Protein AF-0000000084947165 (afdb_homodimer)

Foldseek 3Di:
DAEQDLADALVSLCCCLPVVDAYHYDPVLLVLQQLLQVLCVVLVVPDQAAQQQFADQVRRVGGHDPVCRQVRLVCQLVVLLPADADWDDLSLQLLLLLLLLNLSSNNFLNFHCLSNVVSSVCSNQSWGFGFHLDDAQQFLARQNRLSSVLQLLQQAHWTQHPNDIDTSVVVCVVVVHHRDRGDTRCSQSSRGAHSSLLSLLSVLLVLLVLLLLLLLLLLLLLCLLLQEALVLLDLVNQVVDPQVLLSVSSVSSCVQQVQFQRHDHCCVPPVDDDPPDPDDPRDPHDDCLRSVCSVLCSLLVVLSVVSSVLSSVRSSHNQHPFTRDSPVSDTHGDRSRARLSLLVSLLSNLVSLLSSLVSLLVSQCCLQPCVRSVRAPHLLAPADPPQADHLPVVSVLSVVLSVVSVVLSPRPQPDADQDPVNSPVGHRSSSVSSVSSVSSSLSSLLSSLSSLLSSLSSCVRNVCLPRGGPSNVVVSVVLCVQPPRDNHDDDCVVSSVVSSVVSSD/DAEQDQADALVSLCCCLPVVDAYHYDPVLLVLQQLLQVLCVVLVVPDQAAQFQFADQVRRVDGHDPVCRQVRLVCQLVVLLPADADWDDLSLQLLLLLLLLNLSSNNFLNFHCLSNVVSSVCSNQSWGFGFHLDDAQFQLARQNRLSSVLQLLQQAHWTQHPNDIDTSVVVCVVVVHHRDRGDTRCSQSSRGAHSSLLSLLSVLLVLLVLLLLLLLLLLLLLCLLLQEALVLLDLVNQVVDPQVLLSVSSVSSCVSQVQFQRHDHCCVPPVDDDPPDPDDPRDPHDDCLRSVCSVLCSLLVVLSVVSSVLSSVRSSHNQHPFTRDSPVSDTHGDRSRRRLSLLVSLLSNLVSLLSSLVSLLVSQCCLQPCVRSVRAPHLLAPADPPVADHLPVVSVLSVVLSVVSVVLSPRPQPDADQDPVNSPVGHRSSSVSSVSSVSSSLSSLLSSLSSLLSSLSSCVRNVCLPRGGPSNVVVSVVLCVQPPRDNHDDDCVVSSVVSSVVSSD

pLDDT: mean 95.82, std 5.24, range [65.25, 98.94]

InterPro domains:
  IPR001106 Aromatic amino acid lyase [PF00221] (8-481)
  IPR001106 Aromatic amino acid lyase [PTHR10362] (6-465)
  IPR001106 Aromatic amino acid lyase [cd00332] (8-460)
  IPR008948 L-Aspartase-like [SSF48557] (7-504)
  IPR024083 Fumarase/histidase, N-terminal [G3DSA:1.10.275.10] (3-193)

Organism: Flavobacterium columnare (strain ATCC 49512 / CIP 103533 / TG 44/87) (NCBI:txid1041826)

Nearest PDB structures (foldseek):
  3unv-assembly1_A  TM=9.594E-01  e=2.916E-37  Pantoea agglomerans
  1y2m-assembly1_D  TM=8.110E-01  e=2.582E-28  Rhodotorula toruloides
  1y2m-assembly1_A  TM=8.086E-01  e=2.169E-27  Rhodotorula toruloides
  1t6p-assembly1_D  TM=7.957E-01  e=1.590E-26  Rhodotorula toruloides
  1t6j-assembly1_A  TM=8.020E-01  e=8.493E-26  Rhodotorula toruloides

Radius of gyration: 31.01 Å; Cα contacts (8 Å, |Δi|>4): 2101; chains: 2; bounding box: 78×91×65 Å

Sequence (1010 aa):
MGVIQEYLKLEDFISIVFKNQNVEISKEVLNRVEESFDFLKEFSKNKVIYGVNTGFGPMAQYRIKDEDRLQLQYNLIRSHSSGTGQPLSTLNVKSAILARLNTLSLGNSGVHPSVINLMKEFINRDITPLIFEHGGVGASGDLVQLAHLALTLIGEGEVFYKGERRTTKEVLELEGLEPIKVELREGLALMNGTSVMTGIGIVNVYNAKKALDWSVKIASAINEIVQAYDDHLSAELNNTKHHSGQQEIAKMMRQHLSNSTLVRKREDHLYSGENTEEVFKEKVQEYYSLRCVPQILGPVLDTIHNTAKVLENEINSANDNPVIDVKNKHVYHGGNFHGDYISLEMDKLKIVITKMTMLAERQLNYLLNSKINELLPPFVNLGTLGFNFGMQGVQFTAVSTTAESQTLSNPMYVHSIPNNNDNQDIVSMGTNAAVMTGKVIENAFEVLAIEIITVVQAIDALGFADKVSSPTRAFYDKVRAVVPTFKEDMIMYPYIQQVKEYLMQMGVIQEYLKLEDFISIVFKNQNVEISKEVLNRVEESFDFLKEFSKNKVIYGVNTGFGPMAQYRIKDEDRLQLQYNLIRSHSSGTGQPLSTLNVKSAILARLNTLSLGNSGVHPSVINLMKEFINRDITPLIFEHGGVGASGDLVQLAHLALTLIGEGEVFYKGERRTTKEVLELEGLEPIKVELREGLALMNGTSVMTGIGIVNVYNAKKALDWSVKIASAINEIVQAYDDHLSAELNNTKHHSGQQEIAKMMRQHLSNSTLVRKREDHLYSGENTEEVFKEKVQEYYSLRCVPQILGPVLDTIHNTAKVLENEINSANDNPVIDVKNKHVYHGGNFHGDYISLEMDKLKIVITKMTMLAERQLNYLLNSKINELLPPFVNLGTLGFNFGMQGVQFTAVSTTAESQTLSNPMYVHSIPNNNDNQDIVSMGTNAAVMTGKVIENAFEVLAIEIITVVQAIDALGFADKVSSPTRAFYDKVRAVVPTFKEDMIMYPYIQQVKEYLMQ

Secondary structure (DSSP, 8-state):
-EEE-S---HHHHHHHHHS---EEE-HHHHHHHHHHHHHHHHHTTTS--TTTTB-SGGGGGBB--GGGHHHHHHHHHHHH---EEEEPPHHHHHHHHHHHHHHHHTS-S---HHHHHHHHHHHHTT-EE--EEE---SSSBSHHHHHHHHHHHTT-SEEEETTEEEEHHHHHHHHT--PPPP-SSHHHHHHSBSHHHHHHHHHHHHHHHHHHHHHHHHHHHHHHHTT-BSGGG-HHHHTTS--HHHHHHHHHHHHHTTT-SS-B-HHHHTSSS----SB-SS-SS--HHHHTHHHHHHHHHHHHHHHHHHHHHHHTS---SSEEETTTTEEE---TT--HHHHHHHHHHHHHHHHHHHHHHHHHHHHH-HHHHSSS-GGG--S-BTTB-TTHHHHHHHHHHHHHHHHHTS-GGG----BTTTTB-S---HHHHHHHHHHHHHHHHHHHHHHHHHHHHHHHHHT-TTTS-HHHHHHHHHHHTTS---SS----HHHHHHHHHHHH-/-EEE-S---HHHHHHHHHS---EEE-HHHHHHHHHHHHHHHHHTTTS--TTTTB-SGGGGGBB--GGGHHHHHHHHHHHH---EEEEPPHHHHHHHHHHHHHHHHTS-S---HHHHHHHHHHHHTT-EE--EEE---SSSBSHHHHHHHHHHHTT-SEEEETTEEEEHHHHHHHHT--PPPP-SSHHHHHHSBSHHHHHHHHHHHHHHHHHHHHHHHHHHHHHHHTT-BSGGG-HHHHTTS--HHHHHHHHHHHHHTTT-SS-B-HHHHTSSS----SB-SS-SS--HHHHTHHHHHHHHHHHHHHHHHHHHHHHTS---SSEEETTTTEEE---TT--HHHHHHHHHHHHHHHHHHHHHHHHHHHHH-HHHHSSS-GGG--S-BTTB-TTHHHHHHHHHHHHHHHHHTS-GGG----BTTTTB-S---HHHHHHHHHHHHHHHHHHHHHHHHHHHHHHHHHT-TTTS-HHHHHHHHHHHTTS---SS----HHHHHHHHHHHH-

Solvent-accessible surface area (backbone atoms only — not comparable to full-atom values): 50202 Å² total; per-residue (Å²): 114,47,67,48,60,94,66,70,52,59,70,58,53,47,39,35,61,74,65,67,38,42,62,44,75,38,68,68,32,50,49,41,16,40,50,21,21,54,47,46,64,58,58,49,59,78,31,71,37,77,53,52,42,25,33,59,79,78,44,36,37,32,52,45,54,78,89,44,31,58,58,50,27,53,49,50,23,60,71,36,47,66,43,41,78,60,68,54,52,65,62,40,44,46,25,16,50,52,28,41,46,47,26,50,43,69,20,31,54,36,37,62,53,57,56,55,52,49,52,40,48,27,60,60,66,52,48,28,52,56,30,31,62,38,69,38,46,7,50,51,3,22,37,19,43,27,9,25,45,43,29,33,45,57,36,35,65,39,22,36,46,92,90,35,82,41,49,23,47,61,53,30,57,75,69,73,51,75,52,47,76,78,81,60,35,41,38,55,55,56,17,32,15,41,26,49,31,44,15,32,38,52,55,41,48,56,51,46,52,49,52,50,54,50,52,48,52,50,53,44,45,49,39,39,74,67,40,33,61,49,49,42,40,30,66,75,58,39,61,41,33,67,48,66,32,25,38,49,43,20,49,52,38,47,62,49,48,67,70,32,73,42,54,35,58,51,61,74,63,46,59,39,67,85,79,75,66,57,60,50,87,61,80,82,68,71,42,35,57,66,41,22,45,29,43,59,48,5,52,36,50,46,48,51,55,52,40,50,52,54,48,37,29,51,40,63,12,50,26,35,70,46,36,40,35,69,90,76,70,45,76,35,52,55,32,51,12,44,18,38,58,56,6,45,40,26,39,55,49,30,39,39,49,36,41,52,32,47,42,48,50,45,44,41,49,42,57,34,31,29,89,72,56,71,77,45,48,60,20,54,33,70,36,54,80,93,78,34,55,52,50,50,72,62,47,55,56,37,52,53,46,45,54,49,31,50,60,67,35,48,52,42,47,65,44,61,69,59,34,72,92,50,40,41,43,53,30,14,25,12,36,50,23,25,54,53,28,44,51,43,52,53,43,33,40,50,38,48,24,51,38,50,54,49,50,47,48,44,33,57,74,69,68,36,70,89,38,50,12,69,63,50,39,53,53,39,53,58,46,46,73,72,45,66,88,64,44,67,74,69,89,53,67,67,49,43,53,52,45,23,52,59,69,74,104,114,47,64,50,60,94,67,70,51,60,72,58,52,47,38,34,63,75,64,69,38,40,63,43,74,39,68,68,33,49,49,42,16,40,50,21,21,55,48,45,63,58,58,50,58,77,31,73,36,77,53,49,40,24,34,59,79,78,44,35,36,32,52,45,54,78,91,44,30,57,57,49,27,54,49,50,23,60,71,35,48,64,44,42,76,60,66,55,52,67,64,40,44,46,26,15,52,51,28,41,46,46,26,51,42,71,21,32,55,36,37,62,53,57,56,56,53,50,52,41,48,28,61,61,67,52,49,29,51,55,32,32,61,39,69,39,47,7,39,58,5,23,36,20,41,27,10,24,47,44,30,34,45,57,36,34,63,38,23,37,46,93,90,35,83,40,50,23,47,60,52,29,57,75,69,72,51,74,52,48,76,76,81,60,35,41,38,54,55,56,17,33,16,40,26,49,31,43,15,33,38,52,54,41,47,56,52,47,52,47,51,49,52,48,51,50,54,50,54,43,44,51,38,39,74,67,40,32,61,49,48,41,40,31,68,75,57,40,60,41,32,68,48,65,31,26,37,49,43,19,48,51,38,47,63,48,46,67,69,33,74,42,54,35,59,52,61,74,64,43,60,39,69,85,80,75,65,57,60,50,86,60,81,83,68,69,40,35,57,66,41,22,42,28,44,58,49,6,52,36,50,46,47,51,54,52,40,49,51,54,48,36,30,51,40,63,12,51,28,37,69,44,36,40,36,68,92,75,71,46,75,36,53,52,31,51,13,39,17,38,57,56,6,46,40,26,37,54,50,31,40,37,49,36,40,53,34,48,43,49,49,46,44,40,49,41,57,34,31,29,89,72,55,71,78,44,48,62,21,54,33,70,36,54,80,92,78,36,55,53,50,50,71,60,47,53,54,36,54,53,46,43,52,50,30,50,61,66,32,46,53,42,46,63,45,60,68,58,35,70,93,49,39,41,43,51,31,13,25,12,37,50,23,24,54,52,29,45,53,43,52,53,44,35,39,50,39,49,25,52,39,50,54,50,50,46,48,45,33,58,74,70,66,34,71,88,40,50,12,69,61,48,39,53,54,40,54,57,49,45,73,71,45,67,88,65,42,66,74,69,89,52,66,66,50,42,51,52,44,24,52,57,65,74,102

Structure (mmCIF, N/CA/C/O backbone):
data_AF-0000000084947165-model_v1
#
loop_
_entity.id
_entity.type
_entity.pdbx_description
1 polymer 'Histidine ammonia-lyase'
#
loop_
_atom_site.group_PDB
_atom_site.id
_atom_site.type_symbol
_atom_site.label_atom_id
_atom_site.label_alt_id
_atom_site.label_comp_id
_atom_site.label_asym_id
_atom_site.label_entity_id
_atom_site.label_seq_id
_atom_site.pdbx_PDB_ins_code
_atom_site.Cartn_x
_atom_site.Cartn_y
_atom_site.Cartn_z
_atom_site.occupancy
_atom_site.B_iso_or_equiv
_atom_site.auth_seq_id
_atom_site.auth_comp_id
_atom_site.auth_asym_id
_atom_site.auth_atom_id
_atom_site.pdbx_PDB_model_num
ATOM 1 N N . MET A 1 1 ? -25.625 -1.062 23.906 1 65.69 1 MET A N 1
ATOM 2 C CA . MET A 1 1 ? -25.188 0.33 23.953 1 65.69 1 MET A CA 1
ATOM 3 C C . MET A 1 1 ? -23.672 0.42 23.953 1 65.69 1 MET A C 1
ATOM 5 O O . MET A 1 1 ? -23 -0.259 24.734 1 65.69 1 MET A O 1
ATOM 9 N N . GLY A 1 2 ? -23.203 1.042 22.922 1 74.06 2 GLY A N 1
ATOM 10 C CA . GLY A 1 2 ? -21.766 1.255 22.953 1 74.06 2 GLY A CA 1
ATOM 11 C C . GLY A 1 2 ? -21.359 2.459 23.781 1 74.06 2 GLY A C 1
ATOM 12 O O . GLY A 1 2 ? -21.922 3.545 23.625 1 74.06 2 GLY A O 1
ATOM 13 N N . VAL A 1 3 ? -20.641 2.229 24.766 1 79.75 3 VAL A N 1
ATOM 14 C CA . VAL A 1 3 ? -20.188 3.318 25.625 1 79.75 3 VAL A CA 1
ATOM 15 C C . VAL A 1 3 ? -18.797 3.781 25.188 1 79.75 3 VAL A C 1
ATOM 17 O O . VAL A 1 3 ? -17.891 2.969 25.062 1 79.75 3 VAL A O 1
ATOM 20 N N . ILE A 1 4 ? -18.766 5.023 24.828 1 85.06 4 ILE A N 1
ATOM 21 C CA . ILE A 1 4 ? -17.469 5.625 24.516 1 85.06 4 ILE A CA 1
ATOM 22 C C . ILE A 1 4 ? -16.672 5.82 25.797 1 85.06 4 ILE A C 1
ATOM 24 O O . ILE A 1 4 ? -17.141 6.457 26.75 1 85.06 4 ILE A O 1
ATOM 28 N N . GLN A 1 5 ? -15.508 5.25 25.859 1 84.56 5 GLN A N 1
ATOM 29 C CA . GLN A 1 5 ? -14.609 5.332 27 1 84.56 5 GLN A CA 1
ATOM 30 C C . GLN A 1 5 ? -13.227 5.824 26.578 1 84.56 5 GLN A C 1
ATOM 32 O O . GLN A 1 5 ? -13.109 6.809 25.844 1 84.56 5 GLN A O 1
ATOM 37 N N . GLU A 1 6 ? -12.242 5.176 26.984 1 80.81 6 GLU A N 1
ATOM 38 C CA . GLU A 1 6 ? -10.875 5.617 26.719 1 80.81 6 GLU A CA 1
ATOM 39 C C . GLU A 1 6 ? -10.398 5.137 25.359 1 80.81 6 GLU A C 1
ATOM 41 O O . GLU A 1 6 ? -9.531 5.758 24.75 1 80.81 6 GLU A O 1
ATOM 46 N N . TYR A 1 7 ? -10.945 4.098 24.922 1 91 7 TYR A N 1
ATOM 47 C CA . TYR A 1 7 ? -10.531 3.48 23.672 1 91 7 TYR A CA 1
ATOM 48 C C . TYR A 1 7 ? -11.711 2.834 22.969 1 91 7 TYR A C 1
ATOM 50 O O . TYR A 1 7 ? -12.469 2.068 23.578 1 91 7 TYR A O 1
ATOM 58 N N . LEU A 1 8 ? -11.945 3.23 21.703 1 95.88 8 LEU A N 1
ATOM 59 C CA . LEU A 1 8 ? -13.023 2.658 20.906 1 95.88 8 LEU A CA 1
ATOM 60 C C . LEU A 1 8 ? -12.484 1.619 19.922 1 95.88 8 LEU A C 1
ATOM 62 O O . LEU A 1 8 ? -11.836 1.967 18.938 1 95.88 8 LEU A O 1
ATOM 66 N N . LYS A 1 9 ? -12.797 0.411 20.219 1 96.5 9 LYS A N 1
ATOM 67 C CA . LYS A 1 9 ? -12.406 -0.672 19.312 1 96.5 9 LYS A CA 1
ATOM 68 C C . LYS A 1 9 ? -13.188 -0.616 18.016 1 96.5 9 LYS A C 1
ATOM 70 O O . LYS A 1 9 ? -14.336 -0.168 17.984 1 96.5 9 LYS A O 1
ATOM 75 N N . LEU A 1 10 ? -12.586 -1.119 16.953 1 96.81 10 LEU A N 1
ATOM 76 C CA . LEU A 1 10 ? -13.219 -1.111 15.641 1 96.81 10 LEU A CA 1
ATOM 77 C C . LEU A 1 10 ? -14.523 -1.907 15.656 1 96.81 10 LEU A C 1
ATOM 79 O O . LEU A 1 10 ? -15.492 -1.536 14.992 1 96.81 10 LEU A O 1
ATOM 83 N N . GLU A 1 11 ? -14.539 -3.012 16.344 1 95.69 11 GLU A N 1
ATOM 84 C CA . GLU A 1 11 ? -15.742 -3.84 16.438 1 95.69 11 GLU A CA 1
ATOM 85 C C . GLU A 1 11 ? -16.906 -3.053 17.016 1 95.69 11 GLU A C 1
ATOM 87 O O . GLU A 1 11 ? -18.047 -3.164 16.531 1 95.69 11 GLU A O 1
ATOM 92 N N . ASP A 1 12 ? -16.672 -2.289 18.062 1 96.06 12 ASP A N 1
ATOM 93 C CA . ASP A 1 12 ? -17.688 -1.446 18.672 1 96.06 12 ASP A CA 1
ATOM 94 C C . ASP A 1 12 ? -18.109 -0.329 17.719 1 96.06 12 ASP A C 1
ATOM 96 O O . ASP A 1 12 ? -19.297 -0.002 17.609 1 96.06 12 ASP A O 1
ATOM 100 N N . PHE A 1 13 ? -17.125 0.262 17.078 1 97.56 13 PHE A N 1
ATOM 101 C CA . PHE A 1 13 ? -17.391 1.293 16.094 1 97.56 13 PHE A CA 1
ATOM 102 C C . PHE A 1 13 ? -18.359 0.782 15.023 1 97.56 13 PHE A C 1
ATOM 104 O O . PHE A 1 13 ? -19.344 1.442 14.703 1 97.56 13 PHE A O 1
ATOM 111 N N . ILE A 1 14 ? -18.094 -0.369 14.492 1 96.31 14 ILE A N 1
ATOM 112 C CA . ILE A 1 14 ? -18.875 -0.981 13.422 1 96.31 14 ILE A CA 1
ATOM 113 C C . ILE A 1 14 ? -20.281 -1.301 13.93 1 96.31 14 ILE A C 1
ATOM 115 O O . ILE A 1 14 ? -21.266 -1.12 13.203 1 96.31 14 ILE A O 1
ATOM 119 N N . SER A 1 15 ? -20.422 -1.757 15.141 1 96 15 SER A N 1
ATOM 120 C CA . SER A 1 15 ? -21.719 -2.07 15.719 1 96 15 SER A CA 1
ATOM 121 C C . SER A 1 15 ? -22.609 -0.827 15.805 1 96 15 SER A C 1
ATOM 123 O O . SER A 1 15 ? -23.797 -0.893 15.539 1 96 15 SER A O 1
ATOM 125 N N . ILE A 1 16 ? -22.016 0.25 16.109 1 96.69 16 ILE A N 1
ATOM 126 C CA . ILE A 1 16 ? -22.75 1.501 16.234 1 96.69 16 ILE A CA 1
ATOM 127 C C . ILE A 1 16 ? -23.203 1.972 14.859 1 96.69 16 ILE A C 1
ATOM 129 O O . ILE A 1 16 ? -24.359 2.369 14.68 1 96.69 16 ILE A O 1
ATOM 133 N N . VAL A 1 17 ? -22.328 1.882 13.891 1 97 17 VAL A N 1
ATOM 134 C CA . VAL A 1 17 ? -22.578 2.457 12.57 1 97 17 VAL A CA 1
ATOM 135 C C . VAL A 1 17 ? -23.5 1.545 11.773 1 97 17 VAL A C 1
ATOM 137 O O . VAL A 1 17 ? -24.438 2.018 11.125 1 97 17 VAL A O 1
ATOM 140 N N . PHE A 1 18 ? -23.328 0.226 11.859 1 95.44 18 PHE A N 1
ATOM 141 C CA . PHE A 1 18 ? -24.016 -0.689 10.961 1 95.44 18 PHE A CA 1
ATOM 142 C C . PHE A 1 18 ? -25.172 -1.388 11.68 1 95.44 18 PHE A C 1
ATOM 144 O O . PHE A 1 18 ? -26.125 -1.827 11.047 1 95.44 18 PHE A O 1
ATOM 151 N N . LYS A 1 19 ? -25.125 -1.494 12.992 1 92.56 19 LYS A N 1
ATOM 152 C CA . LYS A 1 19 ? -26.172 -2.232 13.711 1 92.56 19 LYS A CA 1
ATOM 153 C C . LYS A 1 19 ? -27.047 -1.29 14.523 1 92.56 19 LYS A C 1
ATOM 155 O O . LYS A 1 19 ? -27.844 -1.736 15.359 1 92.56 19 LYS A O 1
ATOM 160 N N . ASN A 1 20 ? -26.891 -0.04 14.445 1 90.12 20 ASN A N 1
ATOM 161 C CA . ASN A 1 20 ? -27.703 1.01 15.062 1 90.12 20 ASN A CA 1
ATOM 162 C C . ASN A 1 20 ? -27.688 0.899 16.578 1 90.12 20 ASN A C 1
ATOM 164 O O . ASN A 1 20 ? -28.734 1.078 17.219 1 90.12 20 ASN A O 1
ATOM 168 N N . GLN A 1 21 ? -26.562 0.476 17.016 1 92.31 21 GLN A N 1
ATOM 169 C CA . GLN A 1 21 ? -26.391 0.515 18.453 1 92.31 21 GLN A CA 1
ATOM 170 C C . GLN A 1 21 ? -26.281 1.951 18.969 1 92.31 21 GLN A C 1
ATOM 172 O O . GLN A 1 21 ? -25.562 2.766 18.375 1 92.31 21 GLN A O 1
ATOM 177 N N . ASN A 1 22 ? -26.984 2.268 20.016 1 94.88 22 ASN A N 1
ATOM 178 C CA . ASN A 1 22 ? -26.906 3.613 20.578 1 94.88 22 ASN A CA 1
ATOM 179 C C . ASN A 1 22 ? -25.531 3.869 21.203 1 94.88 22 ASN A C 1
ATOM 181 O O . ASN A 1 22 ? -24.891 2.938 21.688 1 94.88 22 ASN A O 1
ATOM 185 N N . VAL A 1 23 ? -25.234 5.121 21.25 1 95.38 23 VAL A N 1
ATOM 186 C CA . VAL A 1 23 ? -23.984 5.551 21.828 1 95.38 23 VAL A CA 1
ATOM 187 C C . VAL A 1 23 ? -24.234 6.258 23.156 1 95.38 23 VAL A C 1
ATOM 189 O O . VAL A 1 23 ? -25.188 7.027 23.281 1 95.38 23 VAL A O 1
ATOM 192 N N . GLU A 1 24 ? -23.469 5.949 24.141 1 95.5 24 GLU A N 1
ATOM 193 C CA . GLU A 1 24 ? -23.453 6.676 25.406 1 95.5 24 GLU A CA 1
ATOM 194 C C . GLU A 1 24 ? -22.047 7.168 25.734 1 95.5 24 GLU A C 1
ATOM 196 O O . GLU A 1 24 ? -21.047 6.57 25.297 1 95.5 24 GLU A O 1
ATOM 201 N N . ILE A 1 25 ? -21.984 8.242 26.453 1 95.5 25 ILE A N 1
ATOM 202 C CA . ILE A 1 25 ? -20.719 8.828 26.859 1 95.5 25 ILE A CA 1
ATOM 203 C C . ILE A 1 25 ? -20.516 8.641 28.359 1 95.5 25 ILE A C 1
ATOM 205 O O . ILE A 1 25 ? -21.391 9.008 29.156 1 95.5 25 ILE A O 1
ATOM 209 N N . SER A 1 26 ? -19.453 8.086 28.75 1 94.69 26 SER A N 1
ATOM 210 C CA . SER A 1 26 ? -19.188 7.855 30.172 1 94.69 26 SER A CA 1
ATOM 211 C C . SER A 1 26 ? -18.953 9.164 30.906 1 94.69 26 SER A C 1
ATOM 213 O O . SER A 1 26 ? -18.547 10.164 30.312 1 94.69 26 SER A O 1
ATOM 215 N N . LYS A 1 27 ? -19.156 9.133 32.188 1 94.88 27 LYS A N 1
ATOM 216 C CA . LYS A 1 27 ? -18.891 10.297 33.031 1 94.88 27 LYS A CA 1
ATOM 217 C C . LYS A 1 27 ? -17.406 10.664 33 1 94.88 27 LYS A C 1
ATOM 219 O O . LYS A 1 27 ? -17.047 11.844 33.062 1 94.88 27 LYS A O 1
ATOM 224 N N . GLU A 1 28 ? -16.609 9.656 32.906 1 95.19 28 GLU A N 1
ATOM 225 C CA . GLU A 1 28 ? -15.172 9.883 32.875 1 95.19 28 GLU A CA 1
ATOM 226 C C . GLU A 1 28 ? -14.773 10.688 31.641 1 95.19 28 GLU A C 1
ATOM 228 O O . GLU A 1 28 ? -13.922 11.57 31.719 1 95.19 28 GLU A O 1
ATOM 233 N N . VAL A 1 29 ? -15.383 10.359 30.547 1 95.44 29 VAL A N 1
ATOM 234 C CA . VAL A 1 29 ? -15.102 11.062 29.297 1 95.44 29 VAL A CA 1
ATOM 235 C C . VAL A 1 29 ? -15.578 12.508 29.391 1 95.44 29 VAL A C 1
ATOM 237 O O . VAL A 1 29 ? -14.867 13.438 29 1 95.44 29 VAL A O 1
ATOM 240 N N . LEU A 1 30 ? -16.75 12.711 29.891 1 95.94 30 LEU A N 1
ATOM 241 C CA . LEU A 1 30 ? -17.297 14.055 30.031 1 95.94 30 LEU A CA 1
ATOM 242 C C . LEU A 1 30 ? -16.422 14.906 30.953 1 95.94 30 LEU A C 1
ATOM 244 O O . LEU A 1 30 ? -16.188 16.094 30.672 1 95.94 30 LEU A O 1
ATOM 248 N N . ASN A 1 31 ? -15.953 14.297 32 1 96.94 31 ASN A N 1
ATOM 249 C CA . ASN A 1 31 ? -15.07 14.992 32.938 1 96.94 31 ASN A CA 1
ATOM 250 C C . ASN A 1 31 ? -13.758 15.391 32.25 1 96.94 31 ASN A C 1
ATOM 252 O O . ASN A 1 31 ? -13.266 16.5 32.469 1 96.94 31 ASN A O 1
ATOM 256 N N . ARG A 1 32 ? -13.234 14.461 31.547 1 96.25 32 ARG A N 1
ATOM 257 C CA . ARG A 1 32 ? -11.984 14.703 30.828 1 96.25 32 ARG A CA 1
ATOM 258 C C . ARG A 1 32 ? -12.133 15.852 29.844 1 96.25 32 ARG A C 1
ATOM 260 O O . ARG A 1 32 ? -11.258 16.719 29.734 1 96.25 32 ARG A O 1
ATOM 267 N N . VAL A 1 33 ? -13.211 15.852 29.109 1 97.19 33 VAL A N 1
ATOM 268 C CA . VAL A 1 33 ? -13.492 16.906 28.125 1 97.19 33 VAL A CA 1
ATOM 269 C C . VAL A 1 33 ? -13.672 18.234 28.828 1 97.19 33 VAL A C 1
ATOM 271 O O . VAL A 1 33 ? -13.148 19.266 28.391 1 97.19 33 VAL A O 1
ATOM 274 N N . GLU A 1 34 ? -14.359 18.219 29.922 1 97.44 34 GLU A N 1
ATOM 275 C CA . GLU A 1 34 ? -14.594 19.422 30.688 1 97.44 34 GLU A CA 1
ATOM 276 C C . GLU A 1 34 ? -13.289 19.969 31.266 1 97.44 34 GLU A C 1
ATOM 278 O O . GLU A 1 34 ? -13.055 21.188 31.25 1 97.44 34 GLU A O 1
ATOM 283 N N . GLU A 1 35 ? -12.477 19.094 31.766 1 97.94 35 GLU A N 1
ATOM 284 C CA . GLU A 1 35 ? -11.188 19.516 32.312 1 97.94 35 GLU A CA 1
ATOM 285 C C . GLU A 1 35 ? -10.32 20.172 31.234 1 97.94 35 GLU A C 1
ATOM 287 O O . GLU A 1 35 ? -9.633 21.156 31.5 1 97.94 35 GLU A O 1
ATOM 292 N N . SER A 1 36 ? -10.32 19.531 30.141 1 97.62 36 SER A N 1
ATOM 293 C CA . SER A 1 36 ? -9.578 20.094 29 1 97.62 36 SER A CA 1
ATOM 294 C C . SER A 1 36 ? -10.102 21.469 28.625 1 97.62 36 SER A C 1
ATOM 296 O O . SER A 1 36 ? -9.312 22.391 28.391 1 97.62 36 SER A O 1
ATOM 298 N N . PHE A 1 37 ? -11.398 21.672 28.578 1 97.62 37 PHE A N 1
ATOM 299 C CA . PHE A 1 37 ? -12.047 22.938 28.266 1 97.62 37 PHE A CA 1
ATOM 300 C C . PHE A 1 37 ? -11.68 24 29.281 1 97.62 37 PHE A C 1
ATOM 302 O O . PHE A 1 37 ? -11.289 25.125 28.922 1 97.62 37 PHE A O 1
ATOM 309 N N . ASP A 1 38 ? -11.773 23.688 30.516 1 97.69 38 ASP A N 1
ATOM 310 C CA . ASP A 1 38 ? -11.484 24.625 31.594 1 97.69 38 ASP A CA 1
ATOM 311 C C . ASP A 1 38 ? -10.016 25.031 31.594 1 97.69 38 ASP A C 1
ATOM 313 O O . ASP A 1 38 ? -9.695 26.203 31.797 1 97.69 38 ASP A O 1
ATOM 317 N N . PHE A 1 39 ? -9.211 24.125 31.375 1 97.44 39 PHE A N 1
ATOM 318 C CA . PHE A 1 39 ? -7.781 24.422 31.312 1 97.44 39 PHE A CA 1
ATOM 319 C C . PHE A 1 39 ? -7.488 25.406 30.188 1 97.44 39 PHE A C 1
ATOM 321 O O . PHE A 1 39 ? -6.801 26.406 30.391 1 97.44 39 PHE A O 1
ATOM 328 N N . LEU A 1 40 ? -7.992 25.078 29.016 1 96.31 40 LEU A N 1
ATOM 329 C CA . LEU A 1 40 ? -7.73 25.938 27.859 1 96.31 40 LEU A CA 1
ATOM 330 C C . LEU A 1 40 ? -8.273 27.344 28.094 1 96.31 40 LEU A C 1
ATOM 332 O O . LEU A 1 40 ? -7.629 28.328 27.719 1 96.31 40 LEU A O 1
ATOM 336 N N . LYS A 1 41 ? -9.469 27.422 28.656 1 94.62 41 LYS A N 1
ATOM 337 C CA . LYS A 1 41 ? -10.094 28.719 28.953 1 94.62 41 LYS A CA 1
ATOM 338 C C . LYS A 1 41 ? -9.188 29.562 29.844 1 94.62 41 LYS A C 1
ATOM 340 O O . LYS A 1 41 ? -9.016 30.766 29.594 1 94.62 41 LYS A O 1
ATOM 345 N N . GLU A 1 42 ? -8.586 28.969 30.75 1 94.19 42 GLU A N 1
ATOM 346 C CA . GLU A 1 42 ? -7.695 29.672 31.656 1 94.19 42 GLU A CA 1
ATOM 347 C C . GLU A 1 42 ? -6.34 29.938 31 1 94.19 42 GLU A C 1
ATOM 349 O O . GLU A 1 42 ? -5.762 31.016 31.172 1 94.19 42 GLU A O 1
ATOM 354 N N . PHE A 1 43 ? -5.844 29 30.359 1 92.06 43 PHE A N 1
ATOM 355 C CA . PHE A 1 43 ? -4.512 29.062 29.781 1 92.06 43 PHE A CA 1
ATOM 356 C C . PHE A 1 43 ? -4.438 30.125 28.688 1 92.06 43 PHE A C 1
ATOM 358 O O . PHE A 1 43 ? -3.402 30.766 28.516 1 92.06 43 PHE A O 1
ATOM 365 N N . SER A 1 44 ? -5.516 30.25 28.031 1 89.38 44 SER A N 1
ATOM 366 C CA . SER A 1 44 ? -5.516 31.125 26.859 1 89.38 44 SER A CA 1
ATOM 367 C C . SER A 1 44 ? -5.582 32.594 27.25 1 89.38 44 SER A C 1
ATOM 369 O O . SER A 1 44 ? -5.465 33.469 26.391 1 89.38 44 SER A O 1
ATOM 371 N N . LYS A 1 45 ? -5.664 32.719 28.594 1 83.88 45 LYS A N 1
ATOM 372 C CA . LYS A 1 45 ? -5.645 34.094 29.047 1 83.88 45 LYS A CA 1
ATOM 373 C C . LYS A 1 45 ? -4.254 34.719 28.906 1 83.88 45 LYS A C 1
ATOM 375 O O . LYS A 1 45 ? -3.268 34.156 29.375 1 83.88 45 LYS A O 1
ATOM 380 N N . ASN A 1 46 ? -3.971 35.688 28.125 1 79.94 46 ASN A N 1
ATOM 381 C CA . ASN A 1 46 ? -2.744 36.469 27.969 1 79.94 46 ASN A CA 1
ATOM 382 C C . ASN A 1 46 ? -1.692 35.688 27.172 1 79.94 46 ASN A C 1
ATOM 384 O O . ASN A 1 46 ? -0.492 35.844 27.406 1 79.94 46 ASN A O 1
ATOM 388 N N . LYS A 1 47 ? -2.068 34.688 26.547 1 84.75 47 LYS A N 1
ATOM 389 C CA . LYS A 1 47 ? -1.185 33.906 25.672 1 84.75 47 LYS A CA 1
ATOM 390 C C . LYS A 1 47 ? -1.708 33.906 24.234 1 84.75 47 LYS A C 1
ATOM 392 O O . LYS A 1 47 ? -2.916 34 24.016 1 84.75 47 LYS A O 1
ATOM 397 N N . VAL A 1 48 ? -0.806 33.812 23.391 1 84.06 48 VAL A N 1
ATOM 398 C CA . VAL A 1 48 ? -1.189 33.688 21.984 1 84.06 48 VAL A CA 1
ATOM 399 C C . VAL A 1 48 ? -1.358 32.219 21.625 1 84.06 48 VAL A C 1
ATOM 401 O O . VAL A 1 48 ? -0.386 31.469 21.609 1 84.06 48 VAL A O 1
ATOM 404 N N . ILE A 1 49 ? -2.555 31.875 21.469 1 87.12 49 ILE A N 1
ATOM 405 C CA . ILE A 1 49 ? -2.879 30.5 21.109 1 87.12 49 ILE A CA 1
ATOM 406 C C . ILE A 1 49 ? -3.6 30.469 19.766 1 87.12 49 ILE A C 1
ATOM 408 O O . ILE A 1 49 ? -4.641 31.109 19.594 1 87.12 49 ILE A O 1
ATOM 412 N N . TYR A 1 50 ? -3.039 29.672 18.859 1 88 50 TYR A N 1
ATOM 413 C CA . TYR A 1 50 ? -3.59 29.547 17.516 1 88 50 TYR A CA 1
ATOM 414 C C . TYR A 1 50 ? -5.062 29.141 17.562 1 88 50 TYR A C 1
ATOM 416 O O . TYR A 1 50 ? -5.434 28.203 18.281 1 88 50 TYR A O 1
ATOM 424 N N . GLY A 1 51 ? -5.863 29.859 16.844 1 85 51 GLY A N 1
ATOM 425 C CA . GLY A 1 51 ? -7.262 29.516 16.656 1 85 51 GLY A CA 1
ATOM 426 C C . GLY A 1 51 ? -8.141 29.922 17.828 1 85 51 GLY A C 1
ATOM 427 O O . GLY A 1 51 ? -9.359 29.781 17.766 1 85 51 GLY A O 1
ATOM 428 N N . VAL A 1 52 ? -7.539 30.391 18.891 1 85.62 52 VAL A N 1
ATOM 429 C CA . VAL A 1 52 ? -8.305 30.922 20.016 1 85.62 52 VAL A CA 1
ATOM 430 C C . VAL A 1 52 ? -8.312 32.438 19.953 1 85.62 52 VAL A C 1
ATOM 432 O O . VAL A 1 52 ? -9.375 33.062 19.984 1 85.62 52 VAL A O 1
ATOM 435 N N . ASN A 1 53 ? -7.129 33 19.812 1 86.19 53 ASN A N 1
ATOM 436 C CA . ASN A 1 53 ? -7.066 34.469 19.75 1 86.19 53 ASN A CA 1
ATOM 437 C C . ASN A 1 53 ? -6.242 34.938 18.562 1 86.19 53 ASN A C 1
ATOM 439 O O . ASN A 1 53 ? -5.758 36.062 18.547 1 86.19 53 ASN A O 1
ATOM 443 N N . THR A 1 54 ? -5.98 34.094 17.75 1 86.12 54 THR A N 1
ATOM 444 C CA . THR A 1 54 ? -5.418 34.469 16.453 1 86.12 54 THR A CA 1
ATOM 445 C C . THR A 1 54 ? -6.348 34.031 15.32 1 86.12 54 THR A C 1
ATOM 447 O O . THR A 1 54 ? -7.305 33.281 15.547 1 86.12 54 THR A O 1
ATOM 450 N N . GLY A 1 55 ? -6.062 34.5 14.062 1 84.75 55 GLY A N 1
ATOM 451 C CA . GLY A 1 55 ? -6.715 33.938 12.883 1 84.75 55 GLY A CA 1
ATOM 452 C C . GLY A 1 55 ? -6.266 32.531 12.555 1 84.75 55 GLY A C 1
ATOM 453 O O . GLY A 1 55 ? -5.711 31.828 13.406 1 84.75 55 GLY A O 1
ATOM 454 N N . PHE A 1 56 ? -6.695 32.125 11.328 1 85.19 56 PHE A N 1
ATOM 455 C CA . PHE A 1 56 ? -6.441 30.75 10.906 1 85.19 56 PHE A CA 1
ATOM 456 C C . PHE A 1 56 ? -5.531 30.734 9.68 1 85.19 56 PHE A C 1
ATOM 458 O O . PHE A 1 56 ? -5.578 31.641 8.844 1 85.19 56 PHE A O 1
ATOM 465 N N . GLY A 1 57 ? -4.727 29.656 9.562 1 84.12 57 GLY A N 1
ATOM 466 C CA . GLY A 1 57 ? -3.861 29.531 8.398 1 84.12 57 GLY A CA 1
ATOM 467 C C . GLY A 1 57 ? -2.924 30.703 8.219 1 84.12 57 GLY A C 1
ATOM 468 O O . GLY A 1 57 ? -2.232 31.109 9.156 1 84.12 57 GLY A O 1
ATOM 469 N N . PRO A 1 58 ? -2.879 31.234 6.992 1 81.5 58 PRO A N 1
ATOM 470 C CA . PRO A 1 58 ? -2.043 32.406 6.742 1 81.5 58 PRO A CA 1
ATOM 471 C C . PRO A 1 58 ? -2.48 33.625 7.555 1 81.5 58 PRO A C 1
ATOM 473 O O . PRO A 1 58 ? -1.685 34.562 7.777 1 81.5 58 PRO A O 1
ATOM 476 N N . MET A 1 59 ? -3.703 33.594 8.055 1 82.19 59 MET A N 1
ATOM 477 C CA . MET A 1 59 ? -4.234 34.719 8.812 1 82.19 59 MET A CA 1
ATOM 478 C C . MET A 1 59 ? -3.896 34.594 10.297 1 82.19 59 MET A C 1
ATOM 480 O O . MET A 1 59 ? -4.215 35.469 11.086 1 82.19 59 MET A O 1
ATOM 484 N N . ALA A 1 60 ? -3.166 33.562 10.594 1 84.88 60 ALA A N 1
ATOM 485 C CA . ALA A 1 60 ? -2.775 33.344 11.984 1 84.88 60 ALA A CA 1
ATOM 486 C C . ALA A 1 60 ? -1.868 34.469 12.484 1 84.88 60 ALA A C 1
ATOM 488 O O . ALA A 1 60 ? -1.699 34.656 13.695 1 84.88 60 ALA A O 1
ATOM 489 N N . GLN A 1 61 ? -1.341 35.219 11.602 1 82.62 61 GLN A N 1
ATOM 490 C CA . GLN A 1 61 ? -0.431 36.312 11.945 1 82.62 61 GLN A CA 1
ATOM 491 C C . GLN A 1 61 ? -1.184 37.5 12.57 1 82.62 61 GLN A C 1
ATOM 493 O O . GLN A 1 61 ? -0.573 38.375 13.148 1 82.62 61 GLN A O 1
ATOM 498 N N . TYR A 1 62 ? -2.525 37.438 12.594 1 85.12 62 TYR A N 1
ATOM 499 C CA . TYR A 1 62 ? -3.33 38.531 13.094 1 85.12 62 TYR A CA 1
ATOM 500 C C . TYR A 1 62 ? -4 38.156 14.414 1 85.12 62 TYR A C 1
ATOM 502 O O . TYR A 1 62 ? -4.637 37.125 14.523 1 85.12 62 TYR A O 1
ATOM 510 N N . ARG A 1 63 ? -3.873 39.031 15.336 1 87.25 63 ARG A N 1
ATOM 511 C CA . ARG A 1 63 ? -4.574 38.875 16.609 1 87.25 63 ARG A CA 1
ATOM 512 C C . ARG A 1 63 ? -6.051 39.219 16.469 1 87.25 63 ARG A C 1
ATOM 514 O O . ARG A 1 63 ? -6.402 40.188 15.773 1 87.25 63 ARG A O 1
ATOM 521 N N . ILE A 1 64 ? -6.801 38.5 17.141 1 87.75 64 ILE A N 1
ATOM 522 C CA . ILE A 1 64 ? -8.234 38.75 17.141 1 87.75 64 ILE A CA 1
ATOM 523 C C . ILE A 1 64 ? -8.648 39.375 18.469 1 87.75 64 ILE A C 1
ATOM 525 O O . ILE A 1 64 ? -8.289 38.844 19.531 1 87.75 64 ILE A O 1
ATOM 529 N N . LYS A 1 65 ? -9.414 40.469 18.375 1 88 65 LYS A N 1
ATOM 530 C CA . LYS A 1 65 ? -9.883 41.125 19.578 1 88 65 LYS A CA 1
ATOM 531 C C . LYS A 1 65 ? -10.797 40.219 20.391 1 88 65 LYS A C 1
ATOM 533 O O . LYS A 1 65 ? -11.539 39.438 19.828 1 88 65 LYS A O 1
ATOM 538 N N . ASP A 1 66 ? -10.719 40.375 21.609 1 85.88 66 ASP A N 1
ATOM 539 C CA . ASP A 1 66 ? -11.492 39.531 22.516 1 85.88 66 ASP A CA 1
ATOM 540 C C . ASP A 1 66 ? -12.977 39.531 22.141 1 85.88 66 ASP A C 1
ATOM 542 O O . ASP A 1 66 ? -13.625 38.5 22.188 1 85.88 66 ASP A O 1
ATOM 546 N N . GLU A 1 67 ? -13.477 40.625 21.75 1 89.12 67 GLU A N 1
ATOM 547 C CA . GLU A 1 67 ? -14.898 40.781 21.469 1 89.12 67 GLU A CA 1
ATOM 548 C C . GLU A 1 67 ? -15.289 40.031 20.188 1 89.12 67 GLU A C 1
ATOM 550 O O . GLU A 1 67 ? -16.469 39.75 19.969 1 89.12 67 GLU A O 1
ATOM 555 N N . ASP A 1 68 ? -14.328 39.719 19.391 1 91.25 68 ASP A N 1
ATOM 556 C CA . ASP A 1 68 ? -14.594 39.125 18.078 1 91.25 68 ASP A CA 1
ATOM 557 C C . ASP A 1 68 ? -14.266 37.625 18.078 1 91.25 68 ASP A C 1
ATOM 559 O O . ASP A 1 68 ? -14.539 36.938 17.109 1 91.25 68 ASP A O 1
ATOM 563 N N . ARG A 1 69 ? -13.805 37.156 19.109 1 89.94 69 ARG A N 1
ATOM 564 C CA . ARG A 1 69 ? -13.281 35.781 19.156 1 89.94 69 ARG A CA 1
ATOM 565 C C . ARG A 1 69 ? -14.375 34.75 18.891 1 89.94 69 ARG A C 1
ATOM 567 O O . ARG A 1 69 ? -14.156 33.781 18.156 1 89.94 69 ARG A O 1
ATOM 574 N N . LEU A 1 70 ? -15.469 34.969 19.469 1 91.81 70 LEU A N 1
ATOM 575 C CA . LEU A 1 70 ? -16.562 34.031 19.281 1 91.81 70 LEU A CA 1
ATOM 576 C C . LEU A 1 70 ? -17.078 34.094 17.844 1 91.81 70 LEU A C 1
ATOM 578 O O . LEU A 1 70 ? -17.328 33.031 17.234 1 91.81 70 LEU A O 1
ATOM 582 N N . GLN A 1 71 ? -17.266 35.312 17.344 1 93.19 71 GLN A N 1
ATOM 583 C CA . GLN A 1 71 ? -17.75 35.469 15.984 1 93.19 71 GLN A CA 1
ATOM 584 C C . GLN A 1 71 ? -16.781 34.844 14.984 1 93.19 71 GLN A C 1
ATOM 586 O O . GLN A 1 71 ? -17.188 34.344 13.945 1 93.19 71 GLN A O 1
ATOM 591 N N . LEU A 1 72 ? -15.547 34.875 15.289 1 92.38 72 LEU A N 1
ATOM 592 C CA . LEU A 1 72 ? -14.523 34.281 14.445 1 92.38 72 LEU A CA 1
ATOM 593 C C . LEU A 1 72 ? -14.805 32.781 14.227 1 92.38 72 LEU A C 1
ATOM 595 O O . LEU A 1 72 ? -14.656 32.281 13.117 1 92.38 72 LEU A O 1
ATOM 599 N N . GLN A 1 73 ? -15.18 32.156 15.266 1 94.62 73 GLN A N 1
ATOM 600 C CA . GLN A 1 73 ? -15.461 30.719 15.203 1 94.62 73 GLN A CA 1
ATOM 601 C C . GLN A 1 73 ? -16.672 30.422 14.312 1 94.62 73 GLN A C 1
ATOM 603 O O . GLN A 1 73 ? -16.656 29.484 13.531 1 94.62 73 GLN A O 1
ATOM 608 N N . TYR A 1 74 ? -17.688 31.203 14.398 1 96 74 TYR A N 1
ATOM 609 C CA . TYR A 1 74 ? -18.859 31.047 13.555 1 96 74 TYR A CA 1
ATOM 610 C C . TYR A 1 74 ? -18.531 31.312 12.094 1 96 74 TYR A C 1
ATOM 612 O O . TYR A 1 74 ? -18.969 30.594 11.203 1 96 74 TYR A O 1
ATOM 620 N N . ASN A 1 75 ? -17.75 32.375 11.867 1 95.12 75 ASN A N 1
ATOM 621 C CA . ASN A 1 75 ? -17.328 32.719 10.508 1 95.12 75 ASN A CA 1
ATOM 622 C C . ASN A 1 75 ? -16.531 31.578 9.875 1 95.12 75 ASN A C 1
ATOM 624 O O . ASN A 1 75 ? -16.672 31.297 8.688 1 95.12 75 ASN A O 1
ATOM 628 N N . LEU A 1 76 ? -15.719 30.969 10.672 1 94.69 76 LEU A N 1
ATOM 629 C CA . LEU A 1 76 ? -14.914 29.859 10.195 1 94.69 76 LEU A CA 1
ATOM 630 C C . LEU A 1 76 ? -15.805 28.719 9.695 1 94.69 76 LEU A C 1
ATOM 632 O O . LEU A 1 76 ? -15.594 28.203 8.594 1 94.69 76 LEU A O 1
ATOM 636 N N . ILE A 1 77 ? -16.766 28.344 10.461 1 97.38 77 ILE A N 1
ATOM 637 C CA . ILE A 1 77 ? -17.672 27.266 10.109 1 97.38 77 ILE A CA 1
ATOM 638 C C . ILE A 1 77 ? -18.422 27.609 8.828 1 97.38 77 ILE A C 1
ATOM 640 O O . ILE A 1 77 ? -18.453 26.812 7.883 1 97.38 77 ILE A O 1
ATOM 644 N N . ARG A 1 78 ? -19 28.797 8.766 1 97.62 78 ARG A N 1
ATOM 645 C CA . ARG A 1 78 ? -19.828 29.219 7.648 1 97.62 78 ARG A CA 1
ATOM 646 C C . ARG A 1 78 ? -19.016 29.344 6.367 1 97.62 78 ARG A C 1
ATOM 648 O O . ARG A 1 78 ? -19.438 28.859 5.312 1 97.62 78 ARG A O 1
ATOM 655 N N . SER A 1 79 ? -17.859 29.938 6.457 1 96.25 79 SER A N 1
ATOM 656 C CA . SER A 1 79 ? -17.031 30.203 5.277 1 96.25 79 SER A CA 1
ATOM 657 C C . SER A 1 79 ? -16.516 28.906 4.664 1 96.25 79 SER A C 1
ATOM 659 O O . SER A 1 79 ? -16.328 28.828 3.447 1 96.25 79 SER A O 1
ATOM 661 N N . HIS A 1 80 ? -16.281 27.891 5.504 1 96.38 80 HIS A N 1
ATOM 662 C CA . HIS A 1 80 ? -15.664 26.656 5.027 1 96.38 80 HIS A CA 1
ATOM 663 C C . HIS A 1 80 ? -16.719 25.625 4.645 1 96.38 80 HIS A C 1
ATOM 665 O O . HIS A 1 80 ? -16.391 24.578 4.082 1 96.38 80 HIS A O 1
ATOM 671 N N . SER A 1 81 ? -17.969 25.875 4.957 1 97.88 81 SER A N 1
ATOM 672 C CA . SER A 1 81 ? -19.047 25 4.5 1 97.88 81 SER A CA 1
ATOM 673 C C . SER A 1 81 ? -19.297 25.172 3.006 1 97.88 81 SER A C 1
ATOM 675 O O . SER A 1 81 ? -20.375 25.594 2.602 1 97.88 81 SER A O 1
ATOM 677 N N . SER A 1 82 ? -18.359 24.734 2.197 1 97.75 82 SER A N 1
ATOM 678 C CA . SER A 1 82 ? -18.344 25.078 0.777 1 97.75 82 SER A CA 1
ATOM 679 C C . SER A 1 82 ? -18.297 23.828 -0.088 1 97.75 82 SER A C 1
ATOM 681 O O . SER A 1 82 ? -18.047 23.906 -1.294 1 97.75 82 SER A O 1
ATOM 683 N N . GLY A 1 83 ? -18.516 22.672 0.518 1 97.62 83 GLY A N 1
ATOM 684 C CA . GLY A 1 83 ? -18.469 21.438 -0.235 1 97.62 83 GLY A CA 1
ATOM 685 C C . GLY A 1 83 ? -19.531 21.359 -1.324 1 97.62 83 GLY A C 1
ATOM 686 O O . GLY A 1 83 ? -20.594 21.969 -1.215 1 97.62 83 GLY A O 1
ATOM 687 N N . THR A 1 84 ? -19.219 20.641 -2.414 1 97.75 84 THR A N 1
ATOM 688 C CA . THR A 1 84 ? -20.172 20.375 -3.496 1 97.75 84 THR A CA 1
ATOM 689 C C . THR A 1 84 ? -20.031 18.938 -3.986 1 97.75 84 THR A C 1
ATOM 691 O O . THR A 1 84 ? -19.344 18.125 -3.355 1 97.75 84 THR A O 1
ATOM 694 N N . GLY A 1 85 ? -20.734 18.594 -5.055 1 97.5 85 GLY A N 1
ATOM 695 C CA . GLY A 1 85 ? -20.75 17.234 -5.57 1 97.5 85 GLY A CA 1
ATOM 696 C C . GLY A 1 85 ? -21.859 16.375 -4.969 1 97.5 85 GLY A C 1
ATOM 697 O O . GLY A 1 85 ? -22.859 16.906 -4.473 1 97.5 85 GLY A O 1
ATOM 698 N N . GLN A 1 86 ? -21.672 15.078 -5.098 1 97.81 86 GLN A N 1
ATOM 699 C CA . GLN A 1 86 ? -22.656 14.164 -4.547 1 97.81 86 GLN A CA 1
ATOM 700 C C . GLN A 1 86 ? -22.625 14.172 -3.023 1 97.81 86 GLN A C 1
ATOM 702 O O . GLN A 1 86 ? -21.547 14.227 -2.42 1 97.81 86 GLN A O 1
ATOM 707 N N . PRO A 1 87 ? -23.812 14.188 -2.369 1 98.38 87 PRO A N 1
ATOM 708 C CA . PRO A 1 87 ? -23.828 14 -0.917 1 98.38 87 PRO A CA 1
ATOM 709 C C . PRO A 1 87 ? -23.234 12.656 -0.5 1 98.38 87 PRO A C 1
ATOM 711 O O . PRO A 1 87 ? -23.469 11.641 -1.163 1 98.38 87 PRO A O 1
ATOM 714 N N . LEU A 1 88 ? -22.422 12.703 0.515 1 98.5 88 LEU A N 1
ATOM 715 C CA . LEU A 1 88 ? -22 11.445 1.117 1 98.5 88 LEU A CA 1
ATOM 716 C C . LEU A 1 88 ? -23.203 10.656 1.639 1 98.5 88 LEU A C 1
ATOM 718 O O . LEU A 1 88 ? -24.219 11.242 2.02 1 98.5 88 LEU A O 1
ATOM 722 N N . SER A 1 89 ? -23.094 9.352 1.633 1 97.94 89 SER A N 1
ATOM 723 C CA . SER A 1 89 ? -24.172 8.523 2.16 1 97.94 89 SER A CA 1
ATOM 724 C C . SER A 1 89 ? -24.391 8.766 3.65 1 97.94 89 SER A C 1
ATOM 726 O O . SER A 1 89 ? -23.453 9.164 4.355 1 97.94 89 SER A O 1
ATOM 728 N N . THR A 1 90 ? -25.609 8.477 4.168 1 97.62 90 THR A N 1
ATOM 729 C CA . THR A 1 90 ? -25.906 8.656 5.586 1 97.62 90 THR A CA 1
ATOM 730 C C . THR A 1 90 ? -25.031 7.754 6.445 1 97.62 90 THR A C 1
ATOM 732 O O . THR A 1 90 ? -24.656 8.125 7.562 1 97.62 90 THR A O 1
ATOM 735 N N . LEU A 1 91 ? -24.656 6.633 5.906 1 97.69 91 LEU A N 1
ATOM 736 C CA . LEU A 1 91 ? -23.781 5.711 6.629 1 97.69 91 LEU A CA 1
ATOM 737 C C . LEU A 1 91 ? -22.391 6.293 6.793 1 97.69 91 LEU A C 1
ATOM 739 O O . LEU A 1 91 ? -21.812 6.223 7.879 1 97.69 91 LEU A O 1
ATOM 743 N N . ASN A 1 92 ? -21.859 6.816 5.742 1 98.62 92 ASN A N 1
ATOM 744 C CA . ASN A 1 92 ? -20.547 7.445 5.793 1 98.62 92 ASN A CA 1
ATOM 745 C C . ASN A 1 92 ? -20.531 8.633 6.75 1 98.62 92 ASN A C 1
ATOM 747 O O . ASN A 1 92 ? -19.562 8.836 7.48 1 98.62 92 ASN A O 1
ATOM 751 N N . VAL A 1 93 ? -21.609 9.398 6.738 1 98.75 93 VAL A N 1
ATOM 752 C CA . VAL A 1 93 ? -21.672 10.586 7.586 1 98.75 93 VAL A CA 1
ATOM 753 C C . VAL A 1 93 ? -21.797 10.164 9.047 1 98.75 93 VAL A C 1
ATOM 755 O O . VAL A 1 93 ? -21.156 10.75 9.93 1 98.75 93 VAL A O 1
ATOM 758 N N . LYS A 1 94 ? -22.625 9.195 9.305 1 98.5 94 LYS A N 1
ATOM 759 C CA . LYS A 1 94 ? -22.734 8.672 10.664 1 98.5 94 LYS A CA 1
ATOM 760 C C . LYS A 1 94 ? -21.375 8.195 11.172 1 98.5 94 LYS A C 1
ATOM 762 O O . LYS A 1 94 ? -21.016 8.461 12.32 1 98.5 94 LYS A O 1
ATOM 767 N N . SER A 1 95 ? -20.672 7.488 10.312 1 98.69 95 SER A N 1
ATOM 768 C CA . SER A 1 95 ? -19.328 7.031 10.641 1 98.69 95 SER A CA 1
ATOM 769 C C . SER A 1 95 ? -18.391 8.203 10.922 1 98.69 95 SER A C 1
ATOM 771 O O . SER A 1 95 ? -17.578 8.148 11.836 1 98.69 95 SER A O 1
ATOM 773 N N . ALA A 1 96 ? -18.516 9.234 10.172 1 98.62 96 ALA A N 1
ATOM 774 C CA . ALA A 1 96 ? -17.703 10.438 10.344 1 98.62 96 ALA A CA 1
ATOM 775 C C . ALA A 1 96 ? -18 11.109 11.688 1 98.62 96 ALA A C 1
ATOM 777 O O . ALA A 1 96 ? -17.078 11.547 12.383 1 98.62 96 ALA A O 1
ATOM 778 N N . ILE A 1 97 ? -19.281 11.203 12.031 1 98.62 97 ILE A N 1
ATOM 779 C CA . ILE A 1 97 ? -19.688 11.812 13.297 1 98.62 97 ILE A CA 1
ATOM 780 C C . ILE A 1 97 ? -19.078 11.031 14.461 1 98.62 97 ILE A C 1
ATOM 782 O O . ILE A 1 97 ? -18.531 11.617 15.398 1 98.62 97 ILE A O 1
ATOM 786 N N . LEU A 1 98 ? -19.156 9.711 14.359 1 98.44 98 LEU A N 1
ATOM 787 C CA . LEU A 1 98 ? -18.656 8.875 15.445 1 98.44 98 LEU A CA 1
ATOM 788 C C . LEU A 1 98 ? -17.141 9.008 15.578 1 98.44 98 LEU A C 1
ATOM 790 O O . LEU A 1 98 ? -16.609 9.062 16.688 1 98.44 98 LEU A O 1
ATOM 794 N N . ALA A 1 99 ? -16.453 9.039 14.469 1 98.25 99 ALA A N 1
ATOM 795 C CA . ALA A 1 99 ? -15 9.227 14.492 1 98.25 99 ALA A CA 1
ATOM 796 C C . ALA A 1 99 ? -14.625 10.547 15.148 1 98.25 99 ALA A C 1
ATOM 798 O O . ALA A 1 99 ? -13.703 10.602 15.961 1 98.25 99 ALA A O 1
ATOM 799 N N . ARG A 1 100 ? -15.336 11.57 14.789 1 97.88 100 ARG A N 1
ATOM 800 C CA . ARG A 1 100 ? -15.047 12.891 15.344 1 97.88 100 ARG A CA 1
ATOM 801 C C . ARG A 1 100 ? -15.383 12.945 16.828 1 97.88 100 ARG A C 1
ATOM 803 O O . ARG A 1 100 ? -14.609 13.492 17.625 1 97.88 100 ARG A O 1
ATOM 810 N N . LEU A 1 101 ? -16.547 12.398 17.125 1 97.5 101 LEU A N 1
ATOM 811 C CA . LEU A 1 101 ? -16.953 12.32 18.516 1 97.5 101 LEU A CA 1
ATOM 812 C C . LEU A 1 101 ? -15.891 11.625 19.359 1 97.5 101 LEU A C 1
ATOM 814 O O . LEU A 1 101 ? -15.516 12.109 20.422 1 97.5 101 LEU A O 1
ATOM 818 N N . ASN A 1 102 ? -15.367 10.578 18.875 1 97 102 ASN A N 1
ATOM 819 C CA . ASN A 1 102 ? -14.383 9.812 19.625 1 97 102 ASN A CA 1
ATOM 820 C C . ASN A 1 102 ? -13.078 10.578 19.781 1 97 102 ASN A C 1
ATOM 822 O O . ASN A 1 102 ? -12.477 10.562 20.859 1 97 102 ASN A O 1
ATOM 826 N N . THR A 1 103 ? -12.617 11.227 18.781 1 95.69 103 THR A N 1
ATOM 827 C CA . THR A 1 103 ? -11.375 11.984 18.859 1 95.69 103 THR A CA 1
ATOM 828 C C . THR A 1 103 ? -11.508 13.133 19.844 1 95.69 103 THR A C 1
ATOM 830 O O . THR A 1 103 ? -10.594 13.391 20.641 1 95.69 103 THR A O 1
ATOM 833 N N . LEU A 1 104 ? -12.633 13.812 19.812 1 96.62 104 LEU A N 1
ATOM 834 C CA . LEU A 1 104 ? -12.844 14.93 20.734 1 96.62 104 LEU A CA 1
ATOM 835 C C . LEU A 1 104 ? -12.992 14.445 22.172 1 96.62 104 LEU A C 1
ATOM 837 O O . LEU A 1 104 ? -12.648 15.164 23.109 1 96.62 104 LEU A O 1
ATOM 841 N N . SER A 1 105 ? -13.438 13.211 22.312 1 96.44 105 SER A N 1
ATOM 842 C CA . SER A 1 105 ? -13.68 12.625 23.625 1 96.44 105 SER A CA 1
ATOM 843 C C . SER A 1 105 ? -12.367 12.312 24.328 1 96.44 105 SER A C 1
ATOM 845 O O . SER A 1 105 ? -12.352 12.078 25.547 1 96.44 105 SER A O 1
ATOM 847 N N . LEU A 1 106 ? -11.281 12.383 23.609 1 96 106 LEU A N 1
ATOM 848 C CA . LEU A 1 106 ? -9.977 12.062 24.188 1 96 106 LEU A CA 1
ATOM 849 C C . LEU A 1 106 ? -9.5 13.188 25.109 1 96 106 LEU A C 1
ATOM 851 O O . LEU A 1 106 ? -8.57 13 25.891 1 96 106 LEU A O 1
ATOM 855 N N . GLY A 1 107 ? -10.117 14.359 25 1 96.31 107 GLY A N 1
ATOM 856 C CA . GLY A 1 107 ? -9.828 15.453 25.906 1 96.31 107 GLY A CA 1
ATOM 857 C C . GLY A 1 107 ? -8.602 16.25 25.516 1 96.31 107 GLY A C 1
ATOM 858 O O . GLY A 1 107 ? -7.984 16.922 26.344 1 96.31 107 GLY A O 1
ATOM 859 N N . ASN A 1 108 ? -8.242 16.203 24.25 1 97.25 108 ASN A N 1
ATOM 860 C CA . ASN A 1 108 ? -7.059 16.922 23.781 1 97.25 108 ASN A CA 1
ATOM 861 C C . ASN A 1 108 ? -7.43 18.125 22.922 1 97.25 108 ASN A C 1
ATOM 863 O O . ASN A 1 108 ? -6.559 18.75 22.297 1 97.25 108 ASN A O 1
ATOM 867 N N . SER A 1 109 ? -8.75 18.5 22.844 1 96.75 109 SER A N 1
ATOM 868 C CA . SER A 1 109 ? -9.172 19.516 21.891 1 96.75 109 SER A CA 1
ATOM 869 C C . SER A 1 109 ? -9.742 20.734 22.625 1 96.75 109 SER A C 1
ATOM 871 O O . SER A 1 109 ? -9.922 21.797 22.016 1 96.75 109 SER A O 1
ATOM 873 N N . GLY A 1 110 ? -10.039 20.688 23.906 1 96.75 110 GLY A N 1
ATOM 874 C CA . GLY A 1 110 ? -10.5 21.828 24.688 1 96.75 110 GLY A CA 1
ATOM 875 C C . GLY A 1 110 ? -11.891 22.297 24.297 1 96.75 110 GLY A C 1
ATOM 876 O O . GLY A 1 110 ? -12.18 23.484 24.359 1 96.75 110 GLY A O 1
ATOM 877 N N . VAL A 1 111 ? -12.758 21.391 23.875 1 97.19 111 VAL A N 1
ATOM 878 C CA . VAL A 1 111 ? -14.109 21.766 23.469 1 97.19 111 VAL A CA 1
ATOM 879 C C . VAL A 1 111 ? -15.047 21.703 24.672 1 97.19 111 VAL A C 1
ATOM 881 O O . VAL A 1 111 ? -14.773 20.984 25.641 1 97.19 111 VAL A O 1
ATOM 884 N N . HIS A 1 112 ? -16.125 22.453 24.578 1 97.25 112 HIS A N 1
ATOM 885 C CA . HIS A 1 112 ? -17.188 22.359 25.578 1 97.25 112 HIS A CA 1
ATOM 886 C C . HIS A 1 112 ? -17.922 21.031 25.484 1 97.25 112 HIS A C 1
ATOM 888 O O . HIS A 1 112 ? -18.172 20.531 24.391 1 97.25 112 HIS A O 1
ATOM 894 N N . PRO A 1 113 ? -18.406 20.422 26.594 1 96.62 113 PRO A N 1
ATOM 895 C CA . PRO A 1 113 ? -19.062 19.109 26.578 1 96.62 113 PRO A CA 1
ATOM 896 C C . PRO A 1 113 ? -20.328 19.094 25.719 1 96.62 113 PRO A C 1
ATOM 898 O O . PRO A 1 113 ? -20.75 18.031 25.266 1 96.62 113 PRO A O 1
ATOM 901 N N . SER A 1 114 ? -20.969 20.266 25.484 1 96.75 114 SER A N 1
ATOM 902 C CA . SER A 1 114 ? -22.172 20.328 24.672 1 96.75 114 SER A CA 1
ATOM 903 C C . SER A 1 114 ? -21.922 19.766 23.281 1 96.75 114 SER A C 1
ATOM 905 O O . SER A 1 114 ? -22.828 19.203 22.656 1 96.75 114 SER A O 1
ATOM 907 N N . VAL A 1 115 ? -20.719 19.906 22.75 1 97.62 115 VAL A N 1
ATOM 908 C CA . VAL A 1 115 ? -20.344 19.406 21.438 1 97.62 115 VAL A CA 1
ATOM 909 C C . VAL A 1 115 ? -20.469 17.891 21.391 1 97.62 115 VAL A C 1
ATOM 911 O O . VAL A 1 115 ? -21.078 17.328 20.484 1 97.62 115 VAL A O 1
ATOM 914 N N . ILE A 1 116 ? -19.938 17.266 22.469 1 96.31 116 ILE A N 1
ATOM 915 C CA . ILE A 1 116 ? -19.938 15.812 22.594 1 96.31 116 ILE A CA 1
ATOM 916 C C . ILE A 1 116 ? -21.375 15.312 22.719 1 96.31 116 ILE A C 1
ATOM 918 O O . ILE A 1 116 ? -21.766 14.352 22.062 1 96.31 116 ILE A O 1
ATOM 922 N N . ASN A 1 117 ? -22.125 15.977 23.484 1 96.94 117 ASN A N 1
ATOM 923 C CA . ASN A 1 117 ? -23.5 15.562 23.766 1 96.94 117 ASN A CA 1
ATOM 924 C C . ASN A 1 117 ? -24.375 15.672 22.516 1 96.94 117 ASN A C 1
ATOM 926 O O . ASN A 1 117 ? -25.188 14.781 22.25 1 96.94 117 ASN A O 1
ATOM 930 N N . LEU A 1 118 ? -24.25 16.719 21.812 1 98.44 118 LEU A N 1
ATOM 931 C CA . LEU A 1 118 ? -25.109 16.891 20.641 1 98.44 118 LEU A CA 1
ATOM 932 C C . LEU A 1 118 ? -24.734 15.898 19.547 1 98.44 118 LEU A C 1
ATOM 934 O O . LEU A 1 118 ? -25.609 15.391 18.844 1 98.44 118 LEU A O 1
ATOM 938 N N . MET A 1 119 ? -23.469 15.602 19.312 1 98.25 119 MET A N 1
ATOM 939 C CA . MET A 1 119 ? -23.047 14.602 18.328 1 98.25 119 MET A CA 1
ATOM 940 C C . MET A 1 119 ? -23.594 13.227 18.688 1 98.25 119 MET A C 1
ATOM 942 O O . MET A 1 119 ? -24.016 12.477 17.797 1 98.25 119 MET A O 1
ATOM 946 N N . LYS A 1 120 ? -23.531 12.922 19.984 1 97.75 120 LYS A N 1
ATOM 947 C CA . LYS A 1 120 ? -24.156 11.68 20.453 1 97.75 120 LYS A CA 1
ATOM 948 C C . LYS A 1 120 ? -25.625 11.617 20.047 1 97.75 120 LYS A C 1
ATOM 950 O O . LYS A 1 120 ? -26.094 10.594 19.547 1 97.75 120 LYS A O 1
ATOM 955 N N . GLU A 1 121 ? -26.344 12.695 20.234 1 98.38 121 GLU A N 1
ATOM 956 C CA . GLU A 1 121 ? -27.766 12.742 19.891 1 98.38 121 GLU A CA 1
ATOM 957 C C . GLU A 1 121 ? -27.969 12.578 18.391 1 98.38 121 GLU A C 1
ATOM 959 O O . GLU A 1 121 ? -28.922 11.93 17.953 1 98.38 121 GLU A O 1
ATOM 964 N N . PHE A 1 122 ? -27.109 13.234 17.562 1 98.69 122 PHE A N 1
ATOM 965 C CA . PHE A 1 122 ? -27.203 13.078 16.109 1 98.69 122 PHE A CA 1
ATOM 966 C C . PHE A 1 122 ? -27.094 11.609 15.727 1 98.69 122 PHE A C 1
ATOM 968 O O . PHE A 1 122 ? -27.875 11.125 14.898 1 98.69 122 PHE A O 1
ATOM 975 N N . ILE A 1 123 ? -26.141 10.898 16.328 1 98.19 123 ILE A N 1
ATOM 976 C CA . ILE A 1 123 ? -25.938 9.492 16.031 1 98.19 123 ILE A CA 1
ATOM 977 C C . ILE A 1 123 ? -27.156 8.68 16.469 1 98.19 123 ILE A C 1
ATOM 979 O O . ILE A 1 123 ? -27.703 7.898 15.695 1 98.19 123 ILE A O 1
ATOM 983 N N . ASN A 1 124 ? -27.594 8.922 17.703 1 97.75 124 ASN A N 1
ATOM 984 C CA . ASN A 1 124 ? -28.641 8.102 18.297 1 97.75 124 ASN A CA 1
ATOM 985 C C . ASN A 1 124 ? -30 8.336 17.641 1 97.75 124 ASN A C 1
ATOM 987 O O . ASN A 1 124 ? -30.844 7.445 17.609 1 97.75 124 ASN A O 1
ATOM 991 N N . ARG A 1 125 ? -30.203 9.484 17.062 1 97.69 125 ARG A N 1
ATOM 992 C CA . ARG A 1 125 ? -31.516 9.836 16.5 1 97.69 125 ARG A CA 1
ATOM 993 C C . ARG A 1 125 ? -31.484 9.828 14.977 1 97.69 125 ARG A C 1
ATOM 995 O O . ARG A 1 125 ? -32.438 10.25 14.336 1 97.69 125 ARG A O 1
ATOM 1002 N N . ASP A 1 126 ? -30.391 9.453 14.375 1 97.38 126 ASP A N 1
ATOM 1003 C CA . ASP A 1 126 ? -30.188 9.352 12.93 1 97.38 126 ASP A CA 1
ATOM 1004 C C . ASP A 1 126 ? -30.406 10.703 12.25 1 97.38 126 ASP A C 1
ATOM 1006 O O . ASP A 1 126 ? -31.156 10.805 11.281 1 97.38 126 ASP A O 1
ATOM 1010 N N . ILE A 1 127 ? -29.938 11.719 12.891 1 98.62 127 ILE A N 1
ATOM 1011 C CA . ILE A 1 127 ? -29.844 13.039 12.273 1 98.62 127 ILE A CA 1
ATOM 1012 C C . ILE A 1 127 ? -28.516 13.172 11.523 1 98.62 127 ILE A C 1
ATOM 1014 O O . ILE A 1 127 ? -27.469 13.305 12.148 1 98.62 127 ILE A O 1
ATOM 1018 N N . THR A 1 128 ? -28.578 13.18 10.211 1 98.69 128 THR A N 1
ATOM 1019 C CA . THR A 1 128 ? -27.344 13.078 9.43 1 98.69 128 THR A CA 1
ATOM 1020 C C . THR A 1 128 ? -27.078 14.367 8.664 1 98.69 128 THR A C 1
ATOM 1022 O O . THR A 1 128 ? -27.781 14.672 7.691 1 98.69 128 THR A O 1
ATOM 1025 N N . PRO A 1 129 ? -26.062 15.039 8.992 1 98.88 129 PRO A N 1
ATOM 1026 C CA . PRO A 1 129 ? -25.703 16.281 8.297 1 98.88 129 PRO A CA 1
ATOM 1027 C C . PRO A 1 129 ? -25.516 16.094 6.793 1 98.88 129 PRO A C 1
ATOM 1029 O O . PRO A 1 129 ? -25 15.055 6.359 1 98.88 129 PRO A O 1
ATOM 1032 N N . LEU A 1 130 ? -25.953 17.109 5.98 1 98.75 130 LEU A N 1
ATOM 1033 C CA . LEU A 1 130 ? -25.625 17.141 4.559 1 98.75 130 LEU A CA 1
ATOM 1034 C C . LEU A 1 130 ? -24.141 17.469 4.355 1 98.75 130 LEU A C 1
ATOM 1036 O O . LEU A 1 130 ? -23.703 18.594 4.625 1 98.75 130 LEU A O 1
ATOM 1040 N N . ILE A 1 131 ? -23.359 16.531 3.994 1 98.75 131 ILE A N 1
ATOM 1041 C CA . ILE A 1 131 ? -21.938 16.656 3.709 1 98.75 131 ILE A CA 1
ATOM 1042 C C . ILE A 1 131 ? -21.641 16.156 2.295 1 98.75 131 ILE A C 1
ATOM 1044 O O . ILE A 1 131 ? -22.156 15.117 1.883 1 98.75 131 ILE A O 1
ATOM 1048 N N . PHE A 1 132 ? -20.844 16.875 1.514 1 98.31 132 PHE A N 1
ATOM 1049 C CA . PHE A 1 132 ? -20.594 16.562 0.112 1 98.31 132 PHE A CA 1
ATOM 1050 C C . PHE A 1 132 ? -19.219 15.922 -0.057 1 98.31 132 PHE A C 1
ATOM 1052 O O . PHE A 1 132 ? -18.359 16.031 0.822 1 98.31 132 PHE A O 1
ATOM 1059 N N . GLU A 1 133 ? -18.969 15.297 -1.167 1 97.94 133 GLU A N 1
ATOM 1060 C CA . GLU A 1 133 ? -17.766 14.492 -1.382 1 97.94 133 GLU A CA 1
ATOM 1061 C C . GLU A 1 133 ? -16.594 15.367 -1.816 1 97.94 133 GLU A C 1
ATOM 1063 O O . GLU A 1 133 ? -15.43 15 -1.619 1 97.94 133 GLU A O 1
ATOM 1068 N N . HIS A 1 134 ? -16.859 16.594 -2.408 1 97 134 HIS A N 1
ATOM 1069 C CA . HIS A 1 134 ? -15.75 17.391 -2.91 1 97 134 HIS A CA 1
ATOM 1070 C C . HIS A 1 134 ? -15.414 18.531 -1.947 1 97 134 HIS A C 1
ATOM 1072 O O . HIS A 1 134 ? -16.297 19.047 -1.255 1 97 134 HIS A O 1
ATOM 1078 N N . GLY A 1 135 ? -14.141 18.828 -1.899 1 95.44 135 GLY A N 1
ATOM 1079 C CA . GLY A 1 135 ? -13.727 20 -1.154 1 95.44 135 GLY A CA 1
ATOM 1080 C C . GLY A 1 135 ? -12.57 19.734 -0.213 1 95.44 135 GLY A C 1
ATOM 1081 O O . GLY A 1 135 ? -11.766 20.641 0.061 1 95.44 135 GLY A O 1
ATOM 1082 N N . GLY A 1 136 ? -12.492 18.531 0.34 1 94.5 136 GLY A N 1
ATOM 1083 C CA . GLY A 1 136 ? -11.438 18.203 1.289 1 94.5 136 GLY A CA 1
ATOM 1084 C C . GLY A 1 136 ? -10.086 18 0.633 1 94.5 136 GLY A C 1
ATOM 1085 O O . GLY A 1 136 ? -9.992 17.359 -0.417 1 94.5 136 GLY A O 1
ATOM 1086 N N . VAL A 1 137 ? -9.039 18.562 1.27 1 95 137 VAL A N 1
ATOM 1087 C CA . VAL A 1 137 ? -7.715 18.422 0.682 1 95 137 VAL A CA 1
ATOM 1088 C C . VAL A 1 137 ? -6.84 17.562 1.59 1 95 137 VAL A C 1
ATOM 1090 O O . VAL A 1 137 ? -5.723 17.188 1.223 1 95 137 VAL A O 1
ATOM 1093 N N . GLY A 1 138 ? -7.277 17.266 2.693 1 94.12 138 GLY A N 1
ATOM 1094 C CA . GLY A 1 138 ? -6.672 16.25 3.531 1 94.12 138 GLY A CA 1
ATOM 1095 C C . GLY A 1 138 ? -5.484 16.75 4.328 1 94.12 138 GLY A C 1
ATOM 1096 O O . GLY A 1 138 ? -4.711 15.961 4.871 1 94.12 138 GLY A O 1
ATOM 1097 N N . ALA A 1 139 ? -5.273 18.078 4.176 1 83.19 139 ALA A N 1
ATOM 1098 C CA . ALA A 1 139 ? -4.219 18.719 4.957 1 83.19 139 ALA A CA 1
ATOM 1099 C C . ALA A 1 139 ? -4.789 19.812 5.852 1 83.19 139 ALA A C 1
ATOM 1101 O O . ALA A 1 139 ? -5.781 20.453 5.5 1 83.19 139 ALA A O 1
ATOM 1102 N N . SER A 1 140 ? -4.824 19.797 7.094 1 90.06 140 SER A N 1
ATOM 1103 C CA . SER A 1 140 ? -5.598 20.281 8.234 1 90.06 140 SER A CA 1
ATOM 1104 C C . SER A 1 140 ? -6.859 19.438 8.445 1 90.06 140 SER A C 1
ATOM 1106 O O . SER A 1 140 ? -7.883 19.953 8.891 1 90.06 140 SER A O 1
ATOM 1108 N N . GLY A 1 141 ? -6.773 18.359 7.832 1 92.38 141 GLY A N 1
ATOM 1109 C CA . GLY A 1 141 ? -7.855 17.391 7.875 1 92.38 141 GLY A CA 1
ATOM 1110 C C . GLY A 1 141 ? -8.93 17.641 6.832 1 92.38 141 GLY A C 1
ATOM 1111 O O . GLY A 1 141 ? -8.625 18.016 5.699 1 92.38 141 GLY A O 1
ATOM 1112 N N . ASP A 1 142 ? -10.117 17.219 7.215 1 96.56 142 ASP A N 1
ATOM 1113 C CA . ASP A 1 142 ? -11.289 17.297 6.344 1 96.56 142 ASP A CA 1
ATOM 1114 C C . ASP A 1 142 ? -12.039 18.609 6.547 1 96.56 142 ASP A C 1
ATOM 1116 O O . ASP A 1 142 ? -13.25 18.594 6.77 1 96.56 142 ASP A O 1
ATOM 1120 N N . LEU A 1 143 ? -11.367 19.719 6.34 1 96.31 143 LEU A N 1
ATOM 1121 C CA . LEU A 1 143 ? -11.867 21.031 6.754 1 96.31 143 LEU A CA 1
ATOM 1122 C C . LEU A 1 143 ? -13.258 21.281 6.191 1 96.31 143 LEU A C 1
ATOM 1124 O O . LEU A 1 143 ? -14.18 21.625 6.938 1 96.31 143 LEU A O 1
ATOM 1128 N N . VAL A 1 144 ? -13.453 21 4.938 1 97.69 144 VAL A N 1
ATOM 1129 C CA . VAL A 1 144 ? -14.703 21.359 4.266 1 97.69 144 VAL A CA 1
ATOM 1130 C C . VAL A 1 144 ? -15.82 20.422 4.719 1 97.69 144 VAL A C 1
ATOM 1132 O O . VAL A 1 144 ? -16.906 20.891 5.082 1 97.69 144 VAL A O 1
ATOM 1135 N N . GLN A 1 145 ? -15.57 19.188 4.758 1 98.56 145 GLN A N 1
ATOM 1136 C CA . GLN A 1 145 ? -16.609 18.234 5.16 1 98.56 145 GLN A CA 1
ATOM 1137 C C . GLN A 1 145 ? -16.969 18.406 6.633 1 98.56 145 GLN A C 1
ATOM 1139 O O . GLN A 1 145 ? -18.141 18.344 6.996 1 98.56 145 GLN A O 1
ATOM 1144 N N . LEU A 1 146 ? -15.977 18.594 7.43 1 98.5 146 LEU A N 1
ATOM 1145 C CA . LEU A 1 146 ? -16.234 18.766 8.852 1 98.5 146 LEU A CA 1
ATOM 1146 C C . LEU A 1 146 ? -16.891 20.109 9.125 1 98.5 146 LEU A C 1
ATOM 1148 O O . LEU A 1 146 ? -17.625 20.266 10.109 1 98.5 146 LEU A O 1
ATOM 1152 N N . ALA A 1 147 ? -16.672 21.109 8.266 1 98.38 147 ALA A N 1
ATOM 1153 C CA . ALA A 1 147 ? -17.406 22.359 8.383 1 98.38 147 ALA A CA 1
ATOM 1154 C C . ALA A 1 147 ? -18.906 22.141 8.211 1 98.38 147 ALA A C 1
ATOM 1156 O O . ALA A 1 147 ? -19.719 22.766 8.898 1 98.38 147 ALA A O 1
ATOM 1157 N N . HIS A 1 148 ? -19.234 21.297 7.277 1 98.75 148 HIS A N 1
ATOM 1158 C CA . HIS A 1 148 ? -20.641 20.969 7.078 1 98.75 148 HIS A CA 1
ATOM 1159 C C . HIS A 1 148 ? -21.234 20.281 8.305 1 98.75 148 HIS A C 1
ATOM 1161 O O . HIS A 1 148 ? -22.391 20.516 8.656 1 98.75 148 HIS A O 1
ATOM 1167 N N . LEU A 1 149 ? -20.5 19.422 8.938 1 98.75 149 LEU A N 1
ATOM 1168 C CA . LEU A 1 149 ? -20.922 18.828 10.203 1 98.75 149 LEU A CA 1
ATOM 1169 C C . LEU A 1 149 ? -21.094 19.906 11.266 1 98.75 149 LEU A C 1
ATOM 1171 O O . LEU A 1 149 ? -22.141 19.969 11.93 1 98.75 149 LEU A O 1
ATOM 1175 N N . ALA A 1 150 ? -20.094 20.766 11.406 1 98.69 150 ALA A N 1
ATOM 1176 C CA . ALA A 1 150 ? -20.125 21.844 12.406 1 98.69 150 ALA A CA 1
ATOM 1177 C C . ALA A 1 150 ? -21.297 22.781 12.172 1 98.69 150 ALA A C 1
ATOM 1179 O O . ALA A 1 150 ? -21.906 23.266 13.125 1 98.69 150 ALA A O 1
ATOM 1180 N N . LEU A 1 151 ? -21.547 23.031 10.93 1 98.75 151 LEU A N 1
ATOM 1181 C CA . LEU A 1 151 ? -22.656 23.906 10.555 1 98.75 151 LEU A CA 1
ATOM 1182 C C . LEU A 1 151 ? -23.969 23.422 11.156 1 98.75 151 LEU A C 1
ATOM 1184 O O . LEU A 1 151 ? -24.75 24.219 11.68 1 98.75 151 LEU A O 1
ATOM 1188 N N . THR A 1 152 ? -24.188 22.156 11.094 1 98.81 152 THR A N 1
ATOM 1189 C CA . THR A 1 152 ? -25.422 21.594 11.641 1 98.81 152 THR A CA 1
ATOM 1190 C C . THR A 1 152 ? -25.406 21.625 13.164 1 98.81 152 THR A C 1
ATOM 1192 O O . THR A 1 152 ? -26.453 21.781 13.797 1 98.81 152 THR A O 1
ATOM 1195 N N . LEU A 1 153 ? -24.266 21.531 13.789 1 98.75 153 LEU A N 1
ATOM 1196 C CA . LEU A 1 153 ? -24.172 21.547 15.242 1 98.75 153 LEU A CA 1
ATOM 1197 C C . LEU A 1 153 ? -24.484 22.938 15.789 1 98.75 153 LEU A C 1
ATOM 1199 O O . LEU A 1 153 ? -24.906 23.078 16.938 1 98.75 153 LEU A O 1
ATOM 1203 N N . ILE A 1 154 ? -24.297 23.969 14.961 1 98.38 154 ILE A N 1
ATOM 1204 C CA . ILE A 1 154 ? -24.656 25.312 15.406 1 98.38 154 ILE A CA 1
ATOM 1205 C C . ILE A 1 154 ? -26.062 25.672 14.93 1 98.38 154 ILE A C 1
ATOM 1207 O O . ILE A 1 154 ? -26.453 26.828 14.984 1 98.38 154 ILE A O 1
ATOM 1211 N N . GLY A 1 155 ? -26.766 24.719 14.438 1 98.44 155 GLY A N 1
ATOM 1212 C CA . GLY A 1 155 ? -28.172 24.859 14.148 1 98.44 155 GLY A CA 1
ATOM 1213 C C . GLY A 1 155 ? -28.453 25.359 12.742 1 98.44 155 GLY A C 1
ATOM 1214 O O . GLY A 1 155 ? -29.594 25.688 12.398 1 98.44 155 GLY A O 1
ATOM 1215 N N . GLU A 1 156 ? -27.469 25.422 11.891 1 98.5 156 GLU A N 1
ATOM 1216 C CA . GLU A 1 156 ? -27.594 25.891 10.516 1 98.5 156 GLU A CA 1
ATOM 1217 C C . GLU A 1 156 ? -27.375 24.766 9.516 1 98.5 156 GLU A C 1
ATOM 1219 O O . GLU A 1 156 ? -27.109 23.625 9.914 1 98.5 156 GLU A O 1
ATOM 1224 N N . GLY A 1 157 ? -27.656 25 8.25 1 98.62 157 GLY A N 1
ATOM 1225 C CA . GLY A 1 157 ? -27.469 24 7.215 1 98.62 157 GLY A CA 1
ATOM 1226 C C . GLY A 1 157 ? -28.625 23.016 7.125 1 98.62 157 GLY A C 1
ATOM 1227 O O . GLY A 1 157 ? -29.766 23.359 7.48 1 98.62 157 GLY A O 1
ATOM 1228 N N . GLU A 1 158 ? -28.266 21.828 6.551 1 98.88 158 GLU A N 1
ATOM 1229 C CA . GLU A 1 158 ? -29.297 20.828 6.297 1 98.88 158 GLU A CA 1
ATOM 1230 C C . GLU A 1 158 ? -28.859 19.453 6.789 1 98.88 158 GLU A C 1
ATOM 1232 O O . GLU A 1 158 ? -27.672 19.203 6.98 1 98.88 158 GLU A O 1
ATOM 1237 N N . VAL A 1 159 ? -29.891 18.625 7.078 1 98.81 159 VAL A N 1
ATOM 1238 C CA . VAL A 1 159 ? -29.672 17.25 7.512 1 98.81 159 VAL A CA 1
ATOM 1239 C C . VAL A 1 159 ? -30.625 16.312 6.77 1 98.81 159 VAL A C 1
ATOM 1241 O O . VAL A 1 159 ? -31.641 16.75 6.223 1 98.81 159 VAL A O 1
ATOM 1244 N N . PHE A 1 160 ? -30.156 15.117 6.594 1 98.69 160 PHE A N 1
ATOM 1245 C CA . PHE A 1 160 ? -31.094 14.047 6.27 1 98.69 160 PHE A CA 1
ATOM 1246 C C . PHE A 1 160 ? -31.734 13.477 7.531 1 98.69 160 PHE A C 1
ATOM 1248 O O . PHE A 1 160 ? -31.031 13.086 8.469 1 98.69 160 PHE A O 1
ATOM 1255 N N . TYR A 1 161 ? -33.031 13.477 7.637 1 98.19 161 TYR A N 1
ATOM 1256 C CA . TYR A 1 161 ? -33.812 13.008 8.773 1 98.19 161 TYR A CA 1
ATOM 1257 C C . TYR A 1 161 ? -35.062 12.266 8.305 1 98.19 161 TYR A C 1
ATOM 1259 O O . TYR A 1 161 ? -35.875 12.812 7.57 1 98.19 161 TYR A O 1
ATOM 1267 N N . LYS A 1 162 ? -35.094 10.945 8.68 1 96.25 162 LYS A N 1
ATOM 1268 C CA . LYS A 1 162 ? -36.219 10.086 8.289 1 96.25 162 LYS A CA 1
ATOM 1269 C C . LYS A 1 162 ? -36.406 10.086 6.77 1 96.25 162 LYS A C 1
ATOM 1271 O O . LYS A 1 162 ? -37.5 10.258 6.277 1 96.25 162 LYS A O 1
ATOM 1276 N N . GLY A 1 163 ? -35.281 10.102 6.113 1 94.88 163 GLY A N 1
ATOM 1277 C CA . GLY A 1 163 ? -35.281 9.906 4.672 1 94.88 163 GLY A CA 1
ATOM 1278 C C . GLY A 1 163 ? -35.438 11.195 3.895 1 94.88 163 GLY A C 1
ATOM 1279 O O . GLY A 1 163 ? -35.375 11.195 2.662 1 94.88 163 GLY A O 1
ATOM 1280 N N . GLU A 1 164 ? -35.562 12.305 4.574 1 97.5 164 GLU A N 1
ATOM 1281 C CA . GLU A 1 164 ? -35.812 13.578 3.891 1 97.5 164 GLU A CA 1
ATOM 1282 C C . GLU A 1 164 ? -34.719 14.594 4.223 1 97.5 164 GLU A C 1
ATOM 1284 O O . GLU A 1 164 ? -34.219 14.648 5.355 1 97.5 164 GLU A O 1
ATOM 1289 N N . ARG A 1 165 ? -34.406 15.391 3.211 1 97.25 165 ARG A N 1
ATOM 1290 C CA . ARG A 1 165 ? -33.531 16.531 3.414 1 97.25 165 ARG A CA 1
ATOM 1291 C C . ARG A 1 165 ? -34.281 17.719 3.998 1 97.25 165 ARG A C 1
ATOM 1293 O O . ARG A 1 165 ? -35.25 18.172 3.414 1 97.25 165 ARG A O 1
ATOM 1300 N N . ARG A 1 166 ? -33.844 18.188 5.152 1 98.62 166 ARG A N 1
ATOM 1301 C CA . ARG A 1 166 ? -34.5 19.25 5.895 1 98.62 166 ARG A CA 1
ATOM 1302 C C . ARG A 1 166 ? -33.5 20.25 6.461 1 98.62 166 ARG A C 1
ATOM 1304 O O . ARG A 1 166 ? -32.312 19.969 6.512 1 98.62 166 ARG A O 1
ATOM 1311 N N . THR A 1 167 ? -34.031 21.406 6.879 1 98.75 167 THR A N 1
ATOM 1312 C CA . THR A 1 167 ? -33.125 22.344 7.559 1 98.75 167 THR A CA 1
ATOM 1313 C C . THR A 1 167 ? -32.781 21.828 8.945 1 98.75 167 THR A C 1
ATOM 1315 O O . THR A 1 167 ? -33.594 21.219 9.625 1 98.75 167 THR A O 1
ATOM 1318 N N . THR A 1 168 ? -31.625 22.094 9.375 1 98.81 168 THR A N 1
ATOM 1319 C CA . THR A 1 168 ? -31.188 21.672 10.695 1 98.81 168 THR A CA 1
ATOM 1320 C C . THR A 1 168 ? -32.062 22.266 11.789 1 98.81 168 THR A C 1
ATOM 1322 O O . THR A 1 168 ? -32.438 21.562 12.734 1 98.81 168 THR A O 1
ATOM 1325 N N . LYS A 1 169 ? -32.344 23.5 11.633 1 98.56 169 LYS A N 1
ATOM 1326 C CA . LYS A 1 169 ? -33.156 24.203 12.609 1 98.56 169 LYS A CA 1
ATOM 1327 C C . LYS A 1 169 ? -34.5 23.484 12.844 1 98.56 169 LYS A C 1
ATOM 1329 O O . LYS A 1 169 ? -34.875 23.266 13.992 1 98.56 169 LYS A O 1
ATOM 1334 N N . GLU A 1 170 ? -35.156 23.125 11.805 1 98.56 170 GLU A N 1
ATOM 1335 C CA . GLU A 1 170 ? -36.438 22.422 11.891 1 98.56 170 GLU A CA 1
ATOM 1336 C C . GLU A 1 170 ? -36.312 21.109 12.641 1 98.56 170 GLU A C 1
ATOM 1338 O O . GLU A 1 170 ? -37.156 20.781 13.492 1 98.56 170 GLU A O 1
ATOM 1343 N N . VAL A 1 171 ? -35.312 20.344 12.297 1 98.81 171 VAL A N 1
ATOM 1344 C CA . VAL A 1 171 ? -35.156 19 12.859 1 98.81 171 VAL A CA 1
ATOM 1345 C C . VAL A 1 171 ? -34.781 19.109 14.336 1 98.81 171 VAL A C 1
ATOM 1347 O O . VAL A 1 171 ? -35.25 18.328 15.164 1 98.81 171 VAL A O 1
ATOM 1350 N N . LEU A 1 172 ? -33.875 20.078 14.68 1 98.69 172 LEU A N 1
ATOM 1351 C CA . LEU A 1 172 ? -33.531 20.281 16.078 1 98.69 172 LEU A CA 1
ATOM 1352 C C . LEU A 1 172 ? -34.75 20.672 16.906 1 98.69 172 LEU A C 1
ATOM 1354 O O . LEU A 1 172 ? -34.906 20.172 18.031 1 98.69 172 LEU A O 1
ATOM 1358 N N . GLU A 1 173 ? -35.562 21.531 16.391 1 98.44 173 GLU A N 1
ATOM 1359 C CA . GLU A 1 173 ? -36.781 21.922 17.078 1 98.44 173 GLU A CA 1
ATOM 1360 C C . GLU A 1 173 ? -37.719 20.734 17.266 1 98.44 173 GLU A C 1
ATOM 1362 O O . GLU A 1 173 ? -38.25 20.516 18.359 1 98.44 173 GLU A O 1
ATOM 1367 N N . LEU A 1 174 ? -37.906 19.984 16.219 1 98.31 174 LEU A N 1
ATOM 1368 C CA . LEU A 1 174 ? -38.75 18.812 16.266 1 98.31 174 LEU A CA 1
ATOM 1369 C C . LEU A 1 174 ? -38.312 17.828 17.328 1 98.31 174 LEU A C 1
ATOM 1371 O O . LEU A 1 174 ? -39.125 17.172 17.984 1 98.31 174 LEU A O 1
ATOM 1375 N N . GLU A 1 175 ? -37.031 17.688 17.562 1 98.38 175 GLU A N 1
ATOM 1376 C CA . GLU A 1 175 ? -36.438 16.688 18.453 1 98.38 175 GLU A CA 1
ATOM 1377 C C . GLU A 1 175 ? -36.125 17.281 19.812 1 98.38 175 GLU A C 1
ATOM 1379 O O . GLU A 1 175 ? -35.625 16.578 20.703 1 98.38 175 GLU A O 1
ATOM 1384 N N . GLY A 1 176 ? -36.375 18.562 20 1 98.38 176 GLY A N 1
ATOM 1385 C CA . GLY A 1 176 ? -36.125 19.219 21.266 1 98.38 176 GLY A CA 1
ATOM 1386 C C . GLY A 1 176 ? -34.625 19.359 21.578 1 98.38 176 GLY A C 1
ATOM 1387 O O . GLY A 1 176 ? -34.219 19.219 22.719 1 98.38 176 GLY A O 1
ATOM 1388 N N . LEU A 1 177 ? -33.875 19.5 20.562 1 98.56 177 LEU A N 1
ATOM 1389 C CA . LEU A 1 177 ? -32.438 19.688 20.719 1 98.56 177 LEU A CA 1
ATOM 1390 C C . LEU A 1 177 ? -32.031 21.141 20.531 1 98.56 177 LEU A C 1
ATOM 1392 O O . LEU A 1 177 ? -32.75 21.891 19.844 1 98.56 177 LEU A O 1
ATOM 1396 N N . GLU A 1 178 ? -30.969 21.562 21.156 1 98.12 178 GLU A N 1
ATOM 1397 C CA . GLU A 1 178 ? -30.406 22.906 21 1 98.12 178 GLU A CA 1
ATOM 1398 C C . GLU A 1 178 ? -29.047 22.859 20.297 1 98.12 178 GLU A C 1
ATOM 1400 O O . GLU A 1 178 ? -28.25 21.953 20.562 1 98.12 178 GLU A O 1
ATOM 1405 N N . PRO A 1 179 ? -28.859 23.828 19.391 1 98.12 179 PRO A N 1
ATOM 1406 C CA . PRO A 1 179 ? -27.5 23.938 18.859 1 98.12 179 PRO A CA 1
ATOM 1407 C C . PRO A 1 179 ? -26.453 24.172 19.938 1 98.12 179 PRO A C 1
ATOM 1409 O O . PRO A 1 179 ? -26.781 24.672 21.031 1 98.12 179 PRO A O 1
ATOM 1412 N N . ILE A 1 180 ? -25.281 23.812 19.625 1 97.38 180 ILE A N 1
ATOM 1413 C CA . ILE A 1 180 ? -24.219 24.125 20.562 1 97.38 180 ILE A CA 1
ATOM 1414 C C . ILE A 1 180 ? -23.969 25.625 20.578 1 97.38 180 ILE A C 1
ATOM 1416 O O . ILE A 1 180 ? -24.25 26.312 19.594 1 97.38 180 ILE A O 1
ATOM 1420 N N . LYS A 1 181 ? -23.516 26.109 21.672 1 89.5 181 LYS A N 1
ATOM 1421 C CA . LYS A 1 181 ? -22.953 27.453 21.719 1 89.5 181 LYS A CA 1
ATOM 1422 C C . LYS A 1 181 ? -21.422 27.422 21.719 1 89.5 181 LYS A C 1
ATOM 1424 O O . LYS A 1 181 ? -20.812 26.766 22.547 1 89.5 181 LYS A O 1
ATOM 1429 N N . VAL A 1 182 ? -20.906 28.141 20.812 1 93.44 182 VAL A N 1
ATOM 1430 C CA . VAL A 1 182 ? -19.453 28.25 20.75 1 93.44 182 VAL A CA 1
ATOM 1431 C C . VAL A 1 182 ? -18.938 29 21.984 1 93.44 182 VAL A C 1
ATOM 1433 O O . VAL A 1 182 ? -19.438 30.078 22.312 1 93.44 182 VAL A O 1
ATOM 1436 N N . GLU A 1 183 ? -18 28.453 22.641 1 92.25 183 GLU A N 1
ATOM 1437 C CA . GLU A 1 183 ? -17.516 29.062 23.875 1 92.25 183 GLU A CA 1
ATOM 1438 C C . GLU A 1 183 ? -16.062 29.516 23.734 1 92.25 183 GLU A C 1
ATOM 1440 O O . GLU A 1 183 ? -15.648 30.484 24.359 1 92.25 183 GLU A O 1
ATOM 1445 N N . LEU A 1 184 ? -15.297 28.844 23.078 1 92.94 184 LEU A N 1
ATOM 1446 C CA . LEU A 1 184 ? -13.875 29.141 22.969 1 92.94 184 LEU A CA 1
ATOM 1447 C C . LEU A 1 184 ? -13.383 28.906 21.547 1 92.94 184 LEU A C 1
ATOM 1449 O O . LEU A 1 184 ? -13.516 29.766 20.688 1 92.94 184 LEU A O 1
ATOM 1453 N N . ARG A 1 185 ? -13.156 27.641 21.172 1 94.31 185 ARG A N 1
ATOM 1454 C CA . ARG A 1 185 ? -12.547 27.375 19.875 1 94.31 185 ARG A CA 1
ATOM 1455 C C . ARG A 1 185 ? -13.273 26.25 19.156 1 94.31 185 ARG A C 1
ATOM 1457 O O . ARG A 1 185 ? -12.656 25.484 18.391 1 94.31 185 ARG A O 1
ATOM 1464 N N . GLU A 1 186 ? -14.562 26.016 19.438 1 95.62 186 GLU A N 1
ATOM 1465 C CA . GLU A 1 186 ? -15.297 24.875 18.906 1 95.62 186 GLU A CA 1
ATOM 1466 C C . GLU A 1 186 ? -15.336 24.906 17.375 1 95.62 186 GLU A C 1
ATOM 1468 O O . GLU A 1 186 ? -15.336 23.859 16.719 1 95.62 186 GLU A O 1
ATOM 1473 N N . GLY A 1 187 ? -15.391 26.094 16.781 1 95.06 187 GLY A N 1
ATOM 1474 C CA . GLY A 1 187 ? -15.336 26.156 15.32 1 95.06 187 GLY A CA 1
ATOM 1475 C C . GLY A 1 187 ? -14.133 25.438 14.742 1 95.06 187 GLY A C 1
ATOM 1476 O O . GLY A 1 187 ? -14.281 24.531 13.914 1 95.06 187 GLY A O 1
ATOM 1477 N N . LEU A 1 188 ? -12.945 25.766 15.227 1 94.88 188 LEU A N 1
ATOM 1478 C CA . LEU A 1 188 ? -11.719 25.141 14.75 1 94.88 188 LEU A CA 1
ATOM 1479 C C . LEU A 1 188 ? -11.656 23.672 15.18 1 94.88 188 LEU A C 1
ATOM 1481 O O . LEU A 1 188 ? -11.312 22.812 14.375 1 94.88 188 LEU A O 1
ATOM 1485 N N . ALA A 1 189 ? -11.977 23.406 16.391 1 96.12 189 ALA A N 1
ATOM 1486 C CA . ALA A 1 189 ? -11.859 22.047 16.922 1 96.12 189 ALA A CA 1
ATOM 1487 C C . ALA A 1 189 ? -12.742 21.078 16.156 1 96.12 189 ALA A C 1
ATOM 1489 O O . ALA A 1 189 ? -12.375 19.906 15.961 1 96.12 189 ALA A O 1
ATOM 1490 N N . LEU A 1 190 ? -13.859 21.5 15.719 1 97 190 LEU A N 1
ATOM 1491 C CA . LEU A 1 190 ? -14.789 20.641 15.008 1 97 190 LEU A CA 1
ATOM 1492 C C . LEU A 1 190 ? -14.312 20.375 13.586 1 97 190 LEU A C 1
ATOM 1494 O O . LEU A 1 190 ? -14.57 19.312 13.023 1 97 190 LEU A O 1
ATOM 1498 N N . MET A 1 191 ? -13.562 21.281 13.039 1 96.38 191 MET A N 1
ATOM 1499 C CA . MET A 1 191 ? -13.312 21.25 11.602 1 96.38 191 MET A CA 1
ATOM 1500 C C . MET A 1 191 ? -11.93 20.688 11.305 1 96.38 191 MET A C 1
ATOM 1502 O O . MET A 1 191 ? -11.648 20.281 10.172 1 96.38 191 MET A O 1
ATOM 1506 N N . ASN A 1 192 ? -11.078 20.703 12.266 1 96.06 192 ASN A N 1
ATOM 1507 C CA . ASN A 1 192 ? -9.68 20.344 12.055 1 96.06 192 ASN A CA 1
ATOM 1508 C C . ASN A 1 192 ? -9.414 18.891 12.453 1 96.06 192 ASN A C 1
ATOM 1510 O O . ASN A 1 192 ? -9.398 18.562 13.633 1 96.06 192 ASN A O 1
ATOM 1514 N N . GLY A 1 193 ? -9.211 18.047 11.461 1 96.88 193 GLY A N 1
ATOM 1515 C CA . GLY A 1 193 ? -8.922 16.656 11.766 1 96.88 193 GLY A CA 1
ATOM 1516 C C . GLY A 1 193 ? -9.289 15.703 10.641 1 96.88 193 GLY A C 1
ATOM 1517 O O . GLY A 1 193 ? -9.828 16.125 9.617 1 96.88 193 GLY A O 1
ATOM 1518 N N . THR A 1 194 ? -9.031 14.422 10.789 1 98.06 194 THR A N 1
ATOM 1519 C CA . THR A 1 194 ? -9.109 13.422 9.734 1 98.06 194 THR A CA 1
ATOM 1520 C C . THR A 1 194 ? -10.359 12.57 9.883 1 98.06 194 THR A C 1
ATOM 1522 O O . THR A 1 194 ? -10.422 11.445 9.375 1 98.06 194 THR A O 1
ATOM 1525 N N . SER A 1 195 ? -11.367 12.984 10.555 1 98.31 195 SER A N 1
ATOM 1526 C CA . SER A 1 195 ? -12.469 12.141 11.008 1 98.31 195 SER A CA 1
ATOM 1527 C C . SER A 1 195 ? -13.328 11.68 9.836 1 98.31 195 SER A C 1
ATOM 1529 O O . SER A 1 195 ? -13.844 10.555 9.844 1 98.31 195 SER A O 1
ATOM 1531 N N . VAL A 1 196 ? -13.531 12.539 8.82 1 98.62 196 VAL A N 1
ATOM 1532 C CA . VAL A 1 196 ? -14.391 12.148 7.703 1 98.62 196 VAL A CA 1
ATOM 1533 C C . VAL A 1 196 ? -13.703 11.078 6.863 1 98.62 196 VAL A C 1
ATOM 1535 O O . VAL A 1 196 ? -14.273 10.016 6.617 1 98.62 196 VAL A O 1
ATOM 1538 N N . MET A 1 197 ? -12.438 11.328 6.434 1 98.75 197 MET A N 1
ATOM 1539 C CA . MET A 1 197 ? -11.711 10.328 5.656 1 98.75 197 MET A CA 1
ATOM 1540 C C . MET A 1 197 ? -11.578 9.023 6.434 1 98.75 197 MET A C 1
ATOM 1542 O O . MET A 1 197 ? -11.688 7.938 5.855 1 98.75 197 MET A O 1
ATOM 1546 N N . THR A 1 198 ? -11.375 9.109 7.773 1 98.75 198 THR A N 1
ATOM 1547 C CA . THR A 1 198 ? -11.227 7.91 8.594 1 98.75 198 THR A CA 1
ATOM 1548 C C . THR A 1 198 ? -12.555 7.18 8.734 1 98.75 198 THR A C 1
ATOM 1550 O O . THR A 1 198 ? -12.609 5.949 8.664 1 98.75 198 THR A O 1
ATOM 1553 N N . GLY A 1 199 ? -13.625 7.934 8.969 1 98.81 199 GLY A N 1
ATOM 1554 C CA . GLY A 1 199 ? -14.945 7.336 9.055 1 98.81 199 GLY A CA 1
ATOM 1555 C C . GLY A 1 199 ? -15.336 6.574 7.797 1 98.81 199 GLY A C 1
ATOM 1556 O O . GLY A 1 199 ? -15.781 5.43 7.871 1 98.81 199 GLY A O 1
ATOM 1557 N N . ILE A 1 200 ? -15.18 7.246 6.633 1 98.88 200 ILE A N 1
ATOM 1558 C CA . ILE A 1 200 ? -15.453 6.578 5.363 1 98.88 200 ILE A CA 1
ATOM 1559 C C . ILE A 1 200 ? -14.547 5.352 5.227 1 98.88 200 ILE A C 1
ATOM 1561 O O . ILE A 1 200 ? -14.984 4.301 4.75 1 98.88 200 ILE A O 1
ATOM 1565 N N . GLY A 1 201 ? -13.25 5.535 5.652 1 98.88 201 GLY A N 1
ATOM 1566 C CA . GLY A 1 201 ? -12.305 4.434 5.609 1 98.88 201 GLY A CA 1
ATOM 1567 C C . GLY A 1 201 ? -12.781 3.207 6.363 1 98.88 201 GLY A C 1
ATOM 1568 O O . GLY A 1 201 ? -12.602 2.078 5.902 1 98.88 201 GLY A O 1
ATOM 1569 N N . ILE A 1 202 ? -13.391 3.395 7.52 1 98.81 202 ILE A N 1
ATOM 1570 C CA . ILE A 1 202 ? -13.859 2.279 8.336 1 98.81 202 ILE A CA 1
ATOM 1571 C C . ILE A 1 202 ? -15.023 1.581 7.633 1 98.81 202 ILE A C 1
ATOM 1573 O O . ILE A 1 202 ? -15.102 0.351 7.633 1 98.81 202 ILE A O 1
ATOM 1577 N N . VAL A 1 203 ? -15.898 2.318 7 1 98.81 203 VAL A N 1
ATOM 1578 C CA . VAL A 1 203 ? -16.969 1.738 6.195 1 98.81 203 VAL A CA 1
ATOM 1579 C C . VAL A 1 203 ? -16.375 0.909 5.059 1 98.81 203 VAL A C 1
ATOM 1581 O O . VAL A 1 203 ? -16.844 -0.198 4.781 1 98.81 203 VAL A O 1
ATOM 1584 N N . ASN A 1 204 ? -15.367 1.487 4.414 1 98.88 204 ASN A N 1
ATOM 1585 C CA . ASN A 1 204 ? -14.695 0.803 3.314 1 98.88 204 ASN A CA 1
ATOM 1586 C C . ASN A 1 204 ? -14.094 -0.523 3.766 1 98.88 204 ASN A C 1
ATOM 1588 O O . ASN A 1 204 ? -14.219 -1.536 3.076 1 98.88 204 ASN A O 1
ATOM 1592 N N . VAL A 1 205 ? -13.422 -0.537 4.945 1 98.88 205 VAL A N 1
ATOM 1593 C CA . VAL A 1 205 ? -12.805 -1.75 5.465 1 98.88 205 VAL A CA 1
ATOM 1594 C C . VAL A 1 205 ? -13.875 -2.803 5.742 1 98.88 205 VAL A C 1
ATOM 1596 O O . VAL A 1 205 ? -13.688 -3.98 5.426 1 98.88 205 VAL A O 1
ATOM 1599 N N . TYR A 1 206 ? -14.961 -2.416 6.312 1 98.62 206 TYR A N 1
ATOM 1600 C CA . TYR A 1 206 ? -16.062 -3.32 6.605 1 98.62 206 TYR A CA 1
ATOM 1601 C C . TYR A 1 206 ? -16.594 -3.977 5.332 1 98.62 206 TYR A C 1
ATOM 1603 O O . TYR A 1 206 ? -16.766 -5.195 5.281 1 98.62 206 TYR A O 1
ATOM 1611 N N . ASN A 1 207 ? -16.828 -3.182 4.355 1 98.81 207 ASN A N 1
ATOM 1612 C CA . ASN A 1 207 ? -17.359 -3.689 3.096 1 98.81 207 ASN A CA 1
ATOM 1613 C C . ASN A 1 207 ? -16.312 -4.516 2.342 1 98.81 207 ASN A C 1
ATOM 1615 O O . ASN A 1 207 ? -16.656 -5.48 1.659 1 98.81 207 ASN A O 1
ATOM 1619 N N . ALA A 1 208 ? -15.055 -4.105 2.402 1 98.88 208 ALA A N 1
ATOM 1620 C CA . ALA A 1 208 ? -13.977 -4.855 1.76 1 98.88 208 ALA A CA 1
ATOM 1621 C C . ALA A 1 208 ? -13.883 -6.27 2.328 1 98.88 208 ALA A C 1
ATOM 1623 O O . ALA A 1 208 ? -13.672 -7.23 1.586 1 98.88 208 ALA A O 1
ATOM 1624 N N . LYS A 1 209 ? -14 -6.391 3.654 1 98.62 209 LYS A N 1
ATOM 1625 C CA . LYS A 1 209 ? -13.961 -7.703 4.297 1 98.62 209 LYS A CA 1
ATOM 1626 C C . LYS A 1 209 ? -15.102 -8.586 3.799 1 98.62 209 LYS A C 1
ATOM 1628 O O . LYS A 1 209 ? -14.906 -9.781 3.549 1 98.62 209 LYS A O 1
ATOM 1633 N N . LYS A 1 210 ? -16.297 -8.062 3.629 1 98.44 210 LYS A N 1
ATOM 1634 C CA . LYS A 1 210 ? -17.453 -8.789 3.104 1 98.44 210 LYS A CA 1
ATOM 1635 C C . LYS A 1 210 ? -17.203 -9.266 1.676 1 98.44 210 LYS A C 1
ATOM 1637 O O . LYS A 1 210 ? -17.484 -10.414 1.335 1 98.44 210 LYS A O 1
ATOM 1642 N N . ALA A 1 211 ? -16.672 -8.344 0.857 1 98.94 211 ALA A N 1
ATOM 1643 C CA . ALA A 1 211 ? -16.359 -8.688 -0.529 1 98.94 211 ALA A CA 1
ATOM 1644 C C . ALA A 1 211 ? -15.344 -9.82 -0.599 1 98.94 211 ALA A C 1
ATOM 1646 O O . ALA A 1 211 ? -15.469 -10.734 -1.419 1 98.94 211 ALA A O 1
ATOM 1647 N N . LEU A 1 212 ? -14.305 -9.766 0.267 1 98.94 212 LEU A N 1
ATOM 1648 C CA . LEU A 1 212 ? -13.281 -10.805 0.302 1 98.94 212 LEU A CA 1
ATOM 1649 C C . LEU A 1 212 ? -13.891 -12.156 0.686 1 98.94 212 LEU A C 1
ATOM 1651 O O . LEU A 1 212 ? -13.539 -13.188 0.107 1 98.94 212 LEU A O 1
ATOM 1655 N N . ASP A 1 213 ? -14.773 -12.141 1.648 1 98.81 213 ASP A N 1
ATOM 1656 C CA . ASP A 1 213 ? -15.445 -13.367 2.066 1 98.81 213 ASP A CA 1
ATOM 1657 C C . ASP A 1 213 ? -16.188 -14.016 0.901 1 98.81 213 ASP A C 1
ATOM 1659 O O . ASP A 1 213 ? -16.109 -15.227 0.701 1 98.81 213 ASP A O 1
ATOM 1663 N N . TRP A 1 214 ? -16.891 -13.219 0.19 1 98.94 214 TRP A N 1
ATOM 1664 C CA . TRP A 1 214 ? -17.609 -13.727 -0.971 1 98.94 214 TRP A CA 1
ATOM 1665 C C . TRP A 1 214 ? -16.641 -14.242 -2.031 1 98.94 214 TRP A C 1
ATOM 1667 O O . TRP A 1 214 ? -16.906 -15.273 -2.664 1 98.94 214 TRP A O 1
ATOM 1677 N N . SER A 1 215 ? -15.555 -13.5 -2.26 1 98.94 215 SER A N 1
ATOM 1678 C CA . SER A 1 215 ? -14.57 -13.93 -3.248 1 98.94 215 SER A CA 1
ATOM 1679 C C . SER A 1 215 ? -14.031 -15.32 -2.924 1 98.94 215 SER A C 1
ATOM 1681 O O . SER A 1 215 ? -13.875 -16.156 -3.816 1 98.94 215 SER A O 1
ATOM 1683 N N . VAL A 1 216 ? -13.75 -15.609 -1.646 1 98.94 216 VAL A N 1
ATOM 1684 C CA . VAL A 1 216 ? -13.25 -16.906 -1.202 1 98.94 216 VAL A CA 1
ATOM 1685 C C . VAL A 1 216 ? -14.305 -17.984 -1.443 1 98.94 216 VAL A C 1
ATOM 1687 O O . VAL A 1 216 ? -13.992 -19.062 -1.955 1 98.94 216 VAL A O 1
ATOM 1690 N N . LYS A 1 217 ? -15.586 -17.719 -1.082 1 98.88 217 LYS A N 1
ATOM 1691 C CA . LYS A 1 217 ? -16.672 -18.688 -1.251 1 98.88 217 LYS A CA 1
ATOM 1692 C C . LYS A 1 217 ? -16.891 -19.016 -2.725 1 98.88 217 LYS A C 1
ATOM 1694 O O . LYS A 1 217 ? -17.047 -20.188 -3.084 1 98.88 217 LYS A O 1
ATOM 1699 N N . ILE A 1 218 ? -16.875 -17.984 -3.537 1 98.94 218 ILE A N 1
ATOM 1700 C CA . ILE A 1 218 ? -17.141 -18.172 -4.961 1 98.94 218 ILE A CA 1
ATOM 1701 C C . ILE A 1 218 ? -15.984 -18.938 -5.598 1 98.94 218 ILE A C 1
ATOM 1703 O O . ILE A 1 218 ? -16.219 -19.875 -6.375 1 98.94 218 ILE A O 1
ATOM 1707 N N . ALA A 1 219 ? -14.734 -18.594 -5.266 1 98.94 219 ALA A N 1
ATOM 1708 C CA . ALA A 1 219 ? -13.57 -19.312 -5.777 1 98.94 219 ALA A CA 1
ATOM 1709 C C . ALA A 1 219 ? -13.617 -20.781 -5.363 1 98.94 219 ALA A C 1
ATOM 1711 O O . ALA A 1 219 ? -13.242 -21.672 -6.141 1 98.94 219 ALA A O 1
ATOM 1712 N N . SER A 1 220 ? -14.031 -21.047 -4.117 1 98.88 220 SER A N 1
ATOM 1713 C CA . SER A 1 220 ? -14.156 -22.422 -3.641 1 98.88 220 SER A CA 1
ATOM 1714 C C . SER A 1 220 ? -15.172 -23.203 -4.469 1 98.88 220 SER A C 1
ATOM 1716 O O . SER A 1 220 ? -14.914 -24.344 -4.863 1 98.88 220 SER A O 1
ATOM 1718 N N . ALA A 1 221 ? -16.312 -22.609 -4.723 1 98.94 221 ALA A N 1
ATOM 1719 C CA . ALA A 1 221 ? -17.344 -23.25 -5.527 1 98.94 221 ALA A CA 1
ATOM 1720 C C . ALA A 1 221 ? -16.844 -23.547 -6.934 1 98.94 221 ALA A C 1
ATOM 1722 O O . ALA A 1 221 ? -17.188 -24.578 -7.52 1 98.94 221 ALA A O 1
ATOM 1723 N N . ILE A 1 222 ? -16.078 -22.672 -7.5 1 98.88 222 ILE A N 1
ATOM 1724 C CA . ILE A 1 222 ? -15.539 -22.875 -8.836 1 98.88 222 ILE A CA 1
ATOM 1725 C C . ILE A 1 222 ? -14.586 -24.062 -8.82 1 98.88 222 ILE A C 1
ATOM 1727 O O . ILE A 1 222 ? -14.547 -24.844 -9.773 1 98.88 222 ILE A O 1
ATOM 1731 N N . ASN A 1 223 ? -13.797 -24.234 -7.77 1 98.56 223 ASN A N 1
ATOM 1732 C CA . ASN A 1 223 ? -12.945 -25.406 -7.633 1 98.56 223 ASN A CA 1
ATOM 1733 C C . ASN A 1 223 ? -13.773 -26.688 -7.594 1 98.56 223 ASN A C 1
ATOM 1735 O O . ASN A 1 223 ? -13.336 -27.734 -8.078 1 98.56 223 ASN A O 1
ATOM 1739 N N . GLU A 1 224 ? -15.031 -26.688 -7.023 1 98.5 224 GLU A N 1
ATOM 1740 C CA . GLU A 1 224 ? -15.945 -27.828 -7.086 1 98.5 224 GLU A CA 1
ATOM 1741 C C . GLU A 1 224 ? -16.422 -28.078 -8.516 1 98.5 224 GLU A C 1
ATOM 1743 O O . GLU A 1 224 ? -16.391 -29.203 -8.992 1 98.5 224 GLU A O 1
ATOM 1748 N N . ILE A 1 225 ? -16.766 -27 -9.141 1 98.44 225 ILE A N 1
ATOM 1749 C CA . ILE A 1 225 ? -17.312 -27.078 -10.484 1 98.44 225 ILE A CA 1
ATOM 1750 C C . ILE A 1 225 ? -16.312 -27.766 -11.406 1 98.44 225 ILE A C 1
ATOM 1752 O O . ILE A 1 225 ? -16.688 -28.609 -12.227 1 98.44 225 ILE A O 1
ATOM 1756 N N . VAL A 1 226 ? -15.031 -27.484 -11.234 1 97.69 226 VAL A N 1
ATOM 1757 C CA . VAL A 1 226 ? -14.016 -28 -12.141 1 97.69 226 VAL A CA 1
ATOM 1758 C C . VAL A 1 226 ? -13.422 -29.281 -11.578 1 97.69 226 VAL A C 1
ATOM 1760 O O . VAL A 1 226 ? -12.539 -29.891 -12.188 1 97.69 226 VAL A O 1
ATOM 1763 N N . GLN A 1 227 ? -13.883 -29.703 -10.438 1 97.06 227 GLN A N 1
ATOM 1764 C CA . GLN A 1 227 ? -13.391 -30.891 -9.758 1 97.06 227 GLN A CA 1
ATOM 1765 C C . GLN A 1 227 ? -11.875 -30.859 -9.609 1 97.06 227 GLN A C 1
ATOM 1767 O O . GLN A 1 227 ? -11.18 -31.797 -10 1 97.06 227 GLN A O 1
ATOM 1772 N N . ALA A 1 228 ? -11.445 -29.781 -9.031 1 96.38 228 ALA A N 1
ATOM 1773 C CA . ALA A 1 228 ? -10.016 -29.516 -8.898 1 96.38 228 ALA A CA 1
ATOM 1774 C C . ALA A 1 228 ? -9.383 -30.438 -7.855 1 96.38 228 ALA A C 1
ATOM 1776 O O . ALA A 1 228 ? -10.078 -30.953 -6.969 1 96.38 228 ALA A O 1
ATOM 1777 N N . TYR A 1 229 ? -8.055 -30.703 -8.055 1 94.31 229 TYR A N 1
ATOM 1778 C CA . TYR A 1 229 ? -7.305 -31.312 -6.961 1 94.31 229 TYR A CA 1
ATOM 1779 C C . TYR A 1 229 ? -7.168 -30.328 -5.797 1 94.31 229 TYR A C 1
ATOM 1781 O O . TYR A 1 229 ? -7.023 -29.125 -5.996 1 94.31 229 TYR A O 1
ATOM 1789 N N . ASP A 1 230 ? -7.164 -30.828 -4.562 1 93.88 230 ASP A N 1
ATOM 1790 C CA . ASP A 1 230 ? -7.234 -29.938 -3.414 1 93.88 230 ASP A CA 1
ATOM 1791 C C . ASP A 1 230 ? -5.863 -29.75 -2.77 1 93.88 230 ASP A C 1
ATOM 1793 O O . ASP A 1 230 ? -5.727 -29.062 -1.764 1 93.88 230 ASP A O 1
ATOM 1797 N N . ASP A 1 231 ? -4.832 -30.312 -3.338 1 94.12 231 ASP A N 1
ATOM 1798 C CA . ASP A 1 231 ? -3.523 -30.234 -2.699 1 94.12 231 ASP A CA 1
ATOM 1799 C C . ASP A 1 231 ? -2.994 -28.797 -2.715 1 94.12 231 ASP A C 1
ATOM 1801 O O . ASP A 1 231 ? -2.203 -28.406 -1.853 1 94.12 231 ASP A O 1
ATOM 1805 N N . HIS A 1 232 ? -3.441 -27.938 -3.684 1 96.69 232 HIS A N 1
ATOM 1806 C CA . HIS A 1 232 ? -2.98 -26.562 -3.715 1 96.69 232 HIS A CA 1
ATOM 1807 C C . HIS A 1 232 ? -3.529 -25.766 -2.531 1 96.69 232 HIS A C 1
ATOM 1809 O O . HIS A 1 232 ? -3.035 -24.672 -2.221 1 96.69 232 HIS A O 1
ATOM 1815 N N . LEU A 1 233 ? -4.484 -26.406 -1.794 1 98.12 233 LEU A N 1
ATOM 1816 C CA . LEU A 1 233 ? -5.062 -25.766 -0.618 1 98.12 233 LEU A CA 1
ATOM 1817 C C . LEU A 1 233 ? -4.504 -26.375 0.663 1 98.12 233 LEU A C 1
ATOM 1819 O O . LEU A 1 233 ? -4.82 -25.922 1.764 1 98.12 233 LEU A O 1
ATOM 1823 N N . SER A 1 234 ? -3.648 -27.359 0.575 1 97.56 234 SER A N 1
ATOM 1824 C CA . SER A 1 234 ? -3.195 -28.109 1.743 1 97.56 234 SER A CA 1
ATOM 1825 C C . SER A 1 234 ? -2.455 -27.203 2.725 1 97.56 234 SER A C 1
ATOM 1827 O O . SER A 1 234 ? -1.81 -26.234 2.32 1 97.56 234 SER A O 1
ATOM 1829 N N . ALA A 1 235 ? -2.631 -27.578 3.986 1 97.69 235 ALA A N 1
ATOM 1830 C CA . ALA A 1 235 ? -1.891 -26.875 5.023 1 97.69 235 ALA A CA 1
ATOM 1831 C C . ALA A 1 235 ? -0.385 -27.031 4.824 1 97.69 235 ALA A C 1
ATOM 1833 O O . ALA A 1 235 ? 0.374 -26.078 5.027 1 97.69 235 ALA A O 1
ATOM 1834 N N . GLU A 1 236 ? 0.06 -28.203 4.449 1 97 236 GLU A N 1
ATOM 1835 C CA . GLU A 1 236 ? 1.475 -28.516 4.273 1 97 236 GLU A CA 1
ATOM 1836 C C . GLU A 1 236 ? 2.111 -27.609 3.219 1 97 236 GLU A C 1
ATOM 1838 O O . GLU A 1 236 ? 3.184 -27.047 3.445 1 97 236 GLU A O 1
ATOM 1843 N N . LEU A 1 237 ? 1.416 -27.406 2.125 1 97.56 237 LEU A N 1
ATOM 1844 C CA . LEU A 1 237 ? 1.932 -26.578 1.041 1 97.56 237 LEU A CA 1
ATOM 1845 C C . LEU A 1 237 ? 1.954 -25.109 1.443 1 97.56 237 LEU A C 1
ATOM 1847 O O . LEU A 1 237 ? 2.982 -24.438 1.314 1 97.56 237 LEU A O 1
ATOM 1851 N N . ASN A 1 238 ? 0.821 -24.594 1.907 1 98.31 238 ASN A N 1
ATOM 1852 C CA . ASN A 1 238 ? 0.667 -23.156 2.164 1 98.31 238 ASN A CA 1
ATOM 1853 C C . ASN A 1 238 ? 1.469 -22.719 3.387 1 98.31 238 ASN A C 1
ATOM 1855 O O . ASN A 1 238 ? 1.857 -21.562 3.496 1 98.31 238 ASN A O 1
ATOM 1859 N N . ASN A 1 239 ? 1.815 -23.672 4.238 1 97.31 239 ASN A N 1
ATOM 1860 C CA . ASN A 1 239 ? 2.59 -23.344 5.434 1 97.31 239 ASN A CA 1
ATOM 1861 C C . ASN A 1 239 ? 4.086 -23.312 5.137 1 97.31 239 ASN A C 1
ATOM 1863 O O . ASN A 1 239 ? 4.883 -22.906 5.984 1 97.31 239 ASN A O 1
ATOM 1867 N N . THR A 1 240 ? 4.488 -23.672 3.951 1 97.25 240 THR A N 1
ATOM 1868 C CA . THR A 1 240 ? 5.895 -23.531 3.588 1 97.25 240 THR A CA 1
ATOM 1869 C C . THR A 1 240 ? 6.238 -22.078 3.273 1 97.25 240 THR A C 1
ATOM 1871 O O . THR A 1 240 ? 7.414 -21.734 3.141 1 97.25 240 THR A O 1
ATOM 1874 N N . LYS A 1 241 ? 5.234 -21.234 3.084 1 97.12 241 LYS A N 1
ATOM 1875 C CA . LYS A 1 241 ? 5.438 -19.797 3.004 1 97.12 241 LYS A CA 1
ATOM 1876 C C . LYS A 1 241 ? 5.102 -19.125 4.332 1 97.12 241 LYS A C 1
ATOM 1878 O O . LYS A 1 241 ? 4.145 -19.516 5.008 1 97.12 241 LYS A O 1
ATOM 1883 N N . HIS A 1 242 ? 5.797 -18.125 4.652 1 97.19 242 HIS A N 1
ATOM 1884 C CA . HIS A 1 242 ? 5.621 -17.438 5.922 1 97.19 242 HIS A CA 1
ATOM 1885 C C . HIS A 1 242 ? 4.617 -16.297 5.793 1 97.19 242 HIS A C 1
ATOM 1887 O O . HIS A 1 242 ? 4.664 -15.336 6.562 1 97.19 242 HIS A O 1
ATOM 1893 N N . HIS A 1 243 ? 3.721 -16.328 4.832 1 98 243 HIS A N 1
ATOM 1894 C CA . HIS A 1 243 ? 2.686 -15.32 4.637 1 98 243 HIS A CA 1
ATOM 1895 C C . HIS A 1 243 ? 1.369 -15.758 5.273 1 98 243 HIS A C 1
ATOM 1897 O O . HIS A 1 243 ? 0.645 -16.578 4.711 1 98 243 HIS A O 1
ATOM 1903 N N . SER A 1 244 ? 0.974 -15.109 6.383 1 98.25 244 SER A N 1
ATOM 1904 C CA . SER A 1 244 ? -0.175 -15.523 7.18 1 98.25 244 SER A CA 1
ATOM 1905 C C . SER A 1 244 ? -1.473 -15.391 6.387 1 98.25 244 SER A C 1
ATOM 1907 O O . SER A 1 244 ? -2.373 -16.219 6.523 1 98.25 244 SER A O 1
ATOM 1909 N N . GLY A 1 245 ? -1.625 -14.32 5.555 1 98.69 245 GLY A N 1
ATOM 1910 C CA . GLY A 1 245 ? -2.82 -14.164 4.742 1 98.69 245 GLY A CA 1
ATOM 1911 C C . GLY A 1 245 ? -3.055 -15.328 3.797 1 98.69 245 GLY A C 1
ATOM 1912 O O . GLY A 1 245 ? -4.176 -15.82 3.684 1 98.69 245 GLY A O 1
ATOM 1913 N N . GLN A 1 246 ? -1.987 -15.766 3.145 1 98.75 246 GLN A N 1
ATOM 1914 C CA . GLN A 1 246 ? -2.078 -16.922 2.26 1 98.75 246 GLN A CA 1
ATOM 1915 C C . GLN A 1 246 ? -2.551 -18.156 3.018 1 98.75 246 GLN A C 1
ATOM 1917 O O . GLN A 1 246 ? -3.441 -18.875 2.553 1 98.75 246 GLN A O 1
ATOM 1922 N N . GLN A 1 247 ? -1.927 -18.422 4.156 1 98.81 247 GLN A N 1
ATOM 1923 C CA . GLN A 1 247 ? -2.266 -19.578 4.98 1 98.81 247 GLN A CA 1
ATOM 1924 C C . GLN A 1 247 ? -3.73 -19.531 5.406 1 98.81 247 GLN A C 1
ATOM 1926 O O . GLN A 1 247 ? -4.422 -20.547 5.375 1 98.81 247 GLN A O 1
ATOM 1931 N N . GLU A 1 248 ? -4.199 -18.344 5.738 1 98.88 248 GLU A N 1
ATOM 1932 C CA . GLU A 1 248 ? -5.574 -18.172 6.207 1 98.88 248 GLU A CA 1
ATOM 1933 C C . GLU A 1 248 ? -6.57 -18.375 5.066 1 98.88 248 GLU A C 1
ATOM 1935 O O . GLU A 1 248 ? -7.609 -19.016 5.25 1 98.88 248 GLU A O 1
ATOM 1940 N N . ILE A 1 249 ? -6.309 -17.844 3.893 1 98.88 249 ILE A N 1
ATOM 1941 C CA . ILE A 1 249 ? -7.199 -18.016 2.748 1 98.88 249 ILE A CA 1
ATOM 1942 C C . ILE A 1 249 ? -7.309 -19.5 2.395 1 98.88 249 ILE A C 1
ATOM 1944 O O . ILE A 1 249 ? -8.406 -20 2.141 1 98.88 249 ILE A O 1
ATOM 1948 N N . ALA A 1 250 ? -6.121 -20.172 2.377 1 98.88 250 ALA A N 1
ATOM 1949 C CA . ALA A 1 250 ? -6.141 -21.609 2.102 1 98.88 250 ALA A CA 1
ATOM 1950 C C . ALA A 1 250 ? -6.996 -22.359 3.125 1 98.88 250 ALA A C 1
ATOM 1952 O O . ALA A 1 250 ? -7.766 -23.25 2.768 1 98.88 250 ALA A O 1
ATOM 1953 N N . LYS A 1 251 ? -6.879 -22.016 4.371 1 98.88 251 LYS A N 1
ATOM 1954 C CA . LYS A 1 251 ? -7.664 -22.625 5.441 1 98.88 251 LYS A CA 1
ATOM 1955 C C . LYS A 1 251 ? -9.156 -22.391 5.227 1 98.88 251 LYS A C 1
ATOM 1957 O O . LYS A 1 251 ? -9.961 -23.312 5.379 1 98.88 251 LYS A O 1
ATOM 1962 N N . MET A 1 252 ? -9.531 -21.188 4.883 1 98.88 252 MET A N 1
ATOM 1963 C CA . MET A 1 252 ? -10.93 -20.859 4.625 1 98.88 252 MET A CA 1
ATOM 1964 C C . MET A 1 252 ? -11.492 -21.719 3.492 1 98.88 252 MET A C 1
ATOM 1966 O O . MET A 1 252 ? -12.617 -22.203 3.572 1 98.88 252 MET A O 1
ATOM 1970 N N . MET A 1 253 ? -10.734 -21.859 2.473 1 98.88 253 MET A N 1
ATOM 1971 C CA . MET A 1 253 ? -11.188 -22.656 1.329 1 98.88 253 MET A CA 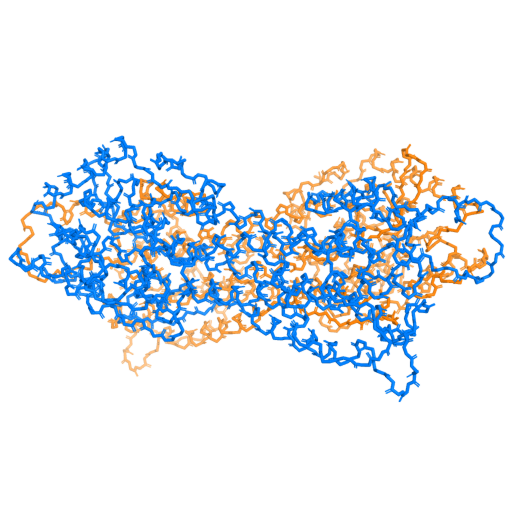1
ATOM 1972 C C . MET A 1 253 ? -11.305 -24.125 1.696 1 98.88 253 MET A C 1
ATOM 1974 O O . MET A 1 253 ? -12.258 -24.797 1.288 1 98.88 253 MET A O 1
ATOM 1978 N N . ARG A 1 254 ? -10.305 -24.656 2.498 1 98.62 254 ARG A N 1
ATOM 1979 C CA . ARG A 1 254 ? -10.414 -26.031 2.963 1 98.62 254 ARG A CA 1
ATOM 1980 C C . ARG A 1 254 ? -11.688 -26.25 3.768 1 98.62 254 ARG A C 1
ATOM 1982 O O . ARG A 1 254 ? -12.383 -27.25 3.592 1 98.62 254 ARG A O 1
ATOM 1989 N N . GLN A 1 255 ? -11.992 -25.312 4.625 1 98.69 255 GLN A N 1
ATOM 1990 C CA . GLN A 1 255 ? -13.188 -25.406 5.453 1 98.69 255 GLN A CA 1
ATOM 1991 C C . GLN A 1 255 ? -14.453 -25.344 4.598 1 98.69 255 GLN A C 1
ATOM 1993 O O . GLN A 1 255 ? -15.391 -26.109 4.82 1 98.69 255 GLN A O 1
ATOM 1998 N N . HIS A 1 256 ? -14.477 -24.484 3.65 1 98.69 256 HIS A N 1
ATOM 1999 C CA . HIS A 1 256 ? -15.617 -24.344 2.754 1 98.69 256 HIS A CA 1
ATOM 2000 C C . HIS A 1 256 ? -15.875 -25.625 1.973 1 98.69 256 HIS A C 1
ATOM 2002 O O . HIS A 1 256 ? -17.031 -25.984 1.718 1 98.69 256 HIS A O 1
ATOM 2008 N N . LEU A 1 257 ? -14.82 -26.344 1.617 1 98.5 257 LEU A N 1
ATOM 2009 C CA . LEU A 1 257 ? -14.906 -27.484 0.705 1 98.5 257 LEU A CA 1
ATOM 2010 C C . LEU A 1 257 ? -14.898 -28.797 1.474 1 98.5 257 LEU A C 1
ATOM 2012 O O . LEU A 1 257 ? -14.891 -29.875 0.871 1 98.5 257 LEU A O 1
ATOM 2016 N N . SER A 1 258 ? -14.969 -28.781 2.807 1 97.44 258 SER A N 1
ATOM 2017 C CA . SER A 1 258 ? -14.695 -29.922 3.68 1 97.44 258 SER A CA 1
ATOM 2018 C C . SER A 1 258 ? -15.648 -31.078 3.395 1 97.44 258 SER A C 1
ATOM 2020 O O . SER A 1 258 ? -15.281 -32.25 3.533 1 97.44 258 SER A O 1
ATOM 2022 N N . ASN A 1 259 ? -16.906 -30.859 2.957 1 97.31 259 ASN A N 1
ATOM 2023 C CA . ASN A 1 259 ? -17.844 -31.953 2.713 1 97.31 259 ASN A CA 1
ATOM 2024 C C . ASN A 1 259 ? -18.266 -32.031 1.246 1 97.31 259 ASN A C 1
ATOM 2026 O O . ASN A 1 259 ? -19.328 -32.531 0.921 1 97.31 259 ASN A O 1
ATOM 2030 N N . SER A 1 260 ? -17.5 -31.297 0.413 1 97.38 260 SER A N 1
ATOM 2031 C CA . SER A 1 260 ? -17.734 -31.422 -1.021 1 97.38 260 SER A CA 1
ATOM 2032 C C . SER A 1 260 ? -17.484 -32.844 -1.506 1 97.38 260 SER A C 1
ATOM 2034 O O . SER A 1 260 ? -16.531 -33.5 -1.058 1 97.38 260 SER A O 1
ATOM 2036 N N . THR A 1 261 ? -18.25 -33.375 -2.42 1 97.5 261 THR A N 1
ATOM 2037 C CA . THR A 1 261 ? -18.031 -34.688 -3.012 1 97.5 261 THR A CA 1
ATOM 2038 C C . THR A 1 261 ? -17.391 -34.562 -4.395 1 97.5 261 THR A C 1
ATOM 2040 O O . THR A 1 261 ? -17.25 -35.531 -5.113 1 97.5 261 THR A O 1
ATOM 2043 N N . LEU A 1 262 ? -17 -33.312 -4.766 1 97.75 262 LEU A N 1
ATOM 2044 C CA . LEU A 1 262 ? -16.562 -33.062 -6.133 1 97.75 262 LEU A CA 1
ATOM 2045 C C . LEU A 1 262 ? -15.047 -32.875 -6.191 1 97.75 262 LEU A C 1
ATOM 2047 O O . LEU A 1 262 ? -14.406 -33.25 -7.168 1 97.75 262 LEU A O 1
ATOM 2051 N N . VAL A 1 263 ? -14.469 -32.25 -5.18 1 96.19 263 VAL A N 1
ATOM 2052 C CA . VAL A 1 263 ? -13.031 -31.984 -5.168 1 96.19 263 VAL A CA 1
ATOM 2053 C C . VAL A 1 263 ? -12.273 -33.312 -5.086 1 96.19 263 VAL A C 1
ATOM 2055 O O . VAL A 1 263 ? -12.734 -34.25 -4.453 1 96.19 263 VAL A O 1
ATOM 2058 N N . ARG A 1 264 ? -11.055 -33.312 -5.699 1 94.31 264 ARG A N 1
ATOM 2059 C CA . ARG A 1 264 ? -10.32 -34.594 -5.852 1 94.31 264 ARG A CA 1
ATOM 2060 C C . ARG A 1 264 ? -9.023 -34.562 -5.055 1 94.31 264 ARG A C 1
ATOM 2062 O O . ARG A 1 264 ? -8.5 -33.469 -4.746 1 94.31 264 ARG A O 1
ATOM 2069 N N . LYS A 1 265 ? -8.648 -35.75 -4.742 1 91.75 265 LYS A N 1
ATOM 2070 C CA . LYS A 1 265 ? -7.328 -35.969 -4.156 1 91.75 265 LYS A CA 1
ATOM 2071 C C . LYS A 1 265 ? -6.34 -36.5 -5.195 1 91.75 265 LYS A C 1
ATOM 2073 O O . LYS A 1 265 ? -6.566 -37.531 -5.801 1 91.75 265 LYS A O 1
ATOM 2078 N N . ARG A 1 266 ? -5.305 -35.75 -5.332 1 87.88 266 ARG A N 1
ATOM 2079 C CA . ARG A 1 266 ? -4.312 -36.094 -6.34 1 87.88 266 ARG A CA 1
ATOM 2080 C C . ARG A 1 266 ? -3.76 -37.5 -6.105 1 87.88 266 ARG A C 1
ATOM 2082 O O . ARG A 1 266 ? -3.527 -38.25 -7.055 1 87.88 266 ARG A O 1
ATOM 2089 N N . GLU A 1 267 ? -3.561 -37.906 -4.914 1 84.81 267 GLU A N 1
ATOM 2090 C CA . GLU A 1 267 ? -2.975 -39.188 -4.543 1 84.81 267 GLU A CA 1
ATOM 2091 C C . GLU A 1 267 ? -3.803 -40.344 -5.082 1 84.81 267 GLU A C 1
ATOM 2093 O O . GLU A 1 267 ? -3.256 -41.406 -5.43 1 84.81 267 GLU A O 1
ATOM 2098 N N . ASP A 1 268 ? -5.039 -40.125 -5.203 1 84.19 268 ASP A N 1
ATOM 2099 C CA . ASP A 1 268 ? -5.945 -41.156 -5.645 1 84.19 268 ASP A CA 1
ATOM 2100 C C . ASP A 1 268 ? -5.918 -41.312 -7.164 1 84.19 268 ASP A C 1
ATOM 2102 O O . ASP A 1 268 ? -6.238 -42.375 -7.699 1 84.19 268 ASP A O 1
ATOM 2106 N N . HIS A 1 269 ? -5.367 -40.312 -7.785 1 81.06 269 HIS A N 1
ATOM 2107 C CA . HIS A 1 269 ? -5.547 -40.312 -9.234 1 81.06 269 HIS A CA 1
ATOM 2108 C C . HIS A 1 269 ? -4.199 -40.312 -9.953 1 81.06 269 HIS A C 1
ATOM 2110 O O . HIS A 1 269 ? -4.055 -40.969 -10.984 1 81.06 269 HIS A O 1
ATOM 2116 N N . LEU A 1 270 ? -3.227 -39.625 -9.344 1 79 270 LEU A N 1
ATOM 2117 C CA . LEU A 1 270 ? -1.994 -39.438 -10.102 1 79 270 LEU A CA 1
ATOM 2118 C C . LEU A 1 270 ? -0.82 -40.125 -9.414 1 79 270 LEU A C 1
ATOM 2120 O O . LEU A 1 270 ? 0.238 -40.312 -10.016 1 79 270 LEU A O 1
ATOM 2124 N N . TYR A 1 271 ? -1.004 -40.531 -8.219 1 78.25 271 TYR A N 1
ATOM 2125 C CA . TYR A 1 271 ? 0.09 -41.156 -7.5 1 78.25 271 TYR A CA 1
ATOM 2126 C C . TYR A 1 271 ? -0.172 -42.656 -7.34 1 78.25 271 TYR A C 1
ATOM 2128 O O . TYR A 1 271 ? 0.626 -43.375 -6.727 1 78.25 271 TYR A O 1
ATOM 2136 N N . SER A 1 272 ? -1.341 -43.031 -7.766 1 73.81 272 SER A N 1
ATOM 2137 C CA . SER A 1 272 ? -1.693 -44.438 -7.66 1 73.81 272 SER A CA 1
ATOM 2138 C C . SER A 1 272 ? -1.875 -45.062 -9.039 1 73.81 272 SER A C 1
ATOM 2140 O O . SER A 1 272 ? -2.229 -44.375 -10 1 73.81 272 SER A O 1
ATOM 2142 N N . GLY A 1 273 ? -1.566 -46.281 -9.109 1 68.06 273 GLY A N 1
ATOM 2143 C CA . GLY A 1 273 ? -1.854 -47.062 -10.305 1 68.06 273 GLY A CA 1
ATOM 2144 C C . GLY A 1 273 ? -0.742 -47 -11.336 1 68.06 273 GLY A C 1
ATOM 2145 O O . GLY A 1 273 ? 0.346 -46.5 -11.055 1 68.06 273 GLY A O 1
ATOM 2146 N N . GLU A 1 274 ? -1.02 -47.688 -12.422 1 66.31 274 GLU A N 1
ATOM 2147 C CA . GLU A 1 274 ? -0.062 -47.75 -13.523 1 66.31 274 GLU A CA 1
ATOM 2148 C C . GLU A 1 274 ? -0.359 -46.656 -14.57 1 66.31 274 GLU A C 1
ATOM 2150 O O . GLU A 1 274 ? -1.36 -46.75 -15.281 1 66.31 274 GLU A O 1
ATOM 2155 N N . ASN A 1 275 ? -0.071 -45.406 -14.188 1 68.88 275 ASN A N 1
ATOM 2156 C CA . ASN A 1 275 ? -0.264 -44.312 -15.133 1 68.88 275 ASN A CA 1
ATOM 2157 C C . ASN A 1 275 ? 0.628 -44.469 -16.359 1 68.88 275 ASN A C 1
ATOM 2159 O O . ASN A 1 275 ? 1.807 -44.125 -16.328 1 68.88 275 ASN A O 1
ATOM 2163 N N . THR A 1 276 ? 0.125 -45.062 -17.375 1 73.44 276 THR A N 1
ATOM 2164 C CA . THR A 1 276 ? 0.959 -45.375 -18.531 1 73.44 276 THR A CA 1
ATOM 2165 C C . THR A 1 276 ? 0.527 -44.531 -19.75 1 73.44 276 THR A C 1
ATOM 2167 O O . THR A 1 276 ? 1.1 -44.688 -20.828 1 73.44 276 THR A O 1
ATOM 2170 N N . GLU A 1 277 ? -0.353 -43.656 -19.516 1 79.62 277 GLU A N 1
ATOM 2171 C CA . GLU A 1 277 ? -0.861 -42.906 -20.656 1 79.62 277 GLU A CA 1
ATOM 2172 C C . GLU A 1 277 ? 0.142 -41.844 -21.109 1 79.62 277 GLU A C 1
ATOM 2174 O O . GLU A 1 277 ? 0.843 -41.25 -20.297 1 79.62 277 GLU A O 1
ATOM 2179 N N . GLU A 1 278 ? 0.173 -41.562 -22.406 1 80.12 278 GLU A N 1
ATOM 2180 C CA . GLU A 1 278 ? 1.055 -40.562 -22.984 1 80.12 278 GLU A CA 1
ATOM 2181 C C . GLU A 1 278 ? 0.466 -39.156 -22.844 1 80.12 278 GLU A C 1
ATOM 2183 O O . GLU A 1 278 ? 1.204 -38.188 -22.719 1 80.12 278 GLU A O 1
ATOM 2188 N N . VAL A 1 279 ? -0.712 -39.125 -22.984 1 85.12 279 VAL A N 1
ATOM 2189 C CA . VAL A 1 279 ? -1.429 -37.875 -22.812 1 85.12 279 VAL A CA 1
ATOM 2190 C C . VAL A 1 279 ? -2.439 -38.031 -21.672 1 85.12 279 VAL A C 1
ATOM 2192 O O . VAL A 1 279 ? -3.295 -38.906 -21.688 1 85.12 279 VAL A O 1
ATOM 2195 N N . PHE A 1 280 ? -2.312 -37.094 -20.719 1 81.06 280 PHE A N 1
ATOM 2196 C CA . PHE A 1 280 ? -3.242 -37.094 -19.594 1 81.06 280 PHE A CA 1
ATOM 2197 C C . PHE A 1 280 ? -4.551 -36.406 -19.969 1 81.06 280 PHE A C 1
ATOM 2199 O O . PHE A 1 280 ? -4.551 -35.281 -20.469 1 81.06 280 PHE A O 1
ATOM 2206 N N . LYS A 1 281 ? -5.535 -37.125 -19.797 1 76.06 281 LYS A N 1
ATOM 2207 C CA . LYS A 1 281 ? -6.84 -36.594 -20.172 1 76.06 281 LYS A CA 1
ATOM 2208 C C . LYS A 1 281 ? -7.281 -35.469 -19.203 1 76.06 281 LYS A C 1
ATOM 2210 O O . LYS A 1 281 ? -7.848 -34.469 -19.625 1 76.06 281 LYS A O 1
ATOM 2215 N N . GLU A 1 282 ? -7.059 -35.656 -18.031 1 79.38 282 GLU A N 1
ATOM 2216 C CA . GLU A 1 282 ? -7.422 -34.656 -17.031 1 79.38 282 GLU A CA 1
ATOM 2217 C C . GLU A 1 282 ? -6.27 -33.688 -16.766 1 79.38 282 GLU A C 1
ATOM 2219 O O . GLU A 1 282 ? -5.102 -34.062 -16.875 1 79.38 282 GLU A O 1
ATOM 2224 N N . LYS A 1 283 ? -6.734 -32.5 -16.531 1 84.31 283 LYS A N 1
ATOM 2225 C CA . LYS A 1 283 ? -5.719 -31.5 -16.281 1 84.31 283 LYS A CA 1
ATOM 2226 C C . LYS A 1 283 ? -4.871 -31.859 -15.062 1 84.31 283 LYS A C 1
ATOM 2228 O O . LYS A 1 283 ? -5.406 -32.219 -14.008 1 84.31 283 LYS A O 1
ATOM 2233 N N . VAL A 1 284 ? -3.568 -31.625 -15.234 1 83.25 284 VAL A N 1
ATOM 2234 C CA . VAL A 1 284 ? -2.625 -31.953 -14.172 1 83.25 284 VAL A CA 1
ATOM 2235 C C . VAL A 1 284 ? -2.607 -30.828 -13.133 1 83.25 284 VAL A C 1
ATOM 2237 O O . VAL A 1 284 ? -2.432 -31.078 -11.945 1 83.25 284 VAL A O 1
ATOM 2240 N N . GLN A 1 285 ? -2.758 -29.641 -13.602 1 90.5 285 GLN A N 1
ATOM 2241 C CA . GLN A 1 285 ? -2.83 -28.469 -12.742 1 90.5 285 GLN A CA 1
ATOM 2242 C C . GLN A 1 285 ? -3.828 -27.438 -13.281 1 90.5 285 GLN A C 1
ATOM 2244 O O . GLN A 1 285 ? -3.877 -27.188 -14.492 1 90.5 285 GLN A O 1
ATOM 2249 N N . GLU A 1 286 ? -4.543 -26.859 -12.391 1 93.12 286 GLU A N 1
ATOM 2250 C CA . GLU A 1 286 ? -5.555 -25.891 -12.789 1 93.12 286 GLU A CA 1
ATOM 2251 C C . GLU A 1 286 ? -4.922 -24.547 -13.172 1 93.12 286 GLU A C 1
ATOM 2253 O O . GLU A 1 286 ? -3.756 -24.297 -12.867 1 93.12 286 GLU A O 1
ATOM 2258 N N . TYR A 1 287 ? -5.703 -23.703 -13.891 1 95.5 287 TYR A N 1
ATOM 2259 C CA . TYR A 1 287 ? -5.285 -22.344 -14.258 1 95.5 287 TYR A CA 1
ATOM 2260 C C . TYR A 1 287 ? -4.961 -21.516 -13.016 1 95.5 287 TYR A C 1
ATOM 2262 O O . TYR A 1 287 ? -5.387 -21.859 -11.906 1 95.5 287 TYR A O 1
ATOM 2270 N N . TYR A 1 288 ? -4.168 -20.438 -13.188 1 97.38 288 TYR A N 1
ATOM 2271 C CA . TYR A 1 288 ? -3.678 -19.672 -12.047 1 97.38 288 TYR A CA 1
ATOM 2272 C C . TYR A 1 288 ? -4.828 -19.031 -11.281 1 97.38 288 TYR A C 1
ATOM 2274 O O . TYR A 1 288 ? -4.805 -18.969 -10.047 1 97.38 288 TYR A O 1
ATOM 2282 N N . SER A 1 289 ? -5.875 -18.609 -11.961 1 98.25 289 SER A N 1
ATOM 2283 C CA . SER A 1 289 ? -7.012 -17.969 -11.305 1 98.25 289 SER A CA 1
ATOM 2284 C C . SER A 1 289 ? -7.75 -18.953 -10.406 1 98.25 289 SER A C 1
ATOM 2286 O O . SER A 1 289 ? -8.547 -18.547 -9.547 1 98.25 289 SER A O 1
ATOM 2288 N N . LEU A 1 290 ? -7.488 -20.25 -10.562 1 98.06 290 LEU A N 1
ATOM 2289 C CA . LEU A 1 290 ? -8.164 -21.281 -9.773 1 98.06 290 LEU A CA 1
ATOM 2290 C C . LEU A 1 290 ? -7.246 -21.812 -8.688 1 98.06 290 LEU A C 1
ATOM 2292 O O . LEU A 1 290 ? -7.645 -21.906 -7.52 1 98.06 290 LEU A O 1
ATOM 2296 N N . ARG A 1 291 ? -6.012 -22.156 -9.039 1 97.06 291 ARG A N 1
ATOM 2297 C CA . ARG A 1 291 ? -5.172 -22.875 -8.086 1 97.06 291 ARG A CA 1
ATOM 2298 C C . ARG A 1 291 ? -4.332 -21.906 -7.258 1 97.06 291 ARG A C 1
ATOM 2300 O O . ARG A 1 291 ? -3.801 -22.281 -6.207 1 97.06 291 ARG A O 1
ATOM 2307 N N . CYS A 1 292 ? -4.176 -20.594 -7.691 1 98.38 292 CYS A N 1
ATOM 2308 C CA . CYS A 1 292 ? -3.324 -19.656 -6.973 1 98.38 292 CYS A CA 1
ATOM 2309 C C . CYS A 1 292 ? -4.16 -18.703 -6.129 1 98.38 292 CYS A C 1
ATOM 2311 O O . CYS A 1 292 ? -3.691 -17.625 -5.75 1 98.38 292 CYS A O 1
ATOM 2313 N N . VAL A 1 293 ? -5.43 -19.047 -5.809 1 98.75 293 VAL A N 1
ATOM 2314 C CA . VAL A 1 293 ? -6.348 -18.188 -5.059 1 98.75 293 VAL A CA 1
ATOM 2315 C C . VAL A 1 293 ? -5.723 -17.812 -3.717 1 98.75 293 VAL A C 1
ATOM 2317 O O . VAL A 1 293 ? -5.73 -16.641 -3.328 1 98.75 293 VAL A O 1
ATOM 2320 N N . PRO A 1 294 ? -5.047 -18.781 -2.924 1 98.81 294 PRO A N 1
ATOM 2321 C CA . PRO A 1 294 ? -4.449 -18.391 -1.648 1 98.81 294 PRO A CA 1
ATOM 2322 C C . PRO A 1 294 ? -3.359 -17.328 -1.812 1 98.81 294 PRO A C 1
ATOM 2324 O O . PRO A 1 294 ? -3.293 -16.375 -1.026 1 98.81 294 PRO A O 1
ATOM 2327 N N . GLN A 1 295 ? -2.533 -17.438 -2.832 1 98.62 295 GLN A N 1
ATOM 2328 C CA . GLN A 1 295 ? -1.422 -16.531 -3.074 1 98.62 295 GLN A CA 1
ATOM 2329 C C . GLN A 1 295 ? -1.924 -15.164 -3.549 1 98.62 295 GLN A C 1
ATOM 2331 O O . GLN A 1 295 ? -1.288 -14.141 -3.293 1 98.62 295 GLN A O 1
ATOM 2336 N N . ILE A 1 296 ? -3.111 -15.133 -4.227 1 98.81 296 ILE A N 1
ATOM 2337 C CA . ILE A 1 296 ? -3.645 -13.898 -4.793 1 98.81 296 ILE A CA 1
ATOM 2338 C C . ILE A 1 296 ? -4.469 -13.164 -3.736 1 98.81 296 ILE A C 1
ATOM 2340 O O . ILE A 1 296 ? -4.359 -11.945 -3.592 1 98.81 296 ILE A O 1
ATOM 2344 N N . LEU A 1 297 ? -5.309 -13.883 -2.959 1 98.94 297 LEU A N 1
ATOM 2345 C CA . LEU A 1 297 ? -6.195 -13.25 -1.983 1 98.94 297 LEU A CA 1
ATOM 2346 C C . LEU A 1 297 ? -5.488 -13.078 -0.643 1 98.94 297 LEU A C 1
ATOM 2348 O O . LEU A 1 297 ? -5.941 -12.312 0.208 1 98.94 297 LEU A O 1
ATOM 2352 N N . GLY A 1 298 ? -4.363 -13.773 -0.423 1 98.88 298 GLY A N 1
ATOM 2353 C CA . GLY A 1 298 ? -3.592 -13.609 0.799 1 98.88 298 GLY A CA 1
ATOM 2354 C C . GLY A 1 298 ? -3.184 -12.172 1.058 1 98.88 298 GLY A C 1
ATOM 2355 O O . GLY A 1 298 ? -3.5 -11.609 2.107 1 98.88 298 GLY A O 1
ATOM 2356 N N . PRO A 1 299 ? -2.484 -11.539 0.08 1 98.69 299 PRO A N 1
ATOM 2357 C CA . PRO A 1 299 ? -2.109 -10.133 0.255 1 98.69 299 PRO A CA 1
ATOM 2358 C C . PRO A 1 299 ? -3.318 -9.219 0.438 1 98.69 299 PRO A C 1
ATOM 2360 O O . PRO A 1 299 ? -3.23 -8.203 1.135 1 98.69 299 PRO A O 1
ATOM 2363 N N . VAL A 1 300 ? -4.496 -9.547 -0.176 1 98.88 300 VAL A N 1
ATOM 2364 C CA . VAL A 1 300 ? -5.723 -8.781 0.001 1 98.88 300 VAL A CA 1
ATOM 2365 C C . VAL A 1 300 ? -6.145 -8.812 1.468 1 98.88 300 VAL A C 1
ATOM 2367 O O . VAL A 1 300 ? -6.391 -7.77 2.074 1 98.88 300 VAL A O 1
ATOM 2370 N N . LEU A 1 301 ? -6.145 -10 2.033 1 98.94 301 LEU A N 1
ATOM 2371 C CA . LEU A 1 301 ? -6.523 -10.172 3.43 1 98.94 301 LEU A CA 1
ATOM 2372 C C . LEU A 1 301 ? -5.574 -9.414 4.352 1 98.94 301 LEU A C 1
ATOM 2374 O O . LEU A 1 301 ? -6.02 -8.688 5.246 1 98.94 301 LEU A O 1
ATOM 2378 N N . ASP A 1 302 ? -4.27 -9.594 4.156 1 98.81 302 ASP A N 1
ATOM 2379 C CA . ASP A 1 302 ? -3.277 -8.922 4.984 1 98.81 302 ASP A CA 1
ATOM 2380 C C . ASP A 1 302 ? -3.451 -7.402 4.926 1 98.81 302 ASP A C 1
ATOM 2382 O O . ASP A 1 302 ? -3.301 -6.715 5.938 1 98.81 302 ASP A O 1
ATOM 2386 N N . THR A 1 303 ? -3.719 -6.871 3.744 1 98.88 303 THR A N 1
ATOM 2387 C CA . THR A 1 303 ? -3.885 -5.434 3.572 1 98.88 303 THR A CA 1
ATOM 2388 C C . THR A 1 303 ? -5.125 -4.938 4.309 1 98.88 303 THR A C 1
ATOM 2390 O O . THR A 1 303 ? -5.09 -3.893 4.965 1 98.88 303 THR A O 1
ATOM 2393 N N . ILE A 1 304 ? -6.25 -5.656 4.199 1 98.88 304 ILE A N 1
ATOM 2394 C CA . ILE A 1 304 ? -7.477 -5.289 4.895 1 98.88 304 ILE A CA 1
ATOM 2395 C C . ILE A 1 304 ? -7.219 -5.227 6.398 1 98.88 304 ILE A C 1
ATOM 2397 O O . ILE A 1 304 ? -7.617 -4.266 7.062 1 98.88 304 ILE A O 1
ATOM 2401 N N . HIS A 1 305 ? -6.5 -6.215 6.957 1 98.62 305 HIS A N 1
ATOM 2402 C CA . HIS A 1 305 ? -6.195 -6.266 8.383 1 98.62 305 HIS A CA 1
ATOM 2403 C C . HIS A 1 305 ? -5.316 -5.094 8.797 1 98.62 305 HIS A C 1
ATOM 2405 O O . HIS A 1 305 ? -5.57 -4.457 9.828 1 98.62 305 HIS A O 1
ATOM 2411 N N . ASN A 1 306 ? -4.312 -4.832 8.023 1 98.5 306 ASN A N 1
ATOM 2412 C CA . ASN A 1 306 ? -3.408 -3.734 8.359 1 98.5 306 ASN A CA 1
ATOM 2413 C C . ASN A 1 306 ? -4.117 -2.385 8.297 1 98.5 306 ASN A C 1
ATOM 2415 O O . ASN A 1 306 ? -3.895 -1.521 9.148 1 98.5 306 ASN A O 1
ATOM 2419 N N . THR A 1 307 ? -4.898 -2.18 7.242 1 98.81 307 THR A N 1
ATOM 2420 C CA . THR A 1 307 ? -5.664 -0.944 7.109 1 98.81 307 THR A CA 1
ATOM 2421 C C . THR A 1 307 ? -6.594 -0.752 8.305 1 98.81 307 THR A C 1
ATOM 2423 O O . THR A 1 307 ? -6.691 0.349 8.852 1 98.81 307 THR A O 1
ATOM 2426 N N . ALA A 1 308 ? -7.266 -1.811 8.711 1 98.75 308 ALA A N 1
ATOM 2427 C CA . ALA A 1 308 ? -8.156 -1.754 9.867 1 98.75 308 ALA A CA 1
ATOM 2428 C C . ALA A 1 308 ? -7.414 -1.285 11.117 1 98.75 308 ALA A C 1
ATOM 2430 O O . ALA A 1 308 ? -7.918 -0.453 11.867 1 98.75 308 ALA A O 1
ATOM 2431 N N . LYS A 1 309 ? -6.25 -1.779 11.312 1 98.38 309 LYS A N 1
ATOM 2432 C CA . LYS A 1 309 ? -5.441 -1.417 12.469 1 98.38 309 LYS A CA 1
ATOM 2433 C C . LYS A 1 309 ? -5.062 0.06 12.438 1 98.38 309 LYS A C 1
ATOM 2435 O O . LYS A 1 309 ? -5.145 0.751 13.453 1 98.38 309 LYS A O 1
ATOM 2440 N N . VAL A 1 310 ? -4.648 0.561 11.312 1 98.75 310 VAL A N 1
ATOM 2441 C CA . VAL A 1 310 ? -4.242 1.954 11.172 1 98.75 310 VAL A CA 1
ATOM 2442 C C . VAL A 1 310 ? -5.434 2.871 11.43 1 98.75 310 VAL A C 1
ATOM 2444 O O . VAL A 1 310 ? -5.297 3.914 12.07 1 98.75 310 VAL A O 1
ATOM 2447 N N . LEU A 1 311 ? -6.602 2.477 10.914 1 98.75 311 LEU A N 1
ATOM 2448 C CA . LEU A 1 311 ? -7.801 3.285 11.102 1 98.75 311 LEU A CA 1
ATOM 2449 C C . LEU A 1 311 ? -8.219 3.299 12.57 1 98.75 311 LEU A C 1
ATOM 2451 O O . LEU A 1 311 ? -8.641 4.336 13.086 1 98.75 311 LEU A O 1
ATOM 2455 N N . GLU A 1 312 ? -8.125 2.148 13.211 1 98.5 312 GLU A N 1
ATOM 2456 C CA . GLU A 1 312 ? -8.422 2.1 14.641 1 98.5 312 GLU A CA 1
ATOM 2457 C C . GLU A 1 312 ? -7.492 3.016 15.43 1 98.5 312 GLU A C 1
ATOM 2459 O O . GLU A 1 312 ? -7.938 3.746 16.312 1 98.5 312 GLU A O 1
ATOM 2464 N N . ASN A 1 313 ? -6.227 2.961 15.078 1 98.44 313 ASN A N 1
ATOM 2465 C CA . ASN A 1 313 ? -5.27 3.867 15.711 1 98.44 313 ASN A CA 1
ATOM 2466 C C . ASN A 1 313 ? -5.645 5.328 15.484 1 98.44 313 ASN A C 1
ATOM 2468 O O . ASN A 1 313 ? -5.547 6.148 16.391 1 98.44 313 ASN A O 1
ATOM 2472 N N . GLU A 1 314 ? -6.109 5.613 14.312 1 98.38 314 GLU A N 1
ATOM 2473 C CA . GLU A 1 314 ? -6.41 6.996 13.953 1 98.38 314 GLU A CA 1
ATOM 2474 C C . GLU A 1 314 ? -7.617 7.52 14.727 1 98.38 314 GLU A C 1
ATOM 2476 O O . GLU A 1 314 ? -7.598 8.641 15.227 1 98.38 314 GLU A O 1
ATOM 2481 N N . ILE A 1 315 ? -8.688 6.734 14.875 1 97.44 315 ILE A N 1
ATOM 2482 C CA . ILE A 1 315 ? -9.891 7.223 15.539 1 97.44 315 ILE A CA 1
ATOM 2483 C C . ILE A 1 315 ? -9.641 7.367 17.031 1 97.44 315 ILE A C 1
ATOM 2485 O O . ILE A 1 315 ? -10.383 8.062 17.734 1 97.44 315 ILE A O 1
ATOM 2489 N N . ASN A 1 316 ? -8.586 6.734 17.531 1 97.81 316 ASN A N 1
ATOM 2490 C CA . ASN A 1 316 ? -8.234 6.82 18.938 1 97.81 316 ASN A CA 1
ATOM 2491 C C . ASN A 1 316 ? -7.059 7.77 19.172 1 97.81 316 ASN A C 1
ATOM 2493 O O . ASN A 1 316 ? -6.371 7.676 20.188 1 97.81 316 ASN A O 1
ATOM 2497 N N . SER A 1 317 ? -6.793 8.609 18.203 1 97.56 317 SER A N 1
ATOM 2498 C CA . SER A 1 317 ? -5.711 9.586 18.25 1 97.56 317 SER A CA 1
ATOM 2499 C C . SER A 1 317 ? -6.254 11.016 18.219 1 97.56 317 SER A C 1
ATOM 2501 O O . SER A 1 317 ? -7.344 11.258 17.688 1 97.56 317 SER A O 1
ATOM 2503 N N . ALA A 1 318 ? -5.488 11.922 18.828 1 96.62 318 ALA A N 1
ATOM 2504 C CA . ALA A 1 318 ? -5.805 13.344 18.703 1 96.62 318 ALA A CA 1
ATOM 2505 C C . ALA A 1 318 ? -5.324 13.898 17.359 1 96.62 318 ALA A C 1
ATOM 2507 O O . ALA A 1 318 ? -4.129 14.109 17.172 1 96.62 318 ALA A O 1
ATOM 2508 N N . ASN A 1 319 ? -6.219 14.109 16.5 1 96.19 319 ASN A N 1
ATOM 2509 C CA . ASN A 1 319 ? -5.867 14.578 15.156 1 96.19 319 ASN A CA 1
ATOM 2510 C C . ASN A 1 319 ? -6.199 16.062 14.977 1 96.19 319 ASN A C 1
ATOM 2512 O O . ASN A 1 319 ? -6.551 16.484 13.875 1 96.19 319 ASN A O 1
ATOM 2516 N N . ASP A 1 320 ? -6.098 16.766 15.977 1 92.88 320 ASP A N 1
ATOM 2517 C CA . ASP A 1 320 ? -6.453 18.188 16.078 1 92.88 320 ASP A CA 1
ATOM 2518 C C . ASP A 1 320 ? -5.207 19.047 16.219 1 92.88 320 ASP A C 1
ATOM 2520 O O . ASP A 1 320 ? -4.102 18.531 16.406 1 92.88 320 ASP A O 1
ATOM 2524 N N . ASN A 1 321 ? -5.359 20.391 15.992 1 95.25 321 ASN A N 1
ATOM 2525 C CA . ASN A 1 321 ? -4.352 21.406 16.25 1 95.25 321 ASN A CA 1
ATOM 2526 C C . ASN A 1 321 ? -4.984 22.703 16.734 1 95.25 321 ASN A C 1
ATOM 2528 O O . ASN A 1 321 ? -5.898 23.234 16.109 1 95.25 321 ASN A O 1
ATOM 2532 N N . PRO A 1 322 ? -4.562 23.188 17.891 1 95.5 322 PRO A N 1
ATOM 2533 C CA . PRO A 1 322 ? -3.508 22.625 18.734 1 95.5 322 PRO A CA 1
ATOM 2534 C C . PRO A 1 322 ? -3.996 21.469 19.609 1 95.5 322 PRO A C 1
ATOM 2536 O O . PRO A 1 322 ? -5.195 21.188 19.641 1 95.5 322 PRO A O 1
ATOM 2539 N N . VAL A 1 323 ? -3.021 20.797 20.219 1 96.94 323 VAL A N 1
ATOM 2540 C CA . VAL A 1 323 ? -3.305 19.719 21.156 1 96.94 323 VAL A CA 1
ATOM 2541 C C . VAL A 1 323 ? -3.182 20.234 22.578 1 96.94 323 VAL A C 1
ATOM 2543 O O . VAL A 1 323 ? -2.137 20.766 22.969 1 96.94 323 VAL A O 1
ATOM 2546 N N . ILE A 1 324 ? -4.254 20.094 23.344 1 97.38 324 ILE A N 1
ATOM 2547 C CA . ILE A 1 324 ? -4.309 20.562 24.719 1 97.38 324 ILE A CA 1
ATOM 2548 C C . ILE A 1 324 ? -3.803 19.453 25.656 1 97.38 324 ILE A C 1
ATOM 2550 O O . ILE A 1 324 ? -4.344 18.344 25.672 1 97.38 324 ILE A O 1
ATOM 2554 N N . ASP A 1 325 ? -2.754 19.734 26.391 1 96.5 325 ASP A N 1
ATOM 2555 C CA . ASP A 1 325 ? -2.152 18.797 27.328 1 96.5 325 ASP A CA 1
ATOM 2556 C C . ASP A 1 325 ? -2.357 19.25 28.766 1 96.5 325 ASP A C 1
ATOM 2558 O O . ASP A 1 325 ? -1.52 19.953 29.328 1 96.5 325 ASP A O 1
ATOM 2562 N N . VAL A 1 326 ? -3.43 18.734 29.344 1 96.75 326 VAL A N 1
ATOM 2563 C CA . VAL A 1 326 ? -3.809 19.156 30.688 1 96.75 326 VAL A CA 1
ATOM 2564 C C . VAL A 1 326 ? -2.762 18.672 31.688 1 96.75 326 VAL A C 1
ATOM 2566 O O . VAL A 1 326 ? -2.365 19.422 32.594 1 96.75 326 VAL A O 1
ATOM 2569 N N . LYS A 1 327 ? -2.348 17.453 31.516 1 95.19 327 LYS A N 1
ATOM 2570 C CA . LYS A 1 327 ? -1.405 16.828 32.438 1 95.19 327 LYS A CA 1
ATOM 2571 C C . LYS A 1 327 ? -0.141 17.672 32.594 1 95.19 327 LYS A C 1
ATOM 2573 O O . LYS A 1 327 ? 0.315 17.922 33.688 1 95.19 327 LYS A O 1
ATOM 2578 N N . ASN A 1 328 ? 0.368 18.188 31.469 1 94.88 328 ASN A N 1
ATOM 2579 C CA . ASN A 1 328 ? 1.618 18.938 31.484 1 94.88 328 ASN A CA 1
ATOM 2580 C C . ASN A 1 328 ? 1.367 20.453 31.453 1 94.88 328 ASN A C 1
ATOM 2582 O O . ASN A 1 328 ? 2.309 21.234 31.344 1 94.88 328 ASN A O 1
ATOM 2586 N N . LYS A 1 329 ? 0.093 20.828 31.531 1 94.81 329 LYS A N 1
ATOM 2587 C CA . LYS A 1 329 ? -0.309 22.234 31.547 1 94.81 329 LYS A CA 1
ATOM 2588 C C . LYS A 1 329 ? 0.323 23 30.391 1 94.81 329 LYS A C 1
ATOM 2590 O O . LYS A 1 329 ? 0.957 24.031 30.594 1 94.81 329 LYS A O 1
ATOM 2595 N N . HIS A 1 330 ? 0.157 22.469 29.219 1 94.44 330 HIS A N 1
ATOM 2596 C CA . HIS A 1 330 ? 0.756 23.031 28.016 1 94.44 330 HIS A CA 1
ATOM 2597 C C . HIS A 1 330 ? -0.169 22.875 26.812 1 94.44 330 HIS A C 1
ATOM 2599 O O . HIS A 1 330 ? -1.104 22.078 26.844 1 94.44 330 HIS A O 1
ATOM 2605 N N . VAL A 1 331 ? -0.013 23.688 25.797 1 95.25 331 VAL A N 1
ATOM 2606 C CA . VAL A 1 331 ? -0.68 23.594 24.5 1 95.25 331 VAL A CA 1
ATOM 2607 C C . VAL A 1 331 ? 0.361 23.438 23.391 1 95.25 331 VAL A C 1
ATOM 2609 O O . VAL A 1 331 ? 1.241 24.297 23.234 1 95.25 331 VAL A O 1
ATOM 2612 N N . TYR A 1 332 ? 0.31 22.312 22.641 1 95.69 332 TYR A N 1
ATOM 2613 C CA . TYR A 1 332 ? 1.276 22.016 21.594 1 95.69 332 TYR A CA 1
ATOM 2614 C C . TYR A 1 332 ? 0.687 22.297 20.219 1 95.69 332 TYR A C 1
ATOM 2616 O O . TYR A 1 332 ? -0.488 22.016 19.969 1 95.69 332 TYR A O 1
ATOM 2624 N N . HIS A 1 333 ? 1.479 22.906 19.375 1 95.06 333 HIS A N 1
ATOM 2625 C CA . HIS A 1 333 ? 1.108 23.156 17.984 1 95.06 333 HIS A CA 1
ATOM 2626 C C . HIS A 1 333 ? 1.865 22.219 17.047 1 95.06 333 HIS A C 1
ATOM 2628 O O . HIS A 1 333 ? 3.074 22.031 17.188 1 95.06 333 HIS A O 1
ATOM 2634 N N . GLY A 1 334 ? 1.186 21.547 16.125 1 95 334 GLY A N 1
ATOM 2635 C CA . GLY A 1 334 ? 1.843 20.609 15.227 1 95 334 GLY A CA 1
ATOM 2636 C C . GLY A 1 334 ? 0.973 20.203 14.055 1 95 334 GLY A C 1
ATOM 2637 O O . GLY A 1 334 ? 0.187 21 13.547 1 95 334 GLY A O 1
ATOM 2638 N N . GLY A 1 335 ? 1.226 19 13.43 1 96.75 335 GLY A N 1
ATOM 2639 C CA . GLY A 1 335 ? 0.577 18.609 12.188 1 96.75 335 GLY A CA 1
ATOM 2640 C C . GLY A 1 335 ? -0.245 17.344 12.32 1 96.75 335 GLY A C 1
ATOM 2641 O O . GLY A 1 335 ? -0.387 16.594 11.352 1 96.75 335 GLY A O 1
ATOM 2642 N N . ASN A 1 336 ? -0.846 17.062 13.5 1 97.38 336 ASN A N 1
ATOM 2643 C CA . ASN A 1 336 ? -1.559 15.82 13.75 1 97.38 336 ASN A CA 1
ATOM 2644 C C . ASN A 1 336 ? -2.799 15.695 12.867 1 97.38 336 ASN A C 1
ATOM 2646 O O . ASN A 1 336 ? -3.371 14.609 12.75 1 97.38 336 ASN A O 1
ATOM 2650 N N . PHE A 1 337 ? -3.203 16.781 12.25 1 97.19 337 PHE A N 1
ATOM 2651 C CA . PHE A 1 337 ? -4.387 16.797 11.398 1 97.19 337 PHE A CA 1
ATOM 2652 C C . PHE A 1 337 ? -4.066 16.266 10.008 1 97.19 337 PHE A C 1
ATOM 2654 O O . PHE A 1 337 ? -4.965 16.094 9.18 1 97.19 337 PHE A O 1
ATOM 2661 N N . HIS A 1 338 ? -2.76 16.062 9.672 1 98.12 338 HIS A N 1
ATOM 2662 C CA . HIS A 1 338 ? -2.354 15.648 8.336 1 98.12 338 HIS A CA 1
ATOM 2663 C C . HIS A 1 338 ? -2.836 14.234 8.031 1 98.12 338 HIS A C 1
ATOM 2665 O O . HIS A 1 338 ? -2.643 13.32 8.844 1 98.12 338 HIS A O 1
ATOM 2671 N N . GLY A 1 339 ? -3.455 13.961 6.852 1 98 339 GLY A N 1
ATOM 2672 C CA . GLY A 1 339 ? -4.215 12.75 6.574 1 98 339 GLY A CA 1
ATOM 2673 C C . GLY A 1 339 ? -3.432 11.727 5.777 1 98 339 GLY A C 1
ATOM 2674 O O . GLY A 1 339 ? -4.016 10.844 5.141 1 98 339 GLY A O 1
ATOM 2675 N N . ASP A 1 340 ? -2.086 11.766 5.746 1 98.31 340 ASP A N 1
ATOM 2676 C CA . ASP A 1 340 ? -1.269 10.898 4.906 1 98.31 340 ASP A CA 1
ATOM 2677 C C . ASP A 1 340 ? -1.492 9.43 5.254 1 98.31 340 ASP A C 1
ATOM 2679 O O . ASP A 1 340 ? -1.53 8.57 4.367 1 98.31 340 ASP A O 1
ATOM 2683 N N . TYR A 1 341 ? -1.63 9.102 6.602 1 98.38 341 TYR A N 1
ATOM 2684 C CA . TYR A 1 341 ? -1.851 7.711 6.992 1 98.38 341 TYR A CA 1
ATOM 2685 C C . TYR A 1 341 ? -3.104 7.148 6.328 1 98.38 341 TYR A C 1
ATOM 2687 O O . TYR A 1 341 ? -3.076 6.055 5.762 1 98.38 341 TYR A O 1
ATOM 2695 N N . ILE A 1 342 ? -4.156 7.941 6.359 1 98.62 342 ILE A N 1
ATOM 2696 C CA . ILE A 1 342 ? -5.434 7.445 5.863 1 98.62 342 ILE A CA 1
ATOM 2697 C C . ILE A 1 342 ? -5.414 7.406 4.336 1 98.62 342 ILE A C 1
ATOM 2699 O O . ILE A 1 342 ? -5.875 6.438 3.727 1 98.62 342 ILE A O 1
ATOM 2703 N N . SER A 1 343 ? -4.883 8.453 3.703 1 98.62 343 SER A N 1
ATOM 2704 C CA . SER A 1 343 ? -4.785 8.5 2.248 1 98.62 343 SER A CA 1
ATOM 2705 C C . SER A 1 343 ? -4.027 7.293 1.707 1 98.62 343 SER A C 1
ATOM 2707 O O . SER A 1 343 ? -4.484 6.629 0.773 1 98.62 343 SER A O 1
ATOM 2709 N N . LEU A 1 344 ? -2.9 7 2.297 1 98.81 344 LEU A N 1
ATOM 2710 C CA . LEU A 1 344 ? -2.068 5.875 1.891 1 98.81 344 LEU A CA 1
ATOM 2711 C C . LEU A 1 344 ? -2.824 4.559 2.043 1 98.81 344 LEU A C 1
ATOM 2713 O O . LEU A 1 344 ? -2.824 3.729 1.129 1 98.81 344 LEU A O 1
ATOM 2717 N N . GLU A 1 345 ? -3.469 4.352 3.205 1 98.81 345 GLU A N 1
ATOM 2718 C CA . GLU A 1 345 ? -4.172 3.098 3.461 1 98.81 345 GLU A CA 1
ATOM 2719 C C . GLU A 1 345 ? -5.332 2.908 2.488 1 98.81 345 GLU A C 1
ATOM 2721 O O . GLU A 1 345 ? -5.625 1.783 2.076 1 98.81 345 GLU A O 1
ATOM 2726 N N . MET A 1 346 ? -6 4 2.133 1 98.88 346 MET A N 1
ATOM 2727 C CA . MET A 1 346 ? -7.086 3.9 1.162 1 98.88 346 MET A CA 1
ATOM 2728 C C . MET A 1 346 ? -6.555 3.494 -0.208 1 98.88 346 MET A C 1
ATOM 2730 O O . MET A 1 346 ? -7.164 2.674 -0.896 1 98.88 346 MET A O 1
ATOM 2734 N N . ASP A 1 347 ? -5.426 4.051 -0.59 1 98.81 347 ASP A N 1
ATOM 2735 C CA . ASP A 1 347 ? -4.848 3.682 -1.88 1 98.81 347 ASP A CA 1
ATOM 2736 C C . ASP A 1 347 ? -4.379 2.229 -1.876 1 98.81 347 ASP A C 1
ATOM 2738 O O . ASP A 1 347 ? -4.496 1.531 -2.887 1 98.81 347 ASP A O 1
ATOM 2742 N N . LYS A 1 348 ? -3.812 1.764 -0.741 1 98.88 348 LYS A N 1
ATOM 2743 C CA . LYS A 1 348 ? -3.471 0.349 -0.626 1 98.88 348 LYS A CA 1
ATOM 2744 C C . LYS A 1 348 ? -4.711 -0.528 -0.755 1 98.88 348 LYS A C 1
ATOM 2746 O O . LYS A 1 348 ? -4.699 -1.528 -1.476 1 98.88 348 LYS A O 1
ATOM 2751 N N . LEU A 1 349 ? -5.75 -0.117 -0.07 1 98.81 349 LEU A N 1
ATOM 2752 C CA . LEU A 1 349 ? -6.992 -0.881 -0.096 1 98.81 349 LEU A CA 1
ATOM 2753 C C . LEU A 1 349 ? -7.582 -0.911 -1.503 1 98.81 349 LEU A C 1
ATOM 2755 O O . LEU A 1 349 ? -8.086 -1.946 -1.949 1 98.81 349 LEU A O 1
ATOM 2759 N N . LYS A 1 350 ? -7.492 0.18 -2.178 1 98.31 350 LYS A N 1
ATOM 2760 C CA . LYS A 1 350 ? -8.031 0.304 -3.529 1 98.31 350 LYS A CA 1
ATOM 2761 C C . LYS A 1 350 ? -7.363 -0.683 -4.48 1 98.31 350 LYS A C 1
ATOM 2763 O O . LYS A 1 350 ? -8.047 -1.389 -5.23 1 98.31 350 LYS A O 1
ATOM 2768 N N . ILE A 1 351 ? -6.066 -0.826 -4.434 1 98.69 351 ILE A N 1
ATOM 2769 C CA . ILE A 1 351 ? -5.375 -1.644 -5.426 1 98.69 351 ILE A CA 1
ATOM 2770 C C . ILE A 1 351 ? -5.57 -3.123 -5.102 1 98.69 351 ILE A C 1
ATOM 2772 O O . ILE A 1 351 ? -5.68 -3.953 -6.004 1 98.69 351 ILE A O 1
ATOM 2776 N N . VAL A 1 352 ? -5.707 -3.529 -3.816 1 98.88 352 VAL A N 1
ATOM 2777 C CA . VAL A 1 352 ? -5.879 -4.949 -3.529 1 98.88 352 VAL A CA 1
ATOM 2778 C C . VAL A 1 352 ? -7.309 -5.371 -3.855 1 98.88 352 VAL A C 1
ATOM 2780 O O . VAL A 1 352 ? -7.547 -6.496 -4.301 1 98.88 352 VAL A O 1
ATOM 2783 N N . ILE A 1 353 ? -8.305 -4.457 -3.652 1 98.94 353 ILE A N 1
ATOM 2784 C CA . ILE A 1 353 ? -9.68 -4.785 -4.016 1 98.94 353 ILE A CA 1
ATOM 2785 C C . ILE A 1 353 ? -9.797 -4.902 -5.535 1 98.94 353 ILE A C 1
ATOM 2787 O O . ILE A 1 353 ? -10.547 -5.738 -6.043 1 98.94 353 ILE A O 1
ATOM 2791 N N . THR A 1 354 ? -9.102 -4.055 -6.23 1 98.94 354 THR A N 1
ATOM 2792 C CA . THR A 1 354 ? -9.07 -4.156 -7.688 1 98.94 354 THR A CA 1
ATOM 2793 C C . THR A 1 354 ? -8.484 -5.496 -8.125 1 98.94 354 THR A C 1
ATOM 2795 O O . THR A 1 354 ? -9.016 -6.145 -9.031 1 98.94 354 THR A O 1
ATOM 2798 N N . LYS A 1 355 ? -7.387 -5.93 -7.473 1 98.88 355 LYS A N 1
ATOM 2799 C CA . LYS A 1 355 ? -6.793 -7.223 -7.793 1 98.88 355 LYS A CA 1
ATOM 2800 C C . LYS A 1 355 ? -7.781 -8.359 -7.547 1 98.88 355 LYS A C 1
ATOM 2802 O O . LYS A 1 355 ? -7.887 -9.289 -8.352 1 98.88 355 LYS A O 1
ATOM 2807 N N . MET A 1 356 ? -8.461 -8.289 -6.445 1 98.94 356 MET A N 1
ATOM 2808 C CA . MET A 1 356 ? -9.5 -9.273 -6.137 1 98.94 356 MET A CA 1
ATOM 2809 C C . MET A 1 356 ? -10.57 -9.297 -7.223 1 98.94 356 MET A C 1
ATOM 2811 O O . MET A 1 356 ? -11.039 -10.367 -7.621 1 98.94 356 MET A O 1
ATOM 2815 N N . THR A 1 357 ? -10.961 -8.07 -7.711 1 98.94 357 THR A N 1
ATOM 2816 C CA . THR A 1 357 ? -11.953 -7.949 -8.773 1 98.94 357 THR A CA 1
ATOM 2817 C C . THR A 1 357 ? -11.438 -8.547 -10.07 1 98.94 357 THR A C 1
ATOM 2819 O O . THR A 1 357 ? -12.18 -9.203 -10.805 1 98.94 357 THR A O 1
ATOM 2822 N N . MET A 1 358 ? -10.18 -8.352 -10.336 1 98.88 358 MET A N 1
ATOM 2823 C CA . MET A 1 358 ? -9.539 -8.938 -11.508 1 98.88 358 MET A CA 1
ATOM 2824 C C . MET A 1 358 ? -9.562 -10.461 -11.438 1 98.88 358 MET A C 1
ATOM 2826 O O . MET A 1 358 ? -9.766 -11.133 -12.445 1 98.88 358 MET A O 1
ATOM 2830 N N . LEU A 1 359 ? -9.297 -11.008 -10.258 1 98.88 359 LEU A N 1
ATOM 2831 C CA . LEU A 1 359 ? -9.391 -12.445 -10.07 1 98.88 359 LEU A CA 1
ATOM 2832 C C . LEU A 1 359 ? -10.789 -12.945 -10.43 1 98.88 359 LEU A C 1
ATOM 2834 O O . LEU A 1 359 ? -10.93 -13.938 -11.148 1 98.88 359 LEU A O 1
ATOM 2838 N N . ALA A 1 360 ? -11.812 -12.25 -9.914 1 98.88 360 ALA A N 1
ATOM 2839 C CA . ALA A 1 360 ? -13.203 -12.617 -10.195 1 98.88 360 ALA A CA 1
ATOM 2840 C C . ALA A 1 360 ? -13.477 -12.609 -11.703 1 98.88 360 ALA A C 1
ATOM 2842 O O . ALA A 1 360 ? -14.133 -13.508 -12.227 1 98.88 360 ALA A O 1
ATOM 2843 N N . GLU A 1 361 ? -13 -11.609 -12.336 1 98.81 361 GLU A N 1
ATOM 2844 C CA . GLU A 1 361 ? -13.195 -11.469 -13.773 1 98.81 361 GLU A CA 1
ATOM 2845 C C . GLU A 1 361 ? -12.516 -12.602 -14.539 1 98.81 361 GLU A C 1
ATOM 2847 O O . GLU A 1 361 ? -13.078 -13.133 -15.5 1 98.81 361 GLU A O 1
ATOM 2852 N N . ARG A 1 362 ? -11.281 -13.008 -14.188 1 98.62 362 ARG A N 1
ATOM 2853 C CA . ARG A 1 362 ? -10.578 -14.102 -14.836 1 98.62 362 ARG A CA 1
ATOM 2854 C C . ARG A 1 362 ? -11.281 -15.43 -14.602 1 98.62 362 ARG A C 1
ATOM 2856 O O . ARG A 1 362 ? -11.367 -16.266 -15.5 1 98.62 362 ARG A O 1
ATOM 2863 N N . GLN A 1 363 ? -11.766 -15.617 -13.391 1 98.81 363 GLN A N 1
ATOM 2864 C CA . GLN A 1 363 ? -12.539 -16.812 -13.086 1 98.81 363 GLN A CA 1
ATOM 2865 C C . GLN A 1 363 ? -13.828 -16.859 -13.898 1 98.81 363 GLN A C 1
ATOM 2867 O O . GLN A 1 363 ? -14.227 -17.922 -14.383 1 98.81 363 GLN A O 1
ATOM 2872 N N . LEU A 1 364 ? -14.445 -15.695 -14.023 1 98.81 364 LEU A N 1
ATOM 2873 C CA . LEU A 1 364 ? -15.641 -15.578 -14.859 1 98.81 364 LEU A CA 1
ATOM 2874 C C . LEU A 1 364 ? -15.328 -15.961 -16.297 1 98.81 364 LEU A C 1
ATOM 2876 O O . LEU A 1 364 ? -16.062 -16.734 -16.922 1 98.81 364 LEU A O 1
ATOM 2880 N N . ASN A 1 365 ? -14.234 -15.445 -16.812 1 98.5 365 ASN A N 1
ATOM 2881 C CA . ASN A 1 365 ? -13.82 -15.789 -18.172 1 98.5 365 ASN A CA 1
ATOM 2882 C C . ASN A 1 365 ? -13.609 -17.297 -18.328 1 98.5 365 ASN A C 1
ATOM 2884 O O . ASN A 1 365 ? -13.984 -17.875 -19.344 1 98.5 365 ASN A O 1
ATOM 2888 N N . TYR A 1 366 ? -13 -17.922 -17.359 1 98.5 366 TYR A N 1
ATOM 2889 C CA . TYR A 1 366 ? -12.781 -19.359 -17.391 1 98.5 366 TYR A CA 1
ATOM 2890 C C . TYR A 1 366 ? -14.102 -20.109 -17.516 1 98.5 366 TYR A C 1
ATOM 2892 O O . TYR A 1 366 ? -14.227 -21.016 -18.344 1 98.5 366 TYR A O 1
ATOM 2900 N N . LEU A 1 367 ? -15.094 -19.719 -16.75 1 98.62 367 LEU A N 1
ATOM 2901 C CA . LEU A 1 367 ? -16.391 -20.406 -16.75 1 98.62 367 LEU A CA 1
ATOM 2902 C C . LEU A 1 367 ? -17.109 -20.203 -18.078 1 98.62 367 LEU A C 1
ATOM 2904 O O . LEU A 1 367 ? -17.844 -21.078 -18.547 1 98.62 367 LEU A O 1
ATOM 2908 N N . LEU A 1 368 ? -16.938 -19.047 -18.688 1 98.56 368 LEU A N 1
ATOM 2909 C CA . LEU A 1 368 ? -17.734 -18.672 -19.844 1 98.56 368 LEU A CA 1
ATOM 2910 C C . LEU A 1 368 ? -17.078 -19.125 -21.141 1 98.56 368 LEU A C 1
ATOM 2912 O O . LEU A 1 368 ? -17.719 -19.125 -22.188 1 98.56 368 LEU A O 1
ATOM 2916 N N . ASN A 1 369 ? -15.844 -19.5 -21.078 1 98 369 ASN A N 1
ATOM 2917 C CA . ASN A 1 369 ? -15.078 -19.875 -22.266 1 98 369 ASN A CA 1
ATOM 2918 C C . ASN A 1 369 ? -14.977 -21.391 -22.391 1 98 369 ASN A C 1
ATOM 2920 O O . ASN A 1 369 ? -14.062 -22.016 -21.844 1 98 369 ASN A O 1
ATOM 2924 N N . SER A 1 370 ? -15.812 -21.953 -23.25 1 97.12 370 SER A N 1
ATOM 2925 C CA . SER A 1 370 ? -15.898 -23.406 -23.391 1 97.12 370 SER A CA 1
ATOM 2926 C C . SER A 1 370 ? -14.609 -23.969 -23.969 1 97.12 370 SER A C 1
ATOM 2928 O O . SER A 1 370 ? -14.297 -25.156 -23.75 1 97.12 370 SER A O 1
ATOM 2930 N N . LYS A 1 371 ? -13.797 -23.172 -24.609 1 95.19 371 LYS A N 1
ATOM 2931 C CA . LYS A 1 371 ? -12.531 -23.641 -25.172 1 95.19 371 LYS A CA 1
ATOM 2932 C C . LYS A 1 371 ? -11.469 -23.797 -24.094 1 95.19 371 LYS A C 1
ATOM 2934 O O . LYS A 1 371 ? -10.469 -24.5 -24.297 1 95.19 371 LYS A O 1
ATOM 2939 N N . ILE A 1 372 ? -11.727 -23.172 -22.969 1 94.44 372 ILE A N 1
ATOM 2940 C CA . ILE A 1 372 ? -10.734 -23.203 -21.906 1 94.44 372 ILE A CA 1
ATOM 2941 C C . ILE A 1 372 ? -11.188 -24.172 -20.812 1 94.44 372 ILE A C 1
ATOM 2943 O O . ILE A 1 372 ? -10.406 -25.016 -20.359 1 94.44 372 ILE A O 1
ATOM 2947 N N . ASN A 1 373 ? -12.438 -24.125 -20.438 1 95.25 373 ASN A N 1
ATOM 2948 C CA . ASN A 1 373 ? -12.867 -24.984 -19.328 1 95.25 373 ASN A CA 1
ATOM 2949 C C . ASN A 1 373 ? -13.227 -26.391 -19.812 1 95.25 373 ASN A C 1
ATOM 2951 O O . ASN A 1 373 ? -13.133 -27.359 -19.062 1 95.25 373 ASN A O 1
ATOM 2955 N N . GLU A 1 374 ? -13.734 -26.531 -21.125 1 94.5 374 GLU A N 1
ATOM 2956 C CA . GLU A 1 374 ? -14.109 -27.781 -21.75 1 94.5 374 GLU A CA 1
ATOM 2957 C C . GLU A 1 374 ? -15.109 -28.562 -20.906 1 94.5 374 GLU A C 1
ATOM 2959 O O . GLU A 1 374 ? -15.117 -29.797 -20.906 1 94.5 374 GLU A O 1
ATOM 2964 N N . LEU A 1 375 ? -15.852 -27.953 -20.141 1 96.5 375 LEU A N 1
ATOM 2965 C CA . LEU A 1 375 ? -16.797 -28.547 -19.203 1 96.5 375 LEU A CA 1
ATOM 2966 C C . LEU A 1 375 ? -18.203 -28 -19.422 1 96.5 375 LEU A C 1
ATOM 2968 O O . LEU A 1 375 ? -19.188 -28.75 -19.312 1 96.5 375 LEU A O 1
ATOM 2972 N N . LEU A 1 376 ? -18.281 -26.703 -19.75 1 98.25 376 LEU A N 1
ATOM 2973 C CA . LEU A 1 376 ? -19.547 -25.984 -19.844 1 98.25 376 LEU A CA 1
ATOM 2974 C C . LEU A 1 376 ? -19.812 -25.531 -21.266 1 98.25 376 LEU A C 1
ATOM 2976 O O . LEU A 1 376 ? -18.891 -25.328 -22.047 1 98.25 376 LEU A O 1
ATOM 2980 N N . PRO A 1 377 ? -21.156 -25.469 -21.688 1 97.81 377 PRO A N 1
ATOM 2981 C CA . PRO A 1 377 ? -21.406 -24.812 -22.969 1 97.81 377 PRO A CA 1
ATOM 2982 C C . PRO A 1 377 ? -20.938 -23.359 -22.984 1 97.81 377 PRO A C 1
ATOM 2984 O O . PRO A 1 377 ? -20.797 -22.719 -21.938 1 97.81 377 PRO A O 1
ATOM 2987 N N . PRO A 1 378 ? -20.609 -22.875 -24.219 1 97.75 378 PRO A N 1
ATOM 2988 C CA . PRO A 1 378 ? -20.172 -21.484 -24.281 1 97.75 378 PRO A CA 1
ATOM 2989 C C . PRO A 1 378 ? -21.109 -20.531 -23.562 1 97.75 378 PRO A C 1
ATOM 2991 O O . PRO A 1 378 ? -22.328 -20.562 -23.797 1 97.75 378 PRO A O 1
ATOM 2994 N N . PHE A 1 379 ? -20.516 -19.719 -22.594 1 98.12 379 PHE A N 1
ATOM 2995 C CA . PHE A 1 379 ? -21.234 -18.688 -21.859 1 98.12 379 PHE A CA 1
ATOM 2996 C C . PHE A 1 379 ? -22.266 -19.297 -20.922 1 98.12 379 PHE A C 1
ATOM 2998 O O . PHE A 1 379 ? -23.266 -18.656 -20.609 1 98.12 379 PHE A O 1
ATOM 3005 N N . VAL A 1 380 ? -22.062 -20.547 -20.594 1 98.44 380 VAL A N 1
ATOM 3006 C CA . VAL A 1 380 ? -22.969 -21.297 -19.734 1 98.44 380 VAL A CA 1
ATOM 3007 C C . VAL A 1 380 ? -24.406 -21.172 -20.266 1 98.44 380 VAL A C 1
ATOM 3009 O O . VAL A 1 380 ? -25.328 -20.859 -19.516 1 98.44 380 VAL A O 1
ATOM 3012 N N . ASN A 1 381 ? -24.531 -21.172 -21.531 1 97.88 381 ASN A N 1
ATOM 3013 C CA . ASN A 1 381 ? -25.812 -21.125 -22.234 1 97.88 381 ASN A CA 1
ATOM 3014 C C . ASN A 1 381 ? -26.531 -22.469 -22.203 1 97.88 381 ASN A C 1
ATOM 3016 O O . ASN A 1 381 ? -26.094 -23.422 -22.844 1 97.88 381 ASN A O 1
ATOM 3020 N N . LEU A 1 382 ? -27.703 -22.562 -21.516 1 97.69 382 LEU A N 1
ATOM 3021 C CA . LEU A 1 382 ? -28.453 -23.812 -21.391 1 97.69 382 LEU A CA 1
ATOM 3022 C C . LEU A 1 382 ? -29.547 -23.891 -22.453 1 97.69 382 LEU A C 1
ATOM 3024 O O . LEU A 1 382 ? -30.25 -24.891 -22.531 1 97.69 382 LEU A O 1
ATOM 3028 N N . GLY A 1 383 ? -29.641 -22.828 -23.234 1 97.44 383 GLY A N 1
ATOM 3029 C CA . GLY A 1 383 ? -30.609 -22.797 -24.328 1 97.44 383 GLY A CA 1
ATOM 3030 C C . GLY A 1 383 ? -30.031 -23.234 -25.656 1 97.44 383 GLY A C 1
ATOM 3031 O O . GLY A 1 383 ? -29.141 -24.094 -25.688 1 97.44 383 GLY A O 1
ATOM 3032 N N . THR A 1 384 ? -30.672 -22.719 -26.75 1 97 384 THR A N 1
ATOM 3033 C CA . THR A 1 384 ? -30.203 -23.031 -28.109 1 97 384 THR A CA 1
ATOM 3034 C C . THR A 1 384 ? -28.984 -22.188 -28.453 1 97 384 THR A C 1
ATOM 3036 O O . THR A 1 384 ? -29.078 -20.953 -28.547 1 97 384 THR A O 1
ATOM 3039 N N . LEU A 1 385 ? -27.891 -22.859 -28.641 1 95.38 385 LEU A N 1
ATOM 3040 C CA . LEU A 1 385 ? -26.672 -22.156 -29 1 95.38 385 LEU A CA 1
ATOM 3041 C C . LEU A 1 385 ? -26.828 -21.422 -30.328 1 95.38 385 LEU A C 1
ATOM 3043 O O . LEU A 1 385 ? -27.453 -21.938 -31.25 1 95.38 385 LEU A O 1
ATOM 3047 N N . GLY A 1 386 ? -26.344 -20.219 -30.438 1 93 386 GLY A N 1
ATOM 3048 C CA . GLY A 1 386 ? -26.484 -19.391 -31.625 1 93 386 GLY A CA 1
ATOM 3049 C C . GLY A 1 386 ? -27.766 -18.562 -31.609 1 93 386 GLY A C 1
ATOM 3050 O O . GLY A 1 386 ? -27.875 -17.594 -32.344 1 93 386 GLY A O 1
ATOM 3051 N N . PHE A 1 387 ? -28.75 -19 -30.812 1 95.75 387 PHE A N 1
ATOM 3052 C CA . PHE A 1 387 ? -30.031 -18.297 -30.672 1 95.75 387 PHE A CA 1
ATOM 3053 C C . PHE A 1 387 ? -30.141 -17.609 -29.312 1 95.75 387 PHE A C 1
ATOM 3055 O O . PHE A 1 387 ? -30.578 -16.469 -29.234 1 95.75 387 PHE A O 1
ATOM 3062 N N . ASN A 1 388 ? -29.781 -18.359 -28.281 1 96.31 388 ASN A N 1
ATOM 3063 C CA . ASN A 1 388 ? -29.672 -17.812 -26.922 1 96.31 388 ASN A CA 1
ATOM 3064 C C . ASN A 1 388 ? -28.234 -17.422 -26.594 1 96.31 388 ASN A C 1
ATOM 3066 O O . ASN A 1 388 ? -27.297 -17.875 -27.25 1 96.31 388 ASN A O 1
ATOM 3070 N N . PHE A 1 389 ? -28.094 -16.484 -25.656 1 95.94 389 PHE A N 1
ATOM 3071 C CA . PHE A 1 389 ? -26.781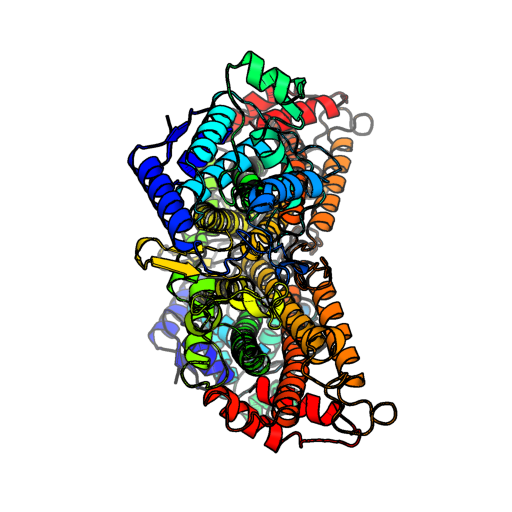 -15.898 -25.453 1 95.94 389 PHE A CA 1
ATOM 3072 C C . PHE A 1 389 ? -26.25 -16.219 -24.062 1 95.94 389 PHE A C 1
ATOM 3074 O O . PHE A 1 389 ? -25.078 -15.953 -23.75 1 95.94 389 PHE A O 1
ATOM 3081 N N . GLY A 1 390 ? -27.078 -16.812 -23.156 1 96.81 390 GLY A N 1
ATOM 3082 C CA . GLY A 1 390 ? -26.656 -17.141 -21.812 1 96.81 390 GLY A CA 1
ATOM 3083 C C . GLY A 1 390 ? -26.078 -15.953 -21.062 1 96.81 390 GLY A C 1
ATOM 3084 O O . GLY A 1 390 ? -26.688 -14.891 -21.016 1 96.81 390 GLY A O 1
ATOM 3085 N N . MET A 1 391 ? -24.828 -16.125 -20.531 1 97.62 391 MET A N 1
ATOM 3086 C CA . MET A 1 391 ? -24.203 -15.109 -19.703 1 97.62 391 MET A CA 1
ATOM 3087 C C . MET A 1 391 ? -23.266 -14.234 -20.531 1 97.62 391 MET A C 1
ATOM 3089 O O . MET A 1 391 ? -22.453 -13.484 -19.984 1 97.62 391 MET A O 1
ATOM 3093 N N . GLN A 1 392 ? -23.328 -14.273 -21.859 1 96.88 392 GLN A N 1
ATOM 3094 C CA . GLN A 1 392 ? -22.422 -13.555 -22.75 1 96.88 392 GLN A CA 1
ATOM 3095 C C . GLN A 1 392 ? -22.516 -12.047 -22.516 1 96.88 392 GLN A C 1
ATOM 3097 O O . GLN A 1 392 ? -21.484 -11.375 -22.375 1 96.88 392 GLN A O 1
ATOM 3102 N N . GLY A 1 393 ? -23.75 -11.531 -22.547 1 95.5 393 GLY A N 1
ATOM 3103 C CA . GLY A 1 393 ? -23.969 -10.094 -22.422 1 95.5 393 GLY A CA 1
ATOM 3104 C C . GLY A 1 393 ? -23.5 -9.539 -21.078 1 95.5 393 GLY A C 1
ATOM 3105 O O . GLY A 1 393 ? -22.953 -8.445 -21.016 1 95.5 393 GLY A O 1
ATOM 3106 N N . VAL A 1 394 ? -23.688 -10.219 -19.969 1 96.88 394 VAL A N 1
ATOM 3107 C CA . VAL A 1 394 ? -23.391 -9.727 -18.625 1 96.88 394 VAL A CA 1
ATOM 3108 C C . VAL A 1 394 ? -21.875 -9.711 -18.406 1 96.88 394 VAL A C 1
ATOM 3110 O O . VAL A 1 394 ? -21.375 -8.945 -17.594 1 96.88 394 VAL A O 1
ATOM 3113 N N . GLN A 1 395 ? -21.109 -10.508 -19.172 1 97.81 395 GLN A N 1
ATOM 3114 C CA . GLN A 1 395 ? -19.656 -10.484 -19.078 1 97.81 395 GLN A CA 1
ATOM 3115 C C . GLN A 1 395 ? -19.109 -9.109 -19.438 1 97.81 395 GLN A C 1
ATOM 3117 O O . GLN A 1 395 ? -18.109 -8.664 -18.875 1 97.81 395 GLN A O 1
ATOM 3122 N N . PHE A 1 396 ? -19.766 -8.438 -20.484 1 96.75 396 PHE A N 1
ATOM 3123 C CA . PHE A 1 396 ? -19.312 -7.102 -20.859 1 96.75 396 PHE A CA 1
ATOM 3124 C C . PHE A 1 396 ? -19.344 -6.156 -19.672 1 96.75 396 PHE A C 1
ATOM 3126 O O . PHE A 1 396 ? -18.422 -5.355 -19.484 1 96.75 396 PHE A O 1
ATOM 3133 N N . THR A 1 397 ? -20.375 -6.238 -18.875 1 98.06 397 THR A N 1
ATOM 3134 C CA . THR A 1 397 ? -20.5 -5.383 -17.703 1 98.06 397 THR A CA 1
ATOM 3135 C C . THR A 1 397 ? -19.391 -5.672 -16.688 1 98.06 397 THR A C 1
ATOM 3137 O O . THR A 1 397 ? -18.781 -4.742 -16.156 1 98.06 397 THR A O 1
ATOM 3140 N N . ALA A 1 398 ? -19.047 -6.906 -16.469 1 98.62 398 ALA A N 1
ATOM 3141 C CA . ALA A 1 398 ? -17.984 -7.293 -15.531 1 98.62 398 ALA A CA 1
ATOM 3142 C C . ALA A 1 398 ? -16.625 -6.777 -16 1 98.62 398 ALA A C 1
ATOM 3144 O O . ALA A 1 398 ? -15.852 -6.266 -15.195 1 98.62 398 ALA A O 1
ATOM 3145 N N . VAL A 1 399 ? -16.359 -6.934 -17.328 1 98.19 399 VAL A N 1
ATOM 3146 C CA . VAL A 1 399 ? -15.078 -6.535 -17.906 1 98.19 399 VAL A CA 1
ATOM 3147 C C . VAL A 1 399 ? -14.922 -5.016 -17.828 1 98.19 399 VAL A C 1
ATOM 3149 O O . VAL A 1 399 ? -13.883 -4.516 -17.391 1 98.19 399 VAL A O 1
ATOM 3152 N N . SER A 1 400 ? -15.977 -4.309 -18.219 1 98.12 400 SER A N 1
ATOM 3153 C CA . SER A 1 400 ? -15.961 -2.848 -18.203 1 98.12 400 SER A CA 1
ATOM 3154 C C . SER A 1 400 ? -15.773 -2.299 -16.797 1 98.12 400 SER A C 1
ATOM 3156 O O . SER A 1 400 ? -14.977 -1.382 -16.578 1 98.12 400 SER A O 1
ATOM 3158 N N . THR A 1 401 ? -16.5 -2.828 -15.867 1 98.62 401 THR A N 1
ATOM 3159 C CA . THR A 1 401 ? -16.438 -2.391 -14.477 1 98.62 401 THR A CA 1
ATOM 3160 C C . THR A 1 401 ? -15.062 -2.674 -13.883 1 98.62 401 THR A C 1
ATOM 3162 O O . THR A 1 401 ? -14.523 -1.859 -13.125 1 98.62 401 THR A O 1
ATOM 3165 N N . THR A 1 402 ? -14.438 -3.836 -14.203 1 98.69 402 THR A N 1
ATOM 3166 C CA . THR A 1 402 ? -13.094 -4.172 -13.75 1 98.69 402 THR A CA 1
ATOM 3167 C C . THR A 1 402 ? -12.07 -3.178 -14.297 1 98.69 402 THR A C 1
ATOM 3169 O O . THR A 1 402 ? -11.203 -2.701 -13.562 1 98.69 402 THR A O 1
ATOM 3172 N N . ALA A 1 403 ? -12.203 -2.846 -15.586 1 98.19 403 ALA A N 1
ATOM 3173 C CA . ALA A 1 403 ? -11.305 -1.885 -16.219 1 98.19 403 ALA A CA 1
ATOM 3174 C C . ALA A 1 403 ? -11.406 -0.517 -15.555 1 98.19 403 ALA A C 1
ATOM 3176 O O . ALA A 1 403 ? -10.391 0.166 -15.375 1 98.19 403 ALA A O 1
ATOM 3177 N N . GLU A 1 404 ? -12.609 -0.115 -15.219 1 98.31 404 GLU A N 1
ATOM 3178 C CA . GLU A 1 404 ? -12.797 1.143 -14.5 1 98.31 404 GLU A CA 1
ATOM 3179 C C . GLU A 1 404 ? -12.039 1.138 -13.172 1 98.31 404 GLU A C 1
ATOM 3181 O O . GLU A 1 404 ? -11.383 2.121 -12.82 1 98.31 404 GLU A O 1
ATOM 3186 N N . SER A 1 405 ? -12.148 0.035 -12.43 1 98.56 405 SER A N 1
ATOM 3187 C CA . SER A 1 405 ? -11.461 -0.076 -11.148 1 98.56 405 SER A CA 1
ATOM 3188 C C . SER A 1 405 ? -9.953 0.019 -11.32 1 98.56 405 SER A C 1
ATOM 3190 O O . SER A 1 405 ? -9.258 0.585 -10.469 1 98.56 405 SER A O 1
ATOM 3192 N N . GLN A 1 406 ? -9.352 -0.559 -12.406 1 98.25 406 GLN A N 1
ATOM 3193 C CA . GLN A 1 406 ? -7.926 -0.443 -12.68 1 98.25 406 GLN A CA 1
ATOM 3194 C C . GLN A 1 406 ? -7.512 1.017 -12.844 1 98.25 406 GLN A C 1
ATOM 3196 O O . GLN A 1 406 ? -6.484 1.441 -12.312 1 98.25 406 GLN A O 1
ATOM 3201 N N . THR A 1 407 ? -8.383 1.754 -13.562 1 97.25 407 THR A N 1
ATOM 3202 C CA . THR A 1 407 ? -8.102 3.172 -13.758 1 97.25 407 THR A CA 1
ATOM 3203 C C . THR A 1 407 ? -8.211 3.934 -12.438 1 97.25 407 THR A C 1
ATOM 3205 O O . THR A 1 407 ? -7.34 4.75 -12.117 1 97.25 407 THR A O 1
ATOM 3208 N N . LEU A 1 408 ? -9.211 3.674 -11.656 1 97.75 408 LEU A N 1
ATOM 3209 C CA . LEU A 1 408 ? -9.445 4.352 -10.383 1 97.75 408 LEU A CA 1
ATOM 3210 C C . LEU A 1 408 ? -8.344 4.023 -9.383 1 97.75 408 LEU A C 1
ATOM 3212 O O . LEU A 1 408 ? -8.195 4.707 -8.367 1 97.75 408 LEU A O 1
ATOM 3216 N N . SER A 1 409 ? -7.48 3.037 -9.672 1 97.19 409 SER A N 1
ATOM 3217 C CA . SER A 1 409 ? -6.477 2.555 -8.734 1 97.19 409 SER A CA 1
ATOM 3218 C C . SER A 1 409 ? -5.199 3.385 -8.812 1 97.19 409 SER A C 1
ATOM 3220 O O . SER A 1 409 ? -4.258 3.166 -8.047 1 97.19 409 SER A O 1
ATOM 3222 N N . ASN A 1 410 ? -5.133 4.375 -9.742 1 96.94 410 ASN A N 1
ATOM 3223 C CA . ASN A 1 410 ? -4.066 5.363 -9.641 1 96.94 410 ASN A CA 1
ATOM 3224 C C . ASN A 1 410 ? -4.051 6.043 -8.273 1 96.94 410 ASN A C 1
ATOM 3226 O O . ASN A 1 410 ? -5.102 6.406 -7.746 1 96.94 410 ASN A O 1
ATOM 3230 N N . PRO A 1 411 ? -2.875 6.188 -7.734 1 97.88 411 PRO A N 1
ATOM 3231 C CA . PRO A 1 411 ? -2.828 6.609 -6.332 1 97.88 411 PRO A CA 1
ATOM 3232 C C . PRO A 1 411 ? -3.162 8.086 -6.148 1 97.88 411 PRO A C 1
ATOM 3234 O O . PRO A 1 411 ? -2.494 8.953 -6.727 1 97.88 411 PRO A O 1
ATOM 3237 N N . MET A 1 412 ? -4.172 8.414 -5.371 1 97.88 412 MET A N 1
ATOM 3238 C CA . MET A 1 412 ? -4.516 9.773 -4.965 1 97.88 412 MET A CA 1
ATOM 3239 C C . MET A 1 412 ? -3.453 10.344 -4.031 1 97.88 412 MET A C 1
ATOM 3241 O O . MET A 1 412 ? -3.17 11.547 -4.07 1 97.88 412 MET A O 1
ATOM 3245 N N . TYR A 1 413 ? -2.811 9.508 -3.262 1 98.12 413 TYR A N 1
ATOM 3246 C CA . TYR A 1 413 ? -1.814 9.781 -2.232 1 98.12 413 TYR A CA 1
ATOM 3247 C C . TYR A 1 413 ? -0.671 10.617 -2.793 1 98.12 413 TYR A C 1
ATOM 3249 O O . TYR A 1 413 ? -0.091 11.445 -2.084 1 98.12 413 TYR A O 1
ATOM 3257 N N . VAL A 1 414 ? -0.381 10.492 -4.125 1 98.06 414 VAL A N 1
ATOM 3258 C CA . VAL A 1 414 ? 0.771 11.188 -4.695 1 98.06 414 VAL A CA 1
ATOM 3259 C C . VAL A 1 414 ? 0.305 12.406 -5.48 1 98.06 414 VAL A C 1
ATOM 3261 O O . VAL A 1 414 ? 1.07 12.984 -6.258 1 98.06 414 VAL A O 1
ATOM 3264 N N . HIS A 1 415 ? -0.938 12.805 -5.293 1 95.44 415 HIS A N 1
ATOM 3265 C CA . HIS A 1 415 ? -1.454 14.07 -5.805 1 95.44 415 HIS A CA 1
ATOM 3266 C C . HIS A 1 415 ? -1.502 15.125 -4.707 1 95.44 415 HIS A C 1
ATOM 3268 O O . HIS A 1 415 ? -2.107 14.906 -3.656 1 95.44 415 HIS A O 1
ATOM 3274 N N . SER A 1 416 ? -0.833 16.156 -4.871 1 96.56 416 SER A N 1
ATOM 3275 C CA . SER A 1 416 ? -0.823 17.297 -3.957 1 96.56 416 SER A CA 1
ATOM 3276 C C . SER A 1 416 ? -0.786 18.625 -4.719 1 96.56 416 SER A C 1
ATOM 3278 O O . SER A 1 416 ? 0.038 18.797 -5.617 1 96.56 416 SER A O 1
ATOM 3280 N N . ILE A 1 417 ? -1.729 19.438 -4.43 1 95.62 417 ILE A N 1
ATOM 3281 C CA . ILE A 1 417 ? -1.78 20.781 -4.996 1 95.62 417 ILE A CA 1
ATOM 3282 C C . ILE A 1 417 ? -1.705 21.812 -3.877 1 95.62 417 ILE A C 1
ATOM 3284 O O . ILE A 1 417 ? -2.588 21.875 -3.018 1 95.62 417 ILE A O 1
ATOM 3288 N N . PRO A 1 418 ? -0.625 22.562 -3.857 1 95.94 418 PRO A N 1
ATOM 3289 C CA . PRO A 1 418 ? -0.512 23.594 -2.816 1 95.94 418 PRO A CA 1
ATOM 3290 C C . PRO A 1 418 ? -1.696 24.562 -2.809 1 95.94 418 PRO A C 1
ATOM 3292 O O . PRO A 1 418 ? -2.197 24.938 -3.869 1 95.94 418 PRO A O 1
ATOM 3295 N N . ASN A 1 419 ? -2.113 24.922 -1.614 1 94.06 419 ASN A N 1
ATOM 3296 C CA . ASN A 1 419 ? -3.246 25.828 -1.495 1 94.06 419 ASN A CA 1
ATOM 3297 C C . ASN A 1 419 ? -3.18 26.641 -0.204 1 94.06 419 ASN A C 1
ATOM 3299 O O . ASN A 1 419 ? -2.193 26.562 0.531 1 94.06 419 ASN A O 1
ATOM 3303 N N . ASN A 1 420 ? -4.23 27.578 -0.076 1 94 420 ASN A N 1
ATOM 3304 C CA . ASN A 1 420 ? -4.32 28.422 1.108 1 94 420 ASN A CA 1
ATOM 3305 C C . ASN A 1 420 ? -3.098 29.328 1.244 1 94 420 ASN A C 1
ATOM 3307 O O . ASN A 1 420 ? -2.455 29.359 2.295 1 94 420 ASN A O 1
ATOM 3311 N N . ASN A 1 421 ? -2.713 30.031 0.187 1 93.06 421 ASN A N 1
ATOM 3312 C CA . ASN A 1 421 ? -1.545 30.891 0.082 1 93.06 421 ASN A CA 1
ATOM 3313 C C . ASN A 1 421 ? -0.255 30.141 0.39 1 93.06 421 ASN A C 1
ATOM 3315 O O . ASN A 1 421 ? 0.591 30.625 1.14 1 93.06 421 ASN A O 1
ATOM 3319 N N . ASP A 1 422 ? -0.159 28.859 0.071 1 93.06 422 ASP A N 1
ATOM 3320 C CA . ASP A 1 422 ? 0.982 27.953 0.113 1 93.06 422 ASP A CA 1
ATOM 3321 C C . ASP A 1 422 ? 1.258 27.484 1.54 1 93.06 422 ASP A C 1
ATOM 3323 O O . ASP A 1 422 ? 2.158 26.672 1.769 1 93.06 422 ASP A O 1
ATOM 3327 N N . ASN A 1 423 ? 0.417 27.922 2.48 1 93.38 423 ASN A N 1
ATOM 3328 C CA . ASN A 1 423 ? 0.577 27.391 3.824 1 93.38 423 ASN A CA 1
ATOM 3329 C C . ASN A 1 423 ? 0.409 25.859 3.84 1 93.38 423 ASN A C 1
ATOM 3331 O O . ASN A 1 423 ? 1.106 25.172 4.578 1 93.38 423 ASN A O 1
ATOM 3335 N N . GLN A 1 424 ? -0.536 25.453 3.047 1 95.5 424 GLN A N 1
ATOM 3336 C CA . GLN A 1 424 ? -0.757 24.031 2.814 1 95.5 424 GLN A CA 1
ATOM 3337 C C . GLN A 1 424 ? -0.071 23.578 1.532 1 95.5 424 GLN A C 1
ATOM 3339 O O . GLN A 1 424 ? -0.737 23.188 0.573 1 95.5 424 GLN A O 1
ATOM 3344 N N . ASP A 1 425 ? 1.25 23.484 1.596 1 97.56 425 ASP A N 1
ATOM 3345 C CA . ASP A 1 425 ? 2.045 23.312 0.384 1 97.56 425 ASP A CA 1
ATOM 3346 C C . ASP A 1 425 ? 2.217 21.828 0.051 1 97.56 425 ASP A C 1
ATOM 3348 O O . ASP A 1 425 ? 2.641 21.484 -1.054 1 97.56 425 ASP A O 1
ATOM 3352 N N . ILE A 1 426 ? 1.859 20.938 0.875 1 98.12 426 ILE A N 1
ATOM 3353 C CA . ILE A 1 426 ? 1.773 19.5 0.604 1 98.12 426 ILE A CA 1
ATOM 3354 C C . ILE A 1 426 ? 0.581 18.906 1.349 1 98.12 426 ILE A C 1
ATOM 3356 O O . ILE A 1 426 ? 0.466 19.062 2.568 1 98.12 426 ILE A O 1
ATOM 3360 N N . VAL A 1 427 ? -0.331 18.281 0.574 1 97.88 427 VAL A N 1
ATOM 3361 C CA . VAL A 1 427 ? -1.586 17.812 1.155 1 97.88 427 VAL A CA 1
ATOM 3362 C C . VAL A 1 427 ? -1.812 16.359 0.789 1 97.88 427 VAL A C 1
ATOM 3364 O O . VAL A 1 427 ? -1.175 15.836 -0.129 1 97.88 427 VAL A O 1
ATOM 3367 N N . SER A 1 428 ? -2.725 15.625 1.504 1 97.38 428 SER A N 1
ATOM 3368 C CA . SER A 1 428 ? -2.836 14.172 1.413 1 97.38 428 SER A CA 1
ATOM 3369 C C . SER A 1 428 ? -3.963 13.758 0.472 1 97.38 428 SER A C 1
ATOM 3371 O O . SER A 1 428 ? -3.98 12.633 -0.031 1 97.38 428 SER A O 1
ATOM 3373 N N . MET A 1 429 ? -4.984 14.609 0.309 1 97.88 429 MET A N 1
ATOM 3374 C CA . MET A 1 429 ? -6.188 14.312 -0.463 1 97.88 429 MET A CA 1
ATOM 3375 C C . MET A 1 429 ? -6.891 13.078 0.087 1 97.88 429 MET A C 1
ATOM 3377 O O . MET A 1 429 ? -7.445 12.289 -0.675 1 97.88 429 MET A O 1
ATOM 3381 N N . GLY A 1 430 ? -6.891 12.922 1.411 1 98 430 GLY A N 1
ATOM 3382 C CA . GLY A 1 430 ? -7.332 11.703 2.072 1 98 430 GLY A CA 1
ATOM 3383 C C . GLY A 1 430 ? -8.797 11.398 1.842 1 98 430 GLY A C 1
ATOM 3384 O O . GLY A 1 430 ? -9.172 10.25 1.614 1 98 430 GLY A O 1
ATOM 3385 N N . THR A 1 431 ? -9.711 12.398 1.896 1 98.31 431 THR A N 1
ATOM 3386 C CA . THR A 1 431 ? -11.141 12.164 1.691 1 98.31 431 THR A CA 1
ATOM 3387 C C . THR A 1 431 ? -11.414 11.734 0.255 1 98.31 431 THR A C 1
ATOM 3389 O O . THR A 1 431 ? -12.227 10.836 0.017 1 98.31 431 THR A O 1
ATOM 3392 N N . ASN A 1 432 ? -10.734 12.367 -0.734 1 98.12 432 ASN A N 1
ATOM 3393 C CA . ASN A 1 432 ? -10.859 11.922 -2.117 1 98.12 432 ASN A CA 1
ATOM 3394 C C . ASN A 1 432 ? -10.477 10.445 -2.266 1 98.12 432 ASN A C 1
ATOM 3396 O O . ASN A 1 432 ? -11.164 9.695 -2.955 1 98.12 432 ASN A O 1
ATOM 3400 N N . ALA A 1 433 ? -9.352 10.094 -1.635 1 98.44 433 ALA A N 1
ATOM 3401 C CA . ALA A 1 433 ? -8.906 8.703 -1.686 1 98.44 433 ALA A CA 1
ATOM 3402 C C . ALA A 1 433 ? -9.961 7.766 -1.099 1 98.44 433 ALA A C 1
ATOM 3404 O O . ALA A 1 433 ? -10.227 6.703 -1.656 1 98.44 433 ALA A O 1
ATOM 3405 N N . ALA A 1 434 ? -10.562 8.156 0.043 1 98.69 434 ALA A N 1
ATOM 3406 C CA . ALA A 1 434 ? -11.547 7.332 0.727 1 98.69 434 ALA A CA 1
ATOM 3407 C C . ALA A 1 434 ? -12.805 7.156 -0.127 1 98.69 434 ALA A C 1
ATOM 3409 O O . ALA A 1 434 ? -13.336 6.051 -0.239 1 98.69 434 ALA A O 1
ATOM 3410 N N . VAL A 1 435 ? -13.273 8.258 -0.703 1 98.69 435 VAL A N 1
ATOM 3411 C CA . VAL A 1 435 ? -14.469 8.219 -1.537 1 98.69 435 VAL A CA 1
ATOM 3412 C C . VAL A 1 435 ? -14.219 7.348 -2.764 1 98.69 435 VAL A C 1
ATOM 3414 O O . VAL A 1 435 ? -15.055 6.516 -3.121 1 98.69 435 VAL A O 1
ATOM 3417 N N . MET A 1 436 ? -13.07 7.492 -3.414 1 98.5 436 MET A N 1
ATOM 3418 C CA . MET A 1 436 ? -12.711 6.691 -4.582 1 98.5 436 MET A CA 1
ATOM 3419 C C . MET A 1 436 ? -12.633 5.211 -4.223 1 98.5 436 MET A C 1
ATOM 3421 O O . MET A 1 436 ? -13.023 4.352 -5.016 1 98.5 436 MET A O 1
ATOM 3425 N N . THR A 1 437 ? -12.109 4.93 -3.068 1 98.88 437 THR A N 1
ATOM 3426 C CA . THR A 1 437 ? -12.031 3.547 -2.613 1 98.88 437 THR A CA 1
ATOM 3427 C C . THR A 1 437 ? -13.422 2.938 -2.488 1 98.88 437 THR A C 1
ATOM 3429 O O . THR A 1 437 ? -13.633 1.779 -2.857 1 98.88 437 THR A O 1
ATOM 3432 N N . GLY A 1 438 ? -14.391 3.732 -1.936 1 98.75 438 GLY A N 1
ATOM 3433 C CA . GLY A 1 438 ? -15.766 3.256 -1.854 1 98.75 438 GLY A CA 1
ATOM 3434 C C . GLY A 1 438 ? -16.328 2.844 -3.197 1 98.75 438 GLY A C 1
ATOM 3435 O O . GLY A 1 438 ? -17.016 1.82 -3.301 1 98.75 438 GLY A O 1
ATOM 3436 N N . LYS A 1 439 ? -16.016 3.605 -4.199 1 98.56 439 LYS A N 1
ATOM 3437 C CA . LYS A 1 439 ? -16.484 3.307 -5.551 1 98.56 439 LYS A CA 1
ATOM 3438 C C . LYS A 1 439 ? -15.891 1.997 -6.059 1 98.56 439 LYS A C 1
ATOM 3440 O O . LYS A 1 439 ? -16.594 1.181 -6.66 1 98.56 439 LYS A O 1
ATOM 3445 N N . VAL A 1 440 ? -14.641 1.755 -5.844 1 98.88 440 VAL A N 1
ATOM 3446 C CA . VAL A 1 440 ? -13.945 0.546 -6.285 1 98.88 440 VAL A CA 1
ATOM 3447 C C . VAL A 1 440 ? -14.547 -0.673 -5.586 1 98.88 440 VAL A C 1
ATOM 3449 O O . VAL A 1 440 ? -14.711 -1.729 -6.199 1 98.88 440 VAL A O 1
ATOM 3452 N N . ILE A 1 441 ? -14.867 -0.54 -4.309 1 98.88 441 ILE A N 1
ATOM 3453 C CA . ILE A 1 441 ? -15.453 -1.633 -3.545 1 98.88 441 ILE A CA 1
ATOM 3454 C C . ILE A 1 441 ? -16.859 -1.938 -4.078 1 98.88 441 ILE A C 1
ATOM 3456 O O . ILE A 1 441 ? -17.234 -3.105 -4.207 1 98.88 441 ILE A O 1
ATOM 3460 N N . GLU A 1 442 ? -17.609 -0.911 -4.395 1 98.69 442 GLU A N 1
ATOM 3461 C CA . GLU A 1 442 ? -18.922 -1.114 -5.008 1 98.69 442 GLU A CA 1
ATOM 3462 C C . GLU A 1 442 ? -18.812 -1.854 -6.336 1 98.69 442 GLU A C 1
ATOM 3464 O O . GLU A 1 442 ? -19.594 -2.762 -6.621 1 98.69 442 GLU A O 1
ATOM 3469 N N . ASN A 1 443 ? -17.844 -1.443 -7.168 1 98.88 443 ASN A N 1
ATOM 3470 C CA . ASN A 1 443 ? -17.562 -2.133 -8.422 1 98.88 443 ASN A CA 1
ATOM 3471 C C . ASN A 1 443 ? -17.281 -3.615 -8.195 1 98.88 443 ASN A C 1
ATOM 3473 O O . ASN A 1 443 ? -17.703 -4.461 -8.977 1 98.88 443 ASN A O 1
ATOM 3477 N N . ALA A 1 444 ? -16.531 -3.898 -7.152 1 98.94 444 ALA A N 1
ATOM 3478 C CA . ALA A 1 444 ? -16.203 -5.285 -6.848 1 98.94 444 ALA A CA 1
ATOM 3479 C C . ALA A 1 444 ? -17.453 -6.113 -6.59 1 98.94 444 ALA A C 1
ATOM 3481 O O . ALA A 1 444 ? -17.578 -7.238 -7.074 1 98.94 444 ALA A O 1
ATOM 3482 N N . PHE A 1 445 ? -18.406 -5.539 -5.84 1 98.94 445 PHE A N 1
ATOM 3483 C CA . PHE A 1 445 ? -19.641 -6.25 -5.555 1 98.94 445 PHE A CA 1
ATOM 3484 C C . PHE A 1 445 ? -20.422 -6.52 -6.836 1 98.94 445 PHE A C 1
ATOM 3486 O O . PHE A 1 445 ? -21.078 -7.555 -6.965 1 98.94 445 PHE A O 1
ATOM 3493 N N . GLU A 1 446 ? -20.391 -5.594 -7.75 1 98.81 446 GLU A N 1
ATOM 3494 C CA . GLU A 1 446 ? -21.078 -5.785 -9.023 1 98.81 446 GLU A CA 1
ATOM 3495 C C . GLU A 1 446 ? -20.484 -6.953 -9.805 1 98.81 446 GLU A C 1
ATOM 3497 O O . GLU A 1 446 ? -21.219 -7.801 -10.32 1 98.81 446 GLU A O 1
ATOM 3502 N N . VAL A 1 447 ? -19.172 -7.027 -9.867 1 98.94 447 VAL A N 1
ATOM 3503 C CA . VAL A 1 447 ? -18.5 -8.094 -10.609 1 98.94 447 VAL A CA 1
ATOM 3504 C C . VAL A 1 447 ? -18.719 -9.43 -9.898 1 98.94 447 VAL A C 1
ATOM 3506 O O . VAL A 1 447 ? -18.953 -10.453 -10.539 1 98.94 447 VAL A O 1
ATOM 3509 N N . LEU A 1 448 ? -18.672 -9.438 -8.57 1 98.94 448 LEU A N 1
ATOM 3510 C CA . LEU A 1 448 ? -18.922 -10.648 -7.793 1 98.94 448 LEU A CA 1
ATOM 3511 C C . LEU A 1 448 ? -20.344 -11.141 -7.996 1 98.94 448 LEU A C 1
ATOM 3513 O O . LEU A 1 448 ? -20.594 -12.352 -8.008 1 98.94 448 LEU A O 1
ATOM 3517 N N . ALA A 1 449 ? -21.297 -10.188 -8.125 1 98.94 449 ALA A N 1
ATOM 3518 C CA . ALA A 1 449 ? -22.688 -10.562 -8.359 1 98.94 449 ALA A CA 1
ATOM 3519 C C . ALA A 1 449 ? -22.828 -11.32 -9.68 1 98.94 449 ALA A C 1
ATOM 3521 O O . ALA A 1 449 ? -23.516 -12.344 -9.742 1 98.94 449 ALA A O 1
ATOM 3522 N N . ILE A 1 450 ? -22.188 -10.844 -10.68 1 98.88 450 ILE A N 1
ATOM 3523 C CA . ILE A 1 450 ? -22.234 -11.492 -11.984 1 98.88 450 ILE A CA 1
ATOM 3524 C C . ILE A 1 450 ? -21.562 -12.859 -11.898 1 98.88 450 ILE A C 1
ATOM 3526 O O . ILE A 1 450 ? -22.078 -13.836 -12.461 1 98.88 450 ILE A O 1
ATOM 3530 N N . GLU A 1 451 ? -20.469 -12.93 -11.203 1 98.94 451 GLU A N 1
ATOM 3531 C CA . GLU A 1 451 ? -19.719 -14.172 -11.047 1 98.94 451 GLU A CA 1
ATOM 3532 C C . GLU A 1 451 ? -20.547 -15.234 -10.328 1 98.94 451 GLU A C 1
ATOM 3534 O O . GLU A 1 451 ? -20.609 -16.391 -10.758 1 98.94 451 GLU A O 1
ATOM 3539 N N . ILE A 1 452 ? -21.219 -14.844 -9.227 1 98.88 452 ILE A N 1
ATOM 3540 C CA . ILE A 1 452 ? -21.938 -15.82 -8.422 1 98.88 452 ILE A CA 1
ATOM 3541 C C . ILE A 1 452 ? -23.172 -16.312 -9.18 1 98.88 452 ILE A C 1
ATOM 3543 O O . ILE A 1 452 ? -23.547 -17.484 -9.07 1 98.88 452 ILE A O 1
ATOM 3547 N N . ILE A 1 453 ? -23.812 -15.469 -9.977 1 98.88 453 ILE A N 1
ATOM 3548 C CA . ILE A 1 453 ? -24.922 -15.883 -10.836 1 98.88 453 ILE A CA 1
ATOM 3549 C C . ILE A 1 453 ? -24.422 -16.922 -11.844 1 98.88 453 ILE A C 1
ATOM 3551 O O . ILE A 1 453 ? -25.094 -17.938 -12.086 1 98.88 453 ILE A O 1
ATOM 3555 N N . THR A 1 454 ? -23.25 -16.641 -12.414 1 98.88 454 THR A N 1
ATOM 3556 C CA . THR A 1 454 ? -22.656 -17.547 -13.383 1 98.88 454 THR A CA 1
ATOM 3557 C C . THR A 1 454 ? -22.328 -18.891 -12.727 1 98.88 454 THR A C 1
ATOM 3559 O O . THR A 1 454 ? -22.562 -19.953 -13.32 1 98.88 454 THR A O 1
ATOM 3562 N N . VAL A 1 455 ? -21.844 -18.859 -11.5 1 98.88 455 VAL A N 1
ATOM 3563 C CA . VAL A 1 455 ? -21.453 -20.062 -10.766 1 98.88 455 VAL A CA 1
ATOM 3564 C C . VAL A 1 455 ? -22.688 -20.938 -10.523 1 98.88 455 VAL A C 1
ATOM 3566 O O . VAL A 1 455 ? -22.656 -22.141 -10.742 1 98.88 455 VAL A O 1
ATOM 3569 N N . VAL A 1 456 ? -23.812 -20.328 -10.094 1 98.69 456 VAL A N 1
ATOM 3570 C CA . VAL A 1 456 ? -25.016 -21.109 -9.805 1 98.69 456 VAL A CA 1
ATOM 3571 C C . VAL A 1 456 ? -25.578 -21.688 -11.094 1 98.69 456 VAL A C 1
ATOM 3573 O O . VAL A 1 456 ? -26.078 -22.828 -11.102 1 98.69 456 VAL A O 1
ATOM 3576 N N . GLN A 1 457 ? -25.531 -20.953 -12.203 1 98.62 457 GLN A N 1
ATOM 3577 C CA . GLN A 1 457 ? -25.953 -21.469 -13.5 1 98.62 457 GLN A CA 1
ATOM 3578 C C . GLN A 1 457 ? -25.078 -22.641 -13.938 1 98.62 457 GLN A C 1
ATOM 3580 O O . GLN A 1 457 ? -25.562 -23.594 -14.523 1 98.62 457 GLN A O 1
ATOM 3585 N N . ALA A 1 458 ? -23.781 -22.531 -13.727 1 98.88 458 ALA A N 1
ATOM 3586 C CA . ALA A 1 458 ? -22.844 -23.594 -14.055 1 98.88 458 ALA A CA 1
ATOM 3587 C C . ALA A 1 458 ? -23.156 -24.859 -13.25 1 98.88 458 ALA A C 1
ATOM 3589 O O . ALA A 1 458 ? -23.078 -25.969 -13.781 1 98.88 458 ALA A O 1
ATOM 3590 N N . ILE A 1 459 ? -23.453 -24.703 -11.969 1 98.75 459 ILE A N 1
ATOM 3591 C CA . ILE A 1 459 ? -23.812 -25.828 -11.109 1 98.75 459 ILE A CA 1
ATOM 3592 C C . ILE A 1 459 ? -25.031 -26.547 -11.688 1 98.75 459 ILE A C 1
ATOM 3594 O O . ILE A 1 459 ? -25.062 -27.781 -11.719 1 98.75 459 ILE A O 1
ATOM 3598 N N . ASP A 1 460 ? -26.031 -25.844 -12.195 1 98.5 460 ASP A N 1
ATOM 3599 C CA . ASP A 1 460 ? -27.219 -26.422 -12.82 1 98.5 460 ASP A CA 1
ATOM 3600 C C . ASP A 1 460 ? -26.875 -27.141 -14.117 1 98.5 460 ASP A C 1
ATOM 3602 O O . ASP A 1 460 ? -27.375 -28.234 -14.391 1 98.5 460 ASP A O 1
ATOM 3606 N N . ALA A 1 461 ? -26.078 -26.438 -14.844 1 98.44 461 ALA A N 1
ATOM 3607 C CA . ALA A 1 461 ? -25.672 -27.016 -16.125 1 98.44 461 ALA A CA 1
ATOM 3608 C C . ALA A 1 461 ? -25.078 -28.406 -15.938 1 98.44 461 ALA A C 1
ATOM 3610 O O . ALA A 1 461 ? -25.25 -29.297 -16.781 1 98.44 461 ALA A O 1
ATOM 3611 N N . LEU A 1 462 ? -24.375 -28.656 -14.844 1 98.44 462 LEU A N 1
ATOM 3612 C CA . LEU A 1 462 ? -23.625 -29.891 -14.617 1 98.44 462 LEU A CA 1
ATOM 3613 C C . LEU A 1 462 ? -24.422 -30.859 -13.734 1 98.44 462 LEU A C 1
ATOM 3615 O O . LEU A 1 462 ? -24 -32 -13.531 1 98.44 462 LEU A O 1
ATOM 3619 N N . GLY A 1 463 ? -25.516 -30.422 -13.219 1 97.94 463 GLY A N 1
ATOM 3620 C CA . GLY A 1 463 ? -26.297 -31.234 -12.312 1 97.94 463 GLY A CA 1
ATOM 3621 C C . GLY A 1 463 ? -25.609 -31.484 -10.984 1 97.94 463 GLY A C 1
ATOM 3622 O O . GLY A 1 463 ? -25.688 -32.594 -10.422 1 97.94 463 GLY A O 1
ATOM 3623 N N . PHE A 1 464 ? -24.891 -30.453 -10.43 1 98.12 464 PHE A N 1
ATOM 3624 C CA . PHE A 1 464 ? -24.016 -30.625 -9.266 1 98.12 464 PHE A CA 1
ATOM 3625 C C . PHE A 1 464 ? -24.703 -30.109 -8.008 1 98.12 464 PHE A C 1
ATOM 3627 O O . PHE A 1 464 ? -24.109 -30.109 -6.926 1 98.12 464 PHE A O 1
ATOM 3634 N N . ALA A 1 465 ? -25.938 -29.656 -8.039 1 97.31 465 ALA A N 1
ATOM 3635 C CA . ALA A 1 465 ? -26.609 -28.969 -6.934 1 97.31 465 ALA A CA 1
ATOM 3636 C C . ALA A 1 465 ? -26.547 -29.797 -5.652 1 97.31 465 ALA A C 1
ATOM 3638 O O . ALA A 1 465 ? -26.438 -29.25 -4.555 1 97.31 465 ALA A O 1
ATOM 3639 N N . ASP A 1 466 ? -26.578 -31.094 -5.781 1 97.25 466 ASP A N 1
ATOM 3640 C CA . ASP A 1 466 ? -26.609 -31.953 -4.609 1 97.25 466 ASP A CA 1
ATOM 3641 C C . ASP A 1 466 ? -25.219 -32.5 -4.297 1 97.25 466 ASP A C 1
ATOM 3643 O O . ASP A 1 466 ? -25.062 -33.344 -3.4 1 97.25 466 ASP A O 1
ATOM 3647 N N . LYS A 1 467 ? -24.25 -32.094 -4.992 1 98.38 467 LYS A N 1
ATOM 3648 C CA . LYS A 1 467 ? -22.906 -32.656 -4.84 1 98.38 467 LYS A CA 1
ATOM 3649 C C . LYS A 1 467 ? -21.938 -31.609 -4.27 1 98.38 467 LYS A C 1
ATOM 3651 O O . LYS A 1 467 ? -20.875 -31.969 -3.771 1 98.38 467 LYS A O 1
ATOM 3656 N N . VAL A 1 468 ? -22.344 -30.312 -4.367 1 98.62 468 VAL A N 1
ATOM 3657 C CA . VAL A 1 468 ? -21.5 -29.25 -3.877 1 98.62 468 VAL A CA 1
ATOM 3658 C C . VAL A 1 468 ? -21.5 -29.234 -2.35 1 98.62 468 VAL A C 1
ATOM 3660 O O . VAL A 1 468 ? -22.328 -29.891 -1.721 1 98.62 468 VAL A O 1
ATOM 3663 N N . SER A 1 469 ? -20.5 -28.609 -1.719 1 98.62 469 SER A N 1
ATOM 3664 C CA . SER A 1 469 ? -20.391 -28.469 -0.269 1 98.62 469 SER A CA 1
ATOM 3665 C C . SER A 1 469 ? -21.609 -27.75 0.312 1 98.62 469 SER A C 1
ATOM 3667 O O . SER A 1 469 ? -22.312 -27.031 -0.402 1 98.62 469 SER A O 1
ATOM 3669 N N . SER A 1 470 ? -21.812 -27.922 1.617 1 98.62 470 SER A N 1
ATOM 3670 C CA . SER A 1 470 ? -22.953 -27.297 2.295 1 98.62 470 SER A CA 1
ATOM 3671 C C . SER A 1 470 ? -22.906 -25.781 2.182 1 98.62 470 SER A C 1
ATOM 3673 O O . SER A 1 470 ? -23.922 -25.141 1.939 1 98.62 470 SER A O 1
ATOM 3675 N N . PRO A 1 471 ? -21.703 -25.172 2.365 1 98.62 471 PRO A N 1
ATOM 3676 C CA . PRO A 1 471 ? -21.672 -23.719 2.209 1 98.62 471 PRO A CA 1
ATOM 3677 C C . PRO A 1 471 ? -22 -23.266 0.786 1 98.62 471 PRO A C 1
ATOM 3679 O O . PRO A 1 471 ? -22.672 -22.266 0.593 1 98.62 471 PRO A O 1
ATOM 3682 N N . THR A 1 472 ? -21.531 -23.969 -0.236 1 98.88 472 THR A N 1
ATOM 3683 C CA . THR A 1 472 ? -21.859 -23.656 -1.622 1 98.88 472 THR A CA 1
ATOM 3684 C C . THR A 1 472 ? -23.359 -23.812 -1.87 1 98.88 472 THR A C 1
ATOM 3686 O O . THR A 1 472 ? -23.969 -22.969 -2.516 1 98.88 472 THR A O 1
ATOM 3689 N N . ARG A 1 473 ? -23.938 -24.906 -1.36 1 98.75 473 ARG A N 1
ATOM 3690 C CA . ARG A 1 473 ? -25.375 -25.156 -1.511 1 98.75 473 ARG A CA 1
ATOM 3691 C C . ARG A 1 473 ? -26.188 -24.016 -0.894 1 98.75 473 ARG A C 1
ATOM 3693 O O . ARG A 1 473 ? -27.203 -23.609 -1.447 1 98.75 473 ARG A O 1
ATOM 3700 N N . ALA A 1 474 ? -25.703 -23.516 0.203 1 98.44 474 ALA A N 1
ATOM 3701 C CA . ALA A 1 474 ? -26.406 -22.453 0.916 1 98.44 474 ALA A CA 1
ATOM 3702 C C . ALA A 1 474 ? -26.531 -21.203 0.049 1 98.44 474 ALA A C 1
ATOM 3704 O O . ALA A 1 474 ? -27.609 -20.625 -0.061 1 98.44 474 ALA A O 1
ATOM 3705 N N . PHE A 1 475 ? -25.391 -20.703 -0.607 1 98.12 475 PHE A N 1
ATOM 3706 C CA . PHE A 1 475 ? -25.547 -19.5 -1.403 1 98.12 475 PHE A CA 1
ATOM 3707 C C . PHE A 1 475 ? -26.188 -19.812 -2.75 1 98.12 475 PHE A C 1
ATOM 3709 O O . PHE A 1 475 ? -26.812 -18.938 -3.367 1 98.12 475 PHE A O 1
ATOM 3716 N N . TYR A 1 476 ? -26.047 -21.078 -3.238 1 98.69 476 TYR A N 1
ATOM 3717 C CA . TYR A 1 476 ? -26.781 -21.516 -4.418 1 98.69 476 TYR A CA 1
ATOM 3718 C C . TYR A 1 476 ? -28.281 -21.312 -4.234 1 98.69 476 TYR A C 1
ATOM 3720 O O . TYR A 1 476 ? -28.938 -20.719 -5.082 1 98.69 476 TYR A O 1
ATOM 3728 N N . ASP A 1 477 ? -28.828 -21.828 -3.107 1 98.69 477 ASP A N 1
ATOM 3729 C CA . ASP A 1 477 ? -30.266 -21.734 -2.828 1 98.69 477 ASP A CA 1
ATOM 3730 C C . ASP A 1 477 ? -30.703 -20.281 -2.719 1 98.69 477 ASP A C 1
ATOM 3732 O O . ASP A 1 477 ? -31.766 -19.906 -3.213 1 98.69 477 ASP A O 1
ATOM 3736 N N . LYS A 1 478 ? -29.891 -19.469 -2.09 1 98.44 478 LYS A N 1
ATOM 3737 C CA . LYS A 1 478 ? -30.219 -18.047 -1.912 1 98.44 478 LYS A CA 1
ATOM 3738 C C . LYS A 1 478 ? -30.25 -17.328 -3.252 1 98.44 478 LYS A C 1
ATOM 3740 O O . LYS A 1 478 ? -31.156 -16.516 -3.504 1 98.44 478 LYS A O 1
ATOM 3745 N N . VAL A 1 479 ? -29.281 -17.547 -4.117 1 98.62 479 VAL A N 1
ATOM 3746 C CA . VAL A 1 479 ? -29.203 -16.891 -5.418 1 98.62 479 VAL A CA 1
ATOM 3747 C C . VAL A 1 479 ? -30.344 -17.391 -6.312 1 98.62 479 VAL A C 1
ATOM 3749 O O . VAL A 1 479 ? -30.953 -16.609 -7.047 1 98.62 479 VAL A O 1
ATOM 3752 N N . ARG A 1 480 ? -30.688 -18.688 -6.258 1 98.12 480 ARG A N 1
ATOM 3753 C CA . ARG A 1 480 ? -31.734 -19.281 -7.09 1 98.12 480 ARG A CA 1
ATOM 3754 C C . ARG A 1 480 ? -33.125 -18.781 -6.66 1 98.12 480 ARG A C 1
ATOM 3756 O O . ARG A 1 480 ? -34.062 -18.766 -7.461 1 98.12 480 ARG A O 1
ATOM 3763 N N . ALA A 1 481 ? -33.219 -18.391 -5.445 1 98.12 481 ALA A N 1
ATOM 3764 C CA . ALA A 1 481 ? -34.469 -17.781 -4.992 1 98.12 481 ALA A CA 1
ATOM 3765 C C . ALA A 1 481 ? -34.719 -16.438 -5.68 1 98.12 481 ALA A C 1
ATOM 3767 O O . ALA A 1 481 ? -35.844 -15.992 -5.781 1 98.12 481 ALA A O 1
ATOM 3768 N N . VAL A 1 482 ? -33.688 -15.852 -6.207 1 97.62 482 VAL A N 1
ATOM 3769 C CA . VAL A 1 482 ? -33.75 -14.531 -6.824 1 97.62 482 VAL A CA 1
ATOM 3770 C C . VAL A 1 482 ? -33.656 -14.664 -8.344 1 97.62 482 VAL A C 1
ATOM 3772 O O . VAL A 1 482 ? -34.406 -14.031 -9.086 1 97.62 482 VAL A O 1
ATOM 3775 N N . VAL A 1 483 ? -32.688 -15.453 -8.781 1 97.88 483 VAL A N 1
ATOM 3776 C CA . VAL A 1 483 ? -32.406 -15.664 -10.195 1 97.88 483 VAL A CA 1
ATOM 3777 C C . VAL A 1 483 ? -32.781 -17.094 -10.594 1 97.88 483 VAL A C 1
ATOM 3779 O O . VAL A 1 483 ? -32.062 -18.031 -10.242 1 97.88 483 VAL A O 1
ATOM 3782 N N . PRO A 1 484 ? -33.781 -17.312 -11.32 1 97.38 484 PRO A N 1
ATOM 3783 C CA . PRO A 1 484 ? -34.094 -18.672 -11.75 1 97.38 484 PRO A CA 1
ATOM 3784 C C . PRO A 1 484 ? -33.094 -19.234 -12.742 1 97.38 484 PRO A C 1
ATOM 3786 O O . PRO A 1 484 ? -32.406 -18.469 -13.422 1 97.38 484 PRO A O 1
ATOM 3789 N N . THR A 1 485 ? -33 -20.578 -12.695 1 97.5 485 THR A N 1
ATOM 3790 C CA . THR A 1 485 ? -32.281 -21.188 -13.82 1 97.5 485 THR A CA 1
ATOM 3791 C C . THR A 1 485 ? -32.938 -20.781 -15.141 1 97.5 485 THR A C 1
ATOM 3793 O O . THR A 1 485 ? -34.156 -20.719 -15.242 1 97.5 485 THR A O 1
ATOM 3796 N N . PHE A 1 486 ? -32.156 -20.469 -16.219 1 96.62 486 PHE A N 1
ATOM 3797 C CA . PHE A 1 486 ? -32.781 -19.969 -17.438 1 96.62 486 PHE A CA 1
ATOM 3798 C C . PHE A 1 486 ? -32.125 -20.578 -18.672 1 96.62 486 PHE A C 1
ATOM 3800 O O . PHE A 1 486 ? -30.922 -20.781 -18.719 1 96.62 486 PHE A O 1
ATOM 3807 N N . LYS A 1 487 ? -32.969 -20.922 -19.609 1 97 487 LYS A N 1
ATOM 3808 C CA . LYS A 1 487 ? -32.594 -21.359 -20.953 1 97 487 LYS A CA 1
ATOM 3809 C C . LYS A 1 487 ? -32.844 -20.266 -21.984 1 97 487 LYS A C 1
ATOM 3811 O O . LYS A 1 487 ? -32.031 -20.078 -22.906 1 97 487 LYS A O 1
ATOM 3816 N N . GLU A 1 488 ? -33.906 -19.562 -21.719 1 96.81 488 GLU A N 1
ATOM 3817 C CA . GLU A 1 488 ? -34.219 -18.406 -22.562 1 96.81 488 GLU A CA 1
ATOM 3818 C C . GLU A 1 488 ? -33.562 -17.141 -22.016 1 96.81 488 GLU A C 1
ATOM 3820 O O . GLU A 1 488 ? -33.5 -16.938 -20.797 1 96.81 488 GLU A O 1
ATOM 3825 N N . ASP A 1 489 ? -33.125 -16.297 -23 1 95.44 489 ASP A N 1
ATOM 3826 C CA . ASP A 1 489 ? -32.5 -15.055 -22.578 1 95.44 489 ASP A CA 1
ATOM 3827 C C . ASP A 1 489 ? -33.469 -14.188 -21.766 1 95.44 489 ASP A C 1
ATOM 3829 O O . ASP A 1 489 ? -34.656 -14.102 -22.078 1 95.44 489 ASP A O 1
ATOM 3833 N N . MET A 1 490 ? -32.938 -13.609 -20.719 1 95 490 MET A N 1
ATOM 3834 C CA . MET A 1 490 ? -33.688 -12.734 -19.828 1 95 490 MET A CA 1
ATOM 3835 C C . MET A 1 490 ? -33.031 -11.375 -19.703 1 95 490 MET A C 1
ATOM 3837 O O . MET A 1 490 ? -31.844 -11.227 -20.016 1 95 490 MET A O 1
ATOM 3841 N N . ILE A 1 491 ? -33.875 -10.352 -19.391 1 96.5 491 ILE A N 1
ATOM 3842 C CA . ILE A 1 491 ? -33.344 -9.07 -18.969 1 96.5 491 ILE A CA 1
ATOM 3843 C C . ILE A 1 491 ? -32.625 -9.25 -17.625 1 96.5 491 ILE A C 1
ATOM 3845 O O . ILE A 1 491 ? -33.25 -9.469 -16.594 1 96.5 491 ILE A O 1
ATOM 3849 N N . MET A 1 492 ? -31.297 -9.062 -17.609 1 97.38 492 MET A N 1
ATOM 3850 C CA . MET A 1 492 ? -30.5 -9.562 -16.5 1 97.38 492 MET A CA 1
ATOM 3851 C C . MET A 1 492 ? -30.203 -8.453 -15.484 1 97.38 492 MET A C 1
ATOM 3853 O O . MET A 1 492 ? -29.922 -8.727 -14.32 1 97.38 492 MET A O 1
ATOM 3857 N N . TYR A 1 493 ? -30.203 -7.141 -15.844 1 97.44 493 TYR A N 1
ATOM 3858 C CA . TYR A 1 493 ? -29.688 -6.066 -15.008 1 97.44 493 TYR A CA 1
ATOM 3859 C C . TYR A 1 493 ? -30.484 -5.973 -13.703 1 97.44 493 TYR A C 1
ATOM 3861 O O . TYR A 1 493 ? -29.906 -5.676 -12.648 1 97.44 493 TYR A O 1
ATOM 3869 N N . PRO A 1 494 ? -31.812 -6.25 -13.68 1 98 494 PRO A N 1
ATOM 3870 C CA . PRO A 1 494 ? -32.5 -6.219 -12.383 1 98 494 PRO A CA 1
ATOM 3871 C C . PRO A 1 494 ? -32.031 -7.328 -11.445 1 98 494 PRO A C 1
ATOM 3873 O O . PRO A 1 494 ? -31.906 -7.113 -10.234 1 98 494 PRO A O 1
ATOM 3876 N N . TYR A 1 495 ? -31.734 -8.523 -11.969 1 97.94 495 TYR A N 1
ATOM 3877 C CA . TYR A 1 495 ? -31.25 -9.648 -11.172 1 97.94 495 TYR A CA 1
ATOM 3878 C C . TYR A 1 495 ? -29.859 -9.359 -10.625 1 97.94 495 TYR A C 1
ATOM 3880 O O . TYR A 1 495 ? -29.562 -9.656 -9.461 1 97.94 495 TYR A O 1
ATOM 3888 N N . ILE A 1 496 ? -29 -8.797 -11.508 1 98.38 496 ILE A N 1
ATOM 3889 C CA . ILE A 1 496 ? -27.656 -8.445 -11.086 1 98.38 496 ILE A CA 1
ATOM 3890 C C . ILE A 1 496 ? -27.719 -7.477 -9.906 1 98.38 496 ILE A C 1
ATOM 3892 O O . ILE A 1 496 ? -27 -7.641 -8.914 1 98.38 496 ILE A O 1
ATOM 3896 N N . GLN A 1 497 ? -28.594 -6.5 -10.008 1 98.25 497 GLN A N 1
ATOM 3897 C CA . GLN A 1 497 ? -28.75 -5.512 -8.938 1 98.25 497 GLN A CA 1
ATOM 3898 C C . GLN A 1 497 ? -29.219 -6.168 -7.648 1 98.25 497 GLN A C 1
ATOM 3900 O O . GLN A 1 497 ? -28.734 -5.848 -6.562 1 98.25 497 GLN A O 1
ATOM 3905 N N . GLN A 1 498 ? -30.156 -7.074 -7.723 1 98.44 498 GLN A N 1
ATOM 3906 C CA . GLN A 1 498 ? -30.688 -7.754 -6.547 1 98.44 498 GLN A CA 1
ATOM 3907 C C . GLN A 1 498 ? -29.625 -8.617 -5.879 1 98.44 498 GLN A C 1
ATOM 3909 O O . GLN A 1 498 ? -29.516 -8.641 -4.652 1 98.44 498 GLN A O 1
ATOM 3914 N N . VAL A 1 499 ? -28.859 -9.32 -6.668 1 98.75 499 VAL A N 1
ATOM 3915 C CA . VAL A 1 499 ? -27.797 -10.164 -6.125 1 98.75 499 VAL A CA 1
ATOM 3916 C C . VAL A 1 499 ? -26.703 -9.305 -5.516 1 98.75 499 VAL A C 1
ATOM 3918 O O . VAL A 1 499 ? -26.141 -9.641 -4.469 1 98.75 499 VAL A O 1
ATOM 3921 N N . LYS A 1 500 ? -26.344 -8.227 -6.23 1 98.62 500 LYS A N 1
ATOM 3922 C CA . LYS A 1 500 ? -25.375 -7.289 -5.676 1 98.62 500 LYS A CA 1
ATOM 3923 C C . LYS A 1 500 ? -25.797 -6.797 -4.297 1 98.62 500 LYS A C 1
ATOM 3925 O O . LYS A 1 500 ? -25 -6.758 -3.365 1 98.62 500 LYS A O 1
ATOM 3930 N N . GLU A 1 501 ? -27.062 -6.434 -4.125 1 97.94 501 GLU A N 1
ATOM 3931 C CA . GLU A 1 501 ? -27.609 -5.969 -2.852 1 97.94 501 GLU A CA 1
ATOM 3932 C C . GLU A 1 501 ? -27.531 -7.062 -1.79 1 97.94 501 GLU A C 1
ATOM 3934 O O . GLU A 1 501 ? -27.234 -6.789 -0.628 1 97.94 501 GLU A O 1
ATOM 3939 N N . TYR A 1 502 ? -27.844 -8.281 -2.184 1 97.81 502 TYR A N 1
ATOM 3940 C CA . TYR A 1 502 ? -27.719 -9.43 -1.29 1 97.81 502 TYR A CA 1
ATOM 3941 C C . TYR A 1 502 ? -26.297 -9.594 -0.788 1 97.81 502 TYR A C 1
ATOM 3943 O O . TYR A 1 502 ? -26.062 -9.789 0.408 1 97.81 502 TYR A O 1
ATOM 3951 N N . LEU A 1 503 ? -25.312 -9.438 -1.719 1 98.56 503 LEU A N 1
ATOM 3952 C CA . LEU A 1 503 ? -23.906 -9.602 -1.351 1 98.56 503 LEU A CA 1
ATOM 3953 C C . LEU A 1 503 ? -23.453 -8.492 -0.404 1 98.56 503 LEU A C 1
ATOM 3955 O O . LEU A 1 503 ? -22.578 -8.711 0.439 1 98.56 503 LEU A O 1
ATOM 3959 N N . MET A 1 504 ? -24.031 -7.301 -0.512 1 97.25 504 MET A N 1
ATOM 3960 C CA . MET A 1 504 ? -23.609 -6.137 0.262 1 97.25 504 MET A CA 1
ATOM 3961 C C . MET A 1 504 ? -24.25 -6.145 1.647 1 97.25 504 MET A C 1
ATOM 3963 O O . MET A 1 504 ? -23.859 -5.359 2.518 1 97.25 504 MET A O 1
ATOM 3967 N N . GLN A 1 505 ? -25.25 -6.988 1.935 1 91.25 505 GLN A N 1
ATOM 3968 C CA . GLN A 1 505 ? -25.938 -7.07 3.225 1 91.25 505 GLN A CA 1
ATOM 3969 C C . GLN A 1 505 ? -25.156 -7.953 4.199 1 91.25 505 GLN A C 1
ATOM 3971 O O . GLN A 1 505 ? -25.406 -7.934 5.402 1 91.25 505 GLN A O 1
ATOM 3976 N N . MET B 1 1 ? 31.484 -14.18 7.902 1 65.25 1 MET B N 1
ATOM 3977 C CA . MET B 1 1 ? 30.906 -15.164 7 1 65.25 1 MET B CA 1
ATOM 3978 C C . MET B 1 1 ? 29.438 -15.422 7.348 1 65.25 1 MET B C 1
ATOM 3980 O O . MET B 1 1 ? 29.109 -15.656 8.508 1 65.25 1 MET B O 1
ATOM 3984 N N . GLY B 1 2 ? 28.641 -15.117 6.379 1 73.75 2 GLY B N 1
ATOM 3985 C CA . GLY B 1 2 ? 27.25 -15.453 6.625 1 73.75 2 GLY B CA 1
ATOM 3986 C C . GLY B 1 2 ? 26.938 -16.906 6.344 1 73.75 2 GLY B C 1
ATOM 3987 O O . GLY B 1 2 ? 27.281 -17.438 5.285 1 73.75 2 GLY B O 1
ATOM 3988 N N . VAL B 1 3 ? 26.547 -17.594 7.297 1 79.75 3 VAL B N 1
ATOM 3989 C CA . VAL B 1 3 ? 26.219 -19.016 7.133 1 79.75 3 VAL B CA 1
ATOM 3990 C C . VAL B 1 3 ? 24.719 -19.172 6.902 1 79.75 3 VAL B C 1
ATOM 3992 O O . VAL B 1 3 ? 23.906 -18.656 7.676 1 79.75 3 VAL B O 1
ATOM 3995 N N . ILE B 1 4 ? 24.438 -19.703 5.777 1 84.94 4 ILE B N 1
ATOM 3996 C CA . ILE B 1 4 ? 23.047 -20.031 5.496 1 84.94 4 ILE B CA 1
ATOM 3997 C C . ILE B 1 4 ? 22.609 -21.234 6.344 1 84.94 4 ILE B C 1
ATOM 3999 O O . ILE B 1 4 ? 23.25 -22.281 6.297 1 84.94 4 ILE B O 1
ATOM 4003 N N . GLN B 1 5 ? 21.594 -21.047 7.129 1 84.38 5 GLN B N 1
ATOM 4004 C CA . GLN B 1 5 ? 21.047 -22.078 8.016 1 84.38 5 GLN B CA 1
ATOM 4005 C C . GLN B 1 5 ? 19.547 -22.266 7.781 1 84.38 5 GLN B C 1
ATOM 4007 O O . GLN B 1 5 ? 19.109 -22.375 6.641 1 84.38 5 GLN B O 1
ATOM 4012 N N . GLU B 1 6 ? 18.812 -22.25 8.789 1 80.44 6 GLU B N 1
ATOM 4013 C CA . GLU B 1 6 ? 17.391 -22.531 8.688 1 80.44 6 GLU B CA 1
ATOM 4014 C C . GLU B 1 6 ? 16.609 -21.25 8.352 1 80.44 6 GLU B C 1
ATOM 4016 O O . GLU B 1 6 ? 15.531 -21.312 7.762 1 80.44 6 GLU B O 1
ATOM 4021 N N . TYR B 1 7 ? 17.141 -20.172 8.719 1 91.31 7 TYR B N 1
ATOM 4022 C CA . TYR B 1 7 ? 16.469 -18.891 8.531 1 91.31 7 TYR B CA 1
ATOM 4023 C C . TYR B 1 7 ? 17.484 -17.781 8.266 1 91.31 7 TYR B C 1
ATOM 4025 O O . TYR B 1 7 ? 18.469 -17.641 9 1 91.31 7 TYR B O 1
ATOM 4033 N N . LEU B 1 8 ? 17.312 -17.078 7.137 1 96 8 LEU B N 1
ATOM 4034 C CA . LEU B 1 8 ? 18.203 -15.969 6.785 1 96 8 LEU B CA 1
ATOM 4035 C C . LEU B 1 8 ? 17.547 -14.625 7.121 1 96 8 LEU B C 1
ATOM 4037 O O . LEU B 1 8 ? 16.609 -14.203 6.449 1 96 8 LEU B O 1
ATOM 4041 N N . LYS B 1 9 ? 18.078 -14.016 8.117 1 96.44 9 LYS B N 1
ATOM 4042 C CA . LYS B 1 9 ? 17.594 -12.695 8.492 1 96.44 9 LYS B CA 1
ATOM 4043 C C . LYS B 1 9 ? 17.953 -11.648 7.438 1 96.44 9 LYS B C 1
ATOM 4045 O O . LYS B 1 9 ? 18.984 -11.781 6.766 1 96.44 9 LYS B O 1
ATOM 4050 N N . LEU B 1 10 ? 17.156 -10.609 7.348 1 96.81 10 LEU B N 1
ATOM 4051 C CA . LEU B 1 10 ? 17.391 -9.555 6.371 1 96.81 10 LEU B CA 1
ATOM 4052 C C . LEU B 1 10 ? 18.734 -8.875 6.609 1 96.81 10 LEU B C 1
ATOM 4054 O O . LEU B 1 10 ? 19.422 -8.5 5.66 1 96.81 10 LEU B O 1
ATOM 4058 N N . GLU B 1 11 ? 19.094 -8.664 7.852 1 95.75 11 GLU B N 1
ATOM 4059 C CA . GLU B 1 11 ? 20.359 -8.031 8.188 1 95.75 11 GLU B CA 1
ATOM 4060 C C . GLU B 1 11 ? 21.531 -8.828 7.625 1 95.75 11 GLU B C 1
ATOM 4062 O O . GLU B 1 11 ? 22.484 -8.242 7.105 1 95.75 11 GLU B O 1
ATOM 4067 N N . ASP B 1 12 ? 21.5 -10.148 7.758 1 96.12 12 ASP B N 1
ATOM 4068 C CA . ASP B 1 12 ? 22.531 -11.016 7.207 1 96.12 12 ASP B CA 1
ATOM 4069 C C . ASP B 1 12 ? 22.531 -10.977 5.684 1 96.12 12 ASP B C 1
ATOM 4071 O O . ASP B 1 12 ? 23.578 -10.969 5.051 1 96.12 12 ASP B O 1
ATOM 4075 N N . PHE B 1 13 ? 21.328 -11.023 5.129 1 97.56 13 PHE B N 1
ATOM 4076 C CA . PHE B 1 13 ? 21.172 -10.914 3.686 1 97.56 13 PHE B CA 1
ATOM 4077 C C . PHE B 1 13 ? 21.859 -9.664 3.156 1 97.56 13 PHE B C 1
ATOM 4079 O O . PHE B 1 13 ? 22.641 -9.727 2.197 1 97.56 13 PHE B O 1
ATOM 4086 N N . ILE B 1 14 ? 21.609 -8.547 3.766 1 96.38 14 ILE B N 1
ATOM 4087 C CA . ILE B 1 14 ? 22.141 -7.246 3.359 1 96.38 14 ILE B CA 1
ATOM 4088 C C . ILE B 1 14 ? 23.656 -7.23 3.516 1 96.38 14 ILE B C 1
ATOM 4090 O O . ILE B 1 14 ? 24.359 -6.684 2.672 1 96.38 14 ILE B O 1
ATOM 4094 N N . SER B 1 15 ? 24.188 -7.828 4.559 1 96 15 SER B N 1
ATOM 4095 C CA . SER B 1 15 ? 25.625 -7.883 4.781 1 96 15 SER B CA 1
ATOM 4096 C C . SER B 1 15 ? 26.328 -8.641 3.662 1 96 15 SER B C 1
ATOM 4098 O O . SER B 1 15 ? 27.406 -8.242 3.219 1 96 15 SER B O 1
ATOM 4100 N N . ILE B 1 16 ? 25.719 -9.656 3.205 1 96.69 16 ILE B N 1
ATOM 4101 C CA . ILE B 1 16 ? 26.297 -10.461 2.139 1 96.69 16 ILE B CA 1
ATOM 4102 C C . ILE B 1 16 ? 26.281 -9.68 0.83 1 96.69 16 ILE B C 1
ATOM 4104 O O . ILE B 1 16 ? 27.281 -9.656 0.104 1 96.69 16 ILE B O 1
ATOM 4108 N N . VAL B 1 17 ? 25.203 -9.008 0.555 1 96.94 17 VAL B N 1
ATOM 4109 C CA . VAL B 1 17 ? 24.984 -8.367 -0.737 1 96.94 17 VAL B CA 1
ATOM 4110 C C . VAL B 1 17 ? 25.766 -7.055 -0.793 1 96.94 17 VAL B C 1
ATOM 4112 O O . VAL B 1 17 ? 26.422 -6.754 -1.796 1 96.94 17 VAL B O 1
ATOM 4115 N N . PHE B 1 18 ? 25.797 -6.277 0.292 1 95.38 18 PHE B N 1
ATOM 4116 C CA . PHE B 1 18 ? 26.328 -4.918 0.244 1 95.38 18 PHE B CA 1
ATOM 4117 C C . PHE B 1 18 ? 27.703 -4.848 0.884 1 95.38 18 PHE B C 1
ATOM 4119 O O . PHE B 1 18 ? 28.484 -3.953 0.569 1 95.38 18 PHE B O 1
ATOM 4126 N N . LYS B 1 19 ? 28.047 -5.785 1.765 1 92.44 19 LYS B N 1
ATOM 4127 C CA . LYS B 1 19 ? 29.328 -5.707 2.459 1 92.44 19 LYS B CA 1
ATOM 4128 C C . LYS B 1 19 ? 30.281 -6.812 1.998 1 92.44 19 LYS B C 1
ATOM 4130 O O . LYS B 1 19 ? 31.312 -7.051 2.619 1 92.44 19 LYS B O 1
ATOM 4135 N N . ASN B 1 20 ? 29.922 -7.57 1.058 1 90.44 20 ASN B N 1
ATOM 4136 C CA . ASN B 1 20 ? 30.719 -8.609 0.419 1 90.44 20 ASN B CA 1
ATOM 4137 C C . ASN B 1 20 ? 31.156 -9.68 1.418 1 90.44 20 ASN B C 1
ATOM 4139 O O . ASN B 1 20 ? 32.281 -10.141 1.382 1 90.44 20 ASN B O 1
ATOM 4143 N N . GLN B 1 21 ? 30.266 -9.875 2.305 1 92.56 21 GLN B N 1
ATOM 4144 C CA . GLN B 1 21 ? 30.5 -11 3.197 1 92.56 21 GLN B CA 1
ATOM 4145 C C . GLN B 1 21 ? 30.344 -12.328 2.455 1 92.56 21 GLN B C 1
ATOM 4147 O O . GLN B 1 21 ? 29.406 -12.508 1.686 1 92.56 21 GLN B O 1
ATOM 4152 N N . ASN B 1 22 ? 31.281 -13.234 2.658 1 94.94 22 ASN B N 1
ATOM 4153 C CA . ASN B 1 22 ? 31.188 -14.539 2.014 1 94.94 22 ASN B CA 1
ATOM 4154 C C . ASN B 1 22 ? 30.031 -15.359 2.588 1 94.94 22 ASN B C 1
ATOM 4156 O O . ASN B 1 22 ? 29.672 -15.195 3.752 1 94.94 22 ASN B O 1
ATOM 4160 N N . VAL B 1 23 ? 29.594 -16.25 1.75 1 95.44 23 VAL B N 1
ATOM 4161 C CA . VAL B 1 23 ? 28.5 -17.125 2.135 1 95.44 23 VAL B CA 1
ATOM 4162 C C . VAL B 1 23 ? 29.031 -18.547 2.336 1 95.44 23 VAL B C 1
ATOM 4164 O O . VAL B 1 23 ? 29.875 -19.016 1.568 1 95.44 23 VAL B O 1
ATOM 4167 N N . GLU B 1 24 ? 28.609 -19.188 3.373 1 95.56 24 GLU B N 1
ATOM 4168 C CA . GLU B 1 24 ? 28.844 -20.609 3.604 1 95.56 24 GLU B CA 1
ATOM 4169 C C . GLU B 1 24 ? 27.531 -21.359 3.82 1 95.56 24 GLU B C 1
ATOM 4171 O O . GLU B 1 24 ? 26.547 -20.766 4.281 1 95.56 24 GLU B O 1
ATOM 4176 N N . ILE B 1 25 ? 27.547 -22.594 3.459 1 95.56 25 ILE B N 1
ATOM 4177 C CA . ILE B 1 25 ? 26.375 -23.453 3.623 1 95.56 25 ILE B CA 1
ATOM 4178 C C . ILE B 1 25 ? 26.625 -24.469 4.727 1 95.56 25 ILE B C 1
ATOM 4180 O O . ILE B 1 25 ? 27.625 -25.203 4.688 1 95.56 25 ILE B O 1
ATOM 4184 N N . SER B 1 26 ? 25.797 -24.547 5.676 1 94.69 26 SER B N 1
ATOM 4185 C CA . SER B 1 26 ? 25.969 -25.484 6.773 1 94.69 26 SER B CA 1
ATOM 4186 C C . SER B 1 26 ? 25.781 -26.922 6.305 1 94.69 26 SER B C 1
ATOM 4188 O O . SER B 1 26 ? 25.094 -27.172 5.305 1 94.69 26 SER B O 1
ATOM 4190 N N . LYS B 1 27 ? 26.328 -27.828 7.039 1 94.81 27 LYS B N 1
ATOM 4191 C CA . LYS B 1 27 ? 26.156 -29.25 6.75 1 94.81 27 LYS B CA 1
ATOM 4192 C C . LYS B 1 27 ? 24.688 -29.672 6.867 1 94.81 27 LYS B C 1
ATOM 4194 O O . LYS B 1 27 ? 24.219 -30.531 6.121 1 94.81 27 LYS B O 1
ATOM 4199 N N . GLU B 1 28 ? 24.047 -29.047 7.781 1 95.25 28 GLU B N 1
ATOM 4200 C CA . GLU B 1 28 ? 22.625 -29.344 7.992 1 95.25 28 GLU B CA 1
ATOM 4201 C C . GLU B 1 28 ? 21.812 -29 6.758 1 95.25 28 GLU B C 1
ATOM 4203 O O . GLU B 1 28 ? 20.906 -29.75 6.379 1 95.25 28 GLU B O 1
ATOM 4208 N N . VAL B 1 29 ? 22.109 -27.906 6.172 1 95.44 29 VAL B N 1
ATOM 4209 C CA . VAL B 1 29 ? 21.422 -27.453 4.973 1 95.44 29 VAL B CA 1
ATOM 4210 C C . VAL B 1 29 ? 21.719 -28.406 3.818 1 95.44 29 VAL B C 1
ATOM 4212 O O . VAL B 1 29 ? 20.812 -28.812 3.084 1 95.44 29 VAL B O 1
ATOM 4215 N N . LEU B 1 30 ? 22.938 -28.766 3.646 1 95.94 30 LEU B N 1
ATOM 4216 C CA . LEU B 1 30 ? 23.328 -29.672 2.568 1 95.94 30 LEU B CA 1
ATOM 4217 C C . LEU B 1 30 ? 22.641 -31.031 2.729 1 95.94 30 LEU B C 1
ATOM 4219 O O . LEU B 1 30 ? 22.188 -31.625 1.745 1 95.94 30 LEU B O 1
ATOM 4223 N N . ASN B 1 31 ? 22.578 -31.484 3.961 1 96.94 31 ASN B N 1
ATOM 4224 C CA . ASN B 1 31 ? 21.891 -32.75 4.242 1 96.94 31 ASN B CA 1
ATOM 4225 C C . ASN B 1 31 ? 20.406 -32.656 3.902 1 96.94 31 ASN B C 1
ATOM 4227 O O . ASN B 1 31 ? 19.859 -33.594 3.32 1 96.94 31 ASN B O 1
ATOM 4231 N N . ARG B 1 32 ? 19.828 -31.594 4.305 1 96.31 32 ARG B N 1
ATOM 4232 C CA . ARG B 1 32 ? 18.406 -31.391 4.039 1 96.31 32 ARG B CA 1
ATOM 4233 C C . ARG B 1 32 ? 18.125 -31.375 2.541 1 96.31 32 ARG B C 1
ATOM 4235 O O . ARG B 1 32 ? 17.156 -31.984 2.082 1 96.31 32 ARG B O 1
ATOM 4242 N N . VAL B 1 33 ? 18.953 -30.688 1.797 1 97.19 33 VAL B N 1
ATOM 4243 C CA . VAL B 1 33 ? 18.812 -30.594 0.348 1 97.19 33 VAL B CA 1
ATOM 4244 C C . VAL B 1 33 ? 19 -31.969 -0.279 1 97.19 33 VAL B C 1
ATOM 4246 O O . VAL B 1 33 ? 18.25 -32.375 -1.17 1 97.19 33 VAL B O 1
ATOM 4249 N N . GLU B 1 34 ? 19.969 -32.688 0.198 1 97.44 34 GLU B N 1
ATOM 4250 C CA . GLU B 1 34 ? 20.25 -34.031 -0.308 1 97.44 34 GLU B CA 1
ATOM 4251 C C . GLU B 1 34 ? 19.109 -34.969 -0.01 1 97.44 34 GLU B C 1
ATOM 4253 O O . GLU B 1 34 ? 18.719 -35.781 -0.86 1 97.44 34 GLU B O 1
ATOM 4258 N N . GLU B 1 35 ? 18.594 -34.906 1.176 1 98 35 GLU B N 1
ATOM 4259 C CA . GLU B 1 35 ? 17.453 -35.719 1.553 1 98 35 GLU B CA 1
ATOM 4260 C C . GLU B 1 35 ? 16.25 -35.469 0.655 1 98 35 GLU B C 1
ATOM 4262 O O . GLU B 1 35 ? 15.539 -36.406 0.268 1 98 35 GLU B O 1
ATOM 4267 N N . SER B 1 36 ? 16.016 -34.25 0.46 1 97.62 36 SER B N 1
ATOM 4268 C CA . SER B 1 36 ? 14.93 -33.844 -0.428 1 97.62 36 SER B CA 1
ATOM 4269 C C . SER B 1 36 ? 15.133 -34.406 -1.834 1 97.62 36 SER B C 1
ATOM 4271 O O . SER B 1 36 ? 14.203 -34.938 -2.445 1 97.62 36 SER B O 1
ATOM 4273 N N . PHE B 1 37 ? 16.344 -34.312 -2.375 1 97.62 37 PHE B N 1
ATOM 4274 C CA . PHE B 1 37 ? 16.703 -34.812 -3.693 1 97.62 37 PHE B CA 1
ATOM 4275 C C . PHE B 1 37 ? 16.5 -36.344 -3.771 1 97.62 37 PHE B C 1
ATOM 4277 O O . PHE B 1 37 ? 15.883 -36.844 -4.715 1 97.62 37 PHE B O 1
ATOM 4284 N N . ASP B 1 38 ? 16.969 -37.031 -2.822 1 97.69 38 ASP B N 1
ATOM 4285 C CA . ASP B 1 38 ? 16.891 -38.469 -2.791 1 97.69 38 ASP B CA 1
ATOM 4286 C C . ASP B 1 38 ? 15.43 -38.938 -2.695 1 97.69 38 ASP B C 1
ATOM 4288 O O . ASP B 1 38 ? 15.031 -39.906 -3.355 1 97.69 38 ASP B O 1
ATOM 4292 N N . PHE B 1 39 ? 14.727 -38.281 -1.908 1 97.38 39 PHE B N 1
ATOM 4293 C CA . PHE B 1 39 ? 13.312 -38.625 -1.777 1 97.38 39 PHE B CA 1
ATOM 4294 C C . PHE B 1 39 ? 12.594 -38.469 -3.111 1 97.38 39 PHE B C 1
ATOM 4296 O O . PHE B 1 39 ? 11.867 -39.344 -3.543 1 97.38 39 PHE B O 1
ATOM 4303 N N . LEU B 1 40 ? 12.781 -37.312 -3.713 1 96.38 40 LEU B N 1
ATOM 4304 C CA . LEU B 1 40 ? 12.102 -37.031 -4.973 1 96.38 40 LEU B CA 1
ATOM 4305 C C . LEU B 1 40 ? 12.5 -38.062 -6.035 1 96.38 40 LEU B C 1
ATOM 4307 O O . LEU B 1 40 ? 11.664 -38.5 -6.82 1 96.38 40 LEU B O 1
ATOM 4311 N N . LYS B 1 41 ? 13.781 -38.375 -6.105 1 94.69 41 LYS B N 1
ATOM 4312 C CA . LYS B 1 41 ? 14.297 -39.344 -7.059 1 94.69 41 LYS B CA 1
ATOM 4313 C C . LYS B 1 41 ? 13.57 -40.688 -6.914 1 94.69 41 LYS B C 1
ATOM 4315 O O . LYS B 1 41 ? 13.18 -41.312 -7.91 1 94.69 41 LYS B O 1
ATOM 4320 N N . GLU B 1 42 ? 13.336 -41.062 -5.75 1 94.25 42 GLU B N 1
ATOM 4321 C CA . GLU B 1 42 ? 12.648 -42.312 -5.484 1 94.25 42 GLU B CA 1
ATOM 4322 C C . GLU B 1 42 ? 11.141 -42.156 -5.703 1 94.25 42 GLU B C 1
ATOM 4324 O O . GLU B 1 42 ? 10.508 -43.062 -6.25 1 94.25 42 GLU B O 1
ATOM 4329 N N . PHE B 1 43 ? 10.609 -41.156 -5.246 1 92 43 PHE B N 1
ATOM 4330 C CA . PHE B 1 43 ? 9.172 -40.906 -5.27 1 92 43 PHE B CA 1
ATOM 4331 C C . PHE B 1 43 ? 8.664 -40.812 -6.703 1 92 43 PHE B C 1
ATOM 4333 O O . PHE B 1 43 ? 7.547 -41.25 -7.012 1 92 43 PHE B O 1
ATOM 4340 N N . SER B 1 44 ? 9.484 -40.25 -7.492 1 89.44 44 SER B N 1
ATOM 4341 C CA . SER B 1 44 ? 9.047 -39.938 -8.844 1 89.44 44 SER B CA 1
ATOM 4342 C C . SER B 1 44 ? 9.039 -41.188 -9.727 1 89.44 44 SER B C 1
ATOM 4344 O O . SER B 1 44 ? 8.586 -41.156 -10.875 1 89.44 44 SER B O 1
ATOM 4346 N N . LYS B 1 45 ? 9.477 -42.281 -9.031 1 83.75 45 LYS B N 1
ATOM 4347 C CA . LYS B 1 45 ? 9.422 -43.531 -9.781 1 83.75 45 LYS B CA 1
ATOM 4348 C C . LYS B 1 45 ? 7.977 -44 -9.945 1 83.75 45 LYS B C 1
ATOM 4350 O O . LYS B 1 45 ? 7.242 -44.125 -8.969 1 83.75 45 LYS B O 1
ATOM 4355 N N . ASN B 1 46 ? 7.367 -44.062 -11.07 1 79.81 46 ASN B N 1
ATOM 4356 C CA . ASN B 1 46 ? 6.062 -44.594 -11.414 1 79.81 46 ASN B CA 1
ATOM 4357 C C . ASN B 1 46 ? 4.93 -43.656 -11.031 1 79.81 46 ASN B C 1
ATOM 4359 O O . ASN B 1 46 ? 3.83 -44.094 -10.695 1 79.81 46 ASN B O 1
ATOM 4363 N N . LYS B 1 47 ? 5.242 -42.469 -10.742 1 84.5 47 LYS B N 1
ATOM 4364 C CA . LYS B 1 47 ? 4.25 -41.438 -10.461 1 84.5 47 LYS B CA 1
ATOM 4365 C C . LYS B 1 47 ? 4.348 -40.312 -11.461 1 84.5 47 LYS B C 1
ATOM 4367 O O . LYS B 1 47 ? 5.422 -40.031 -12 1 84.5 47 LYS B O 1
ATOM 4372 N N . VAL B 1 48 ? 3.262 -39.719 -11.664 1 84.06 48 VAL B N 1
ATOM 4373 C CA . VAL B 1 48 ? 3.25 -38.531 -12.516 1 84.06 48 VAL B CA 1
ATOM 4374 C C . VAL B 1 48 ? 3.5 -37.281 -11.672 1 84.06 48 VAL B C 1
ATOM 4376 O O . VAL B 1 48 ? 2.67 -36.906 -10.836 1 84.06 48 VAL B O 1
ATOM 4379 N N . ILE B 1 49 ? 4.645 -36.781 -11.836 1 87.12 49 ILE B N 1
ATOM 4380 C CA . ILE B 1 49 ? 5.031 -35.594 -11.109 1 87.12 49 ILE B CA 1
ATOM 4381 C C . ILE B 1 49 ? 5.344 -34.469 -12.102 1 87.12 49 ILE B C 1
ATOM 4383 O O . ILE B 1 49 ? 6.211 -34.625 -12.961 1 87.12 49 ILE B O 1
ATOM 4387 N N . TYR B 1 50 ? 4.652 -33.344 -11.891 1 88 50 TYR B N 1
ATOM 4388 C CA . TYR B 1 50 ? 4.828 -32.188 -12.742 1 88 50 TYR B CA 1
ATOM 4389 C C . TYR B 1 50 ? 6.293 -31.766 -12.805 1 88 50 TYR B C 1
ATOM 4391 O O . TYR B 1 50 ? 6.957 -31.656 -11.766 1 88 50 TYR B O 1
ATOM 4399 N N . GLY B 1 51 ? 6.777 -31.578 -13.992 1 84.88 51 GLY B N 1
ATOM 4400 C CA . GLY B 1 51 ? 8.109 -31.031 -14.211 1 84.88 51 GLY B CA 1
ATOM 4401 C C . GLY B 1 51 ? 9.211 -32.062 -14.062 1 84.88 51 GLY B C 1
ATOM 4402 O O . GLY B 1 51 ? 10.383 -31.75 -14.328 1 84.88 51 GLY B O 1
ATOM 4403 N N . VAL B 1 52 ? 8.859 -33.25 -13.648 1 85.62 52 VAL B N 1
ATOM 4404 C CA . VAL B 1 52 ? 9.828 -34.344 -13.594 1 85.62 52 VAL B CA 1
ATOM 4405 C C . VAL B 1 52 ? 9.617 -35.281 -14.781 1 85.62 52 VAL B C 1
ATOM 4407 O O . VAL B 1 52 ? 10.555 -35.531 -15.531 1 85.62 52 VAL B O 1
ATOM 4410 N N . ASN B 1 53 ? 8.383 -35.688 -14.961 1 86.19 53 ASN B N 1
ATOM 4411 C CA . ASN B 1 53 ? 8.117 -36.594 -16.078 1 86.19 53 ASN B CA 1
ATOM 4412 C C . ASN B 1 53 ? 6.934 -36.125 -16.906 1 86.19 53 ASN B C 1
ATOM 4414 O O . ASN B 1 53 ? 6.32 -36.906 -17.625 1 86.19 53 ASN B O 1
ATOM 4418 N N . THR B 1 54 ? 6.566 -35 -16.688 1 86 54 THR B N 1
ATOM 4419 C CA . THR B 1 54 ? 5.621 -34.312 -17.578 1 86 54 THR B CA 1
ATOM 4420 C C . THR B 1 54 ? 6.242 -33.062 -18.188 1 86 54 THR B C 1
ATOM 4422 O O . THR B 1 54 ? 7.312 -32.625 -17.766 1 86 54 THR B O 1
ATOM 4425 N N . GLY B 1 55 ? 5.555 -32.469 -19.219 1 84.5 55 GLY B N 1
ATOM 4426 C CA . GLY B 1 55 ? 5.914 -31.156 -19.703 1 84.5 55 GLY B CA 1
ATOM 4427 C C . GLY B 1 55 ? 5.574 -30.047 -18.719 1 84.5 55 GLY B C 1
ATOM 4428 O O . GLY B 1 55 ? 5.383 -30.312 -17.531 1 84.5 55 GLY B O 1
ATOM 4429 N N . PHE B 1 56 ? 5.691 -28.812 -19.266 1 85.12 56 PHE B N 1
ATOM 4430 C CA . PHE B 1 56 ? 5.504 -27.641 -18.422 1 85.12 56 PHE B CA 1
ATOM 4431 C C . PHE B 1 56 ? 4.305 -26.828 -18.891 1 85.12 56 PHE B C 1
ATOM 4433 O O . PHE B 1 56 ? 3.994 -26.797 -20.078 1 85.12 56 PHE B O 1
ATOM 4440 N N . GLY B 1 57 ? 3.648 -26.141 -17.922 1 84.25 57 GLY B N 1
ATOM 4441 C CA . GLY B 1 57 ? 2.516 -25.297 -18.281 1 84.25 57 GLY B CA 1
ATOM 4442 C C . GLY B 1 57 ? 1.422 -26.047 -19.016 1 84.25 57 GLY B C 1
ATOM 4443 O O . GLY B 1 57 ? 0.974 -27.109 -18.562 1 84.25 57 GLY B O 1
ATOM 4444 N N . PRO B 1 58 ? 0.978 -25.5 -20.141 1 81.44 58 PRO B N 1
ATOM 4445 C CA . PRO B 1 58 ? -0.04 -26.188 -20.938 1 81.44 58 PRO B CA 1
ATOM 4446 C C . PRO B 1 58 ? 0.445 -27.531 -21.484 1 81.44 58 PRO B C 1
ATOM 4448 O O . PRO B 1 58 ? -0.368 -28.391 -21.828 1 81.44 58 PRO B O 1
ATOM 4451 N N . MET B 1 59 ? 1.759 -27.719 -21.5 1 82.19 59 MET B N 1
ATOM 4452 C CA . MET B 1 59 ? 2.328 -28.938 -22.031 1 82.19 59 MET B CA 1
ATOM 4453 C C . MET B 1 59 ? 2.438 -30.016 -20.953 1 82.19 59 MET B C 1
ATOM 4455 O O . MET B 1 59 ? 2.848 -31.141 -21.234 1 82.19 59 MET B O 1
ATOM 4459 N N . ALA B 1 60 ? 1.956 -29.672 -19.812 1 84.88 60 ALA B N 1
ATOM 4460 C CA . ALA B 1 60 ? 2.002 -30.625 -18.703 1 84.88 60 ALA B CA 1
ATOM 4461 C C . ALA B 1 60 ? 1.133 -31.844 -18.984 1 84.88 60 ALA B C 1
ATOM 4463 O O . ALA B 1 60 ? 1.284 -32.875 -18.359 1 84.88 60 ALA B O 1
ATOM 4464 N N . GLN B 1 61 ? 0.294 -31.734 -19.938 1 82.69 61 GLN B N 1
ATOM 4465 C CA . GLN B 1 61 ? -0.62 -32.812 -20.297 1 82.69 61 GLN B CA 1
ATOM 4466 C C . GLN B 1 61 ? 0.118 -33.938 -21.016 1 82.69 61 GLN B C 1
ATOM 4468 O O . GLN B 1 61 ? -0.42 -35.031 -21.156 1 82.69 61 GLN B O 1
ATOM 4473 N N . TYR B 1 62 ? 1.405 -33.75 -21.312 1 85.12 62 TYR B N 1
ATOM 4474 C CA . TYR B 1 62 ? 2.168 -34.75 -22.062 1 85.12 62 TYR B CA 1
ATOM 4475 C C . TYR B 1 62 ? 3.219 -35.406 -21.188 1 85.12 62 TYR B C 1
ATOM 4477 O O . TYR B 1 62 ? 3.99 -34.719 -20.5 1 85.12 62 TYR B O 1
ATOM 4485 N N . ARG B 1 63 ? 3.25 -36.688 -21.234 1 87.19 63 ARG B N 1
ATOM 4486 C CA . ARG B 1 63 ? 4.289 -37.438 -20.547 1 87.19 63 ARG B CA 1
ATOM 4487 C C . ARG B 1 63 ? 5.609 -37.375 -21.312 1 87.19 63 ARG B C 1
ATOM 4489 O O . ARG B 1 63 ? 5.629 -37.438 -22.531 1 87.19 63 ARG B O 1
ATOM 4496 N N . ILE B 1 64 ? 6.602 -37.312 -20.562 1 87.75 64 ILE B N 1
ATOM 4497 C CA . ILE B 1 64 ? 7.934 -37.281 -21.172 1 87.75 64 ILE B CA 1
ATOM 4498 C C . ILE B 1 64 ? 8.617 -38.625 -20.922 1 87.75 64 ILE B C 1
ATOM 4500 O O . ILE B 1 64 ? 8.641 -39.156 -19.797 1 87.75 64 ILE B O 1
ATOM 4504 N N . LYS B 1 65 ? 9.18 -39.156 -22.016 1 88 65 LYS B N 1
ATOM 4505 C CA . LYS B 1 65 ? 9.875 -40.438 -21.922 1 88 65 LYS B CA 1
ATOM 4506 C C . LYS B 1 65 ? 11.094 -40.344 -21.016 1 88 65 LYS B C 1
ATOM 4508 O O . LYS B 1 65 ? 11.75 -39.312 -20.953 1 88 65 LYS B O 1
ATOM 4513 N N . ASP B 1 66 ? 11.336 -41.344 -20.375 1 85.81 66 ASP B N 1
ATOM 4514 C CA . ASP B 1 66 ? 12.438 -41.406 -19.422 1 85.81 66 ASP B CA 1
ATOM 4515 C C . ASP B 1 66 ? 13.742 -40.938 -20.047 1 85.81 66 ASP B C 1
ATOM 4517 O O . ASP B 1 66 ? 14.508 -40.188 -19.422 1 85.81 66 ASP B O 1
ATOM 4521 N N . GLU B 1 67 ? 13.969 -41.281 -21.25 1 89.06 67 GLU B N 1
ATOM 4522 C CA . GLU B 1 67 ? 15.234 -40.969 -21.906 1 89.06 67 GLU B CA 1
ATOM 4523 C C . GLU B 1 67 ? 15.336 -39.469 -22.234 1 89.06 67 GLU B C 1
ATOM 4525 O O . GLU B 1 67 ? 16.422 -38.969 -22.484 1 89.06 67 GLU B O 1
ATOM 4530 N N . ASP B 1 68 ? 14.234 -38.781 -22.219 1 91.25 68 ASP B N 1
ATOM 4531 C CA . ASP B 1 68 ? 14.203 -37.406 -22.625 1 91.25 68 ASP B CA 1
ATOM 4532 C C . ASP B 1 68 ? 14.086 -36.469 -21.422 1 91.25 68 ASP B C 1
ATOM 4534 O O . ASP B 1 68 ? 14.156 -35.25 -21.562 1 91.25 68 ASP B O 1
ATOM 4538 N N . ARG B 1 69 ? 13.992 -37 -20.328 1 90.06 69 ARG B N 1
ATOM 4539 C CA . ARG B 1 69 ? 13.672 -36.219 -19.125 1 90.06 69 ARG B CA 1
ATOM 4540 C C . ARG B 1 69 ? 14.766 -35.219 -18.828 1 90.06 69 ARG B C 1
ATOM 4542 O O . ARG B 1 69 ? 14.477 -34.062 -18.469 1 90.06 69 ARG B O 1
ATOM 4549 N N . LEU B 1 70 ? 15.945 -35.625 -18.938 1 91.94 70 LEU B N 1
ATOM 4550 C CA . LEU B 1 70 ? 17.047 -34.719 -18.641 1 91.94 70 LEU B CA 1
ATOM 4551 C C . LEU B 1 70 ? 17.141 -33.594 -19.688 1 91.94 70 LEU B C 1
ATOM 4553 O O . LEU B 1 70 ? 17.344 -32.438 -19.344 1 91.94 70 LEU B O 1
ATOM 4557 N N . GLN B 1 71 ? 17.016 -34 -20.953 1 93.19 71 GLN B N 1
ATOM 4558 C CA . GLN B 1 71 ? 17.078 -33.031 -22.031 1 93.19 71 GLN B CA 1
ATOM 4559 C C . GLN B 1 71 ? 15.953 -32 -21.906 1 93.19 71 GLN B C 1
ATOM 4561 O O . GLN B 1 71 ? 16.125 -30.844 -22.266 1 93.19 71 GLN B O 1
ATOM 4566 N N . LEU B 1 72 ? 14.859 -32.406 -21.391 1 92.44 72 LEU B N 1
ATOM 4567 C CA . LEU B 1 72 ? 13.734 -31.516 -21.172 1 92.44 72 LEU B CA 1
ATOM 4568 C C . LEU B 1 72 ? 14.133 -30.359 -20.266 1 92.44 72 LEU B C 1
ATOM 4570 O O . LEU B 1 72 ? 13.75 -29.219 -20.516 1 92.44 72 LEU B O 1
ATOM 4574 N N . GLN B 1 73 ? 14.867 -30.656 -19.266 1 94.75 73 GLN B N 1
ATOM 4575 C CA . GLN B 1 73 ? 15.297 -29.641 -18.312 1 94.75 73 GLN B CA 1
ATOM 4576 C C . GLN B 1 73 ? 16.234 -28.641 -18.969 1 94.75 73 GLN B C 1
ATOM 4578 O O . GLN B 1 73 ? 16.141 -27.438 -18.734 1 94.75 73 GLN B O 1
ATOM 4583 N N . TYR B 1 74 ? 17.125 -29.078 -19.797 1 96 74 TYR B N 1
ATOM 4584 C CA . TYR B 1 74 ? 18.031 -28.188 -20.516 1 96 74 TYR B CA 1
ATOM 4585 C C . TYR B 1 74 ? 17.266 -27.312 -21.5 1 96 74 TYR B C 1
ATOM 4587 O O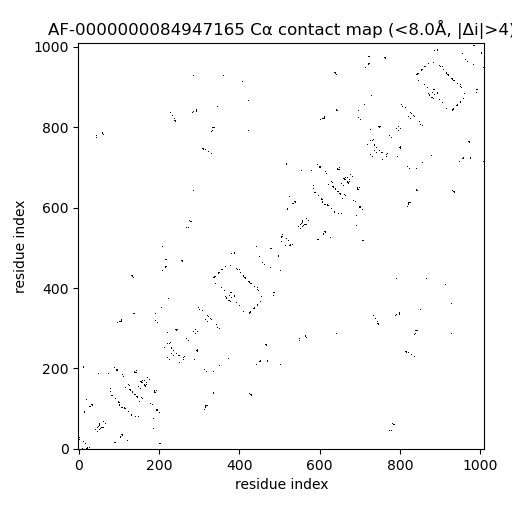 . TYR B 1 74 ? 17.547 -26.109 -21.625 1 96 74 TYR B O 1
ATOM 4595 N N . ASN B 1 75 ? 16.328 -27.953 -22.219 1 95.19 75 ASN B N 1
ATOM 4596 C CA . ASN B 1 75 ? 15.5 -27.203 -23.156 1 95.19 75 ASN B CA 1
ATOM 4597 C C . ASN B 1 75 ? 14.711 -26.094 -22.469 1 95.19 75 ASN B C 1
ATOM 4599 O O . ASN B 1 75 ? 14.562 -25 -23.016 1 95.19 75 ASN B O 1
ATOM 4603 N N . LEU B 1 76 ? 14.25 -26.406 -21.312 1 94.75 76 LEU B N 1
ATOM 4604 C CA . LEU B 1 76 ? 13.492 -25.422 -20.547 1 94.75 76 LEU B CA 1
ATOM 4605 C C . LEU B 1 76 ? 14.344 -24.188 -20.25 1 94.75 76 LEU B C 1
ATOM 4607 O O . LEU B 1 76 ? 13.906 -23.062 -20.453 1 94.75 76 LEU B O 1
ATOM 4611 N N . ILE B 1 77 ? 15.523 -24.391 -19.766 1 97.38 77 ILE B N 1
ATOM 4612 C CA . ILE B 1 77 ? 16.438 -23.312 -19.422 1 97.38 77 ILE B CA 1
ATOM 4613 C C . ILE B 1 77 ? 16.75 -22.484 -20.672 1 97.38 77 ILE B C 1
ATOM 4615 O O . ILE B 1 77 ? 16.609 -21.25 -20.641 1 97.38 77 ILE B O 1
ATOM 4619 N N . ARG B 1 78 ? 17.109 -23.141 -21.75 1 97.56 78 ARG B N 1
ATOM 4620 C CA . ARG B 1 78 ? 17.547 -22.469 -22.969 1 97.56 78 ARG B CA 1
ATOM 4621 C C . ARG B 1 78 ? 16.391 -21.703 -23.609 1 97.56 78 ARG B C 1
ATOM 4623 O O . ARG B 1 78 ? 16.562 -20.547 -24 1 97.56 78 ARG B O 1
ATOM 4630 N N . SER B 1 79 ? 15.234 -22.297 -23.672 1 96.25 79 SER B N 1
ATOM 4631 C CA . SER B 1 79 ? 14.086 -21.703 -24.359 1 96.25 79 SER B CA 1
ATOM 4632 C C . SER B 1 79 ? 13.594 -20.469 -23.609 1 96.25 79 SER B C 1
ATOM 4634 O O . SER B 1 79 ? 13.094 -19.516 -24.219 1 96.25 79 SER B O 1
ATOM 4636 N N . HIS B 1 80 ? 13.742 -20.453 -22.281 1 96.44 80 HIS B N 1
ATOM 4637 C CA . HIS B 1 80 ? 13.188 -19.375 -21.469 1 96.44 80 HIS B CA 1
ATOM 4638 C C . HIS B 1 80 ? 14.219 -18.281 -21.234 1 96.44 80 HIS B C 1
ATOM 4640 O O . HIS B 1 80 ? 13.891 -17.219 -20.703 1 96.44 80 HIS B O 1
ATOM 4646 N N . SER B 1 81 ? 15.453 -18.516 -21.562 1 97.88 81 SER B N 1
ATOM 4647 C CA . SER B 1 81 ? 16.469 -17.469 -21.484 1 97.88 81 SER B CA 1
ATOM 4648 C C . SER B 1 81 ? 16.281 -16.438 -22.594 1 97.88 81 SER B C 1
ATOM 4650 O O . SER B 1 81 ? 17.141 -16.266 -23.453 1 97.88 81 SER B O 1
ATOM 4652 N N . SER B 1 82 ? 15.219 -15.656 -22.484 1 97.75 82 SER B N 1
ATOM 4653 C CA . SER B 1 82 ? 14.758 -14.82 -23.594 1 97.75 82 SER B CA 1
ATOM 4654 C C . SER B 1 82 ? 14.641 -13.359 -23.172 1 97.75 82 SER B C 1
ATOM 4656 O O . SER B 1 82 ? 14.078 -12.539 -23.891 1 97.75 82 SER B O 1
ATOM 4658 N N . GLY B 1 83 ? 15.172 -13.031 -22.016 1 97.62 83 GLY B N 1
ATOM 4659 C CA . GLY B 1 83 ? 15.078 -11.664 -21.516 1 97.62 83 GLY B CA 1
ATOM 4660 C C . GLY B 1 83 ? 15.781 -10.664 -22.422 1 97.62 83 GLY B C 1
ATOM 4661 O O . GLY B 1 83 ? 16.734 -11.008 -23.109 1 97.62 83 GLY B O 1
ATOM 4662 N N . THR B 1 84 ? 15.281 -9.414 -22.453 1 97.81 84 THR B N 1
ATOM 4663 C CA . THR B 1 84 ? 15.914 -8.312 -23.156 1 97.81 84 THR B CA 1
ATOM 4664 C C . THR B 1 84 ? 15.836 -7.023 -22.344 1 97.81 84 THR B C 1
ATOM 4666 O O . THR B 1 84 ? 15.469 -7.055 -21.156 1 97.81 84 THR B O 1
ATOM 4669 N N . GLY B 1 85 ? 16.25 -5.902 -22.922 1 97.56 85 GLY B N 1
ATOM 4670 C CA . GLY B 1 85 ? 16.297 -4.633 -22.203 1 97.56 85 GLY B CA 1
ATOM 4671 C C . GLY B 1 85 ? 17.625 -4.391 -21.516 1 97.56 85 GLY B C 1
ATOM 4672 O O . GLY B 1 85 ? 18.641 -4.973 -21.891 1 97.56 85 GLY B O 1
ATOM 4673 N N . GLN B 1 86 ? 17.578 -3.479 -20.562 1 97.75 86 GLN B N 1
ATOM 4674 C CA . GLN B 1 86 ? 18.797 -3.17 -19.828 1 97.75 86 GLN B CA 1
ATOM 4675 C C . GLN B 1 86 ? 19.188 -4.32 -18.906 1 97.75 86 GLN B C 1
ATOM 4677 O O . GLN B 1 86 ? 18.328 -4.953 -18.297 1 97.75 86 GLN B O 1
ATOM 4682 N N . PRO B 1 87 ? 20.5 -4.656 -18.859 1 98.38 87 PRO B N 1
ATOM 4683 C CA . PRO B 1 87 ? 20.938 -5.621 -17.844 1 98.38 87 PRO B CA 1
ATOM 4684 C C . PRO B 1 87 ? 20.672 -5.133 -16.422 1 98.38 87 PRO B C 1
ATOM 4686 O O . PRO B 1 87 ? 20.828 -3.949 -16.125 1 98.38 87 PRO B O 1
ATOM 4689 N N . LEU B 1 88 ? 20.172 -6.039 -15.625 1 98.5 88 LEU B N 1
ATOM 4690 C CA . LEU B 1 88 ? 20.094 -5.727 -14.203 1 98.5 88 LEU B CA 1
ATOM 4691 C C . LEU B 1 88 ? 21.484 -5.453 -13.633 1 98.5 88 LEU B C 1
ATOM 4693 O O . LEU B 1 88 ? 22.484 -5.988 -14.125 1 98.5 88 LEU B O 1
ATOM 4697 N N . SER B 1 89 ? 21.562 -4.609 -12.633 1 97.94 89 SER B N 1
ATOM 4698 C CA . SER B 1 89 ? 22.844 -4.324 -11.992 1 97.94 89 SER B CA 1
ATOM 4699 C C . SER B 1 89 ? 23.422 -5.574 -11.336 1 97.94 89 SER B C 1
ATOM 4701 O O . SER B 1 89 ? 22.688 -6.48 -10.953 1 97.94 89 SER B O 1
ATOM 4703 N N . THR B 1 90 ? 24.766 -5.617 -11.141 1 97.69 90 THR B N 1
ATOM 4704 C CA . THR B 1 90 ? 25.422 -6.754 -10.508 1 97.69 90 THR B CA 1
ATOM 4705 C C . THR B 1 90 ? 24.938 -6.926 -9.07 1 97.69 90 THR B C 1
ATOM 4707 O O . THR B 1 90 ? 24.844 -8.047 -8.57 1 97.69 90 THR B O 1
ATOM 4710 N N . LEU B 1 91 ? 24.578 -5.836 -8.453 1 97.69 91 LEU B N 1
ATOM 4711 C CA . LEU B 1 91 ? 24.062 -5.883 -7.09 1 97.69 91 LEU B CA 1
ATOM 4712 C C . LEU B 1 91 ? 22.703 -6.57 -7.039 1 97.69 91 LEU B C 1
ATOM 4714 O O . LEU B 1 91 ? 22.469 -7.414 -6.172 1 97.69 91 LEU B O 1
ATOM 4718 N N . ASN B 1 92 ? 21.844 -6.195 -7.914 1 98.62 92 ASN B N 1
ATOM 4719 C CA . ASN B 1 92 ? 20.531 -6.812 -7.992 1 98.62 92 ASN B CA 1
ATOM 4720 C C . ASN B 1 92 ? 20.625 -8.305 -8.297 1 98.62 92 ASN B C 1
ATOM 4722 O O . ASN B 1 92 ? 19.875 -9.109 -7.738 1 98.62 92 ASN B O 1
ATOM 4726 N N . VAL B 1 93 ? 21.547 -8.656 -9.188 1 98.75 93 VAL B N 1
ATOM 4727 C CA . VAL B 1 93 ? 21.688 -10.055 -9.578 1 98.75 93 VAL B CA 1
ATOM 4728 C C . VAL B 1 93 ? 22.281 -10.859 -8.422 1 98.75 93 VAL B C 1
ATOM 4730 O O . VAL B 1 93 ? 21.828 -11.977 -8.148 1 98.75 93 VAL B O 1
ATOM 4733 N N . LYS B 1 94 ? 23.266 -10.312 -7.77 1 98.56 94 LYS B N 1
ATOM 4734 C CA . LYS B 1 94 ? 23.812 -10.969 -6.586 1 98.56 94 LYS B CA 1
ATOM 4735 C C . LYS B 1 94 ? 22.719 -11.227 -5.547 1 98.56 94 LYS B C 1
ATOM 4737 O O . LYS B 1 94 ? 22.656 -12.305 -4.953 1 98.56 94 LYS B O 1
ATOM 4742 N N . SER B 1 95 ? 21.906 -10.211 -5.34 1 98.69 95 SER B N 1
ATOM 4743 C CA . SER B 1 95 ? 20.766 -10.336 -4.426 1 98.69 95 SER B CA 1
ATOM 4744 C C . SER B 1 95 ? 19.812 -11.43 -4.875 1 98.69 95 SER B C 1
ATOM 4746 O O . SER B 1 95 ? 19.281 -12.18 -4.055 1 98.69 95 SER B O 1
ATOM 4748 N N . ALA B 1 96 ? 19.578 -11.523 -6.129 1 98.62 96 ALA B N 1
ATOM 4749 C CA . ALA B 1 96 ? 18.688 -12.539 -6.695 1 98.62 96 ALA B CA 1
ATOM 4750 C C . ALA B 1 96 ? 19.266 -13.938 -6.477 1 98.62 96 ALA B C 1
ATOM 4752 O O . ALA B 1 96 ? 18.531 -14.867 -6.133 1 98.62 96 ALA B O 1
ATOM 4753 N N . ILE B 1 97 ? 20.578 -14.086 -6.703 1 98.62 97 ILE B N 1
ATOM 4754 C CA . ILE B 1 97 ? 21.234 -15.383 -6.512 1 98.62 97 ILE B CA 1
ATOM 4755 C C . ILE B 1 97 ? 21.078 -15.82 -5.055 1 98.62 97 ILE B C 1
ATOM 4757 O O . ILE B 1 97 ? 20.75 -16.969 -4.777 1 98.62 97 ILE B O 1
ATOM 4761 N N . LEU B 1 98 ? 21.297 -14.883 -4.152 1 98.5 98 LEU B N 1
ATOM 4762 C CA . LEU B 1 98 ? 21.219 -15.211 -2.73 1 98.5 98 LEU B CA 1
ATOM 4763 C C . LEU B 1 98 ? 19.812 -15.594 -2.332 1 98.5 98 LEU B C 1
ATOM 4765 O O . LEU B 1 98 ? 19.609 -16.531 -1.556 1 98.5 98 LEU B O 1
ATOM 4769 N N . ALA B 1 99 ? 18.844 -14.875 -2.818 1 98.25 99 ALA B N 1
ATOM 4770 C CA . ALA B 1 99 ? 17.438 -15.203 -2.541 1 98.25 99 ALA B CA 1
ATOM 4771 C C . ALA B 1 99 ? 17.094 -16.609 -3.031 1 98.25 99 ALA B C 1
ATOM 4773 O O . ALA B 1 99 ? 16.438 -17.375 -2.324 1 98.25 99 ALA B O 1
ATOM 4774 N N . ARG B 1 100 ? 17.531 -16.906 -4.219 1 97.94 100 ARG B N 1
ATOM 4775 C CA . ARG B 1 100 ? 17.234 -18.219 -4.793 1 97.94 100 ARG B CA 1
ATOM 4776 C C . ARG B 1 100 ? 17.969 -19.328 -4.031 1 97.94 100 ARG B C 1
ATOM 4778 O O . ARG B 1 100 ? 17.375 -20.375 -3.748 1 97.94 100 ARG B O 1
ATOM 4785 N N . LEU B 1 101 ? 19.234 -19.031 -3.77 1 97.56 101 LEU B N 1
ATOM 4786 C CA . LEU B 1 101 ? 20.016 -19.984 -2.984 1 97.56 101 LEU B CA 1
ATOM 4787 C C . LEU B 1 101 ? 19.328 -20.297 -1.661 1 97.56 101 LEU B C 1
ATOM 4789 O O . LEU B 1 101 ? 19.219 -21.453 -1.276 1 97.56 101 LEU B O 1
ATOM 4793 N N . ASN B 1 102 ? 18.828 -19.312 -1.027 1 97.06 102 ASN B N 1
ATOM 4794 C CA . ASN B 1 102 ? 18.203 -19.5 0.275 1 97.06 102 ASN B CA 1
ATOM 4795 C C . ASN B 1 102 ? 16.906 -20.297 0.16 1 97.06 102 ASN B C 1
ATOM 4797 O O . ASN B 1 102 ? 16.641 -21.172 0.986 1 97.06 102 ASN B O 1
ATOM 4801 N N . THR B 1 103 ? 16.109 -20.016 -0.799 1 95.69 103 THR B N 1
ATOM 4802 C CA . THR B 1 103 ? 14.844 -20.734 -0.978 1 95.69 103 THR B CA 1
ATOM 4803 C C . THR B 1 103 ? 15.102 -22.219 -1.274 1 95.69 103 THR B C 1
ATOM 4805 O O . THR B 1 103 ? 14.414 -23.078 -0.735 1 95.69 103 THR B O 1
ATOM 4808 N N . LEU B 1 104 ? 16.078 -22.484 -2.109 1 96.62 104 LEU B N 1
ATOM 4809 C CA . LEU B 1 104 ? 16.391 -23.859 -2.461 1 96.62 104 LEU B CA 1
ATOM 4810 C C . LEU B 1 104 ? 16.984 -24.609 -1.273 1 96.62 104 LEU B C 1
ATOM 4812 O O . LEU B 1 104 ? 16.828 -25.828 -1.147 1 96.62 104 LEU B O 1
ATOM 4816 N N . SER B 1 105 ? 17.609 -23.844 -0.393 1 96.44 105 SER B N 1
ATOM 4817 C CA . SER B 1 105 ? 18.281 -24.422 0.77 1 96.44 105 SER B CA 1
ATOM 4818 C C . SER B 1 105 ? 17.281 -24.922 1.799 1 96.44 105 SER B C 1
ATOM 4820 O O . SER B 1 105 ? 17.625 -25.672 2.707 1 96.44 105 SER B O 1
ATOM 4822 N N . LEU B 1 106 ? 16.031 -24.562 1.623 1 96 106 LEU B N 1
ATOM 4823 C CA . LEU B 1 106 ? 14.992 -24.953 2.568 1 96 106 LEU B CA 1
ATOM 4824 C C . LEU B 1 106 ? 14.648 -26.438 2.414 1 96 106 LEU B C 1
ATOM 4826 O O . LEU B 1 106 ? 14.016 -27.016 3.291 1 96 106 LEU B O 1
ATOM 4830 N N . GLY B 1 107 ? 15.055 -27.031 1.3 1 96.31 107 GLY B N 1
ATOM 4831 C CA . GLY B 1 107 ? 14.891 -28.469 1.113 1 96.31 107 GLY B CA 1
ATOM 4832 C C . GLY B 1 107 ? 13.516 -28.859 0.608 1 96.31 107 GLY B C 1
ATOM 4833 O O . GLY B 1 107 ? 13.078 -30 0.778 1 96.31 107 GLY B O 1
ATOM 4834 N N . ASN B 1 108 ? 12.828 -27.922 -0.015 1 97.25 108 ASN B N 1
ATOM 4835 C CA . ASN B 1 108 ? 11.477 -28.203 -0.501 1 97.25 108 ASN B CA 1
ATOM 4836 C C . ASN B 1 108 ? 11.438 -28.297 -2.023 1 97.25 108 ASN B C 1
ATOM 4838 O O . ASN B 1 108 ? 10.359 -28.344 -2.619 1 97.25 108 ASN B O 1
ATOM 4842 N N . SER B 1 109 ? 12.633 -28.297 -2.715 1 96.75 109 SER B N 1
ATOM 4843 C CA . SER B 1 109 ? 12.633 -28.203 -4.172 1 96.75 109 SER B CA 1
ATOM 4844 C C . SER B 1 109 ? 13.219 -29.469 -4.801 1 96.75 109 SER B C 1
ATOM 4846 O O . SER B 1 109 ? 13.094 -29.672 -6.008 1 96.75 109 SER B O 1
ATOM 4848 N N . GLY B 1 110 ? 13.867 -30.344 -4.082 1 96.75 110 GLY B N 1
ATOM 4849 C CA . GLY B 1 110 ? 14.383 -31.609 -4.574 1 96.75 110 GLY B CA 1
ATOM 4850 C C . GLY B 1 110 ? 15.531 -31.453 -5.555 1 96.75 110 GLY B C 1
ATOM 4851 O O . GLY B 1 110 ? 15.648 -32.219 -6.512 1 96.75 110 GLY B O 1
ATOM 4852 N N . VAL B 1 111 ? 16.359 -30.438 -5.371 1 97.12 111 VAL B N 1
ATOM 4853 C CA . VAL B 1 111 ? 17.484 -30.219 -6.281 1 97.12 111 VAL B CA 1
ATOM 4854 C C . VAL B 1 111 ? 18.719 -30.938 -5.766 1 97.12 111 VAL B C 1
ATOM 4856 O O . VAL B 1 111 ? 18.844 -31.219 -4.57 1 97.12 111 VAL B O 1
ATOM 4859 N N . HIS B 1 112 ? 19.625 -31.234 -6.691 1 97.19 112 HIS B N 1
ATOM 4860 C CA . HIS B 1 112 ? 20.922 -31.781 -6.32 1 97.19 112 HIS B CA 1
ATOM 4861 C C . HIS B 1 112 ? 21.766 -30.734 -5.586 1 97.19 112 HIS B C 1
ATOM 4863 O O . HIS B 1 112 ? 21.75 -29.562 -5.941 1 97.19 112 HIS B O 1
ATOM 4869 N N . PRO B 1 113 ? 22.609 -31.109 -4.586 1 96.56 113 PRO B N 1
ATOM 4870 C CA . PRO B 1 113 ? 23.391 -30.156 -3.793 1 96.56 113 PRO B CA 1
ATOM 4871 C C . PRO B 1 113 ? 24.359 -29.328 -4.641 1 96.56 113 PRO B C 1
ATOM 4873 O O . PRO B 1 113 ? 24.781 -28.25 -4.23 1 96.56 113 PRO B O 1
ATOM 4876 N N . SER B 1 114 ? 24.766 -29.844 -5.832 1 96.75 114 SER B N 1
ATOM 4877 C CA . SER B 1 114 ? 25.672 -29.109 -6.703 1 96.75 114 SER B CA 1
ATOM 4878 C C . SER B 1 114 ? 25.125 -27.734 -7.055 1 96.75 114 SER B C 1
ATOM 4880 O O . SER B 1 114 ? 25.891 -26.781 -7.262 1 96.75 114 SER B O 1
ATOM 4882 N N . VAL B 1 115 ? 23.797 -27.594 -7.141 1 97.62 115 VAL B N 1
ATOM 4883 C CA . VAL B 1 115 ? 23.141 -26.328 -7.457 1 97.62 115 VAL B CA 1
ATOM 4884 C C . VAL B 1 115 ? 23.453 -25.297 -6.375 1 97.62 115 VAL B C 1
ATOM 4886 O O . VAL B 1 115 ? 23.844 -24.172 -6.68 1 97.62 115 VAL B O 1
ATOM 4889 N N . ILE B 1 116 ? 23.312 -25.766 -5.121 1 96.38 116 ILE B N 1
ATOM 4890 C CA . ILE B 1 116 ? 23.547 -24.922 -3.953 1 96.38 116 ILE B CA 1
ATOM 4891 C C . ILE B 1 116 ? 25.016 -24.5 -3.904 1 96.38 116 ILE B C 1
ATOM 4893 O O . ILE B 1 116 ? 25.312 -23.312 -3.695 1 96.38 116 ILE B O 1
ATOM 4897 N N . ASN B 1 117 ? 25.844 -25.406 -4.152 1 96.88 117 ASN B N 1
ATOM 4898 C CA . ASN B 1 117 ? 27.281 -25.156 -4.059 1 96.88 117 ASN B CA 1
ATOM 4899 C C . ASN B 1 117 ? 27.766 -24.188 -5.129 1 96.88 117 ASN B C 1
ATOM 4901 O O . ASN B 1 117 ? 28.562 -23.297 -4.855 1 96.88 117 ASN B O 1
ATOM 4905 N N . LEU B 1 118 ? 27.312 -24.344 -6.305 1 98.5 118 LEU B N 1
ATOM 4906 C CA . LEU B 1 118 ? 27.781 -23.469 -7.379 1 98.5 118 LEU B CA 1
ATOM 4907 C C . LEU B 1 118 ? 27.25 -22.047 -7.195 1 98.5 118 LEU B C 1
ATOM 4909 O O . LEU B 1 118 ? 27.953 -21.078 -7.48 1 98.5 118 LEU B O 1
ATOM 4913 N N . MET B 1 119 ? 26.016 -21.859 -6.754 1 98.25 119 MET B N 1
ATOM 4914 C CA . MET B 1 119 ? 25.469 -20.531 -6.484 1 98.25 119 MET B CA 1
ATOM 4915 C C . MET B 1 119 ? 26.266 -19.828 -5.398 1 98.25 119 MET B C 1
ATOM 4917 O O . MET B 1 119 ? 26.516 -18.625 -5.48 1 98.25 119 MET B O 1
ATOM 4921 N N . LYS B 1 120 ? 26.609 -20.609 -4.367 1 97.75 120 LYS B N 1
ATOM 4922 C CA . LYS B 1 120 ? 27.5 -20.062 -3.336 1 97.75 120 LYS B CA 1
ATOM 4923 C C . LYS B 1 120 ? 28.781 -19.516 -3.945 1 97.75 120 LYS B C 1
ATOM 4925 O O . LYS B 1 120 ? 29.219 -18.422 -3.602 1 97.75 120 LYS B O 1
ATOM 4930 N N . GLU B 1 121 ? 29.391 -20.266 -4.832 1 98.38 121 GLU B N 1
ATOM 4931 C CA . GLU B 1 121 ? 30.641 -19.859 -5.465 1 98.38 121 GLU B CA 1
ATOM 4932 C C . GLU B 1 121 ? 30.438 -18.594 -6.309 1 98.38 121 GLU B C 1
ATOM 4934 O O . GLU B 1 121 ? 31.312 -17.734 -6.348 1 98.38 121 GLU B O 1
ATOM 4939 N N . PHE B 1 122 ? 29.297 -18.531 -7.059 1 98.69 122 PHE B N 1
ATOM 4940 C CA . PHE B 1 122 ? 29 -17.328 -7.836 1 98.69 122 PHE B CA 1
ATOM 4941 C C . PHE B 1 122 ? 28.984 -16.094 -6.941 1 98.69 122 PHE B C 1
ATOM 4943 O O . PHE B 1 122 ? 29.562 -15.062 -7.297 1 98.69 122 PHE B O 1
ATOM 4950 N N . ILE B 1 123 ? 28.344 -16.219 -5.781 1 98.19 123 ILE B N 1
ATOM 4951 C CA . ILE B 1 123 ? 28.234 -15.094 -4.852 1 98.19 123 ILE B CA 1
ATOM 4952 C C . ILE B 1 123 ? 29.625 -14.734 -4.316 1 98.19 123 ILE B C 1
ATOM 4954 O O . ILE B 1 123 ? 30.031 -13.578 -4.355 1 98.19 123 ILE B O 1
ATOM 4958 N N . ASN B 1 124 ? 30.359 -15.742 -3.869 1 97.81 124 ASN B N 1
ATOM 4959 C CA . ASN B 1 124 ? 31.625 -15.523 -3.182 1 97.81 124 ASN B CA 1
ATOM 4960 C C . ASN B 1 124 ? 32.688 -15.008 -4.137 1 97.81 124 ASN B C 1
ATOM 4962 O O . ASN B 1 124 ? 33.625 -14.289 -3.721 1 97.81 124 ASN B O 1
ATOM 4966 N N . ARG B 1 125 ? 32.594 -15.305 -5.402 1 97.69 125 ARG B N 1
ATOM 4967 C CA . ARG B 1 125 ? 33.625 -14.945 -6.363 1 97.69 125 ARG B CA 1
ATOM 4968 C C . ARG B 1 125 ? 33.188 -13.805 -7.27 1 97.69 125 ARG B C 1
ATOM 4970 O O . ARG B 1 125 ? 33.875 -13.469 -8.242 1 97.69 125 ARG B O 1
ATOM 4977 N N . ASP B 1 126 ? 32 -13.258 -7.059 1 97.44 126 ASP B N 1
ATOM 4978 C CA . ASP B 1 126 ? 31.438 -12.141 -7.797 1 97.44 126 ASP B CA 1
ATOM 4979 C C . ASP B 1 126 ? 31.281 -12.484 -9.281 1 97.44 126 ASP B C 1
ATOM 4981 O O . ASP B 1 126 ? 31.703 -11.719 -10.148 1 97.44 126 ASP B O 1
ATOM 4985 N N . ILE B 1 127 ? 30.875 -13.688 -9.516 1 98.62 127 ILE B N 1
ATOM 4986 C CA . ILE B 1 127 ? 30.453 -14.094 -10.852 1 98.62 127 ILE B CA 1
ATOM 4987 C C . ILE B 1 127 ? 28.969 -13.789 -11.039 1 98.62 127 ILE B C 1
ATOM 4989 O O . ILE B 1 127 ? 28.125 -14.484 -10.469 1 98.62 127 ILE B O 1
ATOM 4993 N N . THR B 1 128 ? 28.656 -12.82 -11.852 1 98.69 128 THR B N 1
ATOM 4994 C CA . THR B 1 128 ? 27.281 -12.328 -11.898 1 98.69 128 THR B CA 1
ATOM 4995 C C . THR B 1 128 ? 26.641 -12.625 -13.258 1 98.69 128 THR B C 1
ATOM 4997 O O . THR B 1 128 ? 27.016 -12.008 -14.266 1 98.69 128 THR B O 1
ATOM 5000 N N . PRO B 1 129 ? 25.688 -13.438 -13.281 1 98.88 129 PRO B N 1
ATOM 5001 C CA . PRO B 1 129 ? 24.984 -13.773 -14.531 1 98.88 129 PRO B CA 1
ATOM 5002 C C . PRO B 1 129 ? 24.422 -12.539 -15.234 1 98.88 129 PRO B C 1
ATOM 5004 O O . PRO B 1 129 ? 23.938 -11.617 -14.578 1 98.88 129 PRO B O 1
ATOM 5007 N N . LEU B 1 130 ? 24.484 -12.539 -16.609 1 98.75 130 LEU B N 1
ATOM 5008 C CA . LEU B 1 130 ? 23.766 -11.539 -17.406 1 98.75 130 LEU B CA 1
ATOM 5009 C C . LEU B 1 130 ? 22.266 -11.797 -17.375 1 98.75 130 LEU B C 1
ATOM 5011 O O . LEU B 1 130 ? 21.781 -12.781 -17.922 1 98.75 130 LEU B O 1
ATOM 5015 N N . ILE B 1 131 ? 21.547 -11.016 -16.672 1 98.75 131 ILE B N 1
ATOM 5016 C CA . ILE B 1 131 ? 20.094 -11.07 -16.531 1 98.75 131 ILE B CA 1
ATOM 5017 C C . ILE B 1 131 ? 19.484 -9.727 -16.938 1 98.75 131 ILE B C 1
ATOM 5019 O O . ILE B 1 131 ? 19.984 -8.672 -16.531 1 98.75 131 ILE B O 1
ATOM 5023 N N . PHE B 1 132 ? 18.406 -9.711 -17.719 1 98.31 132 PHE B N 1
ATOM 5024 C CA . PHE B 1 132 ? 17.812 -8.5 -18.25 1 98.31 132 PHE B CA 1
ATOM 5025 C C . PHE B 1 132 ? 16.547 -8.133 -17.484 1 98.31 132 PHE B C 1
ATOM 5027 O O . PHE B 1 132 ? 15.961 -8.969 -16.812 1 98.31 132 PHE B O 1
ATOM 5034 N N . GLU B 1 133 ? 16.078 -6.922 -17.625 1 97.94 133 GLU B N 1
ATOM 5035 C CA . GLU B 1 133 ? 14.977 -6.398 -16.812 1 97.94 133 GLU B CA 1
ATOM 5036 C C . GLU B 1 133 ? 13.625 -6.793 -17.406 1 97.94 133 GLU B C 1
ATOM 5038 O O . GLU B 1 133 ? 12.625 -6.855 -16.688 1 97.94 133 GLU B O 1
ATOM 5043 N N . HIS B 1 134 ? 13.555 -7.109 -18.75 1 97.06 134 HIS B N 1
ATOM 5044 C CA . HIS B 1 134 ? 12.258 -7.402 -19.344 1 97.06 134 HIS B CA 1
ATOM 5045 C C . HIS B 1 134 ? 12.055 -8.906 -19.531 1 97.06 134 HIS B C 1
ATOM 5047 O O . HIS B 1 134 ? 13.023 -9.641 -19.75 1 97.06 134 HIS B O 1
ATOM 5053 N N . GLY B 1 135 ? 10.82 -9.305 -19.359 1 95.5 135 GLY B N 1
ATOM 5054 C CA . GLY B 1 135 ? 10.477 -10.68 -19.688 1 95.5 135 GLY B CA 1
ATOM 5055 C C . GLY B 1 135 ? 9.664 -11.359 -18.594 1 95.5 135 GLY B C 1
ATOM 5056 O O . GLY B 1 135 ? 8.852 -12.242 -18.891 1 95.5 135 GLY B O 1
ATOM 5057 N N . GLY B 1 136 ? 9.906 -11.023 -17.328 1 94.5 136 GLY B N 1
ATOM 5058 C CA . GLY B 1 136 ? 9.211 -11.648 -16.219 1 94.5 136 GLY B CA 1
ATOM 5059 C C . GLY B 1 136 ? 7.77 -11.203 -16.094 1 94.5 136 GLY B C 1
ATOM 5060 O O . GLY B 1 136 ? 7.473 -10.008 -16.219 1 94.5 136 GLY B O 1
ATOM 5061 N N . VAL B 1 137 ? 6.879 -12.203 -15.812 1 95 137 VAL B N 1
ATOM 5062 C CA . VAL B 1 137 ? 5.473 -11.836 -15.688 1 95 137 VAL B CA 1
ATOM 5063 C C . VAL B 1 137 ? 5.004 -12.07 -14.258 1 95 137 VAL B C 1
ATOM 5065 O O . VAL B 1 137 ? 3.889 -11.688 -13.891 1 95 137 VAL B O 1
ATOM 5068 N N . GLY B 1 138 ? 5.711 -12.742 -13.414 1 94.06 138 GLY B N 1
ATOM 5069 C CA . GLY B 1 138 ? 5.523 -12.75 -11.969 1 94.06 138 GLY B CA 1
ATOM 5070 C C . GLY B 1 138 ? 4.547 -13.812 -11.5 1 94.06 138 GLY B C 1
ATOM 5071 O O . GLY B 1 138 ? 4.137 -13.82 -10.336 1 94.06 138 GLY B O 1
ATOM 5072 N N . ALA B 1 139 ? 4.043 -14.805 -12.18 1 85.69 139 ALA B N 1
ATOM 5073 C CA . ALA B 1 139 ? 3.045 -15.758 -11.703 1 85.69 139 ALA B CA 1
ATOM 5074 C C . ALA B 1 139 ? 3.592 -17.172 -11.719 1 85.69 139 ALA B C 1
ATOM 5076 O O . ALA B 1 139 ? 3.191 -18.016 -10.906 1 85.69 139 ALA B O 1
ATOM 5077 N N . SER B 1 140 ? 4.5 -17.562 -12.609 1 90.5 140 SER B N 1
ATOM 5078 C CA . SER B 1 140 ? 5.41 -18.688 -12.406 1 90.5 140 SER B CA 1
ATOM 5079 C C . SER B 1 140 ? 6.77 -18.219 -11.898 1 90.5 140 SER B C 1
ATOM 5081 O O . SER B 1 140 ? 7.805 -18.781 -12.25 1 90.5 140 SER B O 1
ATOM 5083 N N . GLY B 1 141 ? 6.562 -17.188 -11.164 1 92.75 141 GLY B N 1
ATOM 5084 C CA . GLY B 1 141 ? 7.738 -16.469 -10.695 1 92.75 141 GLY B CA 1
ATOM 5085 C C . GLY B 1 141 ? 8.453 -15.703 -11.797 1 92.75 141 GLY B C 1
ATOM 5086 O O . GLY B 1 141 ? 7.809 -15.133 -12.68 1 92.75 141 GLY B O 1
ATOM 5087 N N . ASP B 1 142 ? 9.719 -15.586 -11.555 1 96.62 142 ASP B N 1
ATOM 5088 C CA . ASP B 1 142 ? 10.586 -14.828 -12.453 1 96.62 142 ASP B CA 1
ATOM 5089 C C . ASP B 1 142 ? 11.195 -15.734 -13.523 1 96.62 142 ASP B C 1
ATOM 5091 O O . ASP B 1 142 ? 12.414 -15.742 -13.719 1 96.62 142 ASP B O 1
ATOM 5095 N N . LEU B 1 143 ? 10.359 -16.406 -14.297 1 96.38 143 LEU B N 1
ATOM 5096 C CA . LEU B 1 143 ? 10.781 -17.5 -15.164 1 96.38 143 LEU B CA 1
ATOM 5097 C C . LEU B 1 143 ? 11.922 -17.062 -16.078 1 96.38 143 LEU B C 1
ATOM 5099 O O . LEU B 1 143 ? 12.961 -17.719 -16.141 1 96.38 143 LEU B O 1
ATOM 5103 N N . VAL B 1 144 ? 11.789 -15.914 -16.672 1 97.69 144 VAL B N 1
ATOM 5104 C CA . VAL B 1 144 ? 12.742 -15.492 -17.703 1 97.69 144 VAL B CA 1
ATOM 5105 C C . VAL B 1 144 ? 14.055 -15.078 -17.047 1 97.69 144 VAL B C 1
ATOM 5107 O O . VAL B 1 144 ? 15.133 -15.508 -17.469 1 97.69 144 VAL B O 1
ATOM 5110 N N . GLN B 1 145 ? 13.992 -14.328 -16.016 1 98.62 145 GLN B N 1
ATOM 5111 C CA . GLN B 1 145 ? 15.211 -13.875 -15.344 1 98.62 145 GLN B CA 1
ATOM 5112 C C . GLN B 1 145 ? 15.945 -15.047 -14.695 1 98.62 145 GLN B C 1
ATOM 5114 O O . GLN B 1 145 ? 17.172 -15.125 -14.758 1 98.62 145 GLN B O 1
ATOM 5119 N N . LEU B 1 146 ? 15.195 -15.883 -14.078 1 98.5 146 LEU B N 1
ATOM 5120 C CA . LEU B 1 146 ? 15.812 -17.031 -13.414 1 98.5 146 LEU B CA 1
ATOM 5121 C C . LEU B 1 146 ? 16.344 -18.016 -14.445 1 98.5 146 LEU B C 1
ATOM 5123 O O . LEU B 1 146 ? 17.297 -18.766 -14.172 1 98.5 146 LEU B O 1
ATOM 5127 N N . ALA B 1 147 ? 15.766 -18.047 -15.641 1 98.38 147 ALA B N 1
ATOM 5128 C CA . ALA B 1 147 ? 16.328 -18.859 -16.719 1 98.38 147 ALA B CA 1
ATOM 5129 C C . ALA B 1 147 ? 17.734 -18.391 -17.078 1 98.38 147 ALA B C 1
ATOM 5131 O O . ALA B 1 147 ? 18.625 -19.219 -17.344 1 98.38 147 ALA B O 1
ATOM 5132 N N . HIS B 1 148 ? 17.906 -17.109 -17.094 1 98.75 148 HIS B N 1
ATOM 5133 C CA . HIS B 1 148 ? 19.234 -16.562 -17.359 1 98.75 148 HIS B CA 1
ATOM 5134 C C . HIS B 1 148 ? 20.219 -16.953 -16.281 1 98.75 148 HIS B C 1
ATOM 5136 O O . HIS B 1 148 ? 21.391 -17.219 -16.562 1 98.75 148 HIS B O 1
ATOM 5142 N N . LEU B 1 149 ? 19.812 -16.969 -15.047 1 98.75 149 LEU B N 1
ATOM 5143 C CA . LEU B 1 149 ? 20.641 -17.484 -13.961 1 98.75 149 LEU B CA 1
ATOM 5144 C C . LEU B 1 149 ? 20.969 -18.953 -14.18 1 98.75 149 LEU B C 1
ATOM 5146 O O . LEU B 1 149 ? 22.125 -19.359 -14.109 1 98.75 149 LEU B O 1
ATOM 5150 N N . ALA B 1 150 ? 19.938 -19.734 -14.461 1 98.69 150 ALA B N 1
ATOM 5151 C CA . ALA B 1 150 ? 20.094 -21.172 -14.664 1 98.69 150 ALA B CA 1
ATOM 5152 C C . ALA B 1 150 ? 21.031 -21.469 -15.836 1 98.69 150 ALA B C 1
ATOM 5154 O O . ALA B 1 150 ? 21.828 -22.406 -15.789 1 98.69 150 ALA B O 1
ATOM 5155 N N . LEU B 1 151 ? 20.906 -20.672 -16.844 1 98.75 151 LEU B N 1
ATOM 5156 C CA . LEU B 1 151 ? 21.734 -20.812 -18.031 1 98.75 151 LEU B CA 1
ATOM 5157 C C . LEU B 1 151 ? 23.203 -20.781 -17.672 1 98.75 151 LEU B C 1
ATOM 5159 O O . LEU B 1 151 ? 24 -21.578 -18.172 1 98.75 151 LEU B O 1
ATOM 5163 N N . THR B 1 152 ? 23.562 -19.875 -16.828 1 98.81 152 THR B N 1
ATOM 5164 C CA . THR B 1 152 ? 24.969 -19.766 -16.422 1 98.81 152 THR B CA 1
ATOM 5165 C C . THR B 1 152 ? 25.3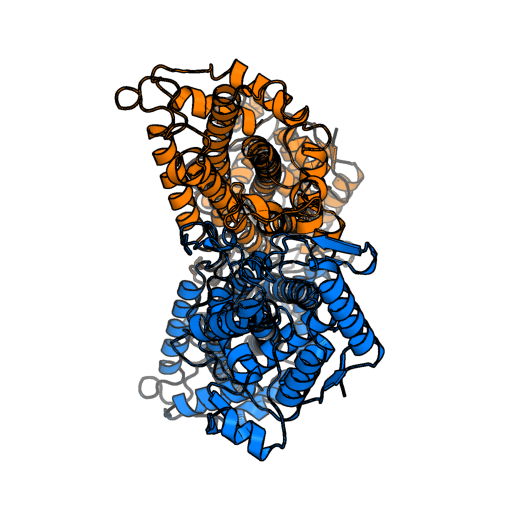59 -20.922 -15.508 1 98.81 152 THR B C 1
ATOM 5167 O O . THR B 1 152 ? 26.516 -21.359 -15.531 1 98.81 152 THR B O 1
ATOM 5170 N N . LEU B 1 153 ? 24.469 -21.469 -14.742 1 98.75 153 LEU B N 1
ATOM 5171 C CA . LEU B 1 153 ? 24.781 -22.594 -13.852 1 98.75 153 LEU B CA 1
ATOM 5172 C C . LEU B 1 153 ? 25.047 -23.859 -14.641 1 98.75 153 LEU B C 1
ATOM 5174 O O . LEU B 1 153 ? 25.75 -24.766 -14.172 1 98.75 153 LEU B O 1
ATOM 5178 N N . ILE B 1 154 ? 24.516 -23.938 -15.867 1 98.38 154 ILE B N 1
ATOM 5179 C CA . ILE B 1 154 ? 24.797 -25.094 -16.688 1 98.38 154 ILE B CA 1
ATOM 5180 C C . ILE B 1 154 ? 25.953 -24.797 -17.641 1 98.38 154 ILE B C 1
ATOM 5182 O O . ILE B 1 154 ? 26.203 -25.547 -18.594 1 98.38 154 ILE B O 1
ATOM 5186 N N . GLY B 1 155 ? 26.609 -23.719 -17.422 1 98.38 155 GLY B N 1
ATOM 5187 C CA . GLY B 1 155 ? 27.859 -23.406 -18.094 1 98.38 155 GLY B CA 1
ATOM 5188 C C . GLY B 1 155 ? 27.672 -22.641 -19.391 1 98.38 155 GLY B C 1
ATOM 5189 O O . GLY B 1 155 ? 28.609 -22.453 -20.172 1 98.38 155 GLY B O 1
ATOM 5190 N N . GLU B 1 156 ? 26.469 -22.172 -19.672 1 98.5 156 GLU B N 1
ATOM 5191 C CA . GLU B 1 156 ? 26.156 -21.438 -20.891 1 98.5 156 GLU B CA 1
ATOM 5192 C C . GLU B 1 156 ? 25.828 -19.984 -20.594 1 98.5 156 GLU B C 1
ATOM 5194 O O . GLU B 1 156 ? 25.812 -19.578 -19.422 1 98.5 156 GLU B O 1
ATOM 5199 N N . GLY B 1 157 ? 25.703 -19.156 -21.609 1 98.62 157 GLY B N 1
ATOM 5200 C CA . GLY B 1 157 ? 25.375 -17.75 -21.422 1 98.62 157 GLY B CA 1
ATOM 5201 C C . GLY B 1 157 ? 26.578 -16.891 -21.078 1 98.62 157 GLY B C 1
ATOM 5202 O O . GLY B 1 157 ? 27.703 -17.234 -21.422 1 98.62 157 GLY B O 1
ATOM 5203 N N . GLU B 1 158 ? 26.219 -15.727 -20.438 1 98.88 158 GLU B N 1
ATOM 5204 C CA . GLU B 1 158 ? 27.266 -14.75 -20.125 1 98.88 158 GLU B CA 1
ATOM 5205 C C . GLU B 1 158 ? 27.172 -14.281 -18.688 1 98.88 158 GLU B C 1
ATOM 5207 O O . GLU B 1 158 ? 26.125 -14.414 -18.047 1 98.88 158 GLU B O 1
ATOM 5212 N N . VAL B 1 159 ? 28.344 -13.836 -18.188 1 98.81 159 VAL B N 1
ATOM 5213 C CA . VAL B 1 159 ? 28.422 -13.297 -16.828 1 98.81 159 VAL B CA 1
ATOM 5214 C C . VAL B 1 159 ? 29.25 -12.008 -16.844 1 98.81 159 VAL B C 1
ATOM 5216 O O . VAL B 1 159 ? 30 -11.75 -17.781 1 98.81 159 VAL B O 1
ATOM 5219 N N . PHE B 1 160 ? 28.922 -11.148 -15.922 1 98.69 160 PHE B N 1
ATOM 5220 C CA . PHE B 1 160 ? 29.859 -10.086 -15.578 1 98.69 160 PHE B CA 1
ATOM 5221 C C . PHE B 1 160 ? 30.875 -10.578 -14.562 1 98.69 160 PHE B C 1
ATOM 5223 O O . PHE B 1 160 ? 30.516 -11.117 -13.516 1 98.69 160 PHE B O 1
ATOM 5230 N N . TYR B 1 161 ? 32.125 -10.5 -14.852 1 98.19 161 TYR B N 1
ATOM 5231 C CA . TYR B 1 161 ? 33.25 -10.938 -14.031 1 98.19 161 TYR B CA 1
ATOM 5232 C C . TYR B 1 161 ? 34.406 -9.945 -14.102 1 98.19 161 TYR B C 1
ATOM 5234 O O . TYR B 1 161 ? 34.906 -9.648 -15.188 1 98.19 161 TYR B O 1
ATOM 5242 N N . LYS B 1 162 ? 34.719 -9.359 -12.891 1 96.25 162 LYS B N 1
ATOM 5243 C CA . LYS B 1 162 ? 35.781 -8.359 -12.797 1 96.25 162 LYS B CA 1
ATOM 5244 C C . LYS B 1 162 ? 35.531 -7.203 -13.758 1 96.25 162 LYS B C 1
ATOM 5246 O O . LYS B 1 162 ? 36.438 -6.805 -14.5 1 96.25 162 LYS B O 1
ATOM 5251 N N . GLY B 1 163 ? 34.312 -6.867 -13.867 1 94.88 163 GLY B N 1
ATOM 5252 C CA . GLY B 1 163 ? 33.906 -5.664 -14.586 1 94.88 163 GLY B CA 1
ATOM 5253 C C . GLY B 1 163 ? 33.688 -5.898 -16.062 1 94.88 163 GLY B C 1
ATOM 5254 O O . GLY B 1 163 ? 33.312 -4.984 -16.797 1 94.88 163 GLY B O 1
ATOM 5255 N N . GLU B 1 164 ? 33.844 -7.117 -16.531 1 97.5 164 GLU B N 1
ATOM 5256 C CA . GLU B 1 164 ? 33.719 -7.402 -17.953 1 97.5 164 GLU B CA 1
ATOM 5257 C C . GLU B 1 164 ? 32.656 -8.445 -18.219 1 97.5 164 GLU B C 1
ATOM 5259 O O . GLU B 1 164 ? 32.5 -9.398 -17.438 1 97.5 164 GLU B O 1
ATOM 5264 N N . ARG B 1 165 ? 31.984 -8.25 -19.344 1 97.12 165 ARG B N 1
ATOM 5265 C CA . ARG B 1 165 ? 31.047 -9.25 -19.828 1 97.12 165 ARG B CA 1
ATOM 5266 C C . ARG B 1 165 ? 31.766 -10.367 -20.578 1 97.12 165 ARG B C 1
ATOM 5268 O O . ARG B 1 165 ? 32.469 -10.102 -21.547 1 97.12 165 ARG B O 1
ATOM 5275 N N . ARG B 1 166 ? 31.609 -11.594 -20.109 1 98.62 166 ARG B N 1
ATOM 5276 C CA . ARG B 1 166 ? 32.312 -12.75 -20.641 1 98.62 166 ARG B CA 1
ATOM 5277 C C . ARG B 1 166 ? 31.391 -13.953 -20.766 1 98.62 166 ARG B C 1
ATOM 5279 O O . ARG B 1 166 ? 30.297 -13.969 -20.188 1 98.62 166 ARG B O 1
ATOM 5286 N N . THR B 1 167 ? 31.859 -14.953 -21.531 1 98.75 167 THR B N 1
ATOM 5287 C CA . THR B 1 167 ? 31.078 -16.188 -21.562 1 98.75 167 THR B CA 1
ATOM 5288 C C . THR B 1 167 ? 31.188 -16.938 -20.234 1 98.75 167 THR B C 1
ATOM 5290 O O . THR B 1 167 ? 32.25 -16.938 -19.609 1 98.75 167 THR B O 1
ATOM 5293 N N . THR B 1 168 ? 30.172 -17.594 -19.875 1 98.81 168 THR B N 1
ATOM 5294 C CA . THR B 1 168 ? 30.172 -18.359 -18.625 1 98.81 168 THR B CA 1
ATOM 5295 C C . THR B 1 168 ? 31.25 -19.438 -18.656 1 98.81 168 THR B C 1
ATOM 5297 O O . THR B 1 168 ? 31.953 -19.656 -17.672 1 98.81 168 THR B O 1
ATOM 5300 N N . LYS B 1 169 ? 31.312 -20.094 -19.75 1 98.56 169 LYS B N 1
ATOM 5301 C CA . LYS B 1 169 ? 32.281 -21.188 -19.922 1 98.56 169 LYS B CA 1
ATOM 5302 C C . LYS B 1 169 ? 33.688 -20.719 -19.609 1 98.56 169 LYS B C 1
ATOM 5304 O O . LYS B 1 169 ? 34.406 -21.375 -18.859 1 98.56 169 LYS B O 1
ATOM 5309 N N . GLU B 1 170 ? 34.094 -19.609 -20.141 1 98.62 170 GLU B N 1
ATOM 5310 C CA . GLU B 1 170 ? 35.406 -19.062 -19.938 1 98.62 170 GLU B CA 1
ATOM 5311 C C . GLU B 1 170 ? 35.688 -18.781 -18.453 1 98.62 170 GLU B C 1
ATOM 5313 O O . GLU B 1 170 ? 36.75 -19.109 -17.938 1 98.62 170 GLU B O 1
ATOM 5318 N N . VAL B 1 171 ? 34.719 -18.156 -17.828 1 98.81 171 VAL B N 1
ATOM 5319 C CA . VAL B 1 171 ? 34.906 -17.734 -16.438 1 98.81 171 VAL B CA 1
ATOM 5320 C C . VAL B 1 171 ? 34.938 -18.953 -15.523 1 98.81 171 VAL B C 1
ATOM 5322 O O . VAL B 1 171 ? 35.719 -19 -14.562 1 98.81 171 VAL B O 1
ATOM 5325 N N . LEU B 1 172 ? 34.062 -19.969 -15.789 1 98.69 172 LEU B N 1
ATOM 5326 C CA . LEU B 1 172 ? 34.062 -21.188 -14.992 1 98.69 172 LEU B CA 1
ATOM 5327 C C . LEU B 1 172 ? 35.406 -21.906 -15.117 1 98.69 172 LEU B C 1
ATOM 5329 O O . LEU B 1 172 ? 35.938 -22.391 -14.125 1 98.69 172 LEU B O 1
ATOM 5333 N N . GLU B 1 173 ? 35.906 -21.969 -16.297 1 98.44 173 GLU B N 1
ATOM 5334 C CA . GLU B 1 173 ? 37.219 -22.578 -16.531 1 98.44 173 GLU B CA 1
ATOM 5335 C C . GLU B 1 173 ? 38.312 -21.828 -15.773 1 98.44 173 GLU B C 1
ATOM 5337 O O . GLU B 1 173 ? 39.156 -22.438 -15.117 1 98.44 173 GLU B O 1
ATOM 5342 N N . LEU B 1 174 ? 38.312 -20.531 -15.906 1 98.31 174 LEU B N 1
ATOM 5343 C CA . LEU B 1 174 ? 39.312 -19.688 -15.242 1 98.31 174 LEU B CA 1
ATOM 5344 C C . LEU B 1 174 ? 39.281 -19.906 -13.734 1 98.31 174 LEU B C 1
ATOM 5346 O O . LEU B 1 174 ? 40.344 -19.859 -13.086 1 98.31 174 LEU B O 1
ATOM 5350 N N . GLU B 1 175 ? 38.156 -20.141 -13.141 1 98.38 175 GLU B N 1
ATOM 5351 C CA . GLU B 1 175 ? 37.969 -20.234 -11.688 1 98.38 175 GLU B CA 1
ATOM 5352 C C . GLU B 1 175 ? 38 -21.688 -11.219 1 98.38 175 GLU B C 1
ATOM 5354 O O . GLU B 1 175 ? 37.844 -21.953 -10.023 1 98.38 175 GLU B O 1
ATOM 5359 N N . GLY B 1 176 ? 38.094 -22.625 -12.133 1 98.38 176 GLY B N 1
ATOM 5360 C CA . GLY B 1 176 ? 38.125 -24.031 -11.781 1 98.38 176 GLY B CA 1
ATOM 5361 C C . GLY B 1 176 ? 36.781 -24.547 -11.289 1 98.38 176 GLY B C 1
ATOM 5362 O O . GLY B 1 176 ? 36.719 -25.375 -10.375 1 98.38 176 GLY B O 1
ATOM 5363 N N . LEU B 1 177 ? 35.75 -23.984 -11.797 1 98.5 177 LEU B N 1
ATOM 5364 C CA . LEU B 1 177 ? 34.406 -24.406 -11.438 1 98.5 177 LEU B CA 1
ATOM 5365 C C . LEU B 1 177 ? 33.781 -25.266 -12.539 1 98.5 177 LEU B C 1
ATOM 5367 O O . LEU B 1 177 ? 34.156 -25.141 -13.711 1 98.5 177 LEU B O 1
ATOM 5371 N N . GLU B 1 178 ? 32.906 -26.156 -12.172 1 98.12 178 GLU B N 1
ATOM 5372 C CA . GLU B 1 178 ? 32.156 -26.969 -13.117 1 98.12 178 GLU B CA 1
ATOM 5373 C C . GLU B 1 178 ? 30.672 -26.609 -13.125 1 98.12 178 GLU B C 1
ATOM 5375 O O . GLU B 1 178 ? 30.094 -26.312 -12.07 1 98.12 178 GLU B O 1
ATOM 5380 N N . PRO B 1 179 ? 30.109 -26.578 -14.352 1 98.06 179 PRO B N 1
ATOM 5381 C CA . PRO B 1 179 ? 28.656 -26.422 -14.375 1 98.06 179 PRO B CA 1
ATOM 5382 C C . PRO B 1 179 ? 27.922 -27.531 -13.617 1 98.06 179 PRO B C 1
ATOM 5384 O O . PRO B 1 179 ? 28.469 -28.625 -13.43 1 98.06 179 PRO B O 1
ATOM 5387 N N . ILE B 1 180 ? 26.781 -27.188 -13.203 1 97.31 180 ILE B N 1
ATOM 5388 C CA . ILE B 1 180 ? 25.984 -28.234 -12.578 1 97.31 180 ILE B CA 1
ATOM 5389 C C . ILE B 1 180 ? 25.547 -29.25 -13.633 1 97.31 180 ILE B C 1
ATOM 5391 O O . ILE B 1 180 ? 25.453 -28.906 -14.82 1 97.31 180 ILE B O 1
ATOM 5395 N N . LYS B 1 181 ? 25.344 -30.438 -13.234 1 89.12 181 LYS B N 1
ATOM 5396 C CA . LYS B 1 181 ? 24.641 -31.406 -14.078 1 89.12 181 LYS B CA 1
ATOM 5397 C C . LYS B 1 181 ? 23.188 -31.578 -13.617 1 89.12 181 LYS B C 1
ATOM 5399 O O . LYS B 1 181 ? 22.938 -31.812 -12.438 1 89.12 181 LYS B O 1
ATOM 5404 N N . VAL B 1 182 ? 22.344 -31.453 -14.539 1 93.5 182 VAL B N 1
ATOM 5405 C CA . VAL B 1 182 ? 20.922 -31.672 -14.25 1 93.5 182 VAL B CA 1
ATOM 5406 C C . VAL B 1 182 ? 20.688 -33.156 -13.945 1 93.5 182 VAL B C 1
ATOM 5408 O O . VAL B 1 182 ? 21.109 -34.031 -14.695 1 93.5 182 VAL B O 1
ATOM 5411 N N . GLU B 1 183 ? 20.062 -33.406 -12.867 1 92.69 183 GLU B N 1
ATOM 5412 C CA . GLU B 1 183 ? 19.859 -34.781 -12.445 1 92.69 183 GLU B CA 1
ATOM 5413 C C . GLU B 1 183 ? 18.391 -35.188 -12.469 1 92.69 183 GLU B C 1
ATOM 5415 O O . GLU B 1 183 ? 18.047 -36.312 -12.727 1 92.69 183 GLU B O 1
ATOM 5420 N N . LEU B 1 184 ? 17.562 -34.344 -12.141 1 93.19 184 LEU B N 1
ATOM 5421 C CA . LEU B 1 184 ? 16.141 -34.625 -12.031 1 93.19 184 LEU B CA 1
ATOM 5422 C C . LEU B 1 184 ? 15.305 -33.469 -12.578 1 93.19 184 LEU B C 1
ATOM 5424 O O . LEU B 1 184 ? 15.07 -33.406 -13.789 1 93.19 184 LEU B O 1
ATOM 5428 N N . ARG B 1 185 ? 15.141 -32.438 -11.797 1 94.56 185 ARG B N 1
ATOM 5429 C CA . ARG B 1 185 ? 14.242 -31.359 -12.211 1 94.56 185 ARG B CA 1
ATOM 5430 C C . ARG B 1 185 ? 14.875 -29.984 -12 1 94.56 185 ARG B C 1
ATOM 5432 O O . ARG B 1 185 ? 14.18 -29 -11.719 1 94.56 185 ARG B O 1
ATOM 5439 N N . GLU B 1 186 ? 16.219 -29.891 -11.992 1 95.75 186 GLU B N 1
ATOM 5440 C CA . GLU B 1 186 ? 16.922 -28.656 -11.656 1 95.75 186 GLU B CA 1
ATOM 5441 C C . GLU B 1 186 ? 16.547 -27.516 -12.602 1 95.75 186 GLU B C 1
ATOM 5443 O O . GLU B 1 186 ? 16.5 -26.359 -12.203 1 95.75 186 GLU B O 1
ATOM 5448 N N . GLY B 1 187 ? 16.281 -27.828 -13.875 1 95.25 187 GLY B N 1
ATOM 5449 C CA . GLY B 1 187 ? 15.82 -26.781 -14.773 1 95.25 187 GLY B CA 1
ATOM 5450 C C . GLY B 1 187 ? 14.609 -26.031 -14.258 1 95.25 187 GLY B C 1
ATOM 5451 O O . GLY B 1 187 ? 14.641 -24.812 -14.109 1 95.25 187 GLY B O 1
ATOM 5452 N N . LEU B 1 188 ? 13.562 -26.781 -13.891 1 94.94 188 LEU B N 1
ATOM 5453 C CA . LEU B 1 188 ? 12.344 -26.172 -13.375 1 94.94 188 LEU B CA 1
ATOM 5454 C C . LEU B 1 188 ? 12.586 -25.547 -12 1 94.94 188 LEU B C 1
ATOM 5456 O O . LEU B 1 188 ? 12.141 -24.438 -11.734 1 94.94 188 LEU B O 1
ATOM 5460 N N . ALA B 1 189 ? 13.266 -26.234 -11.164 1 96.19 189 ALA B N 1
ATOM 5461 C CA . ALA B 1 189 ? 13.477 -25.766 -9.797 1 96.19 189 ALA B CA 1
ATOM 5462 C C . ALA B 1 189 ? 14.227 -24.438 -9.773 1 96.19 189 ALA B C 1
ATOM 5464 O O . ALA B 1 189 ? 13.977 -23.594 -8.914 1 96.19 189 ALA B O 1
ATOM 5465 N N . LEU B 1 190 ? 15.117 -24.25 -10.664 1 97.06 190 LEU B N 1
ATOM 5466 C CA . LEU B 1 190 ? 15.914 -23.031 -10.711 1 97.06 190 LEU B CA 1
ATOM 5467 C C . LEU B 1 190 ? 15.094 -21.859 -11.227 1 97.06 190 LEU B C 1
ATOM 5469 O O . LEU B 1 190 ? 15.328 -20.719 -10.844 1 97.06 190 LEU B O 1
ATOM 5473 N N . MET B 1 191 ? 14.102 -22.141 -12.023 1 96.44 191 MET B N 1
ATOM 5474 C CA . MET B 1 191 ? 13.469 -21.078 -12.797 1 96.44 191 MET B CA 1
ATOM 5475 C C . MET B 1 191 ? 12.141 -20.672 -12.172 1 96.44 191 MET B C 1
ATOM 5477 O O . MET B 1 191 ? 11.609 -19.594 -12.477 1 96.44 191 MET B O 1
ATOM 5481 N N . ASN B 1 192 ? 11.602 -21.5 -11.375 1 96.12 192 ASN B N 1
ATOM 5482 C CA . ASN B 1 192 ? 10.258 -21.297 -10.836 1 96.12 192 ASN B CA 1
ATOM 5483 C C . ASN B 1 192 ? 10.297 -20.672 -9.445 1 96.12 192 ASN B C 1
ATOM 5485 O O . ASN B 1 192 ? 10.625 -21.359 -8.469 1 96.12 192 ASN B O 1
ATOM 5489 N N . GLY B 1 193 ? 9.945 -19.406 -9.359 1 96.88 193 GLY B N 1
ATOM 5490 C CA . GLY B 1 193 ? 9.938 -18.781 -8.047 1 96.88 193 GLY B CA 1
ATOM 5491 C C . GLY B 1 193 ? 10.094 -17.266 -8.117 1 96.88 193 GLY B C 1
ATOM 5492 O O . GLY B 1 193 ? 10.273 -16.703 -9.203 1 96.88 193 GLY B O 1
ATOM 5493 N N . THR B 1 194 ? 10.055 -16.578 -7 1 98.12 194 THR B N 1
ATOM 5494 C CA . THR B 1 194 ? 9.969 -15.117 -6.906 1 98.12 194 THR B CA 1
ATOM 5495 C C . THR B 1 194 ? 11.312 -14.516 -6.527 1 98.12 194 THR B C 1
ATOM 5497 O O . THR B 1 194 ? 11.375 -13.398 -6.004 1 98.12 194 THR B O 1
ATOM 5500 N N . SER B 1 195 ? 12.406 -15.156 -6.723 1 98.31 195 SER B N 1
ATOM 5501 C CA . SER B 1 195 ? 13.695 -14.812 -6.129 1 98.31 195 SER B CA 1
ATOM 5502 C C . SER B 1 195 ? 14.25 -13.523 -6.727 1 98.31 195 SER B C 1
ATOM 5504 O O . SER B 1 195 ? 14.883 -12.727 -6.027 1 98.31 195 SER B O 1
ATOM 5506 N N . VAL B 1 196 ? 14.039 -13.289 -8.031 1 98.69 196 VAL B N 1
ATOM 5507 C CA . VAL B 1 196 ? 14.594 -12.094 -8.656 1 98.69 196 VAL B CA 1
ATOM 5508 C C . VAL B 1 196 ? 13.844 -10.852 -8.164 1 98.69 196 VAL B C 1
ATOM 5510 O O . VAL B 1 196 ? 14.461 -9.906 -7.676 1 98.69 196 VAL B O 1
ATOM 5513 N N . MET B 1 197 ? 12.484 -10.867 -8.25 1 98.75 197 MET B N 1
ATOM 5514 C CA . MET B 1 197 ? 11.703 -9.734 -7.77 1 98.75 197 MET B CA 1
ATOM 5515 C C . MET B 1 197 ? 11.969 -9.484 -6.289 1 98.75 197 MET B C 1
ATOM 5517 O O . MET B 1 197 ? 12.055 -8.328 -5.855 1 98.75 197 MET B O 1
ATOM 5521 N N . THR B 1 198 ? 12.141 -10.562 -5.496 1 98.75 198 THR B N 1
ATOM 5522 C CA . THR B 1 198 ? 12.383 -10.414 -4.066 1 98.75 198 THR B CA 1
ATOM 5523 C C . THR B 1 198 ? 13.781 -9.875 -3.805 1 98.75 198 THR B C 1
ATOM 5525 O O . THR B 1 198 ? 13.977 -9.016 -2.939 1 98.75 198 THR B O 1
ATOM 5528 N N . GLY B 1 199 ? 14.766 -10.398 -4.523 1 98.81 199 GLY B N 1
ATOM 5529 C CA . GLY B 1 199 ? 16.125 -9.898 -4.391 1 98.81 199 GLY B CA 1
ATOM 5530 C C . GLY B 1 199 ? 16.25 -8.414 -4.688 1 98.81 199 GLY B C 1
ATOM 5531 O O . GLY B 1 199 ? 16.844 -7.668 -3.908 1 98.81 199 GLY B O 1
ATOM 5532 N N . ILE B 1 200 ? 15.68 -8.008 -5.848 1 98.88 200 ILE B N 1
ATOM 5533 C CA . ILE B 1 200 ? 15.672 -6.586 -6.184 1 98.88 200 ILE B CA 1
ATOM 5534 C C . ILE B 1 200 ? 14.93 -5.805 -5.102 1 98.88 200 ILE B C 1
ATOM 5536 O O . ILE B 1 200 ? 15.352 -4.707 -4.723 1 98.88 200 ILE B O 1
ATOM 5540 N N . GLY B 1 201 ? 13.789 -6.406 -4.621 1 98.88 201 GLY B N 1
ATOM 5541 C CA . GLY B 1 201 ? 13.023 -5.777 -3.557 1 98.88 201 GLY B CA 1
ATOM 5542 C C . GLY B 1 201 ? 13.852 -5.484 -2.318 1 98.88 201 GLY B C 1
ATOM 5543 O O . GLY B 1 201 ? 13.695 -4.426 -1.701 1 98.88 201 GLY B O 1
ATOM 5544 N N . ILE B 1 202 ? 14.727 -6.391 -1.934 1 98.81 202 ILE B N 1
ATOM 5545 C CA . ILE B 1 202 ? 15.547 -6.215 -0.739 1 98.81 202 ILE B CA 1
ATOM 5546 C C . ILE B 1 202 ? 16.547 -5.086 -0.962 1 98.81 202 ILE B C 1
ATOM 5548 O O . ILE B 1 202 ? 16.797 -4.273 -0.064 1 98.81 202 ILE B O 1
ATOM 5552 N N . VAL B 1 203 ? 17.109 -4.973 -2.145 1 98.81 203 VAL B N 1
ATOM 5553 C CA . VAL B 1 203 ? 17.984 -3.855 -2.492 1 98.81 203 VAL B CA 1
ATOM 5554 C C . VAL B 1 203 ? 17.203 -2.543 -2.391 1 98.81 203 VAL B C 1
ATOM 5556 O O . VAL B 1 203 ? 17.719 -1.553 -1.863 1 98.81 203 VAL B O 1
ATOM 5559 N N . ASN B 1 204 ? 15.992 -2.57 -2.924 1 98.88 204 ASN B N 1
ATOM 5560 C CA . ASN B 1 204 ? 15.133 -1.392 -2.889 1 98.88 204 ASN B CA 1
ATOM 5561 C C . ASN B 1 204 ? 14.852 -0.942 -1.456 1 98.88 204 ASN B C 1
ATOM 5563 O O . ASN B 1 204 ? 14.914 0.25 -1.152 1 98.88 204 ASN B O 1
ATOM 5567 N N . VAL B 1 205 ? 14.555 -1.902 -0.557 1 98.88 205 VAL B N 1
ATOM 5568 C CA . VAL B 1 205 ? 14.266 -1.582 0.836 1 98.88 205 VAL B CA 1
ATOM 5569 C C . VAL B 1 205 ? 15.5 -0.961 1.492 1 98.88 205 VAL B C 1
ATOM 5571 O O . VAL B 1 205 ? 15.391 0.016 2.236 1 98.88 205 VAL B O 1
ATOM 5574 N N . TYR B 1 206 ? 16.641 -1.494 1.245 1 98.62 206 TYR B N 1
ATOM 5575 C CA . TYR B 1 206 ? 17.891 -0.979 1.789 1 98.62 206 TYR B CA 1
ATOM 5576 C C . TYR B 1 206 ? 18.125 0.467 1.365 1 98.62 206 TYR B C 1
ATOM 5578 O O . TYR B 1 206 ? 18.438 1.322 2.197 1 98.62 206 TYR B O 1
ATOM 5586 N N . ASN B 1 207 ? 17.969 0.711 0.116 1 98.81 207 ASN B N 1
ATOM 5587 C CA . ASN B 1 207 ? 18.188 2.053 -0.414 1 98.81 207 ASN B CA 1
ATOM 5588 C C . ASN B 1 207 ? 17.094 3.018 0.036 1 98.81 207 ASN B C 1
ATOM 5590 O O . ASN B 1 207 ? 17.359 4.203 0.25 1 98.81 207 ASN B O 1
ATOM 5594 N N . ALA B 1 208 ? 15.852 2.537 0.124 1 98.88 208 ALA B N 1
ATOM 5595 C CA . ALA B 1 208 ? 14.75 3.365 0.6 1 98.88 208 ALA B CA 1
ATOM 5596 C C . ALA B 1 208 ? 15 3.85 2.025 1 98.88 208 ALA B C 1
ATOM 5598 O O . ALA B 1 208 ? 14.719 5.004 2.355 1 98.88 208 ALA B O 1
ATOM 5599 N N . LYS B 1 209 ? 15.5 2.957 2.879 1 98.62 209 LYS B N 1
ATOM 5600 C CA . LYS B 1 209 ? 15.812 3.326 4.254 1 98.62 209 LYS B CA 1
ATOM 5601 C C . LYS B 1 209 ? 16.875 4.422 4.301 1 98.62 209 LYS B C 1
ATOM 5603 O O . LYS B 1 209 ? 16.781 5.359 5.094 1 98.62 209 LYS B O 1
ATOM 5608 N N . LYS B 1 210 ? 17.891 4.363 3.473 1 98.44 210 LYS B N 1
ATOM 5609 C CA . LYS B 1 210 ? 18.938 5.375 3.375 1 98.44 210 LYS B CA 1
ATOM 5610 C C . LYS B 1 210 ? 18.359 6.719 2.938 1 98.44 210 LYS B C 1
ATOM 5612 O O . LYS B 1 210 ? 18.703 7.758 3.508 1 98.44 210 LYS B O 1
ATOM 5617 N N . ALA B 1 211 ? 17.516 6.66 1.908 1 98.94 211 ALA B N 1
ATOM 5618 C CA . ALA B 1 211 ? 16.875 7.883 1.416 1 98.94 211 ALA B CA 1
ATOM 5619 C C . ALA B 1 211 ? 16.047 8.539 2.504 1 98.94 211 ALA B C 1
ATOM 5621 O O . ALA B 1 211 ? 16.062 9.766 2.654 1 98.94 211 ALA B O 1
ATOM 5622 N N . LEU B 1 212 ? 15.289 7.719 3.275 1 98.94 212 LEU B N 1
ATOM 5623 C CA . LEU B 1 212 ? 14.469 8.242 4.359 1 98.94 212 LEU B CA 1
ATOM 5624 C C . LEU B 1 212 ? 15.328 8.906 5.426 1 98.94 212 LEU B C 1
ATOM 5626 O O . LEU B 1 212 ? 14.969 9.969 5.945 1 98.94 212 LEU B O 1
ATOM 5630 N N . ASP B 1 213 ? 16.438 8.297 5.754 1 98.81 213 ASP B N 1
ATOM 5631 C CA . ASP B 1 213 ? 17.344 8.875 6.738 1 98.81 213 ASP B CA 1
ATOM 5632 C C . ASP B 1 213 ? 17.812 10.258 6.309 1 98.81 213 ASP B C 1
ATOM 5634 O O . ASP B 1 213 ? 17.844 11.188 7.117 1 98.81 213 ASP B O 1
ATOM 5638 N N . TRP B 1 214 ? 18.172 10.359 5.09 1 98.94 214 TRP B N 1
ATOM 5639 C CA . TRP B 1 214 ? 18.609 11.656 4.566 1 98.94 214 TRP B CA 1
ATOM 5640 C C . TRP B 1 214 ? 17.469 12.664 4.586 1 98.94 214 TRP B C 1
ATOM 5642 O O . TRP B 1 214 ? 17.656 13.836 4.902 1 98.94 214 TRP B O 1
ATOM 5652 N N . SER B 1 215 ? 16.266 12.203 4.188 1 98.94 215 SER B N 1
ATOM 5653 C CA . SER B 1 215 ? 15.102 13.094 4.191 1 98.94 215 SER B CA 1
ATOM 5654 C C . SER B 1 215 ? 14.867 13.688 5.574 1 98.94 215 SER B C 1
ATOM 5656 O O . SER B 1 215 ? 14.578 14.875 5.703 1 98.94 215 SER B O 1
ATOM 5658 N N . VAL B 1 216 ? 14.992 12.883 6.641 1 98.94 216 VAL B N 1
ATOM 5659 C CA . VAL B 1 216 ? 14.805 13.328 8.016 1 98.94 216 VAL B CA 1
ATOM 5660 C C . VAL B 1 216 ? 15.883 14.352 8.391 1 98.94 216 VAL B C 1
ATOM 5662 O O . VAL B 1 216 ? 15.586 15.391 8.969 1 98.94 216 VAL B O 1
ATOM 5665 N N . LYS B 1 217 ? 17.172 14.078 8.055 1 98.88 217 LYS B N 1
ATOM 5666 C CA . LYS B 1 217 ? 18.281 14.969 8.367 1 98.88 217 LYS B CA 1
ATOM 5667 C C . LYS B 1 217 ? 18.125 16.312 7.668 1 98.88 217 LYS B C 1
ATOM 5669 O O . LYS B 1 217 ? 18.312 17.375 8.281 1 98.88 217 LYS B O 1
ATOM 5674 N N . ILE B 1 218 ? 17.75 16.25 6.414 1 98.94 218 ILE B N 1
ATOM 5675 C CA . ILE B 1 218 ? 17.625 17.469 5.617 1 98.94 218 ILE B CA 1
ATOM 5676 C C . ILE B 1 218 ? 16.453 18.297 6.133 1 98.94 218 ILE B C 1
ATOM 5678 O O . ILE B 1 218 ? 16.578 19.516 6.301 1 98.94 218 ILE B O 1
ATOM 5682 N N . ALA B 1 219 ? 15.312 17.656 6.418 1 98.94 219 ALA B N 1
ATOM 5683 C CA . ALA B 1 219 ? 14.156 18.359 6.973 1 98.94 219 ALA B CA 1
ATOM 5684 C C . ALA B 1 219 ? 14.508 19.016 8.312 1 98.94 219 ALA B C 1
ATOM 5686 O O . ALA B 1 219 ? 14.047 20.125 8.602 1 98.94 219 ALA B O 1
ATOM 5687 N N . SER B 1 220 ? 15.281 18.312 9.133 1 98.88 220 SER B N 1
ATOM 5688 C CA . SER B 1 220 ? 15.719 18.859 10.414 1 98.88 220 SER B CA 1
ATOM 5689 C C . SER B 1 220 ? 16.562 20.125 10.219 1 98.88 220 SER B C 1
ATOM 5691 O O . SER B 1 220 ? 16.344 21.125 10.898 1 98.88 220 SER B O 1
ATOM 5693 N N . ALA B 1 221 ? 17.5 20.062 9.305 1 98.94 221 ALA B N 1
ATOM 5694 C CA . ALA B 1 221 ? 18.344 21.219 9.016 1 98.94 221 ALA B CA 1
ATOM 5695 C C . ALA B 1 221 ? 17.516 22.406 8.531 1 98.94 221 ALA B C 1
ATOM 5697 O O . ALA B 1 221 ? 17.812 23.562 8.852 1 98.94 221 ALA B O 1
ATOM 5698 N N . ILE B 1 222 ? 16.516 22.156 7.746 1 98.88 222 ILE B N 1
ATOM 5699 C CA . ILE B 1 222 ? 15.648 23.219 7.246 1 98.88 222 ILE B CA 1
ATOM 5700 C C . ILE B 1 222 ? 14.898 23.859 8.414 1 98.88 222 ILE B C 1
ATOM 5702 O O . ILE B 1 222 ? 14.703 25.078 8.43 1 98.88 222 ILE B O 1
ATOM 5706 N N . ASN B 1 223 ? 14.469 23.078 9.383 1 98.5 223 ASN B N 1
ATOM 5707 C CA . ASN B 1 223 ? 13.852 23.641 10.586 1 98.5 223 ASN B CA 1
ATOM 5708 C C . ASN B 1 223 ? 14.812 24.547 11.336 1 98.5 223 ASN B C 1
ATOM 5710 O O . ASN B 1 223 ? 14.391 25.531 11.953 1 98.5 223 ASN B O 1
ATOM 5714 N N . GLU B 1 224 ? 16.172 24.281 11.328 1 98.5 224 GLU B N 1
ATOM 5715 C CA . GLU B 1 224 ? 17.172 25.188 11.891 1 98.5 224 GLU B CA 1
ATOM 5716 C C . GLU B 1 224 ? 17.25 26.484 11.078 1 98.5 224 GLU B C 1
ATOM 5718 O O . GLU B 1 224 ? 17.25 27.578 11.648 1 98.5 224 GLU B O 1
ATOM 5723 N N . ILE B 1 225 ? 17.266 26.297 9.805 1 98.44 225 ILE B N 1
ATOM 5724 C CA . ILE B 1 225 ? 17.422 27.422 8.906 1 98.44 225 ILE B CA 1
ATOM 5725 C C . ILE B 1 225 ? 16.297 28.438 9.141 1 98.44 225 ILE B C 1
ATOM 5727 O O . ILE B 1 225 ? 16.531 29.641 9.172 1 98.44 225 ILE B O 1
ATOM 5731 N N . VAL B 1 226 ? 15.102 27.938 9.383 1 97.62 226 VAL B N 1
ATOM 5732 C CA . VAL B 1 226 ? 13.945 28.828 9.5 1 97.62 226 VAL B CA 1
ATOM 5733 C C . VAL B 1 226 ? 13.703 29.172 10.969 1 97.62 226 VAL B C 1
ATOM 5735 O O . VAL B 1 226 ? 12.766 29.891 11.297 1 97.62 226 VAL B O 1
ATOM 5738 N N . GLN B 1 227 ? 14.516 28.656 11.836 1 97 227 GLN B N 1
ATOM 5739 C CA . GLN B 1 227 ? 14.383 28.859 13.273 1 97 227 GLN B CA 1
ATOM 5740 C C . GLN B 1 227 ? 12.977 28.531 13.758 1 97 227 GLN B C 1
ATOM 5742 O O . GLN B 1 227 ? 12.328 29.344 14.422 1 97 227 GLN B O 1
ATOM 5747 N N . ALA B 1 228 ? 12.594 27.328 13.414 1 96.38 228 ALA B N 1
ATOM 5748 C CA . ALA B 1 228 ? 11.234 26.875 13.703 1 96.38 228 ALA B CA 1
ATOM 5749 C C . ALA B 1 228 ? 11.047 26.625 15.195 1 96.38 228 ALA B C 1
ATOM 5751 O O . ALA B 1 228 ? 12.023 26.359 15.914 1 96.38 228 ALA B O 1
ATOM 5752 N N . TYR B 1 229 ? 9.758 26.781 15.648 1 94.38 229 TYR B N 1
ATOM 5753 C CA . TYR B 1 229 ? 9.43 26.25 16.969 1 94.38 229 TYR B CA 1
ATOM 5754 C C . TYR B 1 229 ? 9.5 24.719 16.969 1 94.38 229 TYR B C 1
ATOM 5756 O O . TYR B 1 229 ? 9.141 24.078 15.992 1 94.38 229 TYR B O 1
ATOM 5764 N N . ASP B 1 230 ? 9.898 24.125 18.094 1 94 230 ASP B N 1
ATOM 5765 C CA . ASP B 1 230 ? 10.172 22.688 18.078 1 94 230 ASP B CA 1
ATOM 5766 C C . ASP B 1 230 ? 9.023 21.922 18.719 1 94 230 ASP B C 1
ATOM 5768 O O . ASP B 1 230 ? 9.086 20.688 18.844 1 94 230 ASP B O 1
ATOM 5772 N N . ASP B 1 231 ? 7.965 22.562 19.094 1 94.12 231 ASP B N 1
ATOM 5773 C CA . ASP B 1 231 ? 6.891 21.859 19.781 1 94.12 231 ASP B CA 1
ATOM 5774 C C . ASP B 1 231 ? 6.191 20.875 18.859 1 94.12 231 ASP B C 1
ATOM 5776 O O . ASP B 1 231 ? 5.621 19.875 19.312 1 94.12 231 ASP B O 1
ATOM 5780 N N . HIS B 1 232 ? 6.234 21.094 17.516 1 96.69 232 HIS B N 1
ATOM 5781 C CA . HIS B 1 232 ? 5.605 20.141 16.594 1 96.69 232 HIS B CA 1
ATOM 5782 C C . HIS B 1 232 ? 6.352 18.812 16.562 1 96.69 232 HIS B C 1
ATOM 5784 O O . HIS B 1 232 ? 5.82 17.812 16.094 1 96.69 232 HIS B O 1
ATOM 5790 N N . LEU B 1 233 ? 7.547 18.812 17.203 1 98.12 233 LEU B N 1
ATOM 5791 C CA . LEU B 1 233 ? 8.336 17.578 17.281 1 98.12 233 LEU B CA 1
ATOM 5792 C C . LEU B 1 233 ? 8.242 16.953 18.656 1 98.12 233 LEU B C 1
ATOM 5794 O O . LEU B 1 233 ? 8.781 15.875 18.891 1 98.12 233 LEU B O 1
ATOM 5798 N N . SER B 1 234 ? 7.535 17.547 19.594 1 97.56 234 SER B N 1
ATOM 5799 C CA . SER B 1 234 ? 7.527 17.109 20.984 1 97.56 234 SER B CA 1
ATOM 5800 C C . SER B 1 234 ? 6.977 15.688 21.109 1 97.56 234 SER B C 1
ATOM 5802 O O . SER B 1 234 ? 6.121 15.281 20.312 1 97.56 234 SER B O 1
ATOM 5804 N N . ALA B 1 235 ? 7.547 15.016 22.094 1 97.69 235 ALA B N 1
ATOM 5805 C CA . ALA B 1 235 ? 7.039 13.672 22.391 1 97.69 235 ALA B CA 1
ATOM 5806 C C . ALA B 1 235 ? 5.57 13.727 22.797 1 97.69 235 ALA B C 1
ATOM 5808 O O . ALA B 1 235 ? 4.785 12.852 22.422 1 97.69 235 ALA B O 1
ATOM 5809 N N . GLU B 1 236 ? 5.195 14.719 23.578 1 97 236 GLU B N 1
ATOM 5810 C CA . GLU B 1 236 ? 3.84 14.867 24.094 1 97 236 GLU B CA 1
ATOM 5811 C C . GLU B 1 236 ? 2.822 14.984 22.969 1 97 236 GLU B C 1
ATOM 5813 O O . GLU B 1 236 ? 1.791 14.305 22.984 1 97 236 GLU B O 1
ATOM 5818 N N . LEU B 1 237 ? 3.154 15.758 21.969 1 97.56 237 LEU B N 1
ATOM 5819 C CA . LEU B 1 237 ? 2.256 15.969 20.844 1 97.56 237 LEU B CA 1
ATOM 5820 C C . LEU B 1 237 ? 2.156 14.703 19.984 1 97.56 237 LEU B C 1
ATOM 5822 O O . LEU B 1 237 ? 1.055 14.234 19.703 1 97.56 237 LEU B O 1
ATOM 5826 N N . ASN B 1 238 ? 3.289 14.164 19.562 1 98.31 238 ASN B N 1
ATOM 5827 C CA . ASN B 1 238 ? 3.318 13.062 18.594 1 98.31 238 ASN B CA 1
ATOM 5828 C C . ASN B 1 238 ? 2.84 11.758 19.234 1 98.31 238 ASN B C 1
ATOM 5830 O O . ASN B 1 238 ? 2.348 10.867 18.531 1 98.31 238 ASN B O 1
ATOM 5834 N N . ASN B 1 239 ? 2.875 11.688 20.547 1 97.38 239 ASN B N 1
ATOM 5835 C CA . ASN B 1 239 ? 2.43 10.484 21.25 1 97.38 239 ASN B CA 1
ATOM 5836 C C . ASN B 1 239 ? 0.92 10.492 21.469 1 97.38 239 ASN B C 1
ATOM 5838 O O . ASN B 1 239 ? 0.347 9.492 21.891 1 97.38 239 ASN B O 1
ATOM 5842 N N . THR B 1 240 ? 0.25 11.555 21.125 1 97.31 240 THR B N 1
ATOM 5843 C CA . THR B 1 240 ? -1.206 11.555 21.203 1 97.31 240 THR B CA 1
ATOM 5844 C C . THR B 1 240 ? -1.811 10.805 20.031 1 97.31 240 THR B C 1
ATOM 5846 O O . THR B 1 240 ? -3.01 10.516 20.016 1 97.31 240 THR B O 1
ATOM 5849 N N . LYS B 1 241 ? -1.028 10.531 19 1 97.19 241 LYS B N 1
ATOM 5850 C CA . LYS B 1 241 ? -1.434 9.625 17.938 1 97.19 241 LYS B CA 1
ATOM 5851 C C . LYS B 1 241 ? -0.837 8.234 18.141 1 97.19 241 LYS B C 1
ATOM 5853 O O . LYS B 1 241 ? 0.309 8.102 18.562 1 97.19 241 LYS B O 1
ATOM 5858 N N . HIS B 1 242 ? -1.54 7.262 17.781 1 97.19 242 HIS B N 1
ATOM 5859 C CA . HIS B 1 242 ? -1.108 5.883 17.969 1 97.19 242 HIS B CA 1
ATOM 5860 C C . HIS B 1 242 ? -0.349 5.371 16.75 1 97.19 242 HIS B C 1
ATOM 5862 O O . HIS B 1 242 ? -0.337 4.168 16.469 1 97.19 242 HIS B O 1
ATOM 5868 N N . HIS B 1 243 ? 0.267 6.23 15.961 1 98.06 243 HIS B N 1
ATOM 5869 C CA . HIS B 1 243 ? 1.066 5.863 14.797 1 98.06 243 HIS B CA 1
ATOM 5870 C C . HIS B 1 243 ? 2.553 5.836 15.133 1 98.06 243 HIS B C 1
ATOM 5872 O O . HIS B 1 243 ? 3.195 6.887 15.211 1 98.06 243 HIS B O 1
ATOM 5878 N N . SER B 1 244 ? 3.154 4.637 15.203 1 98.31 244 SER B N 1
ATOM 5879 C CA . SER B 1 244 ? 4.523 4.461 15.68 1 98.31 244 SER B CA 1
ATOM 5880 C C . SER B 1 244 ? 5.52 5.133 14.742 1 98.31 244 SER B C 1
ATOM 5882 O O . SER B 1 244 ? 6.523 5.688 15.188 1 98.31 244 SER B O 1
ATOM 5884 N N . GLY B 1 245 ? 5.289 5.086 13.398 1 98.69 245 GLY B N 1
ATOM 5885 C CA . GLY B 1 245 ? 6.176 5.75 12.453 1 98.69 245 GLY B CA 1
ATOM 5886 C C . GLY B 1 245 ? 6.293 7.242 12.688 1 98.69 245 GLY B C 1
ATOM 5887 O O . GLY B 1 245 ? 7.395 7.793 12.68 1 98.69 245 GLY B O 1
ATOM 5888 N N . GLN B 1 246 ? 5.152 7.879 12.93 1 98.75 246 GLN B N 1
ATOM 5889 C CA . GLN B 1 246 ? 5.145 9.305 13.234 1 98.75 246 GLN B CA 1
ATOM 5890 C C . GLN B 1 246 ? 5.969 9.602 14.492 1 98.75 246 GLN B C 1
ATOM 5892 O O . GLN B 1 246 ? 6.781 10.531 14.5 1 98.75 246 GLN B O 1
ATOM 5897 N N . GLN B 1 247 ? 5.723 8.828 15.531 1 98.81 247 GLN B N 1
ATOM 5898 C CA . GLN B 1 247 ? 6.426 9.008 16.797 1 98.81 247 GLN B CA 1
ATOM 5899 C C . GLN B 1 247 ? 7.934 8.859 16.625 1 98.81 247 GLN B C 1
ATOM 5901 O O . GLN B 1 247 ? 8.711 9.633 17.172 1 98.81 247 GLN B O 1
ATOM 5906 N N . GLU B 1 248 ? 8.32 7.895 15.789 1 98.88 248 GLU B N 1
ATOM 5907 C CA . GLU B 1 248 ? 9.734 7.621 15.57 1 98.88 248 GLU B CA 1
ATOM 5908 C C . GLU B 1 248 ? 10.398 8.734 14.758 1 98.88 248 GLU B C 1
ATOM 5910 O O . GLU B 1 248 ? 11.516 9.148 15.055 1 98.88 248 GLU B O 1
ATOM 5915 N N . ILE B 1 249 ? 9.742 9.227 13.727 1 98.88 249 ILE B N 1
ATOM 5916 C CA . ILE B 1 249 ? 10.289 10.312 12.914 1 98.88 249 ILE B CA 1
ATOM 5917 C C . ILE B 1 249 ? 10.484 11.555 13.781 1 98.88 249 ILE B C 1
ATOM 5919 O O . ILE B 1 249 ? 11.523 12.219 13.695 1 98.88 249 ILE B O 1
ATOM 5923 N N . ALA B 1 250 ? 9.445 11.852 14.609 1 98.88 250 ALA B N 1
ATOM 5924 C CA . ALA B 1 250 ? 9.578 12.992 15.516 1 98.88 250 ALA B CA 1
ATOM 5925 C C . ALA B 1 250 ? 10.773 12.828 16.438 1 98.88 250 ALA B C 1
ATOM 5927 O O . ALA B 1 250 ? 11.523 13.781 16.688 1 98.88 250 ALA B O 1
ATOM 5928 N N . LYS B 1 251 ? 10.969 11.664 16.969 1 98.88 251 LYS B N 1
ATOM 5929 C CA . LYS B 1 251 ? 12.094 11.359 17.859 1 98.88 251 LYS B CA 1
ATOM 5930 C C . LYS B 1 251 ? 13.422 11.57 17.141 1 98.88 251 LYS B C 1
ATOM 5932 O O . LYS B 1 251 ? 14.352 12.156 17.688 1 98.88 251 LYS B O 1
ATOM 5937 N N . MET B 1 252 ? 13.516 11.094 15.922 1 98.88 252 MET B N 1
ATOM 5938 C CA . MET B 1 252 ? 14.734 11.258 15.133 1 98.88 252 MET B CA 1
ATOM 5939 C C . MET B 1 252 ? 15.062 12.727 14.93 1 98.88 252 MET B C 1
ATOM 5941 O O . MET B 1 252 ? 16.219 13.133 15.031 1 98.88 252 MET B O 1
ATOM 5945 N N . MET B 1 253 ? 14.086 13.484 14.641 1 98.88 253 MET B N 1
ATOM 5946 C CA . MET B 1 253 ? 14.297 14.914 14.414 1 98.88 253 MET B CA 1
ATOM 5947 C C . MET B 1 253 ? 14.711 15.617 15.703 1 98.88 253 MET B C 1
ATOM 5949 O O . MET B 1 253 ? 15.586 16.484 15.688 1 98.88 253 MET B O 1
ATOM 5953 N N . ARG B 1 254 ? 14.047 15.227 16.859 1 98.62 254 ARG B N 1
ATOM 5954 C CA . ARG B 1 254 ? 14.461 15.797 18.141 1 98.62 254 ARG B CA 1
ATOM 5955 C C . ARG B 1 254 ? 15.93 15.492 18.422 1 98.62 254 ARG B C 1
ATOM 5957 O O . ARG B 1 254 ? 16.672 16.375 18.875 1 98.62 254 ARG B O 1
ATOM 5964 N N . GLN B 1 255 ? 16.328 14.289 18.172 1 98.69 255 GLN B N 1
ATOM 5965 C CA . GLN B 1 255 ? 17.719 13.883 18.391 1 98.69 255 GLN B CA 1
ATOM 5966 C C . GLN B 1 255 ? 18.672 14.641 17.484 1 98.69 255 GLN B C 1
ATOM 5968 O O . GLN B 1 255 ? 19.734 15.102 17.938 1 98.69 255 GLN B O 1
ATOM 5973 N N . HIS B 1 256 ? 18.312 14.805 16.266 1 98.69 256 HIS B N 1
ATOM 5974 C CA . HIS B 1 256 ? 19.125 15.523 15.297 1 98.69 256 HIS B CA 1
ATOM 5975 C C . HIS B 1 256 ? 19.328 16.984 15.711 1 98.69 256 HIS B C 1
ATOM 5977 O O . HIS B 1 256 ? 20.391 17.547 15.5 1 98.69 256 HIS B O 1
ATOM 5983 N N . LEU B 1 257 ? 18.312 17.578 16.328 1 98.5 257 LEU B N 1
ATOM 5984 C CA . LEU B 1 257 ? 18.297 19 16.609 1 98.5 257 LEU B CA 1
ATOM 5985 C C . LEU B 1 257 ? 18.672 19.297 18.062 1 98.5 257 LEU B C 1
ATOM 5987 O O . LEU B 1 257 ? 18.641 20.438 18.5 1 98.5 257 LEU B O 1
ATOM 5991 N N . SER B 1 258 ? 19.109 18.297 18.828 1 97.5 258 SER B N 1
ATOM 5992 C CA . SER B 1 258 ? 19.25 18.344 20.281 1 97.5 258 SER B CA 1
ATOM 5993 C C . SER B 1 258 ? 20.219 19.438 20.719 1 97.5 258 SER B C 1
ATOM 5995 O O . SER B 1 258 ? 20.062 20.047 21.781 1 97.5 258 SER B O 1
ATOM 5997 N N . ASN B 1 259 ? 21.266 19.781 19.938 1 97.38 259 ASN B N 1
ATOM 5998 C CA . ASN B 1 259 ? 22.234 20.797 20.344 1 97.38 259 ASN B CA 1
ATOM 5999 C C . ASN B 1 259 ? 22.219 22 19.406 1 97.38 259 ASN B C 1
ATOM 6001 O O . ASN B 1 259 ? 23.219 22.719 19.297 1 97.38 259 ASN B O 1
ATOM 6005 N N . SER B 1 260 ? 21.156 22.047 18.578 1 97.38 260 SER B N 1
ATOM 6006 C CA . SER B 1 260 ? 21 23.234 17.734 1 97.38 260 SER B CA 1
ATOM 6007 C C . SER B 1 260 ? 20.812 24.484 18.578 1 97.38 260 SER B C 1
ATOM 6009 O O . SER B 1 260 ? 20.141 24.453 19.594 1 97.38 260 SER B O 1
ATOM 6011 N N . THR B 1 261 ? 21.375 25.609 18.203 1 97.56 261 THR B N 1
ATOM 6012 C CA . THR B 1 261 ? 21.188 26.875 18.891 1 97.56 261 THR B CA 1
ATOM 6013 C C . THR B 1 261 ? 20.172 27.75 18.125 1 97.56 261 THR B C 1
ATOM 6015 O O . THR B 1 261 ? 19.984 28.922 18.469 1 97.56 261 THR B O 1
ATOM 6018 N N . LEU B 1 262 ? 19.531 27.172 17.094 1 97.75 262 LEU B N 1
ATOM 6019 C CA . LEU B 1 262 ? 18.703 27.969 16.203 1 97.75 262 LEU B CA 1
ATOM 6020 C C . LEU B 1 262 ? 17.219 27.688 16.438 1 97.75 262 LEU B C 1
ATOM 6022 O O . LEU B 1 262 ? 16.391 28.578 16.328 1 97.75 262 LEU B O 1
ATOM 6026 N N . VAL B 1 263 ? 16.875 26.453 16.75 1 96.25 263 VAL B N 1
ATOM 6027 C CA . VAL B 1 263 ? 15.469 26.094 16.953 1 96.25 263 VAL B CA 1
ATOM 6028 C C . VAL B 1 263 ? 14.938 26.797 18.203 1 96.25 263 VAL B C 1
ATOM 6030 O O . VAL B 1 263 ? 15.68 27 19.172 1 96.25 263 VAL B O 1
ATOM 6033 N N . ARG B 1 264 ? 13.625 27.109 18.203 1 94.38 264 ARG B N 1
ATOM 6034 C CA . ARG B 1 264 ? 13.047 27.938 19.25 1 94.38 264 ARG B CA 1
ATOM 6035 C C . ARG B 1 264 ? 12.031 27.156 20.062 1 94.38 264 ARG B C 1
ATOM 6037 O O . ARG B 1 264 ? 11.484 26.156 19.609 1 94.38 264 ARG B O 1
ATOM 6044 N N . LYS B 1 265 ? 11.898 27.656 21.25 1 91.81 265 LYS B N 1
ATOM 6045 C CA . LYS B 1 265 ? 10.836 27.188 22.141 1 91.81 265 LYS B CA 1
ATOM 6046 C C . LYS B 1 265 ? 9.68 28.172 22.172 1 91.81 265 LYS B C 1
ATOM 6048 O O . LYS B 1 265 ? 9.859 29.344 22.531 1 91.81 265 LYS B O 1
ATOM 6053 N N . ARG B 1 266 ? 8.562 27.641 21.812 1 88 266 ARG B N 1
ATOM 6054 C CA . ARG B 1 266 ? 7.379 28.5 21.75 1 88 266 ARG B CA 1
ATOM 6055 C C . ARG B 1 266 ? 7.105 29.156 23.094 1 88 266 ARG B C 1
ATOM 6057 O O . ARG B 1 266 ? 6.707 30.328 23.141 1 88 266 ARG B O 1
ATOM 6064 N N . GLU B 1 267 ? 7.312 28.531 24.172 1 84.88 267 GLU B N 1
ATOM 6065 C CA . GLU B 1 267 ? 7.031 29.016 25.516 1 84.88 267 GLU B CA 1
ATOM 6066 C C . GLU B 1 267 ? 7.816 30.281 25.828 1 84.88 267 GLU B C 1
ATOM 6068 O O . GLU B 1 267 ? 7.34 31.156 26.562 1 84.88 267 GLU B O 1
ATOM 6073 N N . ASP B 1 268 ? 8.93 30.375 25.234 1 84.19 268 ASP B N 1
ATOM 6074 C CA . ASP B 1 268 ? 9.805 31.516 25.484 1 84.19 268 ASP B CA 1
ATOM 6075 C C . ASP B 1 268 ? 9.375 32.75 24.688 1 84.19 268 ASP B C 1
ATOM 6077 O O . ASP B 1 268 ? 9.672 33.875 25.062 1 84.19 268 ASP B O 1
ATOM 6081 N N . HIS B 1 269 ? 8.531 32.469 23.719 1 81 269 HIS B N 1
ATOM 6082 C CA . HIS B 1 269 ? 8.297 33.562 22.797 1 81 269 HIS B CA 1
ATOM 6083 C C . HIS B 1 269 ? 6.82 33.938 22.75 1 81 269 HIS B C 1
ATOM 6085 O O . HIS B 1 269 ? 6.477 35.125 22.641 1 81 269 HIS B O 1
ATOM 6091 N N . LEU B 1 270 ? 5.977 32.906 22.891 1 79.56 270 LEU B N 1
ATOM 6092 C CA . LEU B 1 270 ? 4.566 33.188 22.641 1 79.56 270 LEU B CA 1
ATOM 6093 C C . LEU B 1 270 ? 3.734 32.969 23.891 1 79.56 270 LEU B C 1
ATOM 6095 O O . LEU B 1 270 ? 2.584 33.406 23.969 1 79.56 270 LEU B O 1
ATOM 6099 N N . TYR B 1 271 ? 4.293 32.344 24.859 1 78.56 271 TYR B N 1
ATOM 6100 C CA . TYR B 1 271 ? 3.541 32.094 26.078 1 78.56 271 TYR B CA 1
ATOM 6101 C C . TYR B 1 271 ? 4.031 32.969 27.219 1 78.56 271 TYR B C 1
ATOM 6103 O O . TYR B 1 271 ? 3.537 32.875 28.344 1 78.56 271 TYR B O 1
ATOM 6111 N N . SER B 1 272 ? 5.074 33.688 26.891 1 74.12 272 SER B N 1
ATOM 6112 C CA . SER B 1 272 ? 5.629 34.562 27.906 1 74.12 272 SER B CA 1
ATOM 6113 C C . SER B 1 272 ? 5.473 36.031 27.516 1 74.12 272 SER B C 1
ATOM 6115 O O . SER B 1 272 ? 5.445 36.375 26.344 1 74.12 272 SER B O 1
ATOM 6117 N N . GLY B 1 273 ? 5.293 36.812 28.484 1 67.56 273 GLY B N 1
ATOM 6118 C CA . GLY B 1 273 ? 5.332 38.25 28.297 1 67.56 273 GLY B CA 1
ATOM 6119 C C . GLY B 1 273 ? 3.984 38.844 27.938 1 67.56 273 GLY B C 1
ATOM 6120 O O . GLY B 1 273 ? 2.963 38.156 27.984 1 67.56 273 GLY B O 1
ATOM 6121 N N . GLU B 1 274 ? 4.035 40.125 27.734 1 66.31 274 GLU B N 1
ATOM 6122 C CA . GLU B 1 274 ? 2.836 40.875 27.359 1 66.31 274 GLU B CA 1
ATOM 6123 C C . GLU B 1 274 ? 2.723 41 25.844 1 66.31 274 GLU B C 1
ATOM 6125 O O . GLU B 1 274 ? 3.51 41.719 25.219 1 66.31 274 GLU B O 1
ATOM 6130 N N . ASN B 1 275 ? 2.352 39.875 25.219 1 69.38 275 ASN B N 1
ATOM 6131 C CA . ASN B 1 275 ? 2.15 39.906 23.766 1 69.38 275 ASN B CA 1
ATOM 6132 C C . ASN B 1 275 ? 0.98 40.812 23.391 1 69.38 275 ASN B C 1
ATOM 6134 O O . ASN B 1 275 ? -0.18 40.438 23.516 1 69.38 275 ASN B O 1
ATOM 6138 N N . THR B 1 276 ? 1.272 42.031 23.062 1 73.44 276 THR B N 1
ATOM 6139 C CA . THR B 1 276 ? 0.201 42.969 22.812 1 73.44 276 THR B CA 1
ATOM 6140 C C . THR B 1 276 ? 0.174 43.375 21.344 1 73.44 276 THR B C 1
ATOM 6142 O O . THR B 1 276 ? -0.655 44.219 20.938 1 73.44 276 THR B O 1
ATOM 6145 N N . GLU B 1 277 ? 0.953 42.75 20.578 1 79.5 277 GLU B N 1
ATOM 6146 C CA . GLU B 1 277 ? 1.026 43.156 19.188 1 79.5 277 GLU B CA 1
ATOM 6147 C C . GLU B 1 277 ? -0.196 42.688 18.406 1 79.5 277 GLU B C 1
ATOM 6149 O O . GLU B 1 277 ? -0.716 41.594 18.656 1 79.5 277 GLU B O 1
ATOM 6154 N N . GLU B 1 278 ? -0.617 43.469 17.438 1 79.88 278 GLU B N 1
ATOM 6155 C CA . GLU B 1 278 ? -1.75 43.156 16.578 1 79.88 278 GLU B CA 1
ATOM 6156 C C . GLU B 1 278 ? -1.335 42.219 15.453 1 79.88 278 GLU B C 1
ATOM 6158 O O . GLU B 1 278 ? -2.131 41.375 15 1 79.88 278 GLU B O 1
ATOM 6163 N N . VAL B 1 279 ? -0.248 42.438 15.023 1 85 279 VAL B N 1
ATOM 6164 C CA . VAL B 1 279 ? 0.317 41.594 13.992 1 85 279 VAL B CA 1
ATOM 6165 C C . VAL B 1 279 ? 1.613 40.938 14.492 1 85 279 VAL B C 1
ATOM 6167 O O . VAL B 1 279 ? 2.535 41.656 14.906 1 85 279 VAL B O 1
ATOM 6170 N N . PHE B 1 280 ? 1.636 39.625 14.391 1 81.06 280 PHE B N 1
ATOM 6171 C CA . PHE B 1 280 ? 2.836 38.906 14.82 1 81.06 280 PHE B CA 1
ATOM 6172 C C . PHE B 1 280 ? 3.885 38.906 13.711 1 81.06 280 PHE B C 1
ATOM 6174 O O . PHE B 1 280 ? 3.592 38.531 12.57 1 81.06 280 PHE B O 1
ATOM 6181 N N . LYS B 1 281 ? 4.953 39.375 14.062 1 76.12 281 LYS B N 1
ATOM 6182 C CA . LYS B 1 281 ? 6.016 39.469 13.07 1 76.12 281 LYS B CA 1
ATOM 6183 C C . LYS B 1 281 ? 6.559 38.094 12.703 1 76.12 281 LYS B C 1
ATOM 6185 O O . LYS B 1 281 ? 6.84 37.812 11.539 1 76.12 281 LYS B O 1
ATOM 6190 N N . GLU B 1 282 ? 6.691 37.312 13.617 1 79.31 282 GLU B N 1
ATOM 6191 C CA . GLU B 1 282 ? 7.18 35.969 13.383 1 79.31 282 GLU B CA 1
ATOM 6192 C C . GLU B 1 282 ? 6.027 34.969 13.141 1 79.31 282 GLU B C 1
ATOM 6194 O O . GLU B 1 282 ? 4.938 35.156 13.695 1 79.31 282 GLU B O 1
ATOM 6199 N N . LYS B 1 283 ? 6.379 34.094 12.273 1 84.56 283 LYS B N 1
ATOM 6200 C CA . LYS B 1 283 ? 5.348 33.094 11.953 1 84.56 283 LYS B CA 1
ATOM 6201 C C . LYS B 1 283 ? 4.93 32.312 13.195 1 84.56 283 LYS B C 1
ATOM 6203 O O . LYS B 1 283 ? 5.781 31.844 13.945 1 84.56 283 LYS B O 1
ATOM 6208 N N . VAL B 1 284 ? 3.621 32.125 13.289 1 83.62 284 VAL B N 1
ATOM 6209 C CA . VAL B 1 284 ? 3.068 31.438 14.438 1 83.62 284 VAL B CA 1
ATOM 6210 C C . VAL B 1 284 ? 3.193 29.922 14.227 1 83.62 284 VAL B C 1
ATOM 6212 O O . VAL B 1 284 ? 3.391 29.172 15.18 1 83.62 284 VAL B O 1
ATOM 6215 N N . GLN B 1 285 ? 3.041 29.516 13 1 90.5 285 GLN B N 1
ATOM 6216 C CA . GLN B 1 285 ? 3.195 28.109 12.617 1 90.5 285 GLN B CA 1
ATOM 6217 C C . GLN B 1 285 ? 3.861 27.984 11.25 1 90.5 285 GLN B C 1
ATOM 6219 O O . GLN B 1 285 ? 3.541 28.734 10.328 1 90.5 285 GLN B O 1
ATOM 6224 N N . GLU B 1 286 ? 4.719 27.031 11.141 1 93.19 286 GLU B N 1
ATOM 6225 C CA . GLU B 1 286 ? 5.445 26.828 9.891 1 93.19 286 GLU B CA 1
ATOM 6226 C C . GLU B 1 286 ? 4.559 26.172 8.844 1 93.19 286 GLU B C 1
ATOM 6228 O O . GLU B 1 286 ? 3.502 25.625 9.164 1 93.19 286 GLU B O 1
ATOM 6233 N N . TYR B 1 287 ? 4.984 26.266 7.555 1 95.5 287 TYR B N 1
ATOM 6234 C CA . TYR B 1 287 ? 4.309 25.594 6.441 1 95.5 287 TYR B CA 1
ATOM 6235 C C . TYR B 1 287 ? 4.238 24.094 6.664 1 95.5 287 TYR B C 1
ATOM 6237 O O . TYR B 1 287 ? 4.996 23.547 7.465 1 95.5 287 TYR B O 1
ATOM 6245 N N . TYR B 1 288 ? 3.297 23.406 5.961 1 97.38 288 TYR B N 1
ATOM 6246 C CA . TYR B 1 288 ? 3.043 22 6.211 1 97.38 288 TYR B CA 1
ATOM 6247 C C . TYR B 1 288 ? 4.27 21.156 5.875 1 97.38 288 TYR B C 1
ATOM 6249 O O . TYR B 1 288 ? 4.582 20.188 6.578 1 97.38 288 TYR B O 1
ATOM 6257 N N . SER B 1 289 ? 5.016 21.516 4.859 1 98.25 289 SER B N 1
ATOM 6258 C CA . SER B 1 289 ? 6.195 20.766 4.469 1 98.25 289 SER B CA 1
ATOM 6259 C C . SER B 1 289 ? 7.281 20.828 5.539 1 98.25 289 SER B C 1
ATOM 6261 O O . SER B 1 289 ? 8.211 20.016 5.531 1 98.25 289 SER B O 1
ATOM 6263 N N . LEU B 1 290 ? 7.16 21.766 6.488 1 98.06 290 LEU B N 1
ATOM 6264 C CA . LEU B 1 290 ? 8.156 21.922 7.543 1 98.06 290 LEU B CA 1
ATOM 6265 C C . LEU B 1 290 ? 7.652 21.344 8.859 1 98.06 290 LEU B C 1
ATOM 6267 O O . LEU B 1 290 ? 8.359 20.562 9.508 1 98.06 290 LEU B O 1
ATOM 6271 N N . ARG B 1 291 ? 6.426 21.656 9.242 1 97.06 291 ARG B N 1
ATOM 6272 C CA . ARG B 1 291 ? 5.984 21.297 10.586 1 97.06 291 ARG B CA 1
ATOM 6273 C C . ARG B 1 291 ? 5.289 19.953 10.594 1 97.06 291 ARG B C 1
ATOM 6275 O O . ARG B 1 291 ? 5.129 19.328 11.648 1 97.06 291 ARG B O 1
ATOM 6282 N N . CYS B 1 292 ? 4.848 19.406 9.398 1 98.38 292 CYS B N 1
ATOM 6283 C CA . CYS B 1 292 ? 4.117 18.141 9.367 1 98.38 292 CYS B CA 1
ATOM 6284 C C . CYS B 1 292 ? 5.023 17 8.93 1 98.38 292 CYS B C 1
ATOM 6286 O O . CYS B 1 292 ? 4.543 15.945 8.484 1 98.38 292 CYS B O 1
ATOM 6288 N N . VAL B 1 293 ? 6.367 17.141 9.023 1 98.75 293 VAL B N 1
ATOM 6289 C CA . VAL B 1 293 ? 7.336 16.141 8.578 1 98.75 293 VAL B CA 1
ATOM 6290 C C . VAL B 1 293 ? 7.062 14.82 9.281 1 98.75 293 VAL B C 1
ATOM 6292 O O . VAL B 1 293 ? 7.027 13.766 8.641 1 98.75 293 VAL B O 1
ATOM 6295 N N . PRO B 1 294 ? 6.773 14.773 10.672 1 98.81 294 PRO B N 1
ATOM 6296 C CA . PRO B 1 294 ? 6.504 13.484 11.312 1 98.81 294 PRO B CA 1
ATOM 6297 C C . PRO B 1 294 ? 5.285 12.773 10.727 1 98.81 294 PRO B C 1
ATOM 6299 O O . PRO B 1 294 ? 5.316 11.562 10.508 1 98.81 294 PRO B O 1
ATOM 6302 N N . GLN B 1 295 ? 4.23 13.508 10.422 1 98.62 295 GLN B N 1
ATOM 6303 C CA . GLN B 1 295 ? 2.988 12.945 9.906 1 98.62 295 GLN B CA 1
ATOM 6304 C C . GLN B 1 295 ? 3.156 12.477 8.461 1 98.62 295 GLN B C 1
ATOM 6306 O O . GLN B 1 295 ? 2.492 11.539 8.023 1 98.62 295 GLN B O 1
ATOM 6311 N N . ILE B 1 296 ? 4.082 13.117 7.691 1 98.81 296 ILE B N 1
ATOM 6312 C CA . ILE B 1 296 ? 4.27 12.805 6.277 1 98.81 296 ILE B CA 1
ATOM 6313 C C . ILE B 1 296 ? 5.254 11.641 6.137 1 98.81 296 ILE B C 1
ATOM 6315 O O . ILE B 1 296 ? 5.031 10.727 5.336 1 98.81 296 ILE B O 1
ATOM 6319 N N . LEU B 1 297 ? 6.367 11.641 6.906 1 98.94 297 LEU B N 1
ATOM 6320 C CA . LEU B 1 297 ? 7.398 10.617 6.777 1 98.94 297 LEU B CA 1
ATOM 6321 C C . LEU B 1 297 ? 7.078 9.414 7.652 1 98.94 297 LEU B C 1
ATOM 6323 O O . LEU B 1 297 ? 7.648 8.336 7.465 1 98.94 297 LEU B O 1
ATOM 6327 N N . GLY B 1 298 ? 6.164 9.555 8.633 1 98.88 298 GLY B N 1
ATOM 6328 C CA . GLY B 1 298 ? 5.754 8.43 9.461 1 98.88 298 GLY B CA 1
ATOM 6329 C C . GLY B 1 298 ? 5.25 7.25 8.656 1 98.88 298 GLY B C 1
ATOM 6330 O O . GLY B 1 298 ? 5.77 6.137 8.781 1 98.88 298 GLY B O 1
ATOM 6331 N N . PRO B 1 299 ? 4.227 7.473 7.781 1 98.69 299 PRO B N 1
ATOM 6332 C CA . PRO B 1 299 ? 3.738 6.379 6.941 1 98.69 299 PRO B CA 1
ATOM 6333 C C . PRO B 1 299 ? 4.82 5.805 6.031 1 98.69 299 PRO B C 1
ATOM 6335 O O . PRO B 1 299 ? 4.801 4.609 5.723 1 98.69 299 PRO B O 1
ATOM 6338 N N . VAL B 1 300 ? 5.812 6.637 5.578 1 98.88 300 VAL B N 1
ATOM 6339 C CA . VAL B 1 300 ? 6.93 6.16 4.77 1 98.88 300 VAL B CA 1
ATOM 6340 C C . VAL B 1 300 ? 7.742 5.137 5.559 1 98.88 300 VAL B C 1
ATOM 6342 O O . VAL B 1 300 ? 8 4.035 5.074 1 98.88 300 VAL B O 1
ATOM 6345 N N . LEU B 1 301 ? 8.055 5.492 6.793 1 98.94 301 LEU B N 1
ATOM 6346 C CA . LEU B 1 301 ? 8.828 4.609 7.656 1 98.94 301 LEU B CA 1
ATOM 6347 C C . LEU B 1 301 ? 8.078 3.305 7.91 1 98.94 301 LEU B C 1
ATOM 6349 O O . LEU B 1 301 ? 8.656 2.221 7.785 1 98.94 301 LEU B O 1
ATOM 6353 N N . ASP B 1 302 ? 6.816 3.395 8.289 1 98.81 302 ASP B N 1
ATOM 6354 C CA . ASP B 1 302 ? 6.016 2.207 8.562 1 98.81 302 ASP B CA 1
ATOM 6355 C C . ASP B 1 302 ? 5.961 1.287 7.348 1 98.81 302 ASP B C 1
ATOM 6357 O O . ASP B 1 302 ? 6.008 0.063 7.484 1 98.81 302 ASP B O 1
ATOM 6361 N N . THR B 1 303 ? 5.812 1.856 6.164 1 98.88 303 THR B N 1
ATOM 6362 C CA . THR B 1 303 ? 5.734 1.069 4.938 1 98.88 303 THR B CA 1
ATOM 6363 C C . THR B 1 303 ? 7.059 0.357 4.668 1 98.88 303 THR B C 1
ATOM 6365 O O . THR B 1 303 ? 7.07 -0.816 4.289 1 98.88 303 THR B O 1
ATOM 6368 N N . ILE B 1 304 ? 8.195 1.061 4.816 1 98.88 304 ILE B N 1
ATOM 6369 C CA . ILE B 1 304 ? 9.508 0.458 4.621 1 98.88 304 ILE B CA 1
ATOM 6370 C C . ILE B 1 304 ? 9.672 -0.74 5.555 1 98.88 304 ILE B C 1
ATOM 6372 O O . ILE B 1 304 ? 10.109 -1.812 5.129 1 98.88 304 ILE B O 1
ATOM 6376 N N . HIS B 1 305 ? 9.266 -0.603 6.836 1 98.62 305 HIS B N 1
ATOM 6377 C CA . HIS B 1 305 ? 9.375 -1.677 7.816 1 98.62 305 HIS B CA 1
ATOM 6378 C C . HIS B 1 305 ? 8.5 -2.865 7.434 1 98.62 305 HIS B C 1
ATOM 6380 O O . HIS B 1 305 ? 8.945 -4.016 7.508 1 98.62 305 HIS B O 1
ATOM 6386 N N . ASN B 1 306 ? 7.297 -2.59 7.047 1 98.5 306 ASN B N 1
ATOM 6387 C CA . ASN B 1 306 ? 6.387 -3.67 6.68 1 98.5 306 ASN B CA 1
ATOM 6388 C C . ASN B 1 306 ? 6.871 -4.41 5.434 1 98.5 306 ASN B C 1
ATOM 6390 O O . ASN B 1 306 ? 6.781 -5.637 5.363 1 98.5 306 ASN B O 1
ATOM 6394 N N . THR B 1 307 ? 7.289 -3.656 4.426 1 98.81 307 THR B N 1
ATOM 6395 C CA . THR B 1 307 ? 7.82 -4.262 3.211 1 98.81 307 THR B CA 1
ATOM 6396 C C . THR B 1 307 ? 9.008 -5.164 3.529 1 98.81 307 THR B C 1
ATOM 6398 O O . THR B 1 307 ? 9.109 -6.277 3.008 1 98.81 307 THR B O 1
ATOM 6401 N N . ALA B 1 308 ? 9.906 -4.691 4.383 1 98.75 308 ALA B N 1
ATOM 6402 C CA . ALA B 1 308 ? 11.07 -5.48 4.789 1 98.75 308 ALA B CA 1
ATOM 6403 C C . ALA B 1 308 ? 10.641 -6.812 5.398 1 98.75 308 ALA B C 1
ATOM 6405 O O . ALA B 1 308 ? 11.227 -7.855 5.094 1 98.75 308 ALA B O 1
ATOM 6406 N N . LYS B 1 309 ? 9.656 -6.793 6.207 1 98.44 309 LYS B N 1
ATOM 6407 C CA . LYS B 1 309 ? 9.156 -8 6.859 1 98.44 309 LYS B CA 1
ATOM 6408 C C . LYS B 1 309 ? 8.602 -8.984 5.84 1 98.44 309 LYS B C 1
ATOM 6410 O O . LYS B 1 309 ? 8.867 -10.188 5.914 1 98.44 309 LYS B O 1
ATOM 6415 N N . VAL B 1 310 ? 7.824 -8.523 4.906 1 98.75 310 VAL B N 1
ATOM 6416 C CA . VAL B 1 310 ? 7.219 -9.375 3.889 1 98.75 310 VAL B CA 1
ATOM 6417 C C . VAL B 1 310 ? 8.305 -10.016 3.031 1 98.75 310 VAL B C 1
ATOM 6419 O O . VAL B 1 310 ? 8.219 -11.195 2.68 1 98.75 310 VAL B O 1
ATOM 6422 N N . LEU B 1 311 ? 9.32 -9.211 2.684 1 98.75 311 LEU B N 1
ATOM 6423 C CA . LEU B 1 311 ? 10.414 -9.727 1.859 1 98.75 311 LEU B CA 1
ATOM 6424 C C . LEU B 1 311 ? 11.219 -10.781 2.615 1 98.75 311 LEU B C 1
ATOM 6426 O O . LEU B 1 311 ? 11.625 -11.789 2.037 1 98.75 311 LEU B O 1
ATOM 6430 N N . GLU B 1 312 ? 11.461 -10.523 3.893 1 98.5 312 GLU B N 1
ATOM 6431 C CA . GLU B 1 312 ? 12.141 -11.523 4.707 1 98.5 312 GLU B CA 1
ATOM 6432 C C . GLU B 1 312 ? 11.359 -12.828 4.758 1 98.5 312 GLU B C 1
ATOM 6434 O O . GLU B 1 312 ? 11.93 -13.914 4.621 1 98.5 312 GLU B O 1
ATOM 6439 N N . ASN B 1 313 ? 10.055 -12.703 4.938 1 98.44 313 ASN B N 1
ATOM 6440 C CA . ASN B 1 313 ? 9.203 -13.883 4.898 1 98.44 313 ASN B CA 1
ATOM 6441 C C . ASN B 1 313 ? 9.312 -14.617 3.564 1 98.44 313 ASN B C 1
ATOM 6443 O O . ASN B 1 313 ? 9.375 -15.844 3.527 1 98.44 313 ASN B O 1
ATOM 6447 N N . GLU B 1 314 ? 9.398 -13.867 2.514 1 98.38 314 GLU B N 1
ATOM 6448 C CA . GLU B 1 314 ? 9.406 -14.461 1.179 1 98.38 314 GLU B CA 1
ATOM 6449 C C . GLU B 1 314 ? 10.703 -15.227 0.922 1 98.38 314 GLU B C 1
ATOM 6451 O O . GLU B 1 314 ? 10.68 -16.344 0.391 1 98.38 314 GLU B O 1
ATOM 6456 N N . ILE B 1 315 ? 11.867 -14.68 1.299 1 97.5 315 ILE B N 1
ATOM 6457 C CA . ILE B 1 315 ? 13.133 -15.336 1 1 97.5 315 ILE B CA 1
ATOM 6458 C C . ILE B 1 315 ? 13.289 -16.578 1.867 1 97.5 315 ILE B C 1
ATOM 6460 O O . ILE B 1 315 ? 14.102 -17.469 1.562 1 97.5 315 ILE B O 1
ATOM 6464 N N . ASN B 1 316 ? 12.516 -16.672 2.932 1 97.81 316 ASN B N 1
ATOM 6465 C CA . ASN B 1 316 ? 12.562 -17.828 3.816 1 97.81 316 ASN B CA 1
ATOM 6466 C C . ASN B 1 316 ? 11.383 -18.766 3.57 1 97.81 316 ASN B C 1
ATOM 6468 O O . ASN B 1 316 ? 11.016 -19.562 4.445 1 97.81 316 ASN B O 1
ATOM 6472 N N . SER B 1 317 ? 10.75 -18.641 2.436 1 97.56 317 SER B N 1
ATOM 6473 C CA . SER B 1 317 ? 9.609 -19.453 2.033 1 97.56 317 SER B CA 1
ATOM 6474 C C . SER B 1 317 ? 9.93 -20.281 0.798 1 97.56 317 SER B C 1
ATOM 6476 O O . SER B 1 317 ? 10.797 -19.922 -0 1 97.56 317 SER B O 1
ATOM 6478 N N . ALA B 1 318 ? 9.25 -21.422 0.69 1 96.56 318 ALA B N 1
ATOM 6479 C CA . ALA B 1 318 ? 9.328 -22.219 -0.533 1 96.56 318 ALA B CA 1
ATOM 6480 C C . ALA B 1 318 ? 8.438 -21.641 -1.625 1 96.56 318 ALA B C 1
ATOM 6482 O O . ALA B 1 318 ? 7.215 -21.797 -1.579 1 96.56 318 ALA B O 1
ATOM 6483 N N . ASN B 1 319 ? 9.016 -21.016 -2.549 1 96.31 319 ASN B N 1
ATOM 6484 C CA . ASN B 1 319 ? 8.25 -20.375 -3.615 1 96.31 319 ASN B CA 1
ATOM 6485 C C . ASN B 1 319 ? 8.328 -21.172 -4.914 1 96.31 319 ASN B C 1
ATOM 6487 O O . ASN B 1 319 ? 8.32 -20.594 -6.004 1 96.31 319 ASN B O 1
ATOM 6491 N N . ASP B 1 320 ? 8.398 -22.375 -4.809 1 93.12 320 ASP B N 1
ATOM 6492 C CA . ASP B 1 320 ? 8.586 -23.344 -5.898 1 93.12 320 ASP B CA 1
ATOM 6493 C C . ASP B 1 320 ? 7.332 -24.172 -6.121 1 93.12 320 ASP B C 1
ATOM 6495 O O . ASP B 1 320 ? 6.391 -24.109 -5.324 1 93.12 320 ASP B O 1
ATOM 6499 N N . ASN B 1 321 ? 7.258 -24.859 -7.293 1 95.31 321 ASN B N 1
ATOM 6500 C CA . ASN B 1 321 ? 6.234 -25.844 -7.625 1 95.31 321 ASN B CA 1
ATOM 6501 C C . ASN B 1 321 ? 6.801 -26.969 -8.484 1 95.31 321 ASN B C 1
ATOM 6503 O O . ASN B 1 321 ? 7.422 -26.719 -9.523 1 95.31 321 ASN B O 1
ATOM 6507 N N . PRO B 1 322 ? 6.656 -28.188 -8.039 1 95.56 322 PRO B N 1
ATOM 6508 C CA . PRO B 1 322 ? 5.965 -28.609 -6.82 1 95.56 322 PRO B CA 1
ATOM 6509 C C . PRO B 1 322 ? 6.816 -28.438 -5.566 1 95.56 322 PRO B C 1
ATOM 6511 O O . PRO B 1 322 ? 8 -28.109 -5.66 1 95.56 322 PRO B O 1
ATOM 6514 N N . VAL B 1 323 ? 6.152 -28.578 -4.426 1 96.88 323 VAL B N 1
ATOM 6515 C CA . VAL B 1 323 ? 6.824 -28.547 -3.133 1 96.88 323 VAL B CA 1
ATOM 6516 C C . VAL B 1 323 ? 7.035 -29.969 -2.623 1 96.88 323 VAL B C 1
ATOM 6518 O O . VAL B 1 323 ? 6.082 -30.734 -2.492 1 96.88 323 VAL B O 1
ATOM 6521 N N . ILE B 1 324 ? 8.289 -30.312 -2.377 1 97.38 324 ILE B N 1
ATOM 6522 C CA . ILE B 1 324 ? 8.664 -31.641 -1.904 1 97.38 324 ILE B CA 1
ATOM 6523 C C . ILE B 1 324 ? 8.586 -31.688 -0.38 1 97.38 324 ILE B C 1
ATOM 6525 O O . ILE B 1 324 ? 9.25 -30.906 0.307 1 97.38 324 ILE B O 1
ATOM 6529 N N . ASP B 1 325 ? 7.758 -32.562 0.156 1 96.5 325 ASP B N 1
ATOM 6530 C CA . ASP B 1 325 ? 7.57 -32.719 1.594 1 96.5 325 ASP B CA 1
ATOM 6531 C C . ASP B 1 325 ? 8.109 -34.062 2.064 1 96.5 325 ASP B C 1
ATOM 6533 O O . ASP B 1 325 ? 7.371 -35.062 2.102 1 96.5 325 ASP B O 1
ATOM 6537 N N . VAL B 1 326 ? 9.352 -34.031 2.498 1 96.75 326 VAL B N 1
ATOM 6538 C CA . VAL B 1 326 ? 10.031 -35.25 2.896 1 96.75 326 VAL B CA 1
ATOM 6539 C C . VAL B 1 326 ? 9.375 -35.844 4.148 1 96.75 326 VAL B C 1
ATOM 6541 O O . VAL B 1 326 ? 9.141 -37.031 4.238 1 96.75 326 VAL B O 1
ATOM 6544 N N . LYS B 1 327 ? 9.086 -34.969 5.07 1 95.19 327 LYS B N 1
ATOM 6545 C CA . LYS B 1 327 ? 8.523 -35.375 6.352 1 95.19 327 LYS B CA 1
ATOM 6546 C C . LYS B 1 327 ? 7.254 -36.188 6.16 1 95.19 327 LYS B C 1
ATOM 6548 O O . LYS B 1 327 ? 7.094 -37.25 6.77 1 95.19 327 LYS B O 1
ATOM 6553 N N . ASN B 1 328 ? 6.398 -35.75 5.246 1 94.88 328 ASN B N 1
ATOM 6554 C CA . ASN B 1 328 ? 5.117 -36.406 5.043 1 94.88 328 ASN B CA 1
ATOM 6555 C C . ASN B 1 328 ? 5.152 -37.344 3.828 1 94.88 328 ASN B C 1
ATOM 6557 O O . ASN B 1 328 ? 4.121 -37.906 3.436 1 94.88 328 ASN B O 1
ATOM 6561 N N . LYS B 1 329 ? 6.332 -37.469 3.232 1 94.75 329 LYS B N 1
ATOM 6562 C CA . LYS B 1 329 ? 6.535 -38.344 2.076 1 94.75 329 LYS B CA 1
ATOM 6563 C C . LYS B 1 329 ? 5.512 -38.062 0.983 1 94.75 329 LYS B C 1
ATOM 6565 O O . LYS B 1 329 ? 4.832 -38.969 0.504 1 94.75 329 LYS B O 1
ATOM 6570 N N . HIS B 1 330 ? 5.41 -36.812 0.628 1 94.38 330 HIS B N 1
ATOM 6571 C CA . HIS B 1 330 ? 4.434 -36.375 -0.353 1 94.38 330 HIS B CA 1
ATOM 6572 C C . HIS B 1 330 ? 5 -35.25 -1.214 1 94.38 330 HIS B C 1
ATOM 6574 O O . HIS B 1 330 ? 6 -34.625 -0.85 1 94.38 330 HIS B O 1
ATOM 6580 N N . VAL B 1 331 ? 4.465 -35.031 -2.402 1 95.25 331 VAL B N 1
ATOM 6581 C CA . VAL B 1 331 ? 4.754 -33.906 -3.295 1 95.25 331 VAL B CA 1
ATOM 6582 C C . VAL B 1 331 ? 3.477 -33.125 -3.555 1 95.25 331 VAL B C 1
ATOM 6584 O O . VAL B 1 331 ? 2.484 -33.656 -4.039 1 95.25 331 VAL B O 1
ATOM 6587 N N . TYR B 1 332 ? 3.467 -31.828 -3.182 1 95.69 332 TYR B N 1
ATOM 6588 C CA . TYR B 1 332 ? 2.295 -30.969 -3.318 1 95.69 332 TYR B CA 1
ATOM 6589 C C . TYR B 1 332 ? 2.436 -30.031 -4.52 1 95.69 332 TYR B C 1
ATOM 6591 O O . TYR B 1 332 ? 3.521 -29.516 -4.781 1 95.69 332 TYR B O 1
ATOM 6599 N N . HIS B 1 333 ? 1.366 -29.906 -5.262 1 95.06 333 HIS B N 1
ATOM 6600 C CA . HIS B 1 333 ? 1.303 -28.969 -6.379 1 95.06 333 HIS B CA 1
ATOM 6601 C C . HIS B 1 333 ? 0.443 -27.766 -6.039 1 95.06 333 HIS B C 1
ATOM 6603 O O . HIS B 1 333 ? -0.64 -27.906 -5.469 1 95.06 333 HIS B O 1
ATOM 6609 N N . GLY B 1 334 ? 0.922 -26.547 -6.281 1 95 334 GLY B N 1
ATOM 6610 C CA . GLY B 1 334 ? 0.167 -25.344 -5.941 1 95 334 GLY B CA 1
ATOM 6611 C C . GLY B 1 334 ? 0.731 -24.094 -6.574 1 95 334 GLY B C 1
ATOM 6612 O O . GLY B 1 334 ? 1.251 -24.125 -7.691 1 95 334 GLY B O 1
ATOM 6613 N N . GLY B 1 335 ? 0.46 -22.875 -5.984 1 96.75 335 GLY B N 1
ATOM 6614 C CA . GLY B 1 335 ? 0.784 -21.609 -6.621 1 96.75 335 GLY B CA 1
ATOM 6615 C C . GLY B 1 335 ? 1.766 -20.781 -5.82 1 96.75 335 GLY B C 1
ATOM 6616 O O . GLY B 1 335 ? 1.732 -19.547 -5.879 1 96.75 335 GLY B O 1
ATOM 6617 N N . ASN B 1 336 ? 2.703 -21.406 -5.066 1 97.38 336 ASN B N 1
ATOM 6618 C CA . ASN B 1 336 ? 3.611 -20.688 -4.18 1 97.38 336 ASN B CA 1
ATOM 6619 C C . ASN B 1 336 ? 4.562 -19.781 -4.961 1 97.38 336 ASN B C 1
ATOM 6621 O O . ASN B 1 336 ? 5.211 -18.906 -4.383 1 97.38 336 ASN B O 1
ATOM 6625 N N . PHE B 1 337 ? 4.633 -19.969 -6.262 1 97.25 337 PHE B N 1
ATOM 6626 C CA . PHE B 1 337 ? 5.516 -19.188 -7.121 1 97.25 337 PHE B CA 1
ATOM 6627 C C . PHE B 1 337 ? 4.891 -17.844 -7.461 1 97.25 337 PHE B C 1
ATOM 6629 O O . PHE B 1 337 ? 5.535 -16.984 -8.078 1 97.25 337 PHE B O 1
ATOM 6636 N N . HIS B 1 338 ? 3.584 -17.641 -7.141 1 98.12 338 HIS B N 1
ATOM 6637 C CA . HIS B 1 338 ? 2.879 -16.422 -7.516 1 98.12 338 HIS B CA 1
ATOM 6638 C C . HIS B 1 338 ? 3.439 -15.211 -6.777 1 98.12 338 HIS B C 1
ATOM 6640 O O . HIS B 1 338 ? 3.619 -15.258 -5.559 1 98.12 338 HIS B O 1
ATOM 6646 N N . GLY B 1 339 ? 3.717 -14.055 -7.457 1 98 339 GLY B N 1
ATOM 6647 C CA . GLY B 1 339 ? 4.523 -12.961 -6.934 1 98 339 GLY B CA 1
ATOM 6648 C C . GLY B 1 339 ? 3.691 -11.797 -6.43 1 98 339 GLY B C 1
ATOM 6649 O O . GLY B 1 339 ? 4.188 -10.68 -6.324 1 98 339 GLY B O 1
ATOM 6650 N N . ASP B 1 340 ? 2.395 -11.984 -6.105 1 98.31 340 ASP B N 1
ATOM 6651 C CA . ASP B 1 340 ? 1.496 -10.898 -5.738 1 98.31 340 ASP B CA 1
ATOM 6652 C C . ASP B 1 340 ? 1.996 -10.172 -4.488 1 98.31 340 ASP B C 1
ATOM 6654 O O . ASP B 1 340 ? 1.895 -8.945 -4.398 1 98.31 340 ASP B O 1
ATOM 6658 N N . TYR B 1 341 ? 2.545 -10.945 -3.475 1 98.44 341 TYR B N 1
ATOM 6659 C CA . TYR B 1 341 ? 3.043 -10.305 -2.264 1 98.44 341 TYR B CA 1
ATOM 6660 C C . TYR B 1 341 ? 4.125 -9.281 -2.592 1 98.44 341 TYR B C 1
ATOM 6662 O O . TYR B 1 341 ? 4.086 -8.148 -2.102 1 98.44 341 TYR B O 1
ATOM 6670 N N . ILE B 1 342 ? 5.023 -9.68 -3.459 1 98.69 342 ILE B N 1
ATOM 6671 C CA . ILE B 1 342 ? 6.168 -8.82 -3.74 1 98.69 342 ILE B CA 1
ATOM 6672 C C . ILE B 1 342 ? 5.734 -7.66 -4.629 1 98.69 342 ILE B C 1
ATOM 6674 O O . ILE B 1 342 ? 6.125 -6.512 -4.398 1 98.69 342 ILE B O 1
ATOM 6678 N N . SER B 1 343 ? 4.914 -7.934 -5.645 1 98.62 343 SER B N 1
ATOM 6679 C CA . SER B 1 343 ? 4.414 -6.887 -6.527 1 98.62 343 SER B CA 1
ATOM 6680 C C . SER B 1 343 ? 3.695 -5.797 -5.742 1 98.62 343 SER B C 1
ATOM 6682 O O . SER B 1 343 ? 3.957 -4.605 -5.941 1 98.62 343 SER B O 1
ATOM 6684 N N . LEU B 1 344 ? 2.826 -6.191 -4.855 1 98.81 344 LEU B N 1
ATOM 6685 C CA . LEU B 1 344 ? 2.066 -5.262 -4.023 1 98.81 344 LEU B CA 1
ATOM 6686 C C . LEU B 1 344 ? 2.998 -4.422 -3.158 1 98.81 344 LEU B C 1
ATOM 6688 O O . LEU B 1 344 ? 2.852 -3.197 -3.09 1 98.81 344 LEU B O 1
ATOM 6692 N N . GLU B 1 345 ? 3.963 -5.07 -2.484 1 98.88 345 GLU B N 1
ATOM 6693 C CA . GLU B 1 345 ? 4.867 -4.355 -1.589 1 98.88 345 GLU B CA 1
ATOM 6694 C C . GLU B 1 345 ? 5.727 -3.355 -2.355 1 98.88 345 GLU B C 1
ATOM 6696 O O . GLU B 1 345 ? 6.039 -2.279 -1.844 1 98.88 345 GLU B O 1
ATOM 6701 N N . MET B 1 346 ? 6.117 -3.713 -3.574 1 98.88 346 MET B N 1
ATOM 6702 C CA . MET B 1 346 ? 6.895 -2.783 -4.387 1 98.88 346 MET B CA 1
ATOM 6703 C C . MET B 1 346 ? 6.062 -1.562 -4.762 1 98.88 346 MET B C 1
ATOM 6705 O O . MET B 1 346 ? 6.562 -0.435 -4.734 1 98.88 346 MET B O 1
ATOM 6709 N N . ASP B 1 347 ? 4.801 -1.785 -5.094 1 98.81 347 ASP B N 1
ATOM 6710 C CA . ASP B 1 347 ? 3.941 -0.656 -5.438 1 98.81 347 ASP B CA 1
ATOM 6711 C C . ASP B 1 347 ? 3.686 0.227 -4.215 1 98.81 347 ASP B C 1
ATOM 6713 O O . ASP B 1 347 ? 3.604 1.451 -4.336 1 98.81 347 ASP B O 1
ATOM 6717 N N . LYS B 1 348 ? 3.531 -0.388 -3.025 1 98.88 348 LYS B N 1
ATOM 6718 C CA . LYS B 1 348 ? 3.422 0.401 -1.802 1 98.88 348 LYS B CA 1
ATOM 6719 C C . LYS B 1 348 ? 4.68 1.231 -1.569 1 98.88 348 LYS B C 1
ATOM 6721 O O . LYS B 1 348 ? 4.598 2.42 -1.251 1 98.88 348 LYS B O 1
ATOM 6726 N N . LEU B 1 349 ? 5.805 0.583 -1.75 1 98.81 349 LEU B N 1
ATOM 6727 C CA . LEU B 1 349 ? 7.078 1.26 -1.543 1 98.81 349 LEU B CA 1
ATOM 6728 C C . LEU B 1 349 ? 7.254 2.406 -2.533 1 98.81 349 LEU B C 1
ATOM 6730 O O . LEU B 1 349 ? 7.738 3.48 -2.166 1 98.81 349 LEU B O 1
ATOM 6734 N N . LYS B 1 350 ? 6.832 2.191 -3.73 1 98.31 350 LYS B N 1
ATOM 6735 C CA . LYS B 1 350 ? 6.953 3.189 -4.789 1 98.31 350 LYS B CA 1
ATOM 6736 C C . LYS B 1 350 ? 6.184 4.461 -4.438 1 98.31 350 LYS B C 1
ATOM 6738 O O . LYS B 1 350 ? 6.715 5.566 -4.555 1 98.31 350 LYS B O 1
ATOM 6743 N N . ILE B 1 351 ? 4.984 4.348 -3.939 1 98.69 351 ILE B N 1
ATOM 6744 C CA . ILE B 1 351 ? 4.156 5.531 -3.732 1 98.69 351 ILE B CA 1
ATOM 6745 C C . ILE B 1 351 ? 4.625 6.277 -2.486 1 98.69 351 ILE B C 1
ATOM 6747 O O . ILE B 1 351 ? 4.586 7.508 -2.441 1 98.69 351 ILE B O 1
ATOM 6751 N N . VAL B 1 352 ? 5.164 5.598 -1.448 1 98.88 352 VAL B N 1
ATOM 6752 C CA . VAL B 1 352 ? 5.594 6.328 -0.261 1 98.88 352 VAL B CA 1
ATOM 6753 C C . VAL B 1 352 ? 6.922 7.031 -0.539 1 98.88 352 VAL B C 1
ATOM 6755 O O . VAL B 1 352 ? 7.168 8.125 -0.029 1 98.88 352 VAL B O 1
ATOM 6758 N N . ILE B 1 353 ? 7.801 6.418 -1.381 1 98.94 353 ILE B N 1
ATOM 6759 C CA . ILE B 1 353 ? 9.047 7.082 -1.739 1 98.94 353 ILE B CA 1
ATOM 6760 C C . ILE B 1 353 ? 8.758 8.312 -2.602 1 98.94 353 ILE B C 1
ATOM 6762 O O . ILE B 1 353 ? 9.43 9.336 -2.488 1 98.94 353 ILE B O 1
ATOM 6766 N N . THR B 1 354 ? 7.789 8.188 -3.455 1 98.94 354 THR B N 1
ATOM 6767 C CA . THR B 1 354 ? 7.371 9.336 -4.25 1 98.94 354 THR B CA 1
ATOM 6768 C C . THR B 1 354 ? 6.863 10.461 -3.35 1 98.94 354 THR B C 1
ATOM 6770 O O . THR B 1 354 ? 7.199 11.625 -3.557 1 98.94 354 THR B O 1
ATOM 6773 N N . LYS B 1 355 ? 6.062 10.109 -2.324 1 98.88 355 LYS B N 1
ATOM 6774 C CA . LYS B 1 355 ? 5.578 11.109 -1.384 1 98.88 355 LYS B CA 1
ATOM 6775 C C . LYS B 1 355 ? 6.734 11.797 -0.662 1 98.88 355 LYS B C 1
ATOM 6777 O O . LYS B 1 355 ? 6.727 13.016 -0.478 1 98.88 355 LYS B O 1
ATOM 6782 N N . MET B 1 356 ? 7.684 11.023 -0.251 1 98.94 356 MET B N 1
ATOM 6783 C CA . MET B 1 356 ? 8.883 11.562 0.379 1 98.94 356 MET B CA 1
ATOM 6784 C C . MET B 1 356 ? 9.602 12.523 -0.56 1 98.94 356 MET B C 1
ATOM 6786 O O . MET B 1 356 ? 10.078 13.578 -0.132 1 98.94 356 MET B O 1
ATOM 6790 N N . THR B 1 357 ? 9.68 12.156 -1.874 1 98.94 357 THR B N 1
ATOM 6791 C CA . THR B 1 357 ? 10.305 13 -2.885 1 98.94 357 THR B CA 1
ATOM 6792 C C . THR B 1 357 ? 9.523 14.297 -3.072 1 98.94 357 THR B C 1
ATOM 6794 O O . THR B 1 357 ? 10.117 15.367 -3.234 1 98.94 357 THR B O 1
ATOM 6797 N N . MET B 1 358 ? 8.234 14.195 -3.023 1 98.88 358 MET B N 1
ATOM 6798 C CA . MET B 1 358 ? 7.371 15.367 -3.109 1 98.88 358 MET B CA 1
ATOM 6799 C C . MET B 1 358 ? 7.613 16.312 -1.933 1 98.88 358 MET B C 1
ATOM 6801 O O . MET B 1 358 ? 7.617 17.531 -2.1 1 98.88 358 MET B O 1
ATOM 6805 N N . LEU B 1 359 ? 7.758 15.734 -0.75 1 98.88 359 LEU B N 1
ATOM 6806 C CA . LEU B 1 359 ? 8.094 16.547 0.414 1 98.88 359 LEU B CA 1
ATOM 6807 C C . LEU B 1 359 ? 9.383 17.328 0.185 1 98.88 359 LEU B C 1
ATOM 6809 O O . LEU B 1 359 ? 9.445 18.531 0.448 1 98.88 359 LEU B O 1
ATOM 6813 N N . ALA B 1 360 ? 10.406 16.625 -0.315 1 98.88 360 ALA B N 1
ATOM 6814 C CA . ALA B 1 360 ? 11.695 17.25 -0.597 1 98.88 360 ALA B CA 1
ATOM 6815 C C . ALA B 1 360 ? 11.539 18.406 -1.587 1 98.88 360 ALA B C 1
ATOM 6817 O O . ALA B 1 360 ? 12.133 19.469 -1.411 1 98.88 360 ALA B O 1
ATOM 6818 N N . GLU B 1 361 ? 10.773 18.172 -2.584 1 98.81 361 GLU B N 1
ATOM 6819 C CA . GLU B 1 361 ? 10.547 19.188 -3.611 1 98.81 361 GLU B CA 1
ATOM 6820 C C . GLU B 1 361 ? 9.836 20.406 -3.035 1 98.81 361 GLU B C 1
ATOM 6822 O O . GLU B 1 361 ? 10.172 21.547 -3.369 1 98.81 361 GLU B O 1
ATOM 6827 N N . ARG B 1 362 ? 8.82 20.25 -2.176 1 98.62 362 ARG B N 1
ATOM 6828 C CA . ARG B 1 362 ? 8.102 21.344 -1.547 1 98.62 362 ARG B CA 1
ATOM 6829 C C . ARG B 1 362 ? 9.016 22.125 -0.607 1 98.62 362 ARG B C 1
ATOM 6831 O O . ARG B 1 362 ? 8.953 23.359 -0.548 1 98.62 362 ARG B O 1
ATOM 6838 N N . GLN B 1 363 ? 9.836 21.406 0.126 1 98.81 363 GLN B N 1
ATOM 6839 C CA . GLN B 1 363 ? 10.82 22.062 0.99 1 98.81 363 GLN B CA 1
ATOM 6840 C C . GLN B 1 363 ? 11.828 22.875 0.173 1 98.81 363 GLN B C 1
ATOM 6842 O O . GLN B 1 363 ? 12.211 23.969 0.564 1 98.81 363 GLN B O 1
A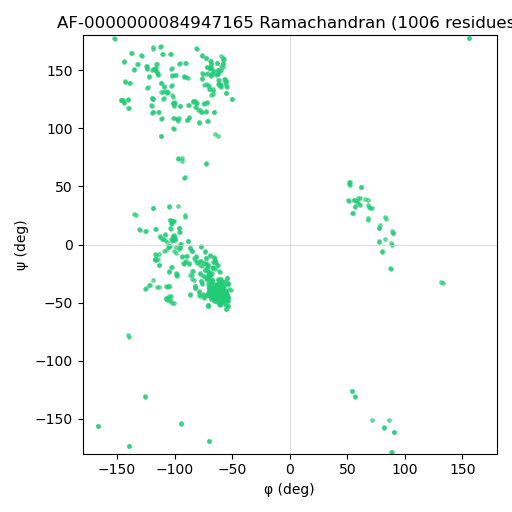TOM 6847 N N . LEU B 1 364 ? 12.227 22.281 -0.947 1 98.81 364 LEU B N 1
ATOM 6848 C CA . LEU B 1 364 ? 13.109 22.984 -1.871 1 98.81 364 LEU B CA 1
ATOM 6849 C C . LEU B 1 364 ? 12.469 24.281 -2.365 1 98.81 364 LEU B C 1
ATOM 6851 O O . LEU B 1 364 ? 13.102 25.328 -2.357 1 98.81 364 LEU B O 1
ATOM 6855 N N . ASN B 1 365 ? 11.219 24.188 -2.75 1 98.5 365 ASN B N 1
ATOM 6856 C CA . ASN B 1 365 ? 10.492 25.375 -3.193 1 98.5 365 ASN B CA 1
ATOM 6857 C C . ASN B 1 365 ? 10.445 26.438 -2.102 1 98.5 365 ASN B C 1
ATOM 6859 O O . ASN B 1 365 ? 10.594 27.625 -2.383 1 98.5 365 ASN B O 1
ATOM 6863 N N . TYR B 1 366 ? 10.219 26.031 -0.886 1 98.5 366 TYR B N 1
ATOM 6864 C CA . TYR B 1 366 ? 10.188 26.969 0.235 1 98.5 366 TYR B CA 1
ATOM 6865 C C . TYR B 1 366 ? 11.508 27.719 0.354 1 98.5 366 TYR B C 1
ATOM 6867 O O . TYR B 1 366 ? 11.516 28.938 0.507 1 98.5 366 TYR B O 1
ATOM 6875 N N . LEU B 1 367 ? 12.617 27.031 0.245 1 98.62 367 LEU B N 1
ATOM 6876 C CA . LEU B 1 367 ? 13.93 27.641 0.398 1 98.62 367 LEU B CA 1
ATOM 6877 C C . LEU B 1 367 ? 14.227 28.578 -0.758 1 98.62 367 LEU B C 1
ATOM 6879 O O . LEU B 1 367 ? 14.898 29.609 -0.575 1 98.62 367 LEU B O 1
ATOM 6883 N N . LEU B 1 368 ? 13.734 28.281 -1.935 1 98.56 368 LEU B N 1
ATOM 6884 C CA . LEU B 1 368 ? 14.133 29 -3.143 1 98.56 368 LEU B CA 1
ATOM 6885 C C . LEU B 1 368 ? 13.203 30.188 -3.404 1 98.56 368 LEU B C 1
ATOM 6887 O O . LEU B 1 368 ? 13.523 31.062 -4.211 1 98.56 368 LEU B O 1
ATOM 6891 N N . ASN B 1 369 ? 12.086 30.219 -2.75 1 98 369 ASN B N 1
ATOM 6892 C CA . ASN B 1 369 ? 11.078 31.266 -2.965 1 98 369 ASN B CA 1
ATOM 6893 C C . ASN B 1 369 ? 11.141 32.344 -1.882 1 98 369 ASN B C 1
ATOM 6895 O O . ASN B 1 369 ? 10.508 32.188 -0.834 1 98 369 ASN B O 1
ATOM 6899 N N . SER B 1 370 ? 11.781 33.438 -2.209 1 97.12 370 SER B N 1
ATOM 6900 C CA . SER B 1 370 ? 12.008 34.5 -1.238 1 97.12 370 SER B CA 1
ATOM 6901 C C . SER B 1 370 ? 10.695 35.125 -0.791 1 97.12 370 SER B C 1
ATOM 6903 O O . SER B 1 370 ? 10.609 35.688 0.304 1 97.12 370 SER B O 1
ATOM 6905 N N . LYS B 1 371 ? 9.641 35 -1.554 1 95.19 371 LYS B N 1
ATOM 6906 C CA . LYS B 1 371 ? 8.336 35.562 -1.205 1 95.19 371 LYS B CA 1
ATOM 6907 C C . LYS B 1 371 ? 7.645 34.719 -0.135 1 95.19 371 LYS B C 1
ATOM 6909 O O . LYS B 1 371 ? 6.734 35.188 0.543 1 95.19 371 LYS B O 1
ATOM 6914 N N . ILE B 1 372 ? 8.125 33.469 -0.003 1 94.44 372 ILE B N 1
ATO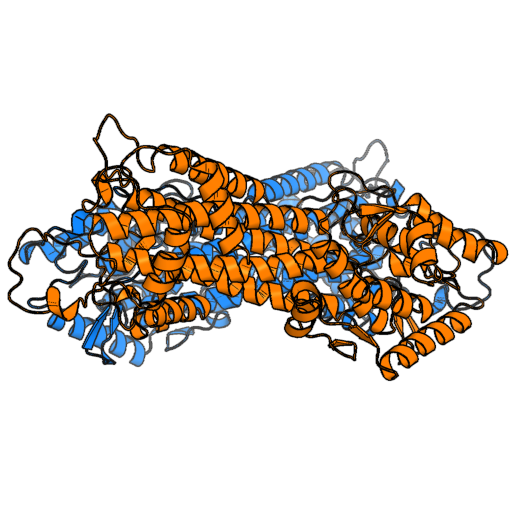M 6915 C CA . ILE B 1 372 ? 7.484 32.562 0.943 1 94.44 372 ILE B CA 1
ATOM 6916 C C . ILE B 1 372 ? 8.344 32.438 2.203 1 94.44 372 ILE B C 1
ATOM 6918 O O . ILE B 1 372 ? 7.832 32.562 3.32 1 94.44 372 ILE B O 1
ATOM 6922 N N . ASN B 1 373 ? 9.625 32.281 2.051 1 95.25 373 ASN B N 1
ATOM 6923 C CA . ASN B 1 373 ? 10.461 32.094 3.23 1 95.25 373 ASN B CA 1
ATOM 6924 C C . ASN B 1 373 ? 10.844 33.406 3.891 1 95.25 373 ASN B C 1
ATOM 6926 O O . ASN B 1 373 ? 11.086 33.438 5.098 1 95.25 373 ASN B O 1
ATOM 6930 N N . GLU B 1 374 ? 10.977 34.531 3.076 1 94.44 374 GLU B N 1
ATOM 6931 C CA . GLU B 1 374 ? 11.312 35.875 3.533 1 94.44 374 GLU B CA 1
ATOM 6932 C C . GLU B 1 374 ? 12.609 35.875 4.34 1 94.44 374 GLU B C 1
ATOM 6934 O O . GLU B 1 374 ? 12.773 36.688 5.266 1 94.44 374 GLU B O 1
ATOM 6939 N N . LEU B 1 375 ? 13.461 35.031 4.145 1 96.44 375 LEU B N 1
ATOM 6940 C CA . LEU B 1 375 ? 14.695 34.812 4.895 1 96.44 375 LEU B CA 1
ATOM 6941 C C . LEU B 1 375 ? 15.906 34.812 3.965 1 96.44 375 LEU B C 1
ATOM 6943 O O . LEU B 1 375 ? 16.969 35.344 4.305 1 96.44 375 LEU B O 1
ATOM 6947 N N . LEU B 1 376 ? 15.719 34.219 2.768 1 98.25 376 LEU B N 1
ATOM 6948 C CA . LEU B 1 376 ? 16.797 33.969 1.822 1 98.25 376 LEU B CA 1
ATOM 6949 C C . LEU B 1 376 ? 16.609 34.781 0.545 1 98.25 376 LEU B C 1
ATOM 6951 O O . LEU B 1 376 ? 15.477 35.125 0.183 1 98.25 376 LEU B O 1
ATOM 6955 N N . PRO B 1 377 ? 17.75 35.25 -0.119 1 97.81 377 PRO B N 1
ATOM 6956 C CA . PRO B 1 377 ? 17.562 35.812 -1.458 1 97.81 377 PRO B CA 1
ATOM 6957 C C . PRO B 1 377 ? 16.906 34.812 -2.426 1 97.81 377 PRO B C 1
ATOM 6959 O O . PRO B 1 377 ? 17 33.594 -2.227 1 97.81 377 PRO B O 1
ATOM 6962 N N . PRO B 1 378 ? 16.188 35.375 -3.428 1 97.75 378 PRO B N 1
ATOM 6963 C CA . PRO B 1 378 ? 15.562 34.469 -4.391 1 97.75 378 PRO B CA 1
ATOM 6964 C C . PRO B 1 378 ? 16.547 33.438 -4.934 1 97.75 378 PRO B C 1
ATOM 6966 O O . PRO B 1 378 ? 17.641 33.781 -5.383 1 97.75 378 PRO B O 1
ATOM 6969 N N . PHE B 1 379 ? 16.156 32.094 -4.793 1 98.12 379 PHE B N 1
ATOM 6970 C CA . PHE B 1 379 ? 16.891 30.953 -5.32 1 98.12 379 PHE B CA 1
ATOM 6971 C C . PHE B 1 379 ? 18.219 30.797 -4.586 1 98.12 379 PHE B C 1
ATOM 6973 O O . PHE B 1 379 ? 19.188 30.281 -5.152 1 98.12 379 PHE B O 1
ATOM 6980 N N . VAL B 1 380 ? 18.281 31.328 -3.389 1 98.38 380 VAL B N 1
ATOM 6981 C CA . VAL B 1 380 ? 19.484 31.297 -2.568 1 98.38 380 VAL B CA 1
ATOM 6982 C C . VAL B 1 380 ? 20.672 31.797 -3.383 1 98.38 380 VAL B C 1
ATOM 6984 O O . VAL B 1 380 ? 21.719 31.141 -3.414 1 98.38 380 VAL B O 1
ATOM 6987 N N . ASN B 1 381 ? 20.453 32.781 -4.18 1 97.88 381 ASN B N 1
ATOM 6988 C CA . ASN B 1 381 ? 21.469 33.438 -5 1 97.88 381 ASN B CA 1
ATOM 6989 C C . ASN B 1 381 ? 22.328 34.375 -4.172 1 97.88 381 ASN B C 1
ATOM 6991 O O . ASN B 1 381 ? 21.859 35.406 -3.719 1 97.88 381 ASN B O 1
ATOM 6995 N N . LEU B 1 382 ? 23.656 34.062 -4.016 1 97.69 382 LEU B N 1
ATOM 6996 C CA . LEU B 1 382 ? 24.562 34.875 -3.217 1 97.69 382 LEU B CA 1
ATOM 6997 C C . LEU B 1 382 ? 25.312 35.875 -4.094 1 97.69 382 LEU B C 1
ATOM 6999 O O . LEU B 1 382 ? 26.094 36.688 -3.592 1 97.69 382 LEU B O 1
ATOM 7003 N N . GLY B 1 383 ? 25.047 35.781 -5.402 1 97.44 383 GLY B N 1
ATOM 7004 C CA . GLY B 1 383 ? 25.656 36.719 -6.352 1 97.44 383 GLY B CA 1
ATOM 7005 C C . GLY B 1 383 ? 24.797 37.906 -6.66 1 97.44 383 GLY B C 1
ATOM 7006 O O . GLY B 1 383 ? 24.047 38.375 -5.801 1 97.44 383 GLY B O 1
ATOM 7007 N N . THR B 1 384 ? 25.031 38.469 -7.895 1 97.06 384 THR B N 1
ATOM 7008 C CA . THR B 1 384 ? 24.25 39.625 -8.336 1 97.06 384 THR B CA 1
ATOM 7009 C C . THR B 1 384 ? 22.875 39.188 -8.844 1 97.06 384 THR B C 1
ATOM 7011 O O . THR B 1 384 ? 22.781 38.469 -9.844 1 97.06 384 THR B O 1
ATOM 7014 N N . LEU B 1 385 ? 21.875 39.625 -8.148 1 95.31 385 LEU B N 1
ATOM 7015 C CA . LEU B 1 385 ? 20.516 39.281 -8.539 1 95.31 385 LEU B CA 1
ATOM 7016 C C . LEU B 1 385 ? 20.203 39.812 -9.938 1 95.31 385 LEU B C 1
ATOM 7018 O O . LEU B 1 385 ? 20.609 40.906 -10.289 1 95.31 385 LEU B O 1
ATOM 7022 N N . GLY B 1 386 ? 19.562 39.062 -10.758 1 92.94 386 GLY B N 1
ATOM 7023 C CA . GLY B 1 386 ? 19.266 39.406 -12.133 1 92.94 386 GLY B CA 1
ATOM 7024 C C . GLY B 1 386 ? 20.359 39.031 -13.102 1 92.94 386 GLY B C 1
ATOM 7025 O O . GLY B 1 386 ? 20.141 38.969 -14.312 1 92.94 386 GLY B O 1
ATOM 7026 N N . PHE B 1 387 ? 21.594 38.844 -12.578 1 95.75 387 PHE B N 1
ATOM 7027 C CA . PHE B 1 387 ? 22.75 38.469 -13.375 1 95.75 387 PHE B CA 1
ATOM 7028 C C . PHE B 1 387 ? 23.141 37 -13.102 1 95.75 387 PHE B C 1
ATOM 7030 O O . PHE B 1 387 ? 23.422 36.25 -14.023 1 95.75 387 PHE B O 1
ATOM 7037 N N . ASN B 1 388 ? 23.203 36.656 -11.82 1 96.31 388 ASN B N 1
ATOM 7038 C CA . ASN B 1 388 ? 23.406 35.281 -11.383 1 96.31 388 ASN B CA 1
ATOM 7039 C C . ASN B 1 388 ? 22.078 34.594 -11.07 1 96.31 388 ASN B C 1
ATOM 7041 O O . ASN B 1 388 ? 21.062 35.281 -10.867 1 96.31 388 ASN B O 1
ATOM 7045 N N . PHE B 1 389 ? 22.094 33.25 -11.156 1 95.88 389 PHE B N 1
ATOM 7046 C CA . PHE B 1 389 ? 20.812 32.562 -11.109 1 95.88 389 PHE B CA 1
ATOM 7047 C C . PHE B 1 389 ? 20.734 31.656 -9.883 1 95.88 389 PHE B C 1
ATOM 7049 O O . PHE B 1 389 ? 19.672 31.094 -9.578 1 95.88 389 PHE B O 1
ATOM 7056 N N . GLY B 1 390 ? 21.859 31.484 -9.141 1 96.81 390 GLY B N 1
ATOM 7057 C CA . GLY B 1 390 ? 21.875 30.641 -7.957 1 96.81 390 GLY B CA 1
ATOM 7058 C C . GLY B 1 390 ? 21.375 29.219 -8.227 1 96.81 390 GLY B C 1
ATOM 7059 O O . GLY B 1 390 ? 21.844 28.562 -9.164 1 96.81 390 GLY B O 1
ATOM 7060 N N . MET B 1 391 ? 20.359 28.781 -7.43 1 97.62 391 MET B N 1
ATOM 7061 C CA . MET B 1 391 ? 19.859 27.406 -7.52 1 97.62 391 MET B CA 1
ATOM 7062 C C . MET B 1 391 ? 18.625 27.344 -8.422 1 97.62 391 MET B C 1
ATOM 7064 O O . MET B 1 391 ? 17.906 26.344 -8.422 1 97.62 391 MET B O 1
ATOM 7068 N N . GLN B 1 392 ? 18.328 28.359 -9.203 1 96.81 392 GLN B N 1
ATOM 7069 C CA . GLN B 1 392 ? 17.125 28.438 -10.023 1 96.81 392 GLN B CA 1
ATOM 7070 C C . GLN B 1 392 ? 17.062 27.297 -11.039 1 96.81 392 GLN B C 1
ATOM 7072 O O . GLN B 1 392 ? 16.047 26.609 -11.164 1 96.81 392 GLN B O 1
ATOM 7077 N N . GLY B 1 393 ? 18.172 27.141 -11.781 1 95.44 393 GLY B N 1
ATOM 7078 C CA . GLY B 1 393 ? 18.219 26.141 -12.836 1 95.44 393 GLY B CA 1
ATOM 7079 C C . GLY B 1 393 ? 18.078 24.719 -12.312 1 95.44 393 GLY B C 1
ATOM 7080 O O . GLY B 1 393 ? 17.422 23.891 -12.945 1 95.44 393 GLY B O 1
ATOM 7081 N N . VAL B 1 394 ? 18.641 24.359 -11.195 1 96.88 394 VAL B N 1
ATOM 7082 C CA . VAL B 1 394 ? 18.656 23 -10.672 1 96.88 394 VAL B CA 1
ATOM 7083 C C . VAL B 1 394 ? 17.281 22.625 -10.133 1 96.88 394 VAL B C 1
ATOM 7085 O O . VAL B 1 394 ? 16.922 21.453 -10.07 1 96.88 394 VAL B O 1
ATOM 7088 N N . GLN B 1 395 ? 16.453 23.625 -9.789 1 97.81 395 GLN B N 1
ATOM 7089 C CA . GLN B 1 395 ? 15.086 23.344 -9.336 1 97.81 395 GLN B CA 1
ATOM 7090 C C . GLN B 1 395 ? 14.273 22.656 -10.43 1 97.81 395 GLN B C 1
ATOM 7092 O O . GLN B 1 395 ? 13.43 21.812 -10.141 1 97.81 395 GLN B O 1
ATOM 7097 N N . PHE B 1 396 ? 14.539 23.078 -11.75 1 96.81 396 PHE B N 1
ATOM 7098 C CA . PHE B 1 396 ? 13.828 22.438 -12.852 1 96.81 396 PHE B CA 1
ATOM 7099 C C . PHE B 1 396 ? 14.062 20.938 -12.836 1 96.81 396 PHE B C 1
ATOM 7101 O O . PHE B 1 396 ? 13.133 20.156 -13.078 1 96.81 396 PHE B O 1
ATOM 7108 N N . THR B 1 397 ? 15.266 20.531 -12.594 1 98.06 397 THR B N 1
ATOM 7109 C CA . THR B 1 397 ? 15.609 19.109 -12.562 1 98.06 397 THR B CA 1
ATOM 7110 C C . THR B 1 397 ? 14.867 18.406 -11.438 1 98.06 397 THR B C 1
ATOM 7112 O O . THR B 1 397 ? 14.32 17.312 -11.633 1 98.06 397 THR B O 1
ATOM 7115 N N . ALA B 1 398 ? 14.766 18.984 -10.273 1 98.62 398 ALA B N 1
ATOM 7116 C CA . ALA B 1 398 ? 14.07 18.406 -9.125 1 98.62 398 ALA B CA 1
ATOM 7117 C C . ALA B 1 398 ? 12.578 18.234 -9.414 1 98.62 398 ALA B C 1
ATOM 7119 O O . ALA B 1 398 ? 11.992 17.203 -9.094 1 98.62 398 ALA B O 1
ATOM 7120 N N . VAL B 1 399 ? 11.969 19.297 -10.023 1 98.19 399 VAL B N 1
ATOM 7121 C CA . VAL B 1 399 ? 10.539 19.297 -10.312 1 98.19 399 VAL B CA 1
ATOM 7122 C C . VAL B 1 399 ? 10.219 18.234 -11.352 1 98.19 399 VAL B C 1
ATOM 7124 O O . VAL B 1 399 ? 9.289 17.438 -11.172 1 98.19 399 VAL B O 1
ATOM 7127 N N . SER B 1 400 ? 11.031 18.188 -12.414 1 98.12 400 SER B N 1
ATOM 7128 C CA . SER B 1 400 ? 10.82 17.234 -13.5 1 98.12 400 SER B CA 1
ATOM 7129 C C . SER B 1 400 ? 10.969 15.805 -13.008 1 98.12 400 SER B C 1
ATOM 7131 O O . SER B 1 400 ? 10.148 14.945 -13.344 1 98.12 400 SER B O 1
ATOM 7133 N N . THR B 1 401 ? 11.984 15.547 -12.258 1 98.62 401 THR B N 1
ATOM 7134 C CA . THR B 1 401 ? 12.25 14.219 -11.727 1 98.62 401 THR B CA 1
ATOM 7135 C C . THR B 1 401 ? 11.148 13.781 -10.773 1 98.62 401 THR B C 1
ATOM 7137 O O . THR B 1 401 ? 10.742 12.617 -10.773 1 98.62 401 THR B O 1
ATOM 7140 N N . THR B 1 402 ? 10.617 14.695 -9.922 1 98.69 402 THR B N 1
ATOM 71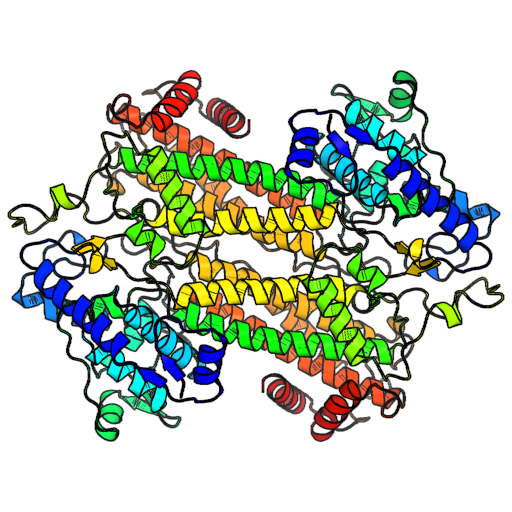41 C CA . THR B 1 402 ? 9.508 14.398 -9.023 1 98.69 402 THR B CA 1
ATOM 7142 C C . THR B 1 402 ? 8.258 14.023 -9.812 1 98.69 402 THR B C 1
ATOM 7144 O O . THR B 1 402 ? 7.578 13.055 -9.484 1 98.69 402 THR B O 1
ATOM 7147 N N . ALA B 1 403 ? 7.98 14.789 -10.875 1 98.19 403 ALA B N 1
ATOM 7148 C CA . ALA B 1 403 ? 6.824 14.523 -11.727 1 98.19 403 ALA B CA 1
ATOM 7149 C C . ALA B 1 403 ? 6.926 13.141 -12.367 1 98.19 403 ALA B C 1
ATOM 7151 O O . ALA B 1 403 ? 5.926 12.43 -12.492 1 98.19 403 ALA B O 1
ATOM 7152 N N . GLU B 1 404 ? 8.117 12.789 -12.805 1 98.31 404 GLU B N 1
ATOM 7153 C CA . GLU B 1 404 ? 8.328 11.461 -13.367 1 98.31 404 GLU B CA 1
ATOM 7154 C C . GLU B 1 404 ? 7.98 10.375 -12.352 1 98.31 404 GLU B C 1
ATOM 7156 O O . GLU B 1 404 ? 7.328 9.383 -12.695 1 98.31 404 GLU B O 1
ATOM 7161 N N . SER B 1 405 ? 8.43 10.547 -11.109 1 98.56 405 SER B N 1
ATOM 7162 C CA . SER B 1 405 ? 8.148 9.57 -10.062 1 98.56 405 SER B CA 1
ATOM 7163 C C . SER B 1 405 ? 6.652 9.438 -9.812 1 98.56 405 SER B C 1
ATOM 7165 O O . SER B 1 405 ? 6.16 8.344 -9.539 1 98.56 405 SER B O 1
ATOM 7167 N N . GLN B 1 406 ? 5.863 10.547 -9.867 1 98.25 406 GLN B N 1
ATOM 7168 C CA . GLN B 1 406 ? 4.414 10.484 -9.719 1 98.25 406 GLN B CA 1
ATOM 7169 C C . GLN B 1 406 ? 3.787 9.602 -10.797 1 98.25 406 GLN B C 1
ATOM 7171 O O . GLN B 1 406 ? 2.902 8.797 -10.508 1 98.25 406 GLN B O 1
ATOM 7176 N N . THR B 1 407 ? 4.316 9.773 -12.023 1 97.25 407 THR B N 1
ATOM 7177 C CA . THR B 1 407 ? 3.807 8.969 -13.117 1 97.25 407 THR B CA 1
ATOM 7178 C C . THR B 1 407 ? 4.18 7.5 -12.93 1 97.25 407 THR B C 1
ATOM 7180 O O . THR B 1 407 ? 3.344 6.609 -13.102 1 97.25 407 THR B O 1
ATOM 7183 N N . LEU B 1 408 ? 5.391 7.223 -12.547 1 97.81 408 LEU B N 1
ATOM 7184 C CA . LEU B 1 408 ? 5.883 5.863 -12.352 1 97.81 408 LEU B CA 1
ATOM 7185 C C . LEU B 1 408 ? 5.156 5.18 -11.195 1 97.81 408 LEU B C 1
ATOM 7187 O O . LEU B 1 408 ? 5.211 3.957 -11.055 1 97.81 408 LEU B O 1
ATOM 7191 N N . SER B 1 409 ? 4.391 5.918 -10.383 1 97.19 409 SER B N 1
ATOM 7192 C CA . SER B 1 409 ? 3.762 5.398 -9.18 1 97.19 409 SER B CA 1
ATOM 7193 C C . SER B 1 409 ? 2.412 4.758 -9.484 1 97.19 409 SER B C 1
ATOM 7195 O O . SER B 1 409 ? 1.758 4.211 -8.594 1 97.19 409 SER B O 1
ATOM 7197 N N . ASN B 1 410 ? 1.956 4.801 -10.766 1 97 410 ASN B N 1
ATOM 7198 C CA . ASN B 1 410 ? 0.836 3.947 -11.148 1 97 410 ASN B CA 1
ATOM 7199 C C . ASN B 1 410 ? 1.111 2.482 -10.828 1 97 410 ASN B C 1
ATOM 7201 O O . ASN B 1 410 ? 2.213 1.985 -11.062 1 97 410 ASN B O 1
ATOM 7205 N N . PRO B 1 411 ? 0.121 1.823 -10.273 1 97.88 411 PRO B N 1
ATOM 7206 C CA . PRO B 1 411 ? 0.407 0.493 -9.734 1 97.88 411 PRO B CA 1
ATOM 7207 C C . PRO B 1 411 ? 0.584 -0.562 -10.828 1 97.88 411 PRO B C 1
ATOM 7209 O O . PRO B 1 411 ? -0.326 -0.784 -11.633 1 97.88 411 PRO B O 1
ATOM 7212 N N . MET B 1 412 ? 1.725 -1.218 -10.891 1 97.94 412 MET B N 1
ATOM 7213 C CA . MET B 1 412 ? 1.99 -2.361 -11.758 1 97.94 412 MET B CA 1
ATOM 7214 C C . MET B 1 412 ? 1.164 -3.57 -11.328 1 97.94 412 MET B C 1
ATOM 7216 O O . MET B 1 412 ? 0.726 -4.355 -12.172 1 97.94 412 MET B O 1
ATOM 7220 N N . TYR B 1 413 ? 0.871 -3.697 -10.055 1 98.19 413 TYR B N 1
ATOM 7221 C CA . TYR B 1 413 ? 0.172 -4.777 -9.367 1 98.19 413 TYR B CA 1
ATOM 7222 C C . TYR B 1 413 ? -1.182 -5.047 -10.008 1 98.19 413 TYR B C 1
ATOM 7224 O O . TYR B 1 413 ? -1.645 -6.191 -10.039 1 98.19 413 TYR B O 1
ATOM 7232 N N . VAL B 1 414 ? -1.812 -4 -10.633 1 98.06 414 VAL B N 1
ATOM 7233 C CA . VAL B 1 414 ? -3.158 -4.168 -11.172 1 98.06 414 VAL B CA 1
ATOM 7234 C C . VAL B 1 414 ? -3.094 -4.316 -12.695 1 98.06 414 VAL B C 1
ATOM 7236 O O . VAL B 1 414 ? -4.113 -4.211 -13.375 1 98.06 414 VAL B O 1
ATOM 7239 N N . HIS B 1 415 ? -1.904 -4.547 -13.227 1 95.5 415 HIS B N 1
ATOM 7240 C CA . HIS B 1 415 ? -1.722 -4.918 -14.625 1 95.5 415 HIS B CA 1
ATOM 7241 C C . HIS B 1 415 ? -1.508 -6.422 -14.773 1 95.5 415 HIS B C 1
ATOM 7243 O O . HIS B 1 415 ? -0.615 -6.988 -14.141 1 95.5 415 HIS B O 1
ATOM 7249 N N . SER B 1 416 ? -2.328 -7.07 -15.453 1 96.62 416 SER B N 1
ATOM 7250 C CA . SER B 1 416 ? -2.232 -8.492 -15.75 1 96.62 416 SER B CA 1
ATOM 7251 C C . SER B 1 416 ? -2.652 -8.789 -17.188 1 96.62 416 SER B C 1
ATOM 7253 O O . SER B 1 416 ? -3.711 -8.344 -17.641 1 96.62 416 SER B O 1
ATOM 7255 N N . ILE B 1 417 ? -1.778 -9.422 -17.891 1 95.75 417 ILE B N 1
ATOM 7256 C CA . ILE B 1 417 ? -2.062 -9.867 -19.25 1 95.75 417 ILE B CA 1
ATOM 7257 C C . ILE B 1 417 ? -1.957 -11.391 -19.328 1 95.75 417 ILE B C 1
ATOM 7259 O O . ILE B 1 417 ? -0.885 -11.961 -19.094 1 95.75 417 ILE B O 1
ATOM 7263 N N . PRO B 1 418 ? -3.08 -12.047 -19.578 1 95.94 418 PRO B N 1
ATOM 7264 C CA . PRO B 1 418 ? -3.031 -13.508 -19.688 1 95.94 418 PRO B CA 1
ATOM 7265 C C . PRO B 1 418 ? -2.023 -13.984 -20.719 1 95.94 418 PRO B C 1
ATOM 7267 O O . PRO B 1 418 ? -1.892 -13.375 -21.781 1 95.94 418 PRO B O 1
ATOM 7270 N N . ASN B 1 419 ? -1.331 -15.055 -20.391 1 94 419 ASN B N 1
ATOM 7271 C CA . ASN B 1 419 ? -0.337 -15.594 -21.312 1 94 419 ASN B CA 1
ATOM 7272 C C . ASN B 1 419 ? -0.148 -17.094 -21.125 1 94 419 ASN B C 1
ATOM 7274 O O . ASN B 1 419 ? -0.873 -17.719 -20.344 1 94 419 ASN B O 1
ATOM 7278 N N . ASN B 1 420 ? 0.766 -17.672 -22.047 1 94 420 ASN B N 1
ATOM 7279 C CA . ASN B 1 420 ? 1.065 -19.094 -21.984 1 94 420 ASN B CA 1
ATOM 7280 C C . ASN B 1 420 ? -0.18 -19.938 -22.234 1 94 420 ASN B C 1
ATOM 7282 O O . ASN B 1 420 ? -0.508 -20.828 -21.438 1 94 420 ASN B O 1
ATOM 7286 N N . ASN B 1 421 ? -0.933 -19.656 -23.297 1 93.12 421 ASN B N 1
ATOM 7287 C CA . ASN B 1 421 ? -2.189 -20.281 -23.672 1 93.12 421 ASN B CA 1
ATOM 7288 C C . ASN B 1 421 ? -3.234 -20.188 -22.578 1 93.12 421 ASN B C 1
ATOM 7290 O O . ASN B 1 421 ? -3.904 -21.172 -22.25 1 93.12 421 ASN B O 1
ATOM 7294 N N . ASP B 1 422 ? -3.248 -19.125 -21.781 1 93.25 422 ASP B N 1
ATOM 7295 C CA . ASP B 1 422 ? -4.199 -18.703 -20.75 1 93.25 422 ASP B CA 1
ATOM 7296 C C . ASP B 1 422 ? -4.008 -19.5 -19.469 1 93.25 422 ASP B C 1
ATOM 7298 O O . ASP B 1 422 ? -4.703 -19.281 -18.484 1 93.25 422 ASP B O 1
ATOM 7302 N N . ASN B 1 423 ? -2.996 -20.391 -19.469 1 93.44 423 ASN B N 1
ATOM 7303 C CA . ASN B 1 423 ? -2.705 -21.062 -18.203 1 93.44 423 ASN B CA 1
ATOM 7304 C C . ASN B 1 423 ? -2.348 -20.062 -17.109 1 93.44 423 ASN B C 1
ATOM 7306 O O . ASN B 1 423 ? -2.723 -20.25 -15.953 1 93.44 423 ASN B O 1
ATOM 7310 N N . GLN B 1 424 ? -1.611 -19.094 -17.547 1 95.56 424 GLN B N 1
ATOM 7311 C CA . GLN B 1 424 ? -1.281 -17.969 -16.672 1 95.56 424 GLN B CA 1
ATOM 7312 C C . GLN B 1 424 ? -2.23 -16.797 -16.922 1 95.56 424 GLN B C 1
ATOM 7314 O O . GLN B 1 424 ? -1.813 -15.742 -17.391 1 95.56 424 GLN B O 1
ATOM 7319 N N . ASP B 1 425 ? -3.449 -16.938 -16.438 1 97.56 425 ASP B N 1
ATOM 7320 C CA . ASP B 1 425 ? -4.52 -16.031 -16.812 1 97.56 425 ASP B CA 1
ATOM 7321 C C . ASP B 1 425 ? -4.586 -14.836 -15.859 1 97.56 425 ASP B C 1
ATOM 7323 O O . ASP B 1 425 ? -5.258 -13.844 -16.141 1 97.56 425 ASP B O 1
ATOM 7327 N N . ILE B 1 426 ? -3.895 -14.828 -14.797 1 98.12 426 ILE B N 1
ATOM 7328 C CA . ILE B 1 426 ? -3.705 -13.688 -13.914 1 98.12 426 ILE B CA 1
ATOM 7329 C C . ILE B 1 426 ? -2.283 -13.695 -13.352 1 98.12 426 ILE B C 1
ATOM 7331 O O . ILE B 1 426 ? -1.847 -14.68 -12.766 1 98.12 426 ILE B O 1
ATOM 7335 N N . VAL B 1 427 ? -1.556 -12.578 -13.625 1 97.88 427 VAL B N 1
ATOM 7336 C CA . VAL B 1 427 ? -0.138 -12.547 -13.281 1 97.88 427 VAL B CA 1
ATOM 7337 C C . VAL B 1 427 ? 0.163 -11.289 -12.469 1 97.88 427 VAL B C 1
ATOM 7339 O O . VAL B 1 427 ? -0.628 -10.344 -12.453 1 97.88 427 VAL B O 1
ATOM 7342 N N . SER B 1 428 ? 1.319 -11.234 -11.734 1 97.38 428 SER B N 1
ATOM 7343 C CA . SER B 1 428 ? 1.591 -10.211 -10.734 1 97.38 428 SER B CA 1
ATOM 7344 C C . SER B 1 428 ? 2.455 -9.094 -11.305 1 97.38 428 SER B C 1
ATOM 7346 O O . SER B 1 428 ? 2.479 -7.98 -10.773 1 97.38 428 SER B O 1
ATOM 7348 N N . MET B 1 429 ? 3.273 -9.398 -12.32 1 97.88 429 MET B N 1
ATOM 7349 C CA . MET B 1 429 ? 4.242 -8.469 -12.898 1 97.88 429 MET B CA 1
ATOM 7350 C C . MET B 1 429 ? 5.23 -7.984 -11.844 1 97.88 429 MET B C 1
ATOM 7352 O O . MET B 1 429 ? 5.648 -6.824 -11.859 1 97.88 429 MET B O 1
ATOM 7356 N N . GLY B 1 430 ? 5.609 -8.875 -10.93 1 98.06 430 GLY B N 1
ATOM 7357 C CA . GLY B 1 430 ? 6.371 -8.516 -9.742 1 98.06 430 GLY B CA 1
ATOM 7358 C C . GLY B 1 430 ? 7.742 -7.957 -10.062 1 98.06 430 GLY B C 1
ATOM 7359 O O . GLY B 1 430 ? 8.18 -6.984 -9.438 1 98.06 430 GLY B O 1
ATOM 7360 N N . THR B 1 431 ? 8.5 -8.531 -11.023 1 98.38 431 THR B N 1
ATOM 7361 C CA . THR B 1 431 ? 9.828 -8.039 -11.367 1 98.38 431 THR B CA 1
ATOM 7362 C C . THR B 1 431 ? 9.75 -6.648 -11.992 1 98.38 431 THR B C 1
ATOM 7364 O O . THR B 1 431 ? 10.57 -5.781 -11.695 1 98.38 431 THR B O 1
ATOM 7367 N N . ASN B 1 432 ? 8.742 -6.406 -12.875 1 98.12 432 ASN B N 1
ATOM 7368 C CA . ASN B 1 432 ? 8.531 -5.066 -13.406 1 98.12 432 ASN B CA 1
ATOM 7369 C C . ASN B 1 432 ? 8.32 -4.047 -12.289 1 98.12 432 ASN B C 1
ATOM 7371 O O . ASN B 1 432 ? 8.875 -2.949 -12.336 1 98.12 432 ASN B O 1
ATOM 7375 N N . ALA B 1 433 ? 7.473 -4.438 -11.328 1 98.44 433 ALA B N 1
ATOM 7376 C CA . ALA B 1 433 ? 7.211 -3.553 -10.195 1 98.44 433 ALA B CA 1
ATOM 7377 C C . ALA B 1 433 ? 8.5 -3.246 -9.438 1 98.44 433 ALA B C 1
ATOM 7379 O O . ALA B 1 433 ? 8.742 -2.1 -9.047 1 98.44 433 ALA B O 1
ATOM 7380 N N . ALA B 1 434 ? 9.344 -4.273 -9.211 1 98.69 434 ALA B N 1
ATOM 7381 C CA . ALA B 1 434 ? 10.586 -4.121 -8.453 1 98.69 434 ALA B CA 1
ATOM 7382 C C . ALA B 1 434 ? 11.562 -3.205 -9.188 1 98.69 434 ALA B C 1
ATOM 7384 O O . ALA B 1 434 ? 12.18 -2.332 -8.578 1 98.69 434 ALA B O 1
ATOM 7385 N N . VAL B 1 435 ? 11.703 -3.424 -10.492 1 98.69 435 VAL B N 1
ATOM 7386 C CA . VAL B 1 435 ? 12.609 -2.621 -11.305 1 98.69 435 VAL B CA 1
ATOM 7387 C C . VAL B 1 435 ? 12.148 -1.168 -11.312 1 98.69 435 VAL B C 1
ATOM 7389 O O . VAL B 1 435 ? 12.953 -0.249 -11.148 1 98.69 435 VAL B O 1
ATOM 7392 N N . MET B 1 436 ? 10.852 -0.927 -11.5 1 98.56 436 MET B N 1
ATOM 7393 C CA . MET B 1 436 ? 10.289 0.42 -11.508 1 98.56 436 MET B CA 1
ATOM 7394 C C . MET B 1 436 ? 10.5 1.106 -10.164 1 98.56 436 MET B C 1
ATOM 7396 O O . MET B 1 436 ? 10.758 2.311 -10.109 1 98.56 436 MET B O 1
ATOM 7400 N N . THR B 1 437 ? 10.367 0.356 -9.109 1 98.88 437 THR B N 1
ATOM 7401 C CA . THR B 1 437 ? 10.594 0.907 -7.781 1 98.88 437 THR B CA 1
ATOM 7402 C C . THR B 1 437 ? 12.031 1.392 -7.637 1 98.88 437 THR B C 1
ATOM 7404 O O . THR B 1 437 ? 12.281 2.449 -7.051 1 98.88 437 THR B O 1
ATOM 7407 N N . GLY B 1 438 ? 13.008 0.587 -8.172 1 98.75 438 GLY B N 1
ATOM 7408 C CA . GLY B 1 438 ? 14.391 1.015 -8.148 1 98.75 438 GLY B CA 1
ATOM 7409 C C . GLY B 1 438 ? 14.617 2.363 -8.805 1 98.75 438 GLY B C 1
ATOM 7410 O O . GLY B 1 438 ? 15.367 3.193 -8.289 1 98.75 438 GLY B O 1
ATOM 7411 N N . LYS B 1 439 ? 13.945 2.572 -9.891 1 98.62 439 LYS B N 1
ATOM 7412 C CA . LYS B 1 439 ? 14.047 3.838 -10.609 1 98.62 439 LYS B CA 1
ATOM 7413 C C . LYS B 1 439 ? 13.508 4.992 -9.773 1 98.62 439 LYS B C 1
ATOM 7415 O O . LYS B 1 439 ? 14.117 6.066 -9.719 1 98.62 439 LYS B O 1
ATOM 7420 N N . VAL B 1 440 ? 12.398 4.828 -9.109 1 98.88 440 VAL B N 1
ATOM 7421 C CA . VAL B 1 440 ? 11.781 5.852 -8.281 1 98.88 440 VAL B CA 1
ATOM 7422 C C . VAL B 1 440 ? 12.703 6.203 -7.117 1 98.88 440 VAL B C 1
ATOM 7424 O O . VAL B 1 440 ? 12.828 7.371 -6.742 1 98.88 440 VAL B O 1
ATOM 7427 N N . ILE B 1 441 ? 13.352 5.207 -6.539 1 98.88 441 ILE B N 1
ATOM 7428 C CA . ILE B 1 441 ? 14.273 5.422 -5.422 1 98.88 441 ILE B CA 1
ATOM 7429 C C . ILE B 1 441 ? 15.492 6.199 -5.906 1 98.88 441 ILE B C 1
ATOM 7431 O O . ILE B 1 441 ? 15.969 7.105 -5.219 1 98.88 441 ILE B O 1
ATOM 7435 N N . GLU B 1 442 ? 15.992 5.871 -7.082 1 98.69 442 GLU B N 1
ATOM 7436 C CA . GLU B 1 442 ? 17.094 6.629 -7.668 1 98.69 442 GLU B CA 1
ATOM 7437 C C . GLU B 1 442 ? 16.703 8.086 -7.883 1 98.69 442 GLU B C 1
ATOM 7439 O O . GLU B 1 442 ? 17.5 8.992 -7.594 1 98.69 442 GLU B O 1
ATOM 7444 N N . ASN B 1 443 ? 15.516 8.312 -8.414 1 98.88 443 ASN B N 1
ATOM 7445 C CA . ASN B 1 443 ? 14.984 9.664 -8.578 1 98.88 443 ASN B CA 1
ATOM 7446 C C . ASN B 1 443 ? 14.969 10.422 -7.254 1 98.88 443 ASN B C 1
ATOM 7448 O O . ASN B 1 443 ? 15.266 11.617 -7.215 1 98.88 443 ASN B O 1
ATOM 7452 N N . ALA B 1 444 ? 14.586 9.727 -6.211 1 98.94 444 ALA B N 1
ATOM 7453 C CA . ALA B 1 444 ? 14.531 10.359 -4.895 1 98.94 444 ALA B CA 1
ATOM 7454 C C . ALA B 1 444 ? 15.906 10.867 -4.469 1 98.94 444 ALA B C 1
ATOM 7456 O O . ALA B 1 444 ? 16.031 11.984 -3.951 1 98.94 444 ALA B O 1
ATOM 7457 N N . PHE B 1 445 ? 16.938 10.062 -4.715 1 98.94 445 PHE B N 1
ATOM 7458 C CA . PHE B 1 445 ? 18.297 10.469 -4.355 1 98.94 445 PHE B CA 1
ATOM 7459 C C . PHE B 1 445 ? 18.703 11.711 -5.141 1 98.94 445 PHE B C 1
ATOM 7461 O O . PHE B 1 445 ? 19.438 12.562 -4.629 1 98.94 445 PHE B O 1
ATOM 7468 N N . GLU B 1 446 ? 18.297 11.789 -6.371 1 98.81 446 GLU B N 1
ATOM 7469 C CA . GLU B 1 446 ? 18.625 12.953 -7.191 1 98.81 446 GLU B CA 1
ATOM 7470 C C . GLU B 1 446 ? 18 14.227 -6.621 1 98.81 446 GLU B C 1
ATOM 7472 O O . GLU B 1 446 ? 18.672 15.258 -6.5 1 98.81 446 GLU B O 1
ATOM 7477 N N . VAL B 1 447 ? 16.734 14.148 -6.234 1 98.94 447 VAL B N 1
ATOM 7478 C CA . VAL B 1 447 ? 16.031 15.305 -5.695 1 98.94 447 VAL B CA 1
ATOM 7479 C C . VAL B 1 447 ? 1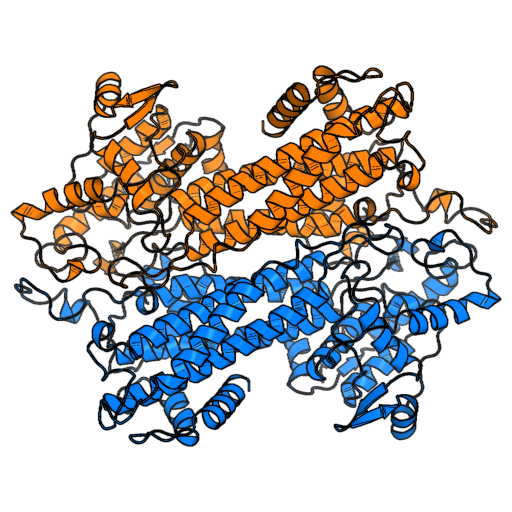6.609 15.664 -4.328 1 98.94 447 VAL B C 1
ATOM 7481 O O . VAL B 1 447 ? 16.797 16.844 -4.02 1 98.94 447 VAL B O 1
ATOM 7484 N N . LEU B 1 448 ? 16.938 14.68 -3.516 1 98.94 448 LEU B N 1
ATOM 7485 C CA . LEU B 1 448 ? 17.562 14.914 -2.213 1 98.94 448 LEU B CA 1
ATOM 7486 C C . LEU B 1 448 ? 18.922 15.57 -2.365 1 98.94 448 LEU B C 1
ATOM 7488 O O . LEU B 1 448 ? 19.312 16.391 -1.538 1 98.94 448 LEU B O 1
ATOM 7492 N N . ALA B 1 449 ? 19.656 15.172 -3.414 1 98.94 449 ALA B N 1
ATOM 7493 C CA . ALA B 1 449 ? 20.969 15.773 -3.67 1 98.94 449 ALA B CA 1
ATOM 7494 C C . ALA B 1 449 ? 20.844 17.266 -3.934 1 98.94 449 ALA B C 1
ATOM 7496 O O . ALA B 1 449 ? 21.609 18.062 -3.393 1 98.94 449 ALA B O 1
ATOM 7497 N N . ILE B 1 450 ? 19.891 17.625 -4.719 1 98.88 450 ILE B N 1
ATOM 7498 C CA . ILE B 1 450 ? 19.656 19.031 -5.031 1 98.88 450 ILE B CA 1
ATOM 7499 C C . ILE B 1 450 ? 19.219 19.781 -3.771 1 98.88 450 ILE B C 1
ATOM 7501 O O . ILE B 1 450 ? 19.672 20.891 -3.518 1 98.88 450 ILE B O 1
ATOM 7505 N N . GLU B 1 451 ? 18.375 19.141 -2.988 1 98.94 451 GLU B N 1
ATOM 7506 C CA . GLU B 1 451 ? 17.875 19.75 -1.759 1 98.94 451 GLU B CA 1
ATOM 7507 C C . GLU B 1 451 ? 19 20 -0.763 1 98.94 451 GLU B C 1
ATOM 7509 O O . GLU B 1 451 ? 19.078 21.078 -0.172 1 98.94 451 GLU B O 1
ATOM 7514 N N . ILE B 1 452 ? 19.891 19.016 -0.581 1 98.88 452 ILE B N 1
ATOM 7515 C CA . ILE B 1 452 ? 20.938 19.141 0.439 1 98.88 452 ILE B CA 1
ATOM 7516 C C . ILE B 1 452 ? 21.953 20.188 0.006 1 98.88 452 ILE B C 1
ATOM 7518 O O . ILE B 1 452 ? 22.5 20.922 0.84 1 98.88 452 ILE B O 1
ATOM 7522 N N . ILE B 1 453 ? 22.234 20.328 -1.285 1 98.88 453 ILE B N 1
ATOM 7523 C CA . ILE B 1 453 ? 23.094 21.375 -1.796 1 98.88 453 ILE B CA 1
ATOM 7524 C C . ILE B 1 453 ? 22.484 22.75 -1.487 1 98.88 453 ILE B C 1
ATOM 7526 O O . ILE B 1 453 ? 23.188 23.672 -1.065 1 98.88 453 ILE B O 1
ATOM 7530 N N . THR B 1 454 ? 21.188 22.828 -1.728 1 98.88 454 THR B N 1
ATOM 7531 C CA . THR B 1 454 ? 20.469 24.078 -1.461 1 98.88 454 THR B CA 1
ATOM 7532 C C . THR B 1 454 ? 20.516 24.422 0.026 1 98.88 454 THR B C 1
ATOM 7534 O O . THR B 1 454 ? 20.688 25.578 0.395 1 98.88 454 THR B O 1
ATOM 7537 N N . VAL B 1 455 ? 20.375 23.422 0.884 1 98.88 455 VAL B N 1
ATOM 7538 C CA . VAL B 1 455 ? 20.375 23.594 2.332 1 98.88 455 VAL B CA 1
ATOM 7539 C C . VAL B 1 455 ? 21.734 24.141 2.785 1 98.88 455 VAL B C 1
ATOM 7541 O O . VAL B 1 455 ? 21.797 25.094 3.57 1 98.88 455 VAL B O 1
ATOM 7544 N N . VAL B 1 456 ? 22.828 23.578 2.289 1 98.69 456 VAL B N 1
ATOM 7545 C CA . VAL B 1 456 ? 24.156 24.016 2.711 1 98.69 456 VAL B CA 1
ATOM 7546 C C . VAL B 1 456 ? 24.406 25.438 2.211 1 98.69 456 VAL B C 1
ATOM 7548 O O . VAL B 1 456 ? 25.031 26.25 2.906 1 98.69 456 VAL B O 1
ATOM 7551 N N . GLN B 1 457 ? 23.953 25.781 0.998 1 98.62 457 GLN B N 1
ATOM 7552 C CA . GLN B 1 457 ? 24.062 27.141 0.485 1 98.62 457 GLN B CA 1
ATOM 7553 C C . GLN B 1 457 ? 23.266 28.109 1.344 1 98.62 457 GLN B C 1
ATOM 7555 O O . GLN B 1 457 ? 23.688 29.25 1.574 1 98.62 457 GLN B O 1
ATOM 7560 N N . ALA B 1 458 ? 22.078 27.719 1.741 1 98.88 458 ALA B N 1
ATOM 7561 C CA . ALA B 1 458 ? 21.234 28.531 2.607 1 98.88 458 ALA B CA 1
ATOM 7562 C C . ALA B 1 458 ? 21.922 28.797 3.951 1 98.88 458 ALA B C 1
ATOM 7564 O O . ALA B 1 458 ? 21.844 29.906 4.488 1 98.88 458 ALA B O 1
ATOM 7565 N N . ILE B 1 459 ? 22.547 27.781 4.523 1 98.75 459 ILE B N 1
ATOM 7566 C CA . ILE B 1 459 ? 23.281 27.906 5.781 1 98.75 459 ILE B CA 1
ATOM 7567 C C . ILE B 1 459 ? 24.359 28.969 5.637 1 98.75 459 ILE B C 1
ATOM 7569 O O . ILE B 1 459 ? 24.547 29.797 6.527 1 98.75 459 ILE B O 1
ATOM 7573 N N . ASP B 1 460 ? 25.078 29.016 4.52 1 98.5 460 ASP B N 1
ATOM 7574 C CA . ASP B 1 460 ? 26.109 30.016 4.25 1 98.5 460 ASP B CA 1
ATOM 7575 C C . ASP B 1 460 ? 25.5 31.406 4.094 1 98.5 460 ASP B C 1
ATOM 7577 O O . ASP B 1 460 ? 26.047 32.375 4.609 1 98.5 460 ASP B O 1
ATOM 7581 N N . ALA B 1 461 ? 24.453 31.406 3.357 1 98.44 461 ALA B N 1
ATOM 7582 C CA . ALA B 1 461 ? 23.781 32.688 3.129 1 98.44 461 ALA B CA 1
ATOM 7583 C C . ALA B 1 461 ? 23.453 33.375 4.449 1 98.44 461 ALA B C 1
ATOM 7585 O O . ALA B 1 461 ? 23.484 34.594 4.547 1 98.44 461 ALA B O 1
ATOM 7586 N N . LEU B 1 462 ? 23.141 32.625 5.492 1 98.38 462 LEU B N 1
ATOM 7587 C CA . LEU B 1 462 ? 22.641 33.156 6.754 1 98.38 462 LEU B CA 1
ATOM 7588 C C . LEU B 1 462 ? 23.766 33.219 7.789 1 98.38 462 LEU B C 1
ATOM 7590 O O . LEU B 1 462 ? 23.578 33.75 8.883 1 98.38 462 LEU B O 1
ATOM 7594 N N . GLY B 1 463 ? 24.906 32.719 7.469 1 97.94 463 GLY B N 1
ATOM 7595 C CA . GLY B 1 463 ? 26.016 32.656 8.414 1 97.94 463 GLY B CA 1
ATOM 7596 C C . GLY B 1 463 ? 25.75 31.734 9.586 1 97.94 463 GLY B C 1
ATOM 7597 O O . GLY B 1 463 ? 26.125 32.031 10.719 1 97.94 463 GLY B O 1
ATOM 7598 N N . PHE B 1 464 ? 25.078 30.547 9.344 1 98.12 464 PHE B N 1
ATOM 7599 C CA . PHE B 1 464 ? 24.609 29.688 10.414 1 98.12 464 PHE B CA 1
ATOM 7600 C C . PHE B 1 464 ? 25.547 28.484 10.602 1 98.12 464 PHE B C 1
ATOM 7602 O O . PHE B 1 464 ? 25.281 27.609 11.414 1 98.12 464 PHE B O 1
ATOM 7609 N N . ALA B 1 465 ? 26.656 28.391 9.898 1 97.38 465 ALA B N 1
ATOM 7610 C CA . ALA B 1 465 ? 27.5 27.188 9.859 1 97.38 465 ALA B CA 1
ATOM 7611 C C . ALA B 1 465 ? 27.906 26.766 11.266 1 97.38 465 ALA B C 1
ATOM 7613 O O . ALA B 1 465 ? 28.047 25.578 11.555 1 97.38 465 ALA B O 1
ATOM 7614 N N . ASP B 1 466 ? 28.078 27.719 12.148 1 97.31 466 ASP B N 1
ATOM 7615 C CA . ASP B 1 466 ? 28.547 27.406 13.492 1 97.31 466 ASP B CA 1
ATOM 7616 C C . ASP B 1 466 ? 27.375 27.359 14.484 1 97.31 466 ASP B C 1
ATOM 7618 O O . ASP B 1 466 ? 27.594 27.219 15.688 1 97.31 466 ASP B O 1
ATOM 7622 N N . LYS B 1 467 ? 26.203 27.484 14.016 1 98.38 467 LYS B N 1
ATOM 7623 C CA . LYS B 1 467 ? 25.047 27.562 14.898 1 98.38 467 LYS B CA 1
ATOM 7624 C C . LYS B 1 467 ? 24.141 26.328 14.742 1 98.38 467 LYS B C 1
ATOM 7626 O O . LYS B 1 467 ? 23.312 26.047 15.602 1 98.38 467 LYS B O 1
ATOM 7631 N N . VAL B 1 468 ? 24.344 25.609 13.602 1 98.62 468 VAL B N 1
ATOM 7632 C CA . VAL B 1 468 ? 23.531 24.422 13.336 1 98.62 468 VAL B CA 1
ATOM 7633 C C . VAL B 1 468 ? 23.953 23.281 14.25 1 98.62 468 VAL B C 1
ATOM 7635 O O . VAL B 1 468 ? 25 23.344 14.883 1 98.62 468 VAL B O 1
ATOM 7638 N N . SER B 1 469 ? 23.094 22.266 14.43 1 98.62 469 SER B N 1
ATOM 7639 C CA . SER B 1 469 ? 23.391 21.094 15.242 1 98.62 469 SER B CA 1
ATOM 7640 C C . SER B 1 469 ? 24.609 20.344 14.719 1 98.62 469 SER B C 1
ATOM 7642 O O . SER B 1 469 ? 24.984 20.5 13.555 1 98.62 469 SER B O 1
ATOM 7644 N N . SER B 1 470 ? 25.188 19.5 15.57 1 98.62 470 SER B N 1
ATOM 7645 C CA . SER B 1 470 ? 26.375 18.734 15.203 1 98.62 470 SER B CA 1
ATOM 7646 C C . SER B 1 470 ? 26.094 17.812 14.016 1 98.62 470 SER B C 1
ATOM 7648 O O . SER B 1 470 ? 26.922 17.703 13.102 1 98.62 470 SER B O 1
ATOM 7650 N N . PRO B 1 471 ? 24.922 17.141 14 1 98.62 471 PRO B N 1
ATOM 7651 C CA . PRO B 1 471 ? 24.656 16.297 12.828 1 98.62 471 PRO B CA 1
ATOM 7652 C C . PRO B 1 471 ? 24.516 17.109 11.547 1 98.62 471 PRO B C 1
ATOM 7654 O O . PRO B 1 471 ? 24.969 16.688 10.484 1 98.62 471 PRO B O 1
ATOM 7657 N N . THR B 1 472 ? 23.875 18.281 11.586 1 98.88 472 THR B N 1
ATOM 7658 C CA . THR B 1 472 ? 23.766 19.156 10.422 1 98.88 472 THR B CA 1
ATOM 7659 C C . THR B 1 472 ? 25.141 19.625 9.969 1 98.88 472 THR B C 1
ATOM 7661 O O . THR B 1 472 ? 25.438 19.641 8.773 1 98.88 472 THR B O 1
ATOM 7664 N N . ARG B 1 473 ? 25.984 20.047 10.938 1 98.75 473 ARG B N 1
ATOM 7665 C CA . ARG B 1 473 ? 27.344 20.484 10.625 1 98.75 473 ARG B CA 1
ATOM 7666 C C . ARG B 1 473 ? 28.141 19.391 9.922 1 98.75 473 ARG B C 1
ATOM 7668 O O . ARG B 1 473 ? 28.906 19.672 8.992 1 98.75 473 ARG B O 1
ATOM 7675 N N . ALA B 1 474 ? 27.906 18.188 10.344 1 98.44 474 ALA B N 1
ATOM 7676 C CA . ALA B 1 474 ? 28.641 17.047 9.781 1 98.44 474 ALA B CA 1
ATOM 7677 C C . ALA B 1 474 ? 28.359 16.906 8.289 1 98.44 474 ALA B C 1
ATOM 7679 O O . ALA B 1 474 ? 29.281 16.734 7.484 1 98.44 474 ALA B O 1
ATOM 7680 N N . PHE B 1 475 ? 27.016 16.922 7.832 1 98.12 475 PHE B N 1
ATOM 7681 C CA . PHE B 1 475 ? 26.781 16.75 6.402 1 98.12 475 PHE B CA 1
ATOM 7682 C C . PHE B 1 475 ? 27.062 18.047 5.648 1 98.12 475 PHE B C 1
ATOM 7684 O O . PHE B 1 475 ? 27.359 18.031 4.453 1 98.12 475 PHE B O 1
ATOM 7691 N N . TYR B 1 476 ? 26.953 19.219 6.344 1 98.69 476 TYR B N 1
ATOM 7692 C CA . TYR B 1 476 ? 27.391 20.484 5.758 1 98.69 476 TYR B CA 1
ATOM 7693 C C . TYR B 1 476 ? 28.844 20.406 5.305 1 98.69 476 TYR B C 1
ATOM 7695 O O . TYR B 1 476 ? 29.156 20.734 4.156 1 98.69 476 TYR B O 1
ATOM 7703 N N . ASP B 1 477 ? 29.75 19.969 6.215 1 98.69 477 ASP B N 1
ATOM 7704 C CA . ASP B 1 477 ? 31.172 19.875 5.914 1 98.69 477 ASP B CA 1
ATOM 7705 C C . ASP B 1 477 ? 31.438 18.906 4.766 1 98.69 477 ASP B C 1
ATOM 7707 O O . ASP B 1 477 ? 32.25 19.172 3.896 1 98.69 477 ASP B O 1
ATOM 7711 N N . LYS B 1 478 ? 30.719 17.797 4.758 1 98.44 478 LYS B N 1
ATOM 7712 C CA . LYS B 1 478 ? 30.906 16.781 3.715 1 98.44 478 LYS B CA 1
ATOM 7713 C C . LYS B 1 478 ? 30.469 17.312 2.354 1 98.44 478 LYS B C 1
ATOM 7715 O O . LYS B 1 478 ? 31.141 17.094 1.347 1 98.44 478 LYS B O 1
ATOM 7720 N N . VAL B 1 479 ? 29.344 17.984 2.271 1 98.62 479 VAL B N 1
ATOM 7721 C CA . VAL B 1 479 ? 28.812 18.516 1.016 1 98.62 479 VAL B CA 1
ATOM 7722 C C . VAL B 1 479 ? 29.703 19.656 0.532 1 98.62 479 VAL B C 1
ATOM 7724 O O . VAL B 1 479 ? 29.984 19.781 -0.665 1 98.62 479 VAL B O 1
ATOM 7727 N N . ARG B 1 480 ? 30.234 20.516 1.452 1 98.12 480 ARG B N 1
ATOM 7728 C CA . ARG B 1 480 ? 31.078 21.656 1.097 1 98.12 480 ARG B CA 1
ATOM 7729 C C . ARG B 1 480 ? 32.438 21.188 0.602 1 98.12 480 ARG B C 1
ATOM 7731 O O . ARG B 1 480 ? 33.094 21.906 -0.155 1 98.12 480 ARG B O 1
ATOM 7738 N N . ALA B 1 481 ? 32.812 20.031 0.997 1 98.12 481 ALA B N 1
ATOM 7739 C CA . ALA B 1 481 ? 34.062 19.453 0.468 1 98.12 481 ALA B CA 1
ATOM 7740 C C . ALA B 1 481 ? 33.906 19.141 -1.018 1 98.12 481 ALA B C 1
ATOM 7742 O O . ALA B 1 481 ? 34.906 19.062 -1.739 1 98.12 481 ALA B O 1
ATOM 7743 N N . VAL B 1 482 ? 32.719 19.016 -1.489 1 97.62 482 VAL B N 1
ATOM 7744 C CA . VAL B 1 482 ? 32.438 18.641 -2.867 1 97.62 482 VAL B CA 1
ATOM 7745 C C . VAL B 1 482 ? 31.938 19.844 -3.65 1 97.62 482 VAL B C 1
ATOM 7747 O O . VAL B 1 482 ? 32.375 20.078 -4.781 1 97.62 482 VAL B O 1
ATOM 7750 N N . VAL B 1 483 ? 31.016 20.562 -3.045 1 97.81 483 VAL B N 1
ATOM 7751 C CA . VAL B 1 483 ? 30.375 21.719 -3.664 1 97.81 483 VAL B CA 1
ATOM 7752 C C . VAL B 1 483 ? 30.797 23 -2.928 1 97.81 483 VAL B C 1
ATOM 7754 O O . VAL B 1 483 ? 30.328 23.25 -1.815 1 97.81 483 VAL B O 1
ATOM 7757 N N . PRO B 1 484 ? 31.594 23.812 -3.494 1 97.31 484 PRO B N 1
ATOM 7758 C CA . PRO B 1 484 ? 31.953 25.062 -2.814 1 97.31 484 PRO B CA 1
ATOM 7759 C C . PRO B 1 484 ? 30.781 26.047 -2.709 1 97.31 484 PRO B C 1
ATOM 7761 O O . PRO B 1 484 ? 29.844 25.969 -3.5 1 97.31 484 PRO B O 1
ATOM 7764 N N . THR B 1 485 ? 30.875 26.859 -1.652 1 97.5 485 THR B N 1
ATOM 7765 C CA . THR B 1 485 ? 29.984 28 -1.682 1 97.5 485 THR B CA 1
ATOM 7766 C C . THR B 1 485 ? 30.172 28.812 -2.959 1 97.5 485 THR B C 1
ATOM 7768 O O . THR B 1 485 ? 31.312 29.016 -3.408 1 97.5 485 THR B O 1
ATOM 7771 N N . PHE B 1 486 ? 29.078 29.312 -3.629 1 96.62 486 PHE B N 1
ATOM 7772 C CA . PHE B 1 486 ? 29.281 29.984 -4.914 1 96.62 486 PHE B CA 1
ATOM 7773 C C . PHE B 1 486 ? 28.406 31.219 -5.027 1 96.62 486 PHE B C 1
ATOM 7775 O O . PHE B 1 486 ? 27.266 31.219 -4.57 1 96.62 486 PHE B O 1
ATOM 7782 N N . LYS B 1 487 ? 28.969 32.25 -5.57 1 97 487 LYS B N 1
ATOM 7783 C CA . LYS B 1 487 ? 28.297 33.469 -5.945 1 97 487 LYS B CA 1
ATOM 7784 C C . LYS B 1 487 ? 28.109 33.562 -7.457 1 97 487 LYS B C 1
ATOM 7786 O O . LYS B 1 487 ? 27.078 34.062 -7.934 1 97 487 LYS B O 1
ATOM 7791 N N . GLU B 1 488 ? 29.109 33.062 -8.117 1 96.81 488 GLU B N 1
ATOM 7792 C CA . GLU B 1 488 ? 29.031 32.969 -9.57 1 96.81 488 GLU B CA 1
ATOM 7793 C C . GLU B 1 488 ? 28.406 31.672 -10.016 1 96.81 488 GLU B C 1
ATOM 7795 O O . GLU B 1 488 ? 28.656 30.625 -9.414 1 96.81 488 GLU B O 1
ATOM 7800 N N . ASP B 1 489 ? 27.609 31.797 -11.125 1 95.38 489 ASP B N 1
ATOM 7801 C CA . ASP B 1 489 ? 26.953 30.594 -11.617 1 95.38 489 ASP B CA 1
ATOM 7802 C C . ASP B 1 489 ? 27.969 29.547 -12.047 1 95.38 489 ASP B C 1
ATOM 7804 O O . ASP B 1 489 ? 29 29.875 -12.633 1 95.38 489 ASP B O 1
ATOM 7808 N N . MET B 1 490 ? 27.688 28.312 -11.703 1 94.94 490 MET B N 1
ATOM 7809 C CA . MET B 1 490 ? 28.531 27.188 -12.031 1 94.94 490 MET B CA 1
ATOM 7810 C C . MET B 1 490 ? 27.75 26.109 -12.789 1 94.94 490 MET B C 1
ATOM 7812 O O . MET B 1 490 ? 26.531 26.094 -12.742 1 94.94 490 MET B O 1
ATOM 7816 N N . ILE B 1 491 ? 28.531 25.328 -13.609 1 96.56 491 ILE B N 1
ATOM 7817 C CA . ILE B 1 491 ? 27.953 24.109 -14.141 1 96.56 491 ILE B CA 1
ATOM 7818 C C . ILE B 1 491 ? 27.672 23.125 -13.008 1 96.56 491 ILE B C 1
ATOM 7820 O O . ILE B 1 491 ? 28.594 22.594 -12.398 1 96.56 491 ILE B O 1
ATOM 7824 N N . MET B 1 492 ? 26.391 22.828 -12.766 1 97.38 492 MET B N 1
ATOM 7825 C CA . MET B 1 492 ? 26 22.219 -11.492 1 97.38 492 MET B CA 1
ATOM 7826 C C . MET B 1 492 ? 25.859 20.703 -11.641 1 97.38 492 MET B C 1
ATOM 7828 O O . MET B 1 492 ? 25.938 19.984 -10.648 1 97.38 492 MET B O 1
ATOM 7832 N N . TYR B 1 493 ? 25.578 20.125 -12.836 1 97.5 493 TYR B N 1
ATOM 7833 C CA . TYR B 1 493 ? 25.188 18.719 -12.992 1 97.5 493 TYR B CA 1
ATOM 7834 C C . TYR B 1 493 ? 26.281 17.797 -12.492 1 97.5 493 TYR B C 1
ATOM 7836 O O . TYR B 1 493 ? 26 16.734 -11.922 1 97.5 493 TYR B O 1
ATOM 7844 N N . PRO B 1 494 ? 27.609 18.125 -12.648 1 98.06 494 PRO B N 1
ATOM 7845 C CA . PRO B 1 494 ? 28.609 17.219 -12.078 1 98.06 494 PRO B CA 1
ATOM 7846 C C . PRO B 1 494 ? 28.562 17.188 -10.555 1 98.06 494 PRO B C 1
ATOM 7848 O O . PRO B 1 494 ? 28.766 16.125 -9.953 1 98.06 494 PRO B O 1
ATOM 7851 N N . TYR B 1 495 ? 28.297 18.328 -9.891 1 97.94 495 TYR B N 1
ATOM 7852 C CA . TYR B 1 495 ? 28.203 18.406 -8.438 1 97.94 495 TYR B CA 1
ATOM 7853 C C . TYR B 1 495 ? 26.984 17.625 -7.93 1 97.94 495 TYR B C 1
ATOM 7855 O O . TYR B 1 495 ? 27.078 16.906 -6.926 1 97.94 495 TYR B O 1
ATOM 7863 N N . ILE B 1 496 ? 25.859 17.812 -8.648 1 98.38 496 ILE B N 1
ATOM 7864 C CA . ILE B 1 496 ? 24.656 17.078 -8.281 1 98.38 496 ILE B CA 1
ATOM 7865 C C . ILE B 1 496 ? 24.922 15.578 -8.305 1 98.38 496 ILE B C 1
ATOM 7867 O O . ILE B 1 496 ? 24.531 14.852 -7.391 1 98.38 496 ILE B O 1
ATOM 7871 N N . GLN B 1 497 ? 25.578 15.125 -9.344 1 98.25 497 GLN B N 1
ATOM 7872 C CA . GLN B 1 497 ? 25.906 13.703 -9.484 1 98.25 497 GLN B CA 1
ATOM 7873 C C . GLN B 1 497 ? 26.797 13.227 -8.352 1 98.25 497 GLN B C 1
ATOM 7875 O O . GLN B 1 497 ? 26.594 12.141 -7.797 1 98.25 497 GLN B O 1
ATOM 7880 N N . GLN B 1 498 ? 27.797 14 -7.98 1 98.44 498 GLN B N 1
ATOM 7881 C CA . GLN B 1 498 ? 28.719 13.633 -6.914 1 98.44 498 GLN B CA 1
ATOM 7882 C C . GLN B 1 498 ? 28 13.555 -5.566 1 98.44 498 GLN B C 1
ATOM 7884 O O . GLN B 1 498 ? 28.25 12.641 -4.781 1 98.44 498 GLN B O 1
ATOM 7889 N N . VAL B 1 499 ? 27.141 14.5 -5.305 1 98.75 499 VAL B N 1
ATOM 7890 C CA . VAL B 1 499 ? 26.406 14.516 -4.047 1 98.75 499 VAL B CA 1
ATOM 7891 C C . VAL B 1 499 ? 25.422 13.352 -4.02 1 98.75 499 VAL B C 1
ATOM 7893 O O . VAL B 1 499 ? 25.219 12.711 -2.982 1 98.75 499 VAL B O 1
ATOM 7896 N N . LYS B 1 500 ? 24.734 13.133 -5.152 1 98.62 500 LYS B N 1
ATOM 7897 C CA . LYS B 1 500 ? 23.844 11.977 -5.25 1 98.62 500 LYS B CA 1
ATOM 7898 C C . LYS B 1 500 ? 24.578 10.688 -4.91 1 98.62 500 LYS B C 1
ATOM 7900 O O . LYS B 1 500 ? 24.062 9.859 -4.148 1 98.62 500 LYS B O 1
ATOM 7905 N N . GLU B 1 501 ? 25.766 10.484 -5.43 1 97.94 501 GLU B N 1
ATOM 7906 C CA . GLU B 1 501 ? 26.578 9.305 -5.164 1 97.94 501 GLU B CA 1
ATOM 7907 C C . GLU B 1 501 ? 26.953 9.211 -3.688 1 97.94 501 GLU B C 1
ATOM 7909 O O . GLU B 1 501 ? 26.953 8.125 -3.105 1 97.94 501 GLU B O 1
ATOM 7914 N N . TYR B 1 502 ? 27.297 10.352 -3.086 1 97.81 502 TYR B N 1
ATOM 7915 C CA . TYR B 1 502 ? 27.578 10.414 -1.658 1 97.81 502 TYR B CA 1
ATOM 7916 C C . TYR B 1 502 ? 26.375 9.961 -0.839 1 97.81 502 TYR B C 1
ATOM 7918 O O . TYR B 1 502 ? 26.531 9.164 0.093 1 97.81 502 TYR B O 1
ATOM 7926 N N . LEU B 1 503 ? 25.156 10.422 -1.24 1 98.56 503 LEU B N 1
ATOM 7927 C CA . LEU B 1 503 ? 23.953 10.07 -0.503 1 98.56 503 LEU B CA 1
ATOM 7928 C C . LEU B 1 503 ? 23.641 8.578 -0.636 1 98.56 503 LEU B C 1
ATOM 7930 O O . LEU B 1 503 ? 23.078 7.977 0.275 1 98.56 503 LEU B O 1
ATOM 7934 N N . MET B 1 504 ? 24 7.957 -1.751 1 97.25 504 MET B N 1
ATOM 7935 C CA . MET B 1 504 ? 23.672 6.566 -2.041 1 97.25 504 MET B CA 1
ATOM 7936 C C . MET B 1 504 ? 24.656 5.621 -1.378 1 97.25 504 MET B C 1
ATOM 7938 O O . MET B 1 504 ? 24.438 4.41 -1.331 1 97.25 504 MET B O 1
ATOM 7942 N N . GLN B 1 505 ? 25.812 6.082 -0.856 1 91.31 505 GLN B N 1
ATOM 7943 C CA . GLN B 1 505 ? 26.828 5.258 -0.204 1 91.31 505 GLN B CA 1
ATOM 7944 C C . GLN B 1 505 ? 26.469 5.004 1.258 1 91.31 505 GLN B C 1
ATOM 7946 O O . GLN B 1 505 ? 25.969 5.898 1.944 1 91.31 505 GLN B O 1
#